Protein AF-D0N0W6-F1 (afdb_monomer_lite)

Sequence (1123 aa):
MAVKLESTQFKIWKEKGKTSDEFFKMLRLDTDQSIDTLKSPGLVSWFSYVKKISENPTEVLYRKLEIRFSDAEILKMFFAGRKDGTLKFSLGPMVRLIKGNWLGQKKTAEDVFTDLSLHKDGINFFENPILVTWFTYVKIMHQEEADNVMSSVMTKYYDDETVKKMVTHSSITGNLKATATQVVSELWLREGMSAHEAFKVLRLSGKGDNALSDPAFGTWVSYFNKLQRKKMNQDEYAIIAELSKHFDNDLNLARALKAAKTKLQSKSWIPRELKKYQDPRAVPAALSSINYPGAEISMDSTASPRQQLDGQSTRLRSPIIRPIHADTCAIELDTKLPRRCNWSIESFREVDIGSLPWLGWLFIYAFVQFYFSISRCLALKALVIMHGSATDYTAFVKISALSLGFFEDFVCTTYFATALWISDTLKQIVVERYGSTSGLRLDIAGKIATFTVSWVLFMAMMAPFVADMMLVVYRDMRFSFRLLASLIKEREYLKAAPISTDEVQTAYVTAGYLFVIASLFAIVRVWAKWADLTLWNPTQIVLNPVNNSTIGKLSKRGAGGVKYDALGRETSTTRYQVVRVAVVITGLVLLPGIAVAVRSACSPLVAYAALNVTLNELLLHMFEPAPMEVKLANLIENLPWVEEFIDKAEEHERFGDDTLFRRTTGFKGELAFNISIDNDNPPNVLIIGVESFRYRDSRYLVGEEDPSNLFKGSNLTITPNFDRWAKRGVALRNIWSSIPTSRSLESVLYAQVPYHSNTETGITGGKRNTKLSGLPQLFSEKGYETYFTTGSTLGFDNWDTFLPSHGFDNVWDADKMKRMAENNFNIRSQDWDNDEHRGFSWGAHDDLSFRLLGDFLLENRAKQVERARQGEPKVPMFVTHYTISSHEPYDSLPKWYEESEKPDFSAMYEGEQHADRIKRYMNARYFTDTELGKFMDRMHNQGFLHDTIVVIFGDHGQAPEVDKFNLHEESATRVPAAIIAEGRLGNAVGLVLNDVAEQYDLLNTLADITGLPKGGFQQNGVGRSLKRKASSKKHVVYSNDPLRKMAIVRGHERLRYDEITDSMMLHDTETDFHMTTDLLPLLKPEERAEWEALREDGRRITAYFKKRWDENCLLAVQCESLS

Structure (mmCIF, N/CA/C/O backbone):
data_AF-D0N0W6-F1
#
_entry.id   AF-D0N0W6-F1
#
loop_
_atom_site.group_PDB
_atom_site.id
_atom_site.type_symbol
_atom_site.label_atom_id
_atom_site.label_alt_id
_atom_site.label_comp_id
_atom_site.label_asym_id
_atom_site.label_entity_id
_atom_site.label_seq_id
_atom_site.pdbx_PDB_ins_code
_atom_site.Cartn_x
_atom_site.Cartn_y
_atom_site.Cartn_z
_atom_site.occupancy
_atom_site.B_iso_or_equiv
_atom_site.auth_seq_id
_atom_site.auth_comp_id
_atom_site.auth_asym_id
_atom_site.auth_atom_id
_atom_site.pdbx_PDB_model_num
ATOM 1 N N . MET A 1 1 ? 18.751 -19.130 -47.143 1.00 64.88 1 MET A N 1
ATOM 2 C CA . MET A 1 1 ? 18.146 -20.413 -47.575 1.00 64.88 1 MET A CA 1
ATOM 3 C C . MET A 1 1 ? 18.269 -21.488 -46.495 1.00 64.88 1 MET A C 1
ATOM 5 O O . MET A 1 1 ? 17.236 -21.847 -45.948 1.00 64.88 1 MET A O 1
ATOM 9 N N . ALA A 1 2 ? 19.485 -21.924 -46.129 1.00 62.31 2 ALA A N 1
ATOM 10 C CA . ALA A 1 2 ? 19.754 -23.019 -45.177 1.00 62.31 2 ALA A CA 1
ATOM 11 C C . ALA A 1 2 ? 18.844 -23.071 -43.928 1.00 62.31 2 ALA A C 1
ATOM 13 O O . ALA A 1 2 ? 18.167 -24.070 -43.732 1.00 62.31 2 ALA A O 1
ATOM 14 N N . VAL A 1 3 ? 18.723 -21.982 -43.157 1.00 70.69 3 VAL A N 1
ATOM 15 C CA . VAL A 1 3 ? 17.897 -21.928 -41.924 1.00 70.69 3 VAL A CA 1
ATOM 16 C C . VAL A 1 3 ? 16.414 -22.287 -42.157 1.00 70.69 3 VAL A C 1
ATOM 18 O O . VAL A 1 3 ? 15.778 -22.896 -41.297 1.00 70.69 3 VAL A O 1
ATOM 21 N N . LYS A 1 4 ? 15.843 -21.969 -43.333 1.00 72.56 4 LYS A N 1
ATOM 22 C CA . LYS A 1 4 ? 14.476 -22.406 -43.678 1.00 72.56 4 LYS A CA 1
ATOM 23 C C . LYS A 1 4 ? 14.422 -23.918 -43.925 1.00 72.56 4 LYS A C 1
ATOM 25 O O . LYS A 1 4 ? 13.494 -24.560 -43.452 1.00 72.56 4 LYS A O 1
ATOM 30 N N . LEU A 1 5 ? 15.417 -24.481 -44.615 1.00 79.44 5 LEU A N 1
ATOM 31 C CA . LEU A 1 5 ? 15.511 -25.925 -44.865 1.00 79.44 5 LEU A CA 1
ATOM 32 C C . LEU A 1 5 ? 15.721 -26.709 -43.561 1.00 79.44 5 LEU A C 1
ATOM 34 O O . LEU A 1 5 ? 15.036 -27.699 -43.344 1.00 79.44 5 LEU A O 1
ATOM 38 N N . GLU A 1 6 ? 16.587 -26.229 -42.666 1.00 81.75 6 GLU A N 1
ATOM 39 C CA . GLU A 1 6 ? 16.819 -26.812 -41.335 1.00 81.75 6 GLU A CA 1
ATOM 40 C C . GLU A 1 6 ? 15.536 -26.815 -40.484 1.00 81.75 6 GLU A C 1
ATOM 42 O O . GLU A 1 6 ? 15.133 -27.856 -39.966 1.00 81.75 6 GLU A O 1
ATOM 47 N N . SER A 1 7 ? 14.820 -25.686 -40.408 1.00 80.00 7 SER A N 1
ATOM 48 C CA . SER A 1 7 ? 13.560 -25.600 -39.651 1.00 80.00 7 SER A CA 1
ATOM 49 C C . SER A 1 7 ? 12.460 -26.515 -40.215 1.00 80.00 7 SER A C 1
ATOM 51 O O . SER A 1 7 ? 11.689 -27.091 -39.439 1.00 80.00 7 SER A O 1
ATOM 53 N N . THR A 1 8 ? 12.411 -26.697 -41.541 1.00 85.06 8 THR A N 1
ATOM 54 C CA . THR A 1 8 ? 11.543 -27.684 -42.210 1.00 85.06 8 THR A CA 1
ATOM 55 C C . THR A 1 8 ? 11.984 -29.118 -41.908 1.00 85.06 8 THR A C 1
ATOM 57 O O . THR A 1 8 ? 11.147 -29.958 -41.583 1.00 85.06 8 THR A O 1
ATOM 60 N N . GLN A 1 9 ? 13.287 -29.405 -41.933 1.00 84.75 9 GLN A N 1
ATOM 61 C CA . GLN A 1 9 ? 13.833 -30.728 -41.632 1.00 84.75 9 GLN A CA 1
ATOM 62 C C . GLN A 1 9 ? 13.541 -31.153 -40.184 1.00 84.75 9 GLN A C 1
ATOM 64 O O . GLN A 1 9 ? 13.149 -32.296 -39.949 1.00 84.75 9 GLN A O 1
ATOM 69 N N . PHE A 1 10 ? 13.644 -30.222 -39.230 1.00 91.56 10 PHE A N 1
ATOM 70 C CA . PHE A 1 10 ? 13.253 -30.436 -37.833 1.00 91.56 10 PHE A CA 1
ATOM 71 C C . PHE A 1 10 ? 11.748 -30.681 -37.676 1.00 91.56 10 PHE A C 1
ATOM 73 O O . PHE A 1 10 ? 11.352 -31.484 -36.835 1.00 91.56 10 PHE A O 1
ATOM 80 N N . LYS A 1 11 ? 10.898 -30.020 -38.479 1.00 85.25 11 LYS A N 1
ATOM 81 C CA . LYS A 1 11 ? 9.451 -30.291 -38.484 1.00 85.25 11 LYS A CA 1
ATOM 82 C C . LYS A 1 11 ? 9.175 -31.731 -38.941 1.00 85.25 11 LYS A C 1
ATOM 84 O O . LYS A 1 11 ? 8.532 -32.469 -38.203 1.00 85.25 11 LYS A O 1
ATOM 89 N N . ILE A 1 12 ? 9.769 -32.155 -40.061 1.00 86.94 12 ILE A N 1
ATOM 90 C CA . ILE A 1 12 ? 9.636 -33.521 -40.603 1.00 86.94 12 ILE A CA 1
ATOM 91 C C . ILE A 1 12 ? 10.140 -34.585 -39.611 1.00 86.94 12 ILE A C 1
ATOM 93 O O . ILE A 1 12 ? 9.552 -35.658 -39.510 1.00 86.94 12 ILE A O 1
ATOM 97 N N . TRP A 1 13 ? 11.225 -34.322 -38.876 1.00 88.69 13 TRP A N 1
ATOM 98 C CA . TRP A 1 13 ? 11.726 -35.259 -37.863 1.00 88.69 13 TRP A CA 1
ATOM 99 C C . TRP A 1 13 ? 10.822 -35.339 -36.625 1.00 88.69 13 TRP A C 1
ATOM 101 O O . TRP A 1 13 ? 10.561 -36.450 -36.166 1.00 88.69 13 TRP A O 1
ATOM 111 N N . LYS A 1 14 ? 10.258 -34.215 -36.155 1.00 87.19 14 LYS A N 1
ATOM 112 C CA . LYS A 1 14 ? 9.255 -34.222 -35.076 1.00 87.19 14 LYS A CA 1
ATOM 113 C C . LYS A 1 14 ? 7.986 -34.977 -35.485 1.00 87.19 14 LYS A C 1
ATOM 115 O O . LYS A 1 14 ? 7.491 -35.791 -34.716 1.00 87.19 14 LYS A O 1
ATOM 120 N N . GLU A 1 15 ? 7.495 -34.755 -36.703 1.00 86.81 15 GLU A N 1
ATOM 121 C CA . GLU A 1 15 ? 6.321 -35.452 -37.261 1.00 86.81 15 GLU A CA 1
ATOM 122 C C . GLU A 1 15 ? 6.550 -36.962 -37.441 1.00 86.81 15 GLU A C 1
ATOM 124 O O . GLU A 1 15 ? 5.596 -37.733 -37.441 1.00 86.81 15 GLU A O 1
ATOM 129 N N . LYS A 1 16 ? 7.812 -37.399 -37.539 1.00 88.12 16 LYS A N 1
ATOM 130 C CA . LYS A 1 16 ? 8.215 -38.815 -37.564 1.00 88.12 16 LYS A CA 1
ATOM 131 C C . LYS A 1 16 ? 8.622 -39.371 -36.191 1.00 88.12 16 LYS A C 1
ATOM 133 O O . LYS A 1 16 ? 9.222 -40.440 -36.141 1.00 88.12 16 LYS A O 1
ATOM 138 N N . GLY A 1 17 ? 8.332 -38.661 -35.096 1.00 87.00 17 GLY A N 1
ATOM 139 C CA . GLY A 1 17 ? 8.597 -39.121 -33.726 1.00 87.00 17 GLY A CA 1
ATOM 140 C C . GLY A 1 17 ? 10.081 -39.267 -33.365 1.00 87.00 17 GLY A C 1
ATOM 141 O O . GLY A 1 17 ? 10.410 -39.993 -32.432 1.00 87.00 17 GLY A O 1
ATOM 142 N N . LYS A 1 18 ? 10.987 -38.616 -34.108 1.00 90.31 18 LYS A N 1
ATOM 143 C CA . LYS A 1 18 ? 12.432 -38.825 -33.969 1.00 90.31 18 LYS A CA 1
ATOM 144 C C . LYS A 1 18 ? 12.978 -38.231 -32.668 1.00 90.31 18 LYS A C 1
ATOM 146 O O . LYS A 1 18 ? 12.796 -37.041 -32.399 1.00 90.31 18 LYS A O 1
ATOM 151 N N . THR A 1 19 ? 13.710 -39.038 -31.911 1.00 90.00 19 THR A N 1
ATOM 152 C CA . THR A 1 19 ? 14.240 -38.686 -30.584 1.00 90.00 19 THR A CA 1
ATOM 153 C C . THR A 1 19 ? 15.435 -37.725 -30.634 1.00 90.00 19 THR A C 1
ATOM 155 O O . THR A 1 19 ? 16.134 -37.599 -31.648 1.00 90.00 19 THR A O 1
ATOM 158 N N . SER A 1 20 ? 15.710 -37.064 -29.506 1.00 88.88 20 SER A N 1
ATOM 159 C CA . SER A 1 20 ? 16.941 -36.293 -29.291 1.00 88.88 20 SER A CA 1
ATOM 160 C C . SER A 1 20 ? 18.201 -37.167 -29.382 1.00 88.88 20 SER A C 1
ATOM 162 O O . SER A 1 20 ? 19.202 -36.723 -29.950 1.00 88.88 20 SER A O 1
ATOM 164 N N . ASP A 1 21 ? 18.146 -38.417 -28.916 1.00 87.00 21 ASP A N 1
ATOM 165 C CA . ASP A 1 21 ? 19.231 -39.407 -28.994 1.00 87.00 21 ASP A CA 1
ATOM 166 C C . ASP A 1 21 ? 19.616 -39.795 -30.423 1.00 87.00 21 ASP A C 1
ATOM 168 O O . ASP A 1 21 ? 20.796 -39.770 -30.780 1.00 87.00 21 ASP A O 1
ATOM 172 N N . GLU A 1 22 ? 18.640 -40.116 -31.274 1.00 86.88 22 GLU A N 1
ATOM 173 C CA . GLU A 1 22 ? 18.917 -40.432 -32.677 1.00 86.88 22 GLU A CA 1
ATOM 174 C C . GLU A 1 22 ? 19.559 -39.253 -33.411 1.00 86.88 22 GLU A C 1
ATOM 176 O O . GLU A 1 22 ? 20.441 -39.455 -34.248 1.00 86.88 22 GLU A O 1
ATOM 181 N N . PHE A 1 23 ? 19.129 -38.021 -33.116 1.00 88.75 23 PHE A N 1
ATOM 182 C CA . PHE A 1 23 ? 19.724 -36.843 -33.742 1.00 88.75 23 PHE A CA 1
ATOM 183 C C . PHE A 1 23 ? 21.133 -36.551 -33.205 1.00 88.75 23 PHE A C 1
ATOM 185 O O . PHE A 1 23 ? 22.001 -36.151 -33.980 1.00 88.75 23 PHE A O 1
ATOM 192 N N . PHE A 1 24 ? 21.402 -36.825 -31.923 1.00 86.94 24 PHE A N 1
ATOM 193 C CA . PHE A 1 24 ? 22.740 -36.711 -31.330 1.00 86.94 24 PHE A CA 1
ATOM 194 C C . PHE A 1 24 ? 23.752 -37.621 -32.049 1.00 86.94 24 PHE A C 1
ATOM 196 O O . PHE A 1 24 ? 24.811 -37.158 -32.479 1.00 86.94 24 PHE A O 1
ATOM 203 N N . LYS A 1 25 ? 23.374 -38.888 -32.280 1.00 86.94 25 LYS A N 1
ATOM 204 C CA . LYS A 1 25 ? 24.180 -39.876 -33.020 1.00 86.94 25 LYS A CA 1
ATOM 205 C C . LYS A 1 25 ? 24.329 -39.528 -34.505 1.00 86.94 25 LYS A C 1
ATOM 207 O O . LYS A 1 25 ? 25.418 -39.638 -35.061 1.00 86.94 25 LYS A O 1
ATOM 212 N N . MET A 1 26 ? 23.268 -39.043 -35.162 1.00 84.94 26 MET A N 1
ATOM 213 C CA . MET A 1 26 ? 23.355 -38.576 -36.559 1.00 84.94 26 MET A CA 1
ATOM 214 C C . MET A 1 26 ? 24.359 -37.432 -36.748 1.00 84.94 26 MET A C 1
ATOM 216 O O . MET A 1 26 ? 25.006 -37.353 -37.791 1.00 84.94 26 MET A O 1
ATOM 220 N N . LEU A 1 27 ? 24.493 -36.559 -35.749 1.00 83.75 27 LEU A N 1
ATOM 221 C CA . LEU A 1 27 ? 25.454 -35.458 -35.736 1.00 83.75 27 LEU A CA 1
ATOM 222 C C . LEU A 1 27 ? 26.861 -35.876 -35.267 1.00 83.75 27 LEU A C 1
ATOM 224 O O . LEU A 1 27 ? 27.746 -35.021 -35.217 1.00 83.75 27 LEU A O 1
ATOM 228 N N . ARG A 1 28 ? 27.073 -37.164 -34.947 1.00 82.06 28 ARG A N 1
ATOM 229 C CA . ARG A 1 28 ? 28.322 -37.734 -34.406 1.00 82.06 28 ARG A CA 1
ATOM 230 C C . ARG A 1 28 ? 28.819 -36.991 -33.161 1.00 82.06 28 ARG A C 1
ATOM 232 O O . ARG A 1 28 ? 29.999 -36.675 -33.043 1.00 82.06 28 ARG A O 1
ATOM 239 N N . LEU A 1 29 ? 27.894 -36.660 -32.259 1.00 79.44 29 LEU A N 1
ATOM 240 C CA . LEU A 1 29 ? 28.179 -35.957 -31.000 1.00 79.44 29 LEU A CA 1
ATOM 241 C C . LEU A 1 29 ? 28.577 -36.912 -29.858 1.00 79.44 29 LEU A C 1
ATOM 243 O O . LEU A 1 29 ? 29.003 -36.465 -28.796 1.00 79.44 29 LEU A O 1
ATOM 247 N N . ASP A 1 30 ? 28.461 -38.219 -30.083 1.00 73.25 30 ASP A N 1
ATOM 248 C CA . ASP A 1 30 ? 28.692 -39.328 -29.152 1.00 73.25 30 ASP A CA 1
ATOM 249 C C . ASP A 1 30 ? 30.166 -39.785 -29.028 1.00 73.25 30 ASP A C 1
ATOM 251 O O . ASP A 1 30 ? 30.446 -40.816 -28.406 1.00 73.25 30 ASP A O 1
ATOM 255 N N . THR A 1 31 ? 31.102 -38.983 -29.550 1.00 66.75 31 THR A N 1
ATOM 256 C CA . THR A 1 31 ? 32.561 -39.203 -29.548 1.00 66.75 31 THR A CA 1
ATOM 257 C C . THR A 1 31 ? 33.159 -39.473 -28.166 1.00 66.75 31 THR A C 1
ATOM 259 O O . THR A 1 31 ? 32.712 -38.931 -27.156 1.00 66.75 31 THR A O 1
ATOM 262 N N . ASP A 1 32 ? 34.230 -40.269 -28.126 1.00 58.34 32 ASP A N 1
ATOM 263 C CA . ASP A 1 32 ? 34.948 -40.596 -26.884 1.00 58.34 32 ASP A CA 1
ATOM 264 C C . ASP A 1 32 ? 35.644 -39.369 -26.270 1.00 58.34 32 ASP A C 1
ATOM 266 O O . ASP A 1 32 ? 35.715 -39.233 -25.050 1.00 58.34 32 ASP A O 1
ATOM 270 N N . GLN A 1 33 ? 36.093 -38.427 -27.110 1.00 61.22 33 GLN A N 1
ATOM 271 C CA . GLN A 1 33 ? 36.567 -37.114 -26.670 1.00 61.22 33 GLN A CA 1
ATOM 272 C C . GLN A 1 33 ? 35.399 -36.120 -26.643 1.00 61.22 33 GLN A C 1
ATOM 274 O O . GLN A 1 33 ? 34.867 -35.704 -27.673 1.00 61.22 33 GLN A O 1
ATOM 279 N N . SER A 1 34 ? 34.993 -35.736 -25.436 1.00 62.31 34 SER A N 1
ATOM 280 C CA . SER A 1 34 ? 33.788 -34.939 -25.172 1.00 62.31 34 SER A CA 1
ATOM 281 C C . SER A 1 34 ? 33.984 -33.428 -25.311 1.00 62.31 34 SER A C 1
ATOM 283 O O . SER A 1 34 ? 33.017 -32.685 -25.489 1.00 62.31 34 SER A O 1
ATOM 285 N N . ILE A 1 35 ? 35.228 -32.940 -25.285 1.00 63.78 35 ILE A N 1
ATOM 286 C CA . ILE A 1 35 ? 35.514 -31.531 -25.585 1.00 63.78 35 ILE A CA 1
ATOM 287 C C . ILE A 1 35 ? 35.206 -31.196 -27.054 1.00 63.78 35 ILE A C 1
ATOM 289 O O . ILE A 1 35 ? 34.818 -30.068 -27.359 1.00 63.78 35 ILE A O 1
ATOM 293 N N . ASP A 1 36 ? 35.289 -32.182 -27.950 1.00 67.25 36 ASP A N 1
ATOM 294 C CA . ASP A 1 36 ? 34.947 -32.022 -29.364 1.00 67.25 36 ASP A CA 1
ATOM 295 C C . ASP A 1 36 ? 33.431 -32.069 -29.593 1.00 67.25 36 ASP A C 1
ATOM 297 O O . ASP A 1 36 ? 32.920 -31.304 -30.413 1.00 67.25 36 ASP A O 1
ATOM 301 N N . THR A 1 37 ? 32.680 -32.823 -28.777 1.00 72.62 37 THR A N 1
ATOM 302 C CA . THR A 1 37 ? 31.214 -32.701 -28.678 1.00 72.62 37 THR A CA 1
ATOM 303 C C . THR A 1 37 ? 30.801 -31.254 -28.394 1.00 72.62 37 THR A C 1
ATOM 305 O O . THR A 1 37 ? 29.927 -30.721 -29.077 1.00 72.62 37 THR A O 1
ATOM 308 N N . LEU A 1 38 ? 31.451 -30.591 -27.425 1.00 73.56 38 LEU A N 1
ATOM 309 C CA . LEU A 1 38 ? 31.155 -29.199 -27.056 1.00 73.56 38 LEU A CA 1
ATOM 310 C C . LEU A 1 38 ? 31.579 -28.172 -28.121 1.00 73.56 38 LEU A C 1
ATOM 312 O O . LEU A 1 38 ? 30.948 -27.120 -28.237 1.00 73.56 38 LEU A O 1
ATOM 316 N N . LYS A 1 39 ? 32.630 -28.467 -28.897 1.00 71.75 39 LYS A N 1
ATOM 317 C CA . LYS A 1 39 ? 33.111 -27.632 -30.015 1.00 71.75 39 LYS A CA 1
ATOM 318 C C . LYS A 1 39 ? 32.329 -27.853 -31.316 1.00 71.75 39 LYS A C 1
ATOM 320 O O . LYS A 1 39 ? 32.376 -26.999 -32.203 1.00 71.75 39 LYS A O 1
ATOM 325 N N . SER A 1 40 ? 31.626 -28.978 -31.455 1.00 76.62 40 SER A N 1
ATOM 326 C CA . SER A 1 40 ? 30.930 -29.344 -32.689 1.00 76.62 40 SER A CA 1
ATOM 327 C C . SER A 1 40 ? 29.825 -28.338 -33.040 1.00 76.62 40 SER A C 1
ATOM 329 O O . SER A 1 40 ? 28.911 -28.115 -32.239 1.00 76.62 40 SER A O 1
ATOM 331 N N . PRO A 1 41 ? 29.812 -27.766 -34.263 1.00 75.88 41 PRO A N 1
ATOM 332 C CA . PRO A 1 41 ? 28.728 -26.883 -34.691 1.00 75.88 41 PRO A CA 1
ATOM 333 C C . PRO A 1 41 ? 27.375 -27.611 -34.751 1.00 75.88 41 PRO A C 1
ATOM 335 O O . PRO A 1 41 ? 26.338 -26.965 -34.600 1.00 75.88 41 PRO A O 1
ATOM 338 N N . GLY A 1 42 ? 27.376 -28.944 -34.895 1.00 81.81 42 GLY A N 1
ATOM 339 C CA . GLY A 1 42 ? 26.166 -29.766 -34.850 1.00 81.81 42 GLY A CA 1
ATOM 340 C C . GLY A 1 42 ? 25.425 -29.674 -33.514 1.00 81.81 42 GLY A C 1
ATOM 341 O O . GLY A 1 42 ? 24.197 -29.737 -33.500 1.00 81.81 42 GLY A O 1
ATOM 342 N N . LEU A 1 43 ? 26.127 -29.428 -32.399 1.00 84.50 43 LEU A N 1
ATOM 343 C CA . LEU A 1 43 ? 25.499 -29.293 -31.082 1.00 84.50 43 LEU A CA 1
ATOM 344 C C . LEU A 1 43 ? 24.516 -28.106 -31.029 1.00 84.50 43 LEU A C 1
ATOM 346 O O . LEU A 1 43 ? 23.505 -28.180 -30.336 1.00 84.50 43 LEU A O 1
ATOM 350 N N . VAL A 1 44 ? 24.735 -27.043 -31.814 1.00 83.12 44 VAL A N 1
ATOM 351 C CA . VAL A 1 44 ? 23.812 -25.892 -31.899 1.00 83.12 44 VAL A CA 1
ATOM 352 C C . VAL A 1 44 ? 22.505 -26.273 -32.609 1.00 83.12 44 VAL A C 1
ATOM 354 O O . VAL A 1 44 ? 21.415 -25.932 -32.135 1.00 83.12 44 VAL A O 1
ATOM 357 N N . SER A 1 45 ? 22.594 -27.032 -33.705 1.00 85.06 45 SER A N 1
ATOM 358 C CA . SER A 1 45 ? 21.428 -27.611 -34.385 1.00 85.06 45 SER A CA 1
ATOM 359 C C . SER A 1 45 ? 20.704 -28.613 -33.479 1.00 85.06 45 SER A C 1
ATOM 361 O O . SER A 1 45 ? 19.477 -28.582 -33.396 1.00 85.06 45 SER A O 1
ATOM 363 N N . TRP A 1 46 ? 21.439 -29.433 -32.718 1.00 89.38 46 TRP A N 1
ATOM 364 C CA . TRP A 1 46 ? 20.868 -30.351 -31.727 1.00 89.38 46 TRP A CA 1
ATOM 365 C C . TRP A 1 46 ? 20.081 -29.616 -30.634 1.00 89.38 46 TRP A C 1
ATOM 367 O O . TRP A 1 46 ? 18.891 -29.878 -30.476 1.00 89.38 46 TRP A O 1
ATOM 377 N N . PHE A 1 47 ? 20.672 -28.615 -29.964 1.00 88.88 47 PHE A N 1
ATOM 378 C CA . PHE A 1 47 ? 19.976 -27.764 -28.980 1.00 88.88 47 PHE A CA 1
ATOM 379 C C . PHE A 1 47 ? 18.689 -27.141 -29.544 1.00 88.88 47 PHE A C 1
ATOM 381 O O . PHE A 1 47 ? 17.709 -26.962 -28.818 1.00 88.88 47 PHE A O 1
ATOM 388 N N . SER A 1 48 ? 18.693 -26.803 -30.834 1.00 86.00 48 SER A N 1
ATOM 389 C CA . SER A 1 48 ? 17.547 -26.217 -31.534 1.00 86.00 48 SER A CA 1
ATOM 390 C C . SER A 1 48 ? 16.455 -27.249 -31.844 1.00 86.00 48 SER A C 1
ATOM 392 O O . SER A 1 48 ? 15.270 -26.917 -31.781 1.00 86.00 48 SER A O 1
ATOM 394 N N . TYR A 1 49 ? 16.826 -28.503 -32.120 1.00 88.00 49 TYR A N 1
ATOM 395 C CA . TYR A 1 49 ? 15.893 -29.617 -32.314 1.00 88.00 49 TYR A CA 1
ATOM 396 C C . TYR A 1 49 ? 15.277 -30.114 -31.001 1.00 88.00 49 TYR A C 1
ATOM 398 O O . TYR A 1 49 ? 14.062 -30.274 -30.928 1.00 88.00 49 TYR A O 1
ATOM 406 N N . VAL A 1 50 ? 16.074 -30.283 -29.942 1.00 88.62 50 VAL A N 1
ATOM 407 C CA . VAL A 1 50 ? 15.585 -30.742 -28.628 1.00 88.62 50 VAL A CA 1
ATOM 408 C C . VAL A 1 50 ? 14.528 -29.774 -28.065 1.00 88.62 50 VAL A C 1
ATOM 410 O O . VAL A 1 50 ? 13.443 -30.193 -27.666 1.00 88.62 50 VAL A O 1
ATOM 413 N N . LYS A 1 51 ? 14.745 -28.457 -28.203 1.00 86.12 51 LYS A N 1
ATOM 414 C CA . LYS A 1 51 ? 13.712 -27.439 -27.916 1.00 86.12 51 LYS A CA 1
ATOM 415 C C . LYS A 1 51 ? 12.468 -27.553 -28.808 1.00 86.12 51 LYS A C 1
ATOM 417 O O . LYS A 1 51 ? 11.368 -27.247 -28.360 1.00 86.12 51 LYS A O 1
ATOM 422 N N . LYS A 1 52 ? 12.612 -27.977 -30.071 1.00 85.06 52 LYS A N 1
ATOM 423 C CA . LYS A 1 52 ? 11.492 -28.169 -31.018 1.00 85.06 52 LYS A CA 1
ATOM 424 C C . LYS A 1 52 ? 10.574 -29.316 -30.579 1.00 85.06 52 LYS A C 1
ATOM 426 O O . LYS A 1 52 ? 9.368 -29.244 -30.823 1.00 85.06 52 LYS A O 1
ATOM 431 N N . ILE A 1 53 ? 11.121 -30.350 -29.933 1.00 88.38 53 ILE A N 1
ATOM 432 C CA . ILE A 1 53 ? 10.375 -31.489 -29.366 1.00 88.38 53 ILE A CA 1
ATOM 433 C C . ILE A 1 53 ? 9.954 -31.283 -27.898 1.00 88.38 53 ILE A C 1
ATOM 435 O O . ILE A 1 53 ? 9.380 -32.190 -27.312 1.00 88.38 53 ILE A O 1
ATOM 439 N N . SER A 1 54 ? 10.129 -30.071 -27.355 1.00 85.31 54 SER A N 1
ATOM 440 C CA . SER A 1 54 ? 9.747 -29.666 -25.988 1.00 85.31 54 SER A CA 1
ATOM 441 C C . SER A 1 54 ? 10.586 -30.269 -24.846 1.00 85.31 54 SER A C 1
ATOM 443 O O . SER A 1 54 ? 10.194 -30.177 -23.687 1.00 85.31 54 SER A O 1
ATOM 445 N N . GLU A 1 55 ? 11.763 -30.820 -25.145 1.00 86.62 55 GLU A N 1
ATOM 446 C CA . GLU A 1 55 ? 12.735 -31.289 -24.148 1.00 86.62 55 GLU A CA 1
ATOM 447 C C . GLU A 1 55 ? 13.690 -30.160 -23.694 1.00 86.62 55 GLU A C 1
ATOM 449 O O . GLU A 1 55 ? 13.945 -29.193 -24.420 1.00 86.62 55 GLU A O 1
ATOM 454 N N . ASN A 1 56 ? 14.283 -30.301 -22.501 1.00 86.38 56 ASN A N 1
ATOM 455 C CA . ASN A 1 56 ? 15.314 -29.394 -21.985 1.00 86.38 56 ASN A CA 1
ATOM 456 C C . ASN A 1 56 ? 16.717 -29.813 -22.484 1.00 86.38 56 ASN A C 1
ATOM 458 O O . ASN A 1 56 ? 17.296 -30.757 -21.944 1.00 86.38 56 ASN A O 1
ATOM 462 N N . PRO A 1 57 ? 17.340 -29.108 -23.452 1.00 88.00 57 PRO A N 1
ATOM 463 C CA . PRO A 1 57 ? 18.621 -29.535 -24.024 1.00 88.00 57 PRO A CA 1
ATOM 464 C C . PRO A 1 57 ? 19.798 -29.454 -23.054 1.00 88.00 57 PRO A C 1
ATOM 466 O O . PRO A 1 57 ? 20.794 -30.139 -23.259 1.00 88.00 57 PRO A O 1
ATOM 469 N N . THR A 1 58 ? 19.709 -28.631 -22.005 1.00 88.00 58 THR A N 1
ATOM 470 C CA . THR A 1 58 ? 20.764 -28.560 -20.983 1.00 88.00 58 THR A CA 1
ATOM 471 C C . THR A 1 58 ? 20.789 -29.848 -20.172 1.00 88.00 58 THR A C 1
ATOM 473 O O . THR A 1 58 ? 21.847 -30.416 -19.939 1.00 88.00 58 THR A O 1
ATOM 476 N N . GLU A 1 59 ? 19.609 -30.320 -19.783 1.00 87.50 59 GLU A N 1
ATOM 477 C CA . GLU A 1 59 ? 19.429 -31.511 -18.963 1.00 87.50 59 GLU A CA 1
ATOM 478 C C . GLU A 1 59 ? 19.644 -32.792 -19.766 1.00 87.50 59 GLU A C 1
ATOM 480 O O . GLU A 1 59 ? 20.357 -33.680 -19.314 1.00 87.50 59 GLU A O 1
ATOM 485 N N . VAL A 1 60 ? 19.134 -32.863 -20.999 1.00 88.25 60 VAL A N 1
ATOM 486 C CA . VAL A 1 60 ? 19.397 -34.000 -21.893 1.00 88.25 60 VAL A CA 1
ATOM 487 C C . VAL A 1 60 ? 20.881 -34.071 -22.291 1.00 88.25 60 VAL A C 1
ATOM 489 O O . VAL A 1 60 ? 21.396 -35.170 -22.483 1.00 88.25 60 VAL A O 1
ATOM 492 N N . LEU A 1 61 ? 21.604 -32.940 -22.368 1.00 87.12 61 LEU A N 1
ATOM 493 C CA . LEU A 1 61 ? 23.066 -32.958 -22.518 1.00 87.12 61 LEU A CA 1
ATOM 494 C C . LEU A 1 61 ? 23.755 -33.418 -21.229 1.00 87.12 61 LEU A C 1
ATOM 496 O O . LEU A 1 61 ? 24.641 -34.265 -21.297 1.00 87.12 61 LEU A O 1
ATOM 500 N N . TYR A 1 62 ? 23.358 -32.888 -20.069 1.00 88.56 62 TYR A N 1
ATOM 501 C CA . TYR A 1 62 ? 23.925 -33.279 -18.776 1.00 88.56 62 TYR A CA 1
ATOM 502 C C . TYR A 1 62 ? 23.797 -34.788 -18.540 1.00 88.56 62 TYR A C 1
ATOM 504 O O . TYR A 1 62 ? 24.811 -35.446 -18.326 1.00 88.56 62 TYR A O 1
ATOM 512 N N . ARG A 1 63 ? 22.601 -35.353 -18.760 1.00 86.81 63 ARG A N 1
ATOM 513 C CA . ARG A 1 63 ? 22.320 -36.798 -18.692 1.00 86.81 63 ARG A CA 1
ATOM 514 C C . ARG A 1 63 ? 23.162 -37.657 -19.644 1.00 86.81 63 ARG A C 1
ATOM 516 O O . ARG A 1 63 ? 23.236 -38.866 -19.468 1.00 86.81 63 ARG A O 1
ATOM 523 N N . LYS A 1 64 ? 23.796 -37.068 -20.667 1.00 84.50 64 LYS A N 1
ATOM 524 C CA . LYS A 1 64 ? 24.740 -37.757 -21.573 1.00 84.50 64 LYS A CA 1
ATOM 525 C C . LYS A 1 64 ? 26.203 -37.565 -21.180 1.00 84.50 64 LYS A C 1
ATOM 527 O O . LYS A 1 64 ? 27.039 -38.374 -21.576 1.00 84.50 64 LYS A O 1
ATOM 532 N N . LEU A 1 65 ? 26.512 -36.518 -20.416 1.00 84.69 65 LEU A N 1
ATOM 533 C CA . LEU A 1 65 ? 27.849 -36.245 -19.897 1.00 84.69 65 LEU A CA 1
ATOM 534 C C . LEU A 1 65 ? 28.093 -36.952 -18.554 1.00 84.69 65 LEU A C 1
ATOM 536 O O . LEU A 1 65 ? 29.155 -37.546 -18.401 1.00 84.69 65 LEU A O 1
ATOM 540 N N . GLU A 1 66 ? 27.118 -36.980 -17.637 1.00 85.88 66 GLU A N 1
ATOM 541 C CA . GLU A 1 66 ? 27.253 -37.612 -16.306 1.00 85.88 66 GLU A CA 1
ATOM 542 C C . GLU A 1 66 ? 27.521 -39.131 -16.374 1.00 85.88 66 GLU A C 1
ATOM 544 O O . GLU A 1 66 ? 28.144 -39.700 -15.486 1.00 85.88 66 GLU A O 1
ATOM 549 N N . ILE A 1 67 ? 27.144 -39.780 -17.484 1.00 84.38 67 ILE A N 1
ATOM 550 C CA . ILE A 1 67 ? 27.453 -41.193 -17.783 1.00 84.38 67 ILE A CA 1
ATOM 551 C C . ILE A 1 67 ? 28.969 -41.440 -17.944 1.00 84.38 67 ILE A C 1
ATOM 553 O O . ILE A 1 67 ? 29.426 -42.575 -17.809 1.00 84.38 67 ILE A O 1
ATOM 557 N N . ARG A 1 68 ? 29.753 -40.406 -18.284 1.00 79.56 68 ARG A N 1
ATOM 558 C CA . ARG A 1 68 ? 31.178 -40.517 -18.651 1.00 79.56 68 ARG A CA 1
ATOM 559 C C . ARG A 1 68 ? 32.115 -39.590 -17.865 1.00 79.56 68 ARG A C 1
ATOM 561 O O . ARG A 1 68 ? 33.315 -39.841 -17.868 1.00 79.56 68 ARG A O 1
ATOM 568 N N . PHE A 1 69 ? 31.602 -38.526 -17.243 1.00 84.44 69 PHE A N 1
ATOM 569 C CA . PHE A 1 69 ? 32.396 -37.447 -16.646 1.00 84.44 69 PHE A CA 1
ATOM 570 C C . PHE A 1 69 ? 31.791 -36.986 -15.319 1.00 84.44 69 PHE A C 1
ATOM 572 O O . PHE A 1 69 ? 30.579 -36.801 -15.216 1.00 84.44 69 PHE A O 1
ATOM 579 N N . SER A 1 70 ? 32.642 -36.728 -14.327 1.00 87.00 70 SER A N 1
ATOM 580 C CA . SER A 1 70 ? 32.238 -36.074 -13.077 1.00 87.00 70 SER A CA 1
ATOM 581 C C . SER A 1 70 ? 31.798 -34.622 -13.311 1.00 87.00 70 SER A C 1
ATOM 583 O O . SER A 1 70 ? 32.249 -33.974 -14.260 1.00 87.00 70 SER A O 1
ATOM 585 N N . ASP A 1 71 ? 30.996 -34.053 -12.401 1.00 89.06 71 ASP A N 1
ATOM 586 C CA . ASP A 1 71 ? 30.641 -32.622 -12.442 1.00 89.06 71 ASP A CA 1
ATOM 587 C C . ASP A 1 71 ? 31.889 -31.723 -12.527 1.00 89.06 71 ASP A C 1
ATOM 589 O O . ASP A 1 71 ? 31.888 -30.707 -13.223 1.00 89.06 71 ASP A O 1
ATOM 593 N N . ALA A 1 72 ? 32.984 -32.124 -11.871 1.00 87.31 72 ALA A N 1
ATOM 594 C CA . ALA A 1 72 ? 34.270 -31.441 -11.932 1.00 87.31 72 ALA A CA 1
ATOM 595 C C . ALA A 1 72 ? 34.827 -31.386 -13.364 1.00 87.31 72 ALA A C 1
ATOM 597 O O . ALA A 1 72 ? 35.243 -30.325 -13.826 1.00 87.31 72 ALA A O 1
ATOM 598 N N . GLU A 1 73 ? 34.829 -32.507 -14.083 1.00 85.75 73 GLU A N 1
ATOM 599 C CA . GLU A 1 73 ? 35.320 -32.601 -15.463 1.00 85.75 73 GLU A CA 1
ATOM 600 C C . GLU A 1 73 ? 34.393 -31.884 -16.446 1.00 85.75 73 GLU A C 1
ATOM 602 O O . GLU A 1 73 ? 34.873 -31.110 -17.278 1.00 85.75 73 GLU A O 1
ATOM 607 N N . ILE A 1 74 ? 33.075 -32.047 -16.285 1.00 86.31 74 ILE A N 1
ATOM 608 C CA . ILE A 1 74 ? 32.048 -31.322 -17.046 1.00 86.31 74 ILE A CA 1
ATOM 609 C C . ILE A 1 74 ? 32.287 -29.811 -16.925 1.00 86.31 74 ILE A C 1
ATOM 611 O O . ILE A 1 74 ? 32.378 -29.104 -17.933 1.00 86.31 74 ILE A O 1
ATOM 615 N N . LEU A 1 75 ? 32.470 -29.306 -15.701 1.00 87.38 75 LEU A N 1
ATOM 616 C CA . LEU A 1 75 ? 32.778 -27.898 -15.463 1.00 87.38 75 LEU A CA 1
ATOM 617 C C . LEU A 1 75 ? 34.149 -27.504 -16.050 1.00 87.38 75 LEU A C 1
ATOM 619 O O . LEU A 1 75 ? 34.226 -26.455 -16.693 1.00 87.38 75 LEU A O 1
ATOM 623 N N . LYS A 1 76 ? 35.206 -28.330 -15.935 1.00 83.81 76 LYS A N 1
ATOM 624 C CA . LYS A 1 76 ? 36.534 -28.049 -16.543 1.00 83.81 76 LYS A CA 1
ATOM 625 C C . LYS A 1 76 ? 36.419 -27.857 -18.055 1.00 83.81 76 LYS A C 1
ATOM 627 O O . LYS A 1 76 ? 36.908 -26.856 -18.581 1.00 83.81 76 LYS A O 1
ATOM 632 N N . MET A 1 77 ? 35.716 -28.757 -18.740 1.00 78.25 77 MET A N 1
ATOM 633 C CA . MET A 1 77 ? 35.457 -28.681 -20.181 1.00 78.25 77 MET A CA 1
ATOM 634 C C . MET A 1 77 ? 34.685 -27.409 -20.564 1.00 78.25 77 MET A C 1
ATOM 636 O O . MET A 1 77 ? 35.048 -26.727 -21.526 1.00 78.25 77 MET A O 1
ATOM 640 N N . PHE A 1 78 ? 33.652 -27.050 -19.796 1.00 79.56 78 PHE A N 1
ATOM 641 C CA . PHE A 1 78 ? 32.840 -25.861 -20.056 1.00 79.56 78 PHE A CA 1
ATOM 642 C C . PHE A 1 78 ? 33.583 -24.539 -19.808 1.00 79.56 78 PHE A C 1
ATOM 644 O O . PHE A 1 78 ? 33.455 -23.605 -20.605 1.00 79.56 78 PHE A O 1
ATOM 651 N N . PHE A 1 79 ? 34.402 -24.442 -18.757 1.00 76.88 79 PHE A N 1
ATOM 652 C CA . PHE A 1 79 ? 35.245 -23.262 -18.536 1.00 76.88 79 PHE A CA 1
ATOM 653 C C . PHE A 1 79 ? 36.370 -23.150 -19.582 1.00 76.88 79 PHE A C 1
ATOM 655 O O . PHE A 1 79 ? 36.643 -22.039 -20.044 1.00 76.88 79 PHE A O 1
ATOM 662 N N . ALA A 1 80 ? 36.959 -24.267 -20.026 1.00 74.81 80 ALA A N 1
ATOM 663 C CA . ALA A 1 80 ? 37.946 -24.281 -21.110 1.00 74.81 80 ALA A CA 1
ATOM 664 C C . ALA A 1 80 ? 37.345 -23.807 -22.447 1.00 74.81 80 ALA A C 1
ATOM 666 O O . ALA A 1 80 ? 37.830 -22.840 -23.033 1.00 74.81 80 ALA A O 1
ATOM 667 N N . GLY A 1 81 ? 36.220 -24.389 -22.884 1.00 70.94 81 GLY A N 1
ATOM 668 C CA . GLY A 1 81 ? 35.550 -23.993 -24.131 1.00 70.94 81 GLY A CA 1
ATOM 669 C C . GLY A 1 81 ? 35.096 -22.524 -24.158 1.00 70.94 81 GLY A C 1
ATOM 670 O O . GLY A 1 81 ? 35.015 -21.913 -25.228 1.00 70.94 81 GLY A O 1
ATOM 671 N N . ARG A 1 82 ? 34.845 -21.923 -22.985 1.00 71.81 82 ARG A N 1
ATOM 672 C CA . ARG A 1 82 ? 34.591 -20.480 -22.844 1.00 71.81 82 ARG A CA 1
ATOM 673 C C . ARG A 1 82 ? 35.865 -19.649 -23.011 1.00 71.81 82 ARG A C 1
ATOM 675 O O . ARG A 1 82 ? 35.804 -18.609 -23.662 1.00 71.81 82 ARG A O 1
ATOM 682 N N . LYS A 1 83 ? 36.988 -20.077 -22.424 1.00 67.62 83 LYS A N 1
ATOM 683 C CA . LYS A 1 83 ? 38.286 -19.382 -22.506 1.00 67.62 83 LYS A CA 1
ATOM 684 C C . LYS A 1 83 ? 38.785 -19.287 -23.951 1.00 67.62 83 LYS A C 1
ATOM 686 O O . LYS A 1 83 ? 39.253 -18.230 -24.358 1.00 67.62 83 LYS A O 1
ATOM 691 N N . ASP A 1 84 ? 38.585 -20.352 -24.723 1.00 65.31 84 ASP A N 1
ATOM 692 C CA . ASP A 1 84 ? 38.989 -20.441 -26.132 1.00 65.31 84 ASP A CA 1
ATOM 693 C C . ASP A 1 84 ? 37.975 -19.788 -27.100 1.00 65.31 84 ASP A C 1
ATOM 695 O O . ASP A 1 84 ? 38.158 -19.828 -28.314 1.00 65.31 84 ASP A O 1
ATOM 699 N N . GLY A 1 85 ? 36.867 -19.228 -26.593 1.00 63.47 85 GLY A N 1
ATOM 700 C CA . GLY A 1 85 ? 35.819 -18.597 -27.407 1.00 63.47 85 GLY A CA 1
ATOM 701 C C . GLY A 1 85 ? 35.029 -19.554 -28.315 1.00 63.47 85 GLY A C 1
ATOM 702 O O . GLY A 1 85 ? 34.325 -19.099 -29.216 1.00 63.47 85 GLY A O 1
ATOM 703 N N . THR A 1 86 ? 35.133 -20.871 -28.105 1.00 62.25 86 THR A N 1
ATOM 704 C CA . THR A 1 86 ? 34.550 -21.890 -29.001 1.00 62.25 86 THR A CA 1
ATOM 705 C C . THR A 1 86 ? 33.086 -22.217 -28.693 1.00 62.25 86 THR A C 1
ATOM 707 O O . THR A 1 86 ? 32.345 -22.614 -29.595 1.00 62.25 86 THR A O 1
ATOM 710 N N . LEU A 1 87 ? 32.632 -22.009 -27.452 1.00 67.38 87 LEU A N 1
ATOM 711 C CA . LEU A 1 87 ? 31.245 -22.263 -27.050 1.00 67.38 87 LEU A CA 1
ATOM 712 C C . LEU A 1 87 ? 30.266 -21.215 -27.598 1.00 67.38 87 LEU A C 1
ATOM 714 O O . LEU A 1 87 ? 30.328 -20.035 -27.258 1.00 67.38 87 LEU A O 1
ATOM 718 N N . LYS A 1 88 ? 29.280 -21.678 -28.374 1.00 64.00 88 LYS A N 1
ATOM 719 C CA . LYS A 1 88 ? 28.204 -20.848 -28.958 1.00 64.00 88 LYS A CA 1
ATOM 720 C C . LYS A 1 88 ? 26.921 -20.793 -28.114 1.00 64.00 88 LYS A C 1
ATOM 722 O O . LYS A 1 88 ? 25.867 -20.414 -28.619 1.00 64.00 88 LYS A O 1
ATOM 727 N N . PHE A 1 89 ? 26.981 -21.196 -26.845 1.00 68.25 89 PHE A N 1
ATOM 728 C CA . PHE A 1 89 ? 25.833 -21.253 -25.935 1.00 68.25 89 PHE A CA 1
ATOM 729 C C . PHE A 1 89 ? 26.235 -20.934 -24.487 1.00 68.25 89 PHE A C 1
ATOM 731 O O . PHE A 1 89 ? 27.405 -21.009 -24.117 1.00 68.25 89 PHE A O 1
ATOM 738 N N . SER A 1 90 ? 25.262 -20.521 -23.669 1.00 65.38 90 SER A N 1
ATOM 739 C CA . SER A 1 90 ? 25.512 -20.047 -22.300 1.00 65.38 90 SER A CA 1
ATOM 740 C C . SER A 1 90 ? 25.795 -21.191 -21.325 1.00 65.38 90 SER A C 1
ATOM 742 O O . SER A 1 90 ? 25.077 -22.189 -21.312 1.00 65.38 90 SER A O 1
ATOM 744 N N . LEU A 1 91 ? 26.783 -20.995 -20.445 1.00 68.50 91 LEU A N 1
ATOM 745 C CA . LEU A 1 91 ? 27.097 -21.910 -19.338 1.00 68.50 91 LEU A CA 1
ATOM 746 C C . LEU A 1 91 ? 26.076 -21.857 -18.190 1.00 68.50 91 LEU A C 1
ATOM 748 O O . LEU A 1 91 ? 25.940 -22.823 -17.444 1.00 68.50 91 LEU A O 1
ATOM 752 N N . GLY A 1 92 ? 25.372 -20.731 -18.028 1.00 78.19 92 GLY A N 1
ATOM 753 C CA . GLY A 1 92 ? 24.517 -20.465 -16.863 1.00 78.19 92 GLY A CA 1
ATOM 754 C C . GLY A 1 92 ? 23.451 -21.536 -16.578 1.00 78.19 92 GLY A C 1
ATOM 755 O O . GLY A 1 92 ? 23.268 -21.889 -15.415 1.00 78.19 92 GLY A O 1
ATOM 756 N N . PRO A 1 93 ? 22.753 -22.093 -17.588 1.00 83.06 93 PRO A N 1
ATOM 757 C CA . PRO A 1 93 ? 21.847 -23.223 -17.394 1.00 83.06 93 PRO A CA 1
ATOM 758 C C . PRO A 1 93 ? 22.535 -24.477 -16.835 1.00 83.06 93 PRO A C 1
ATOM 760 O O . PRO A 1 93 ? 22.017 -25.061 -15.891 1.00 83.06 93 PRO A O 1
ATOM 763 N N . MET A 1 94 ? 23.705 -24.859 -17.360 1.00 85.12 94 MET A N 1
ATOM 764 C CA . MET A 1 94 ? 24.417 -26.074 -16.937 1.00 85.12 94 MET A CA 1
ATOM 765 C C . MET A 1 94 ? 24.939 -25.947 -15.500 1.00 85.12 94 MET A C 1
ATOM 767 O O . MET A 1 94 ? 24.719 -26.824 -14.674 1.00 85.12 94 MET A O 1
ATOM 771 N N . VAL A 1 95 ? 25.548 -24.803 -15.170 1.00 86.94 95 VAL A N 1
ATOM 772 C CA . VAL A 1 95 ? 26.045 -24.512 -13.813 1.00 86.94 95 VAL A CA 1
ATOM 773 C C . VAL A 1 95 ? 24.900 -24.431 -12.790 1.00 86.94 95 VAL A C 1
ATOM 775 O O . VAL A 1 95 ? 25.096 -24.765 -11.623 1.00 86.94 95 VAL A O 1
ATOM 778 N N . ARG A 1 96 ? 23.691 -24.019 -13.201 1.00 87.31 96 ARG A N 1
ATOM 779 C CA . ARG A 1 96 ? 22.499 -24.061 -12.334 1.00 87.31 96 ARG A CA 1
ATOM 780 C C . ARG A 1 96 ? 21.950 -25.474 -12.154 1.00 87.31 96 ARG A C 1
ATOM 782 O O . ARG A 1 96 ? 21.607 -25.811 -11.029 1.00 87.31 96 ARG A O 1
ATOM 789 N N . LEU A 1 97 ? 21.907 -26.289 -13.210 1.00 88.94 97 LEU A N 1
ATOM 790 C CA . LEU A 1 97 ? 21.459 -27.683 -13.127 1.00 88.94 97 LEU A CA 1
ATOM 791 C C . LEU A 1 97 ? 22.342 -28.499 -12.173 1.00 88.94 97 LEU A C 1
ATOM 793 O O . LEU A 1 97 ? 21.825 -29.111 -11.248 1.00 88.94 97 LEU A O 1
ATOM 797 N N . ILE A 1 98 ? 23.666 -28.420 -12.338 1.00 91.06 98 ILE A N 1
ATOM 798 C CA . ILE A 1 98 ? 24.641 -29.113 -11.482 1.00 91.06 98 ILE A CA 1
ATOM 799 C C . ILE A 1 98 ? 24.454 -28.730 -10.003 1.00 91.06 98 ILE A C 1
ATOM 801 O O . ILE A 1 98 ? 24.312 -29.601 -9.148 1.00 91.06 98 ILE A O 1
ATOM 805 N N . LYS A 1 99 ? 24.349 -27.428 -9.690 1.00 92.12 99 LYS A N 1
ATOM 806 C CA . LYS A 1 99 ? 24.077 -26.983 -8.310 1.00 92.12 99 LYS A CA 1
ATOM 807 C C . LYS A 1 99 ? 22.699 -27.417 -7.799 1.00 92.12 99 LYS A C 1
ATOM 809 O O . LYS A 1 99 ? 22.582 -27.742 -6.623 1.00 92.12 99 LYS A O 1
ATOM 814 N N . GLY A 1 100 ? 21.677 -27.449 -8.656 1.00 87.31 100 GLY A N 1
ATOM 815 C CA . GLY A 1 100 ? 20.350 -27.969 -8.314 1.00 87.31 100 GLY A CA 1
ATOM 816 C C . GLY A 1 100 ? 20.384 -29.453 -7.939 1.00 87.31 100 GLY A C 1
ATOM 817 O O . GLY A 1 100 ? 19.775 -29.841 -6.944 1.00 87.31 100 GLY A O 1
ATOM 818 N N . ASN A 1 101 ? 21.166 -30.259 -8.662 1.00 89.81 101 ASN A N 1
ATOM 819 C CA . ASN A 1 101 ? 21.379 -31.671 -8.343 1.00 89.81 101 ASN A CA 1
ATOM 820 C C . ASN A 1 101 ? 22.062 -31.840 -6.977 1.00 89.81 101 ASN A C 1
ATOM 822 O O . ASN A 1 101 ? 21.604 -32.647 -6.174 1.00 89.81 101 ASN A O 1
ATOM 826 N N . TRP A 1 102 ? 23.103 -31.054 -6.675 1.00 94.81 102 TRP A N 1
ATOM 827 C CA . TRP A 1 102 ? 23.775 -31.096 -5.368 1.00 94.81 102 TRP A CA 1
ATOM 828 C C . TRP A 1 102 ? 22.846 -30.704 -4.206 1.00 94.81 102 TRP A C 1
ATOM 830 O O . TRP A 1 102 ? 22.842 -31.392 -3.184 1.00 94.81 102 TRP A O 1
ATOM 840 N N . LEU A 1 103 ? 22.007 -29.670 -4.383 1.00 88.75 103 LEU A N 1
ATOM 841 C CA . LEU A 1 103 ? 20.986 -29.279 -3.398 1.00 88.75 103 LEU A CA 1
ATOM 842 C C . LEU A 1 103 ? 19.941 -30.390 -3.194 1.00 88.75 103 LEU A C 1
ATOM 844 O O . LEU A 1 103 ? 19.635 -30.739 -2.057 1.00 88.75 103 LEU A O 1
ATOM 848 N N . GLY A 1 104 ? 19.432 -30.989 -4.277 1.00 85.19 104 GLY A N 1
ATOM 849 C CA . GLY A 1 104 ? 18.481 -32.107 -4.210 1.00 85.19 104 GLY A CA 1
ATOM 850 C C . GLY A 1 104 ? 19.069 -33.368 -3.564 1.00 85.19 104 GLY A C 1
ATOM 851 O O . GLY A 1 104 ? 18.370 -34.085 -2.853 1.00 85.19 104 GLY A O 1
ATOM 852 N N . GLN A 1 105 ? 20.372 -33.599 -3.744 1.00 89.00 105 GLN A N 1
ATOM 853 C CA . GLN A 1 105 ? 21.152 -34.645 -3.071 1.00 89.00 105 GLN A CA 1
ATOM 854 C C . GLN A 1 105 ? 21.558 -34.272 -1.630 1.00 89.00 105 GLN A C 1
ATOM 856 O O . GLN A 1 105 ? 22.169 -35.091 -0.949 1.00 89.00 105 GLN A O 1
ATOM 861 N N . LYS A 1 106 ? 21.230 -33.058 -1.159 1.00 87.31 106 LYS A N 1
ATOM 862 C CA . LYS A 1 106 ? 21.594 -32.499 0.158 1.00 87.31 106 LYS A CA 1
ATOM 863 C C . LYS A 1 106 ? 23.104 -32.518 0.460 1.00 87.31 106 LYS A C 1
ATOM 865 O O . LYS A 1 106 ? 23.497 -32.639 1.618 1.00 87.31 106 LYS A O 1
ATOM 870 N N . LYS A 1 107 ? 23.954 -32.381 -0.566 1.00 91.38 107 LYS A N 1
ATOM 871 C CA . LYS A 1 107 ? 25.418 -32.366 -0.404 1.00 91.38 107 LYS A CA 1
ATOM 872 C C . LYS A 1 107 ? 25.877 -31.157 0.409 1.00 91.38 107 LYS A C 1
ATOM 874 O O . LYS A 1 107 ? 25.452 -30.030 0.144 1.00 91.38 107 LYS A O 1
ATOM 879 N N . THR A 1 108 ? 26.783 -31.369 1.355 1.00 92.81 108 THR A N 1
ATOM 880 C CA . THR A 1 108 ? 27.373 -30.291 2.156 1.00 92.81 108 THR A CA 1
ATOM 881 C C . THR A 1 108 ? 28.342 -29.437 1.332 1.00 92.81 108 THR A C 1
ATOM 883 O O . THR A 1 108 ? 28.757 -29.791 0.224 1.00 92.81 108 THR A O 1
ATOM 886 N N . ALA A 1 109 ? 28.760 -28.305 1.905 1.00 92.25 109 ALA A N 1
ATOM 887 C CA . ALA A 1 109 ? 29.857 -27.506 1.367 1.00 92.25 109 ALA A CA 1
ATOM 888 C C . ALA A 1 109 ? 31.158 -28.321 1.191 1.00 92.25 109 ALA A C 1
ATOM 890 O O . ALA A 1 109 ? 31.923 -28.047 0.271 1.00 92.25 109 ALA A O 1
ATOM 891 N N . GLU A 1 110 ? 31.402 -29.320 2.041 1.00 93.50 110 GLU A N 1
ATOM 892 C CA . GLU A 1 110 ? 32.611 -30.152 2.048 1.00 93.50 110 GLU A CA 1
ATOM 893 C C . GLU A 1 110 ? 32.556 -31.277 1.007 1.00 93.50 110 GLU A C 1
ATOM 895 O O . GLU A 1 110 ? 33.535 -31.491 0.291 1.00 93.50 110 GLU A O 1
ATOM 900 N N . ASP A 1 111 ? 31.395 -31.916 0.837 1.00 92.38 111 ASP A N 1
ATOM 901 C CA . ASP A 1 111 ? 31.182 -32.930 -0.206 1.00 92.38 111 ASP A CA 1
ATOM 902 C C . ASP A 1 111 ? 31.455 -32.336 -1.591 1.00 92.38 111 ASP A C 1
ATOM 904 O O . ASP A 1 111 ? 32.271 -32.854 -2.351 1.00 92.38 111 ASP A O 1
ATOM 908 N N . VAL A 1 112 ? 30.861 -31.173 -1.889 1.00 93.88 112 VAL A N 1
ATOM 909 C CA . VAL A 1 112 ? 31.058 -30.487 -3.176 1.00 93.88 112 VAL A CA 1
ATOM 910 C C . VAL A 1 112 ? 32.498 -29.972 -3.334 1.00 93.88 112 VAL A C 1
ATOM 912 O O . VAL A 1 112 ? 33.023 -29.951 -4.447 1.00 93.88 112 VAL A O 1
ATOM 915 N N . PHE A 1 113 ? 33.185 -29.600 -2.248 1.00 92.44 113 PHE A N 1
ATOM 916 C CA . PHE A 1 113 ? 34.610 -29.235 -2.292 1.00 92.44 113 PHE A CA 1
ATOM 917 C C . PHE A 1 113 ? 35.502 -30.432 -2.676 1.00 92.44 113 PHE A C 1
ATOM 919 O O . PHE A 1 113 ? 36.469 -30.288 -3.438 1.00 92.44 113 PHE A O 1
ATOM 926 N N . THR A 1 114 ? 35.155 -31.624 -2.182 1.00 91.81 114 THR A N 1
ATOM 927 C CA . THR A 1 114 ? 35.845 -32.885 -2.475 1.00 91.81 114 THR A CA 1
ATOM 928 C C . THR A 1 114 ? 35.507 -33.412 -3.873 1.00 91.81 114 THR A C 1
ATOM 930 O O . THR A 1 114 ? 36.436 -33.736 -4.617 1.00 91.81 114 THR A O 1
ATOM 933 N N . ASP A 1 115 ? 34.236 -33.402 -4.287 1.00 89.06 115 ASP A N 1
ATOM 934 C CA . ASP A 1 115 ? 33.773 -33.797 -5.632 1.00 89.06 115 ASP A CA 1
ATOM 935 C C . ASP A 1 115 ? 34.436 -32.960 -6.733 1.00 89.06 115 ASP A C 1
ATOM 937 O O . ASP A 1 115 ? 34.963 -33.491 -7.713 1.00 89.06 115 ASP A O 1
ATOM 941 N N . LEU A 1 116 ? 34.495 -31.637 -6.545 1.00 90.25 116 LEU A N 1
ATOM 942 C CA . LEU A 1 116 ? 35.180 -30.718 -7.460 1.00 90.25 116 LEU A CA 1
ATOM 943 C C . LEU A 1 116 ? 36.716 -30.862 -7.433 1.00 90.25 116 LEU A C 1
ATOM 945 O O . LEU A 1 116 ? 37.410 -30.234 -8.237 1.00 90.25 116 LEU A O 1
ATOM 949 N N . SER A 1 117 ? 37.249 -31.717 -6.550 1.00 88.88 117 SER A N 1
ATOM 950 C CA . SER A 1 117 ? 38.677 -31.965 -6.310 1.00 88.88 117 SER A CA 1
ATOM 951 C C . SER A 1 117 ? 39.486 -30.717 -5.932 1.00 88.88 117 SER A C 1
ATOM 953 O O . SER A 1 117 ? 40.704 -30.714 -6.100 1.00 88.88 117 SER A O 1
ATOM 955 N N . LEU A 1 118 ? 38.837 -29.681 -5.386 1.00 88.25 118 LEU A N 1
ATOM 956 C CA . LEU A 1 118 ? 39.469 -28.388 -5.087 1.00 88.25 118 LEU A CA 1
ATOM 957 C C . LEU A 1 118 ? 40.629 -28.531 -4.091 1.00 88.25 118 LEU A C 1
ATOM 959 O O . LEU A 1 118 ? 41.688 -27.937 -4.279 1.00 88.25 118 LEU A O 1
ATOM 963 N N . HIS A 1 119 ? 40.489 -29.419 -3.101 1.00 86.88 119 HIS A N 1
ATOM 964 C CA . HIS A 1 119 ? 41.543 -29.782 -2.143 1.00 86.88 119 HIS A CA 1
ATOM 965 C C . HIS A 1 119 ? 42.897 -30.163 -2.787 1.00 86.88 119 HIS A C 1
ATOM 967 O O . HIS A 1 119 ? 43.928 -30.074 -2.126 1.00 86.88 119 HIS A O 1
ATOM 973 N N . LYS A 1 120 ? 42.931 -30.548 -4.074 1.00 85.94 120 LYS A N 1
ATOM 974 C CA . LYS A 1 120 ? 44.159 -30.909 -4.809 1.00 85.94 120 LYS A CA 1
ATOM 975 C C . LYS A 1 120 ? 44.865 -29.722 -5.484 1.00 85.94 120 LYS A C 1
ATOM 977 O O . LYS A 1 120 ? 45.988 -29.894 -5.947 1.00 85.94 120 LYS A O 1
ATOM 982 N N . ASP A 1 121 ? 44.250 -28.539 -5.541 1.00 82.06 121 ASP A N 1
ATOM 983 C CA . ASP A 1 121 ? 44.783 -27.382 -6.286 1.00 82.06 121 ASP A CA 1
ATOM 984 C C . ASP A 1 121 ? 45.995 -26.702 -5.607 1.00 82.06 121 ASP A C 1
ATOM 986 O O . ASP A 1 121 ? 46.728 -25.941 -6.246 1.00 82.06 121 ASP A O 1
ATOM 990 N N . GLY A 1 122 ? 46.229 -26.969 -4.315 1.00 82.12 122 GLY A N 1
ATOM 991 C CA . GLY A 1 122 ? 47.344 -26.406 -3.546 1.00 82.12 122 GLY A CA 1
ATOM 992 C C . GLY A 1 122 ? 47.387 -24.873 -3.597 1.00 82.12 122 GLY A C 1
ATOM 993 O O . GLY A 1 122 ? 46.355 -24.209 -3.545 1.00 82.12 122 GLY A O 1
ATOM 994 N N . ILE A 1 123 ? 48.583 -24.289 -3.743 1.00 76.50 123 ILE A N 1
ATOM 995 C CA . ILE A 1 123 ? 48.752 -22.824 -3.830 1.00 76.50 123 ILE A CA 1
ATOM 996 C C . ILE A 1 123 ? 48.010 -22.171 -5.015 1.00 76.50 123 ILE A C 1
ATOM 998 O O . ILE A 1 123 ? 47.768 -20.966 -4.975 1.00 76.50 123 ILE A O 1
ATOM 1002 N N . ASN A 1 124 ? 47.601 -22.952 -6.023 1.00 77.31 124 ASN A N 1
ATOM 1003 C CA . ASN A 1 124 ? 46.895 -22.476 -7.216 1.00 77.31 124 ASN A CA 1
ATOM 1004 C C . ASN A 1 124 ? 45.361 -22.502 -7.055 1.00 77.31 124 ASN A C 1
ATOM 1006 O O . ASN A 1 124 ? 44.639 -22.253 -8.018 1.00 77.31 124 ASN A O 1
ATOM 1010 N N . PHE A 1 125 ? 44.841 -22.782 -5.854 1.00 82.50 125 PHE A N 1
ATOM 1011 C CA . PHE A 1 125 ? 43.406 -22.827 -5.542 1.00 82.50 125 PHE A CA 1
ATOM 1012 C C . PHE A 1 125 ? 42.616 -21.623 -6.091 1.00 82.50 125 PHE A C 1
ATOM 1014 O O . PHE A 1 125 ? 41.636 -21.796 -6.815 1.00 82.50 125 PHE A O 1
ATOM 1021 N N . PHE A 1 126 ? 43.088 -20.393 -5.848 1.00 76.50 126 PHE A N 1
ATOM 1022 C CA . PHE A 1 126 ? 42.450 -19.168 -6.359 1.00 76.50 126 PHE A CA 1
ATOM 1023 C C . PHE A 1 126 ? 42.662 -18.907 -7.867 1.00 76.50 126 PHE A C 1
ATOM 1025 O O . PHE A 1 126 ? 42.227 -17.869 -8.367 1.00 76.50 126 PHE A O 1
ATOM 1032 N N . GLU A 1 127 ? 43.299 -19.818 -8.606 1.00 75.12 127 GLU A N 1
ATOM 1033 C CA . GLU A 1 127 ? 43.369 -19.800 -10.075 1.00 75.12 127 GLU A CA 1
ATOM 1034 C C . GLU A 1 127 ? 42.360 -20.756 -10.732 1.00 75.12 127 GLU A C 1
ATOM 1036 O O . GLU A 1 127 ? 42.079 -20.621 -11.927 1.00 75.12 127 GLU A O 1
ATOM 1041 N N . ASN A 1 128 ? 41.783 -21.708 -9.984 1.00 81.12 128 ASN A N 1
ATOM 1042 C CA . ASN A 1 128 ? 40.842 -22.676 -10.540 1.00 81.12 128 ASN A CA 1
ATOM 1043 C C . ASN A 1 128 ? 39.527 -21.975 -10.956 1.00 81.12 128 ASN A C 1
ATOM 1045 O O . ASN A 1 128 ? 38.795 -21.471 -10.097 1.00 81.12 128 ASN A O 1
ATOM 1049 N N . PRO A 1 129 ? 39.153 -21.966 -12.254 1.00 76.56 129 PRO A N 1
ATOM 1050 C CA . PRO A 1 129 ? 37.970 -21.245 -12.730 1.00 76.56 129 PRO A CA 1
ATOM 1051 C C . PRO A 1 129 ? 36.649 -21.815 -12.192 1.00 76.56 129 PRO A C 1
ATOM 1053 O O . PRO A 1 129 ? 35.623 -21.140 -12.253 1.00 76.56 129 PRO A O 1
ATOM 1056 N N . ILE A 1 130 ? 36.659 -23.036 -11.651 1.00 85.44 130 ILE A N 1
ATOM 1057 C CA . ILE A 1 130 ? 35.482 -23.710 -11.090 1.00 85.44 130 ILE A CA 1
ATOM 1058 C C . ILE A 1 130 ? 35.181 -23.241 -9.671 1.00 85.44 130 ILE A C 1
ATOM 1060 O O . ILE A 1 130 ? 34.032 -23.344 -9.244 1.00 85.44 130 ILE A O 1
ATOM 1064 N N . LEU A 1 131 ? 36.155 -22.656 -8.967 1.00 84.44 131 LEU A N 1
ATOM 1065 C CA . LEU A 1 131 ? 36.014 -22.218 -7.579 1.00 84.44 131 LEU A CA 1
ATOM 1066 C C . LEU A 1 131 ? 34.806 -21.284 -7.364 1.00 84.44 131 LEU A C 1
ATOM 1068 O O . LEU A 1 131 ? 34.107 -21.385 -6.359 1.00 84.44 131 LEU A O 1
ATOM 1072 N N . VAL A 1 132 ? 34.471 -20.447 -8.354 1.00 82.50 132 VAL A N 1
ATOM 1073 C CA . VAL A 1 132 ? 33.267 -19.592 -8.329 1.00 82.50 132 VAL A CA 1
ATOM 1074 C C . VAL A 1 132 ? 31.950 -20.388 -8.273 1.00 82.50 132 VAL A C 1
ATOM 1076 O O . VAL A 1 132 ? 30.953 -19.916 -7.726 1.00 82.50 132 VAL A O 1
ATOM 1079 N N . THR A 1 133 ? 31.925 -21.613 -8.800 1.00 87.50 133 THR A N 1
ATOM 1080 C CA . THR A 1 133 ? 30.769 -22.520 -8.717 1.00 87.50 133 THR A CA 1
ATOM 1081 C C . THR A 1 133 ? 30.581 -23.011 -7.286 1.00 87.50 133 THR A C 1
ATOM 1083 O O . THR A 1 133 ? 29.461 -22.961 -6.788 1.00 87.50 133 THR A O 1
ATOM 1086 N N . TRP A 1 134 ? 31.667 -23.388 -6.601 1.00 91.06 134 TRP A N 1
ATOM 1087 C CA . TRP A 1 134 ? 31.629 -23.762 -5.184 1.00 91.06 134 TRP A CA 1
ATOM 1088 C C . TRP A 1 134 ? 31.277 -22.573 -4.283 1.00 91.06 134 TRP A C 1
ATOM 1090 O O . TRP A 1 134 ? 30.338 -22.656 -3.497 1.00 91.06 134 TRP A O 1
ATOM 1100 N N . PHE A 1 135 ? 31.926 -21.418 -4.465 1.00 86.75 135 PHE A N 1
ATOM 1101 C CA . PHE A 1 135 ? 31.597 -20.200 -3.714 1.00 86.75 135 PHE A CA 1
ATOM 1102 C C . PHE A 1 135 ? 30.118 -19.801 -3.858 1.00 86.75 135 PHE A C 1
ATOM 1104 O O . PHE A 1 135 ? 29.464 -19.463 -2.874 1.00 86.75 135 PHE A O 1
ATOM 1111 N N . THR A 1 136 ? 29.555 -19.890 -5.069 1.00 86.44 136 THR A N 1
ATOM 1112 C CA . THR A 1 136 ? 28.120 -19.631 -5.298 1.00 86.44 136 THR A CA 1
ATOM 1113 C C . THR A 1 136 ? 27.208 -20.815 -4.959 1.00 86.44 136 THR A C 1
ATOM 1115 O O . THR A 1 136 ? 26.001 -20.698 -5.150 1.00 86.44 136 THR A O 1
ATOM 1118 N N . TYR A 1 137 ? 27.737 -21.955 -4.513 1.00 91.00 137 TYR A N 1
ATOM 1119 C CA . TYR A 1 137 ? 26.964 -23.046 -3.915 1.00 91.00 137 TYR A CA 1
ATOM 1120 C C . TYR A 1 137 ? 26.834 -22.818 -2.405 1.00 91.00 137 TYR A C 1
ATOM 1122 O O . TYR A 1 137 ? 25.723 -22.691 -1.898 1.00 91.00 137 TYR A O 1
ATOM 1130 N N . VAL A 1 138 ? 27.957 -22.609 -1.711 1.00 90.38 138 VAL A N 1
ATOM 1131 C CA . VAL A 1 138 ? 27.971 -22.360 -0.258 1.00 90.38 138 VAL A CA 1
ATOM 1132 C C . VAL A 1 138 ? 27.208 -21.074 0.106 1.00 90.38 138 VAL A C 1
ATOM 1134 O O . VAL A 1 138 ? 26.481 -21.073 1.094 1.00 90.38 138 VAL A O 1
ATOM 1137 N N . LYS A 1 139 ? 27.257 -20.014 -0.723 1.00 84.56 139 LYS A N 1
ATOM 1138 C CA . LYS A 1 139 ? 26.427 -18.801 -0.520 1.00 84.56 139 LYS A CA 1
ATOM 1139 C C . LYS A 1 139 ? 24.921 -19.008 -0.738 1.00 84.56 139 LYS A C 1
ATOM 1141 O O . LYS A 1 139 ? 24.148 -18.241 -0.183 1.00 84.56 139 LYS A O 1
ATOM 1146 N N . ILE A 1 140 ? 24.498 -20.034 -1.486 1.00 84.56 140 ILE A N 1
ATOM 1147 C CA . ILE A 1 140 ? 23.073 -20.410 -1.580 1.00 84.56 140 ILE A CA 1
ATOM 1148 C C . ILE A 1 140 ? 22.640 -21.173 -0.320 1.00 84.56 140 ILE A C 1
ATOM 1150 O O . ILE A 1 140 ? 21.535 -20.962 0.162 1.00 84.56 140 ILE A O 1
ATOM 1154 N N . MET A 1 141 ? 23.509 -22.028 0.231 1.00 81.62 141 MET A N 1
ATOM 1155 C CA . MET A 1 141 ? 23.198 -22.827 1.424 1.00 81.62 141 MET A CA 1
ATOM 1156 C C . MET A 1 141 ? 23.227 -22.036 2.741 1.00 81.62 141 MET A C 1
ATOM 1158 O O . MET A 1 141 ? 22.409 -22.298 3.613 1.00 81.62 141 MET A O 1
ATOM 1162 N N . HIS A 1 142 ? 24.186 -21.118 2.905 1.00 78.56 142 HIS A N 1
ATOM 1163 C CA . HIS A 1 142 ? 24.536 -20.542 4.215 1.00 78.56 142 HIS A CA 1
ATOM 1164 C C . HIS A 1 142 ? 24.475 -19.006 4.279 1.00 78.56 142 HIS A C 1
ATOM 1166 O O . HIS A 1 142 ? 24.873 -18.432 5.286 1.00 78.56 142 HIS A O 1
ATOM 1172 N N . GLN A 1 143 ? 24.012 -18.337 3.215 1.00 79.06 143 GLN A N 1
ATOM 1173 C CA . GLN A 1 143 ? 23.803 -16.882 3.143 1.00 79.06 143 GLN A CA 1
ATOM 1174 C C . GLN A 1 143 ? 24.954 -16.051 3.760 1.00 79.06 143 GLN A C 1
ATOM 1176 O O . GLN A 1 143 ? 26.023 -15.954 3.150 1.00 79.06 143 GLN A O 1
ATOM 1181 N N . GLU A 1 144 ? 24.759 -15.466 4.948 1.00 67.44 144 GLU A N 1
ATOM 1182 C CA . GLU A 1 144 ? 25.755 -14.634 5.640 1.00 67.44 144 GLU A CA 1
ATOM 1183 C C . GLU A 1 144 ? 26.886 -15.445 6.298 1.00 67.44 144 GLU A C 1
ATOM 1185 O O . GLU A 1 144 ? 28.042 -15.021 6.270 1.00 67.44 144 GLU A O 1
ATOM 1190 N N . GLU A 1 145 ? 26.606 -16.651 6.804 1.00 74.31 145 GLU A N 1
ATOM 1191 C CA . GLU A 1 145 ? 27.625 -17.548 7.372 1.00 74.31 145 GLU A CA 1
ATOM 1192 C C . GLU A 1 145 ? 28.537 -18.175 6.307 1.00 74.31 145 GLU A C 1
ATOM 1194 O O . GLU A 1 145 ? 29.559 -18.785 6.627 1.00 74.31 145 GLU A O 1
ATOM 1199 N N . ALA A 1 146 ? 28.195 -18.047 5.024 1.00 81.44 146 ALA A N 1
ATOM 1200 C CA . ALA A 1 146 ? 28.863 -18.762 3.944 1.00 81.44 146 ALA A CA 1
ATOM 1201 C C . ALA A 1 146 ? 30.379 -18.507 3.859 1.00 81.44 146 ALA A C 1
ATOM 1203 O O . ALA A 1 146 ? 31.119 -19.428 3.516 1.00 81.44 146 ALA A O 1
ATOM 1204 N N . ASP A 1 147 ? 30.863 -17.306 4.198 1.00 78.88 147 ASP A N 1
ATOM 1205 C CA . ASP A 1 147 ? 32.307 -17.014 4.214 1.00 78.88 147 ASP A CA 1
ATOM 1206 C C . ASP A 1 147 ? 33.026 -17.748 5.371 1.00 78.88 147 ASP A C 1
ATOM 1208 O O . ASP A 1 147 ? 34.159 -18.210 5.205 1.00 78.88 147 ASP A O 1
ATOM 1212 N N . ASN A 1 148 ? 32.350 -17.941 6.512 1.00 78.38 148 ASN A N 1
ATOM 1213 C CA . ASN A 1 148 ? 32.824 -18.750 7.641 1.00 78.38 148 ASN A CA 1
ATOM 1214 C C . ASN A 1 148 ? 32.802 -20.253 7.301 1.00 78.38 148 ASN A C 1
ATOM 1216 O O . ASN A 1 148 ? 33.774 -20.962 7.559 1.00 78.38 148 ASN A O 1
ATOM 1220 N N . VAL A 1 149 ? 31.747 -20.742 6.639 1.00 83.75 149 VAL A N 1
ATOM 1221 C CA . VAL A 1 149 ? 31.666 -22.142 6.180 1.00 83.75 149 VAL A CA 1
ATOM 1222 C C . VAL A 1 149 ? 32.755 -22.453 5.144 1.00 83.75 149 VAL A C 1
ATOM 1224 O O . VAL A 1 149 ? 33.423 -23.481 5.257 1.00 83.75 149 VAL A O 1
ATOM 1227 N N . MET A 1 150 ? 33.016 -21.550 4.188 1.00 86.38 150 MET A N 1
ATOM 1228 C CA . MET A 1 150 ? 34.144 -21.690 3.252 1.00 86.38 150 MET A CA 1
ATOM 1229 C C . MET A 1 150 ? 35.495 -21.740 3.980 1.00 86.38 150 MET A C 1
ATOM 1231 O O . MET A 1 150 ? 36.312 -22.611 3.685 1.00 86.38 150 MET A O 1
ATOM 1235 N N . SER A 1 151 ? 35.715 -20.830 4.936 1.00 78.94 151 SER A N 1
ATOM 1236 C CA . SER A 1 151 ? 36.913 -20.775 5.788 1.00 78.94 151 SER A CA 1
ATOM 1237 C C . SER A 1 151 ? 37.127 -22.091 6.550 1.00 78.94 151 SER A C 1
ATOM 1239 O O . SER A 1 151 ? 38.212 -22.675 6.500 1.00 78.94 151 SER A O 1
ATOM 1241 N N . SER A 1 152 ? 36.070 -22.610 7.182 1.00 83.94 152 SER A N 1
ATOM 1242 C CA . SER A 1 152 ? 36.064 -23.892 7.892 1.00 83.94 152 SER A CA 1
ATOM 1243 C C . SER A 1 152 ? 36.497 -25.050 6.987 1.00 83.94 152 SER A C 1
ATOM 1245 O O . SER A 1 152 ? 37.498 -25.711 7.281 1.00 83.94 152 SER A O 1
ATOM 1247 N N . VAL A 1 153 ? 35.821 -25.234 5.842 1.00 88.44 153 VAL A N 1
ATOM 1248 C CA . VAL A 1 153 ? 36.131 -26.304 4.876 1.00 88.44 153 VAL A CA 1
ATOM 1249 C C . VAL A 1 153 ? 37.561 -26.182 4.348 1.00 88.44 153 VAL A C 1
ATOM 1251 O O . VAL A 1 153 ? 38.291 -27.168 4.367 1.00 88.44 153 VAL A O 1
ATOM 1254 N N . MET A 1 154 ? 38.011 -24.990 3.939 1.00 83.25 154 MET A N 1
ATOM 1255 C CA . MET A 1 154 ? 39.371 -24.806 3.414 1.00 83.25 154 MET A CA 1
ATOM 1256 C C . MET A 1 154 ? 40.454 -25.248 4.409 1.00 83.25 154 MET A C 1
ATOM 1258 O O . MET A 1 154 ? 41.407 -25.918 4.013 1.00 83.25 154 MET A O 1
ATOM 1262 N N . THR A 1 155 ? 40.296 -24.950 5.701 1.00 80.25 155 THR A N 1
ATOM 1263 C CA . THR A 1 155 ? 41.293 -25.322 6.728 1.00 80.25 155 THR A CA 1
ATOM 1264 C C . THR A 1 155 ? 41.286 -26.790 7.142 1.00 80.25 155 THR A C 1
ATOM 1266 O O . THR A 1 155 ? 42.152 -27.204 7.905 1.00 80.25 155 THR A O 1
ATOM 1269 N N . LYS A 1 156 ? 40.361 -27.605 6.623 1.00 86.00 156 LYS A N 1
ATOM 1270 C CA . LYS A 1 156 ? 40.476 -29.068 6.712 1.00 86.00 156 LYS A CA 1
ATOM 1271 C C . LYS A 1 156 ? 41.470 -29.647 5.699 1.00 86.00 156 LYS A C 1
ATOM 1273 O O . LYS A 1 156 ? 41.945 -30.761 5.896 1.00 86.00 156 LYS A O 1
ATOM 1278 N N . TYR A 1 157 ? 41.772 -28.909 4.627 1.00 86.31 157 TYR A N 1
ATOM 1279 C CA . TYR A 1 157 ? 42.556 -29.398 3.485 1.00 86.31 157 TYR A CA 1
ATOM 1280 C C . TYR A 1 157 ? 43.838 -28.600 3.204 1.00 86.31 157 TYR A C 1
ATOM 1282 O O . TYR A 1 157 ? 44.706 -29.102 2.491 1.00 86.31 157 TYR A O 1
ATOM 1290 N N . TYR A 1 158 ? 43.988 -27.396 3.764 1.00 83.12 158 TYR A N 1
ATOM 1291 C CA . TYR A 1 158 ? 45.192 -26.570 3.632 1.00 83.12 158 TYR A CA 1
ATOM 1292 C C . TYR A 1 158 ? 45.690 -26.084 4.993 1.00 83.12 158 TYR A C 1
ATOM 1294 O O . TYR A 1 158 ? 44.904 -25.599 5.804 1.00 83.12 158 TYR A O 1
ATOM 1302 N N . ASP A 1 159 ? 47.005 -26.153 5.200 1.00 79.38 159 ASP A N 1
ATOM 1303 C CA . ASP A 1 159 ? 47.680 -25.558 6.352 1.00 79.38 159 ASP A CA 1
ATOM 1304 C C . ASP A 1 159 ? 47.812 -24.028 6.229 1.00 79.38 159 ASP A C 1
ATOM 1306 O O . ASP A 1 159 ? 47.844 -23.467 5.127 1.00 79.38 159 ASP A O 1
ATOM 1310 N N . ASP A 1 160 ? 47.950 -23.355 7.371 1.00 66.69 160 ASP A N 1
ATOM 1311 C CA . ASP A 1 160 ? 48.017 -21.895 7.487 1.00 66.69 160 ASP A CA 1
ATOM 1312 C C . ASP A 1 160 ? 49.138 -21.275 6.632 1.00 66.69 160 ASP A C 1
ATOM 1314 O O . ASP A 1 160 ? 48.998 -20.167 6.111 1.00 66.69 160 ASP A O 1
ATOM 1318 N N . GLU A 1 161 ? 50.269 -21.966 6.461 1.00 69.56 161 GLU A N 1
ATOM 1319 C CA . GLU A 1 161 ? 51.387 -21.485 5.646 1.00 69.56 161 GLU A CA 1
ATOM 1320 C C . GLU A 1 161 ? 51.096 -21.606 4.147 1.00 69.56 161 GLU A C 1
ATOM 1322 O O . GLU A 1 161 ? 51.469 -20.725 3.367 1.00 69.56 161 GLU A O 1
ATOM 1327 N N . THR A 1 162 ? 50.405 -22.660 3.723 1.00 75.00 162 THR A N 1
ATOM 1328 C CA . THR A 1 162 ? 49.868 -22.805 2.366 1.00 75.00 162 THR A CA 1
ATOM 1329 C C . THR A 1 162 ? 48.802 -21.743 2.088 1.00 75.00 162 THR A C 1
ATOM 1331 O O . THR A 1 162 ? 48.875 -21.083 1.049 1.00 75.00 162 THR A O 1
ATOM 1334 N N . VAL A 1 163 ? 47.899 -21.464 3.034 1.00 69.62 163 VAL A N 1
ATOM 1335 C CA . VAL A 1 163 ? 46.915 -20.367 2.943 1.00 69.62 163 VAL A CA 1
ATOM 1336 C C . VAL A 1 163 ? 47.609 -19.004 2.790 1.00 69.62 163 VAL A C 1
ATOM 1338 O O . VAL A 1 163 ? 47.314 -18.268 1.846 1.00 69.62 163 VAL A O 1
ATOM 1341 N N . LYS A 1 164 ? 48.603 -18.668 3.626 1.00 67.06 164 LYS A N 1
ATOM 1342 C CA . LYS A 1 164 ? 49.383 -17.412 3.501 1.00 67.06 164 LYS A CA 1
ATOM 1343 C C . LYS A 1 164 ? 50.097 -17.293 2.142 1.00 67.06 164 LYS A C 1
ATOM 1345 O O . LYS A 1 164 ? 50.214 -16.190 1.591 1.00 67.06 164 LYS A O 1
ATOM 1350 N N . LYS A 1 165 ? 50.545 -18.413 1.560 1.00 69.94 165 LYS A N 1
ATOM 1351 C CA . LYS A 1 165 ? 51.153 -18.460 0.214 1.00 69.94 165 LYS A CA 1
ATOM 1352 C C . LYS A 1 165 ? 50.124 -18.253 -0.901 1.00 69.94 165 LYS A C 1
ATOM 1354 O O . LYS A 1 165 ? 50.430 -17.516 -1.834 1.00 69.94 165 LYS A O 1
ATOM 1359 N N . MET A 1 166 ? 48.909 -18.800 -0.785 1.00 73.31 166 MET A N 1
ATOM 1360 C CA . MET A 1 166 ? 47.808 -18.527 -1.726 1.00 73.31 166 MET A CA 1
ATOM 1361 C C . MET A 1 166 ? 47.480 -17.026 -1.790 1.00 73.31 166 MET A C 1
ATOM 1363 O O . MET A 1 166 ? 47.377 -16.457 -2.873 1.00 73.31 166 MET A O 1
ATOM 1367 N N . VAL A 1 167 ? 47.362 -16.360 -0.634 1.00 61.78 167 VAL A N 1
ATOM 1368 C CA . VAL A 1 167 ? 47.009 -14.925 -0.543 1.00 61.78 167 VAL A CA 1
ATOM 1369 C C . VAL A 1 167 ? 48.091 -14.015 -1.125 1.00 61.78 167 VAL A C 1
ATOM 1371 O O . VAL A 1 167 ? 47.791 -12.942 -1.649 1.00 61.78 167 VAL A O 1
ATOM 1374 N N . THR A 1 168 ? 49.355 -14.438 -1.055 1.00 59.69 168 THR A N 1
ATOM 1375 C CA . THR A 1 168 ? 50.492 -13.697 -1.620 1.00 59.69 168 THR A CA 1
ATOM 1376 C C . THR A 1 168 ? 50.834 -14.098 -3.061 1.00 59.69 168 THR A C 1
ATOM 1378 O O . THR A 1 168 ? 51.777 -13.540 -3.631 1.00 59.69 168 THR A O 1
ATOM 1381 N N . HIS A 1 169 ? 50.057 -14.996 -3.684 1.00 64.31 169 HIS A N 1
ATOM 1382 C CA . HIS A 1 169 ? 50.179 -15.343 -5.101 1.00 64.31 169 HIS A CA 1
ATOM 1383 C C . HIS A 1 169 ? 49.573 -14.239 -5.988 1.00 64.31 169 HIS A C 1
ATOM 1385 O O . HIS A 1 169 ? 48.461 -13.760 -5.760 1.00 64.31 169 HIS A O 1
ATOM 1391 N N . SER A 1 170 ? 50.311 -13.787 -7.003 1.00 52.91 170 SER A N 1
ATOM 1392 C CA . SER A 1 170 ? 50.007 -12.540 -7.727 1.00 52.91 170 SER A CA 1
ATOM 1393 C C . SER A 1 170 ? 48.898 -12.645 -8.785 1.00 52.91 170 SER A C 1
ATOM 1395 O O . SER A 1 170 ? 48.477 -11.619 -9.323 1.00 52.91 170 SER A O 1
ATOM 1397 N N . SER A 1 171 ? 48.410 -13.851 -9.073 1.00 54.50 171 SER A N 1
ATOM 1398 C CA . SER A 1 171 ? 47.513 -14.162 -10.197 1.00 54.50 171 SER A CA 1
ATOM 1399 C C . SER A 1 171 ? 46.031 -13.830 -9.976 1.00 54.50 171 SER A C 1
ATOM 1401 O O . SER A 1 171 ? 45.249 -13.838 -10.932 1.00 54.50 171 SER A O 1
ATOM 1403 N N . ILE A 1 172 ? 45.610 -13.561 -8.734 1.00 62.50 172 ILE A N 1
ATOM 1404 C CA . ILE A 1 172 ? 44.184 -13.467 -8.380 1.00 62.50 172 ILE A CA 1
ATOM 1405 C C . ILE A 1 172 ? 43.547 -12.219 -9.018 1.00 62.50 172 ILE A C 1
ATOM 1407 O O . ILE A 1 172 ? 43.839 -11.078 -8.646 1.00 62.50 172 ILE A O 1
ATOM 1411 N N . THR A 1 173 ? 42.646 -12.436 -9.979 1.00 55.22 173 THR A N 1
ATOM 1412 C CA . THR A 1 173 ? 42.058 -11.393 -10.837 1.00 55.22 173 THR A CA 1
ATOM 1413 C C . THR A 1 173 ? 40.525 -11.403 -10.828 1.00 55.22 173 THR A C 1
ATOM 1415 O O . THR A 1 173 ? 39.879 -12.400 -10.510 1.00 55.22 173 THR A O 1
ATOM 1418 N N . GLY A 1 174 ? 39.925 -10.257 -11.176 1.00 62.00 174 GLY A N 1
ATOM 1419 C CA . GLY A 1 174 ? 38.470 -10.095 -11.276 1.00 62.00 174 GLY A CA 1
ATOM 1420 C C . GLY A 1 174 ? 37.717 -10.362 -9.966 1.00 62.00 174 GLY A C 1
ATOM 1421 O O . GLY A 1 174 ? 38.253 -10.179 -8.872 1.00 62.00 174 GLY A O 1
ATOM 1422 N N . ASN A 1 175 ? 36.462 -10.806 -10.085 1.00 54.44 175 ASN A N 1
ATOM 1423 C CA . ASN A 1 175 ? 35.556 -11.034 -8.950 1.00 54.44 175 ASN A CA 1
ATOM 1424 C C . ASN A 1 175 ? 36.111 -12.041 -7.929 1.00 54.44 175 ASN A C 1
ATOM 1426 O O . ASN A 1 175 ? 35.848 -11.909 -6.737 1.00 54.44 175 ASN A O 1
ATOM 1430 N N . LEU A 1 176 ? 36.918 -13.010 -8.379 1.00 62.09 176 LEU A N 1
ATOM 1431 C CA . LEU A 1 176 ? 37.488 -14.048 -7.519 1.00 62.09 176 LEU A CA 1
ATOM 1432 C C . LEU A 1 176 ? 38.421 -13.457 -6.445 1.00 62.09 176 LEU A C 1
ATOM 1434 O O . LEU A 1 176 ? 38.495 -13.986 -5.339 1.00 62.09 176 LEU A O 1
ATOM 1438 N N . LYS A 1 177 ? 39.037 -12.293 -6.713 1.00 66.06 177 LYS A N 1
ATOM 1439 C CA . LYS A 1 177 ? 39.835 -11.541 -5.729 1.00 66.06 177 LYS A CA 1
ATOM 1440 C C . LYS A 1 177 ? 39.005 -10.994 -4.563 1.00 66.06 177 LYS A C 1
ATOM 1442 O O . LYS A 1 177 ? 39.509 -10.937 -3.440 1.00 66.06 177 LYS A O 1
ATOM 1447 N N . ALA A 1 178 ? 37.755 -10.599 -4.813 1.00 63.62 178 ALA A N 1
ATOM 1448 C CA . ALA A 1 178 ? 36.865 -10.102 -3.767 1.00 63.62 178 ALA A CA 1
ATOM 1449 C C . ALA A 1 178 ? 36.456 -11.238 -2.818 1.00 63.62 178 ALA A C 1
ATOM 1451 O O . ALA A 1 178 ? 36.610 -11.100 -1.608 1.00 63.62 178 ALA A O 1
ATOM 1452 N N . THR A 1 179 ? 36.043 -12.390 -3.358 1.00 64.31 179 THR A N 1
ATOM 1453 C CA . THR A 1 179 ? 35.668 -13.552 -2.535 1.00 64.31 179 THR A CA 1
ATOM 1454 C C . THR A 1 179 ? 36.871 -14.162 -1.812 1.00 64.31 179 THR A C 1
ATOM 1456 O O . THR A 1 179 ? 36.764 -14.477 -0.632 1.00 64.31 179 THR A O 1
ATOM 1459 N N . ALA A 1 180 ? 38.049 -14.226 -2.450 1.00 67.25 180 ALA A N 1
ATOM 1460 C CA . ALA A 1 180 ? 39.288 -14.608 -1.767 1.00 67.25 180 ALA A CA 1
ATOM 1461 C C . ALA A 1 180 ? 39.581 -13.684 -0.569 1.00 67.25 180 ALA A C 1
ATOM 1463 O O . ALA A 1 180 ? 39.815 -14.163 0.534 1.00 67.25 180 ALA A O 1
ATOM 1464 N N . THR A 1 181 ? 39.478 -12.360 -0.752 1.00 68.75 181 THR A N 1
ATOM 1465 C CA . THR A 1 181 ? 39.633 -11.372 0.335 1.00 68.75 181 THR A CA 1
ATOM 1466 C C . THR A 1 181 ? 38.620 -11.575 1.470 1.00 68.75 181 THR A C 1
ATOM 1468 O O . THR A 1 181 ? 38.980 -11.414 2.636 1.00 68.75 181 THR A O 1
ATOM 1471 N N . GLN A 1 182 ? 37.373 -11.946 1.158 1.00 70.31 182 GLN A N 1
ATOM 1472 C CA . GLN A 1 182 ? 36.332 -12.211 2.159 1.00 70.31 182 GLN A CA 1
ATOM 1473 C C . GLN A 1 182 ? 36.650 -13.446 3.014 1.00 70.31 182 GLN A C 1
ATOM 1475 O O . GLN A 1 182 ? 36.727 -13.324 4.235 1.00 70.31 182 GLN A O 1
ATOM 1480 N N . VAL A 1 183 ? 36.917 -14.599 2.391 1.00 70.31 183 VAL A N 1
ATOM 1481 C CA . VAL A 1 183 ? 37.217 -15.855 3.109 1.00 70.31 183 VAL A CA 1
ATOM 1482 C C . VAL A 1 183 ? 38.505 -15.730 3.934 1.00 70.31 183 VAL A C 1
ATOM 1484 O O . VAL A 1 183 ? 38.549 -16.148 5.088 1.00 70.31 183 VAL A O 1
ATOM 1487 N N . VAL A 1 184 ? 39.531 -15.066 3.393 1.00 72.12 184 VAL A N 1
ATOM 1488 C CA . VAL A 1 184 ? 40.790 -14.764 4.102 1.00 72.12 184 VAL A CA 1
ATOM 1489 C C . VAL A 1 184 ? 40.568 -13.864 5.319 1.00 72.12 184 VAL A C 1
ATOM 1491 O O . VAL A 1 184 ? 41.209 -14.062 6.347 1.00 72.12 184 VAL A O 1
ATOM 1494 N N . SER A 1 185 ? 39.619 -12.926 5.247 1.00 74.25 185 SER A N 1
ATOM 1495 C CA . SER A 1 185 ? 39.258 -12.095 6.401 1.00 74.25 185 SER A CA 1
ATOM 1496 C C . SER A 1 185 ? 38.594 -12.907 7.522 1.00 74.25 185 SER A C 1
ATOM 1498 O O . SER A 1 185 ? 38.794 -12.575 8.686 1.00 74.25 185 SER A O 1
ATOM 1500 N N . GLU A 1 186 ? 37.839 -13.969 7.207 1.00 74.25 186 GLU A N 1
ATOM 1501 C CA . GLU A 1 186 ? 37.281 -14.876 8.229 1.00 74.25 186 GLU A CA 1
ATOM 1502 C C . GLU A 1 186 ? 38.337 -15.802 8.828 1.00 74.25 186 GLU A C 1
ATOM 1504 O O . GLU A 1 186 ? 38.330 -16.026 10.037 1.00 74.25 186 GLU A O 1
ATOM 1509 N N . LEU A 1 187 ? 39.262 -16.311 8.009 1.00 71.69 187 LEU A N 1
ATOM 1510 C CA . LEU A 1 187 ? 40.394 -17.123 8.467 1.00 71.69 187 LEU A CA 1
ATOM 1511 C C . LEU A 1 187 ? 41.204 -16.364 9.528 1.00 71.69 187 LEU A C 1
ATOM 1513 O O . LEU A 1 187 ? 41.306 -16.810 10.671 1.00 71.69 187 LEU A O 1
ATOM 1517 N N . TRP A 1 188 ? 41.629 -15.139 9.209 1.00 77.94 188 TRP A N 1
ATOM 1518 C CA . TRP A 1 188 ? 42.343 -14.271 10.147 1.00 77.94 188 TRP A CA 1
ATOM 1519 C C . TRP A 1 188 ? 41.512 -13.864 11.378 1.00 77.94 188 TRP A C 1
ATOM 1521 O O . TRP A 1 188 ? 42.081 -13.634 12.443 1.00 77.94 188 TRP A O 1
ATOM 1531 N N . LEU A 1 189 ? 40.179 -13.749 11.280 1.00 75.38 189 LEU A N 1
ATOM 1532 C CA . LEU A 1 189 ? 39.324 -13.510 12.456 1.00 75.38 189 LEU A CA 1
ATOM 1533 C C . LEU A 1 189 ? 39.236 -14.738 13.370 1.00 75.38 189 LEU A C 1
ATOM 1535 O O . LEU A 1 189 ? 39.147 -14.580 14.587 1.00 75.38 189 LEU A O 1
ATOM 1539 N N . ARG A 1 190 ? 39.245 -15.947 12.801 1.00 71.69 190 ARG A N 1
ATOM 1540 C CA . ARG A 1 190 ? 39.171 -17.214 13.541 1.00 71.69 190 ARG A CA 1
ATOM 1541 C C . ARG A 1 190 ? 40.505 -17.586 14.191 1.00 71.69 190 ARG A C 1
ATOM 1543 O O . ARG A 1 190 ? 40.511 -18.111 15.297 1.00 71.69 190 ARG A O 1
ATOM 1550 N N . GLU A 1 191 ? 41.615 -17.264 13.532 1.00 69.69 191 GLU A N 1
ATOM 1551 C CA . GLU A 1 191 ? 42.982 -17.355 14.070 1.00 69.69 191 GLU A CA 1
ATOM 1552 C C . GLU A 1 191 ? 43.270 -16.306 15.165 1.00 69.69 191 GLU A C 1
ATOM 1554 O O . GLU A 1 191 ? 44.309 -16.368 15.816 1.00 69.69 191 GLU A O 1
ATOM 1559 N N . GLY A 1 192 ? 42.375 -15.331 15.377 1.00 72.81 192 GLY A N 1
ATOM 1560 C CA . GLY A 1 192 ? 42.571 -14.248 16.347 1.00 72.81 192 GLY A CA 1
ATOM 1561 C C . GLY A 1 192 ? 43.667 -13.249 15.957 1.00 72.81 192 GLY A C 1
ATOM 1562 O O . GLY A 1 192 ? 44.154 -12.516 16.818 1.00 72.81 192 GLY A O 1
ATOM 1563 N N . MET A 1 193 ? 44.055 -13.218 14.678 1.00 81.12 193 MET A N 1
ATOM 1564 C CA . MET A 1 193 ? 45.154 -12.404 14.160 1.00 81.12 193 MET A CA 1
ATOM 1565 C C . MET A 1 193 ? 44.929 -10.913 14.456 1.00 81.12 193 MET A C 1
ATOM 1567 O O . MET A 1 193 ? 43.816 -10.390 14.363 1.00 81.12 193 MET A O 1
ATOM 1571 N N . SER A 1 194 ? 45.989 -10.189 14.813 1.00 83.31 194 SER A N 1
ATOM 1572 C CA . SER A 1 194 ? 45.896 -8.736 14.964 1.00 83.31 194 SER A CA 1
ATOM 1573 C C . SER A 1 194 ? 45.892 -8.032 13.603 1.00 83.31 194 SER A C 1
ATOM 1575 O O . SER A 1 194 ? 46.462 -8.508 12.617 1.00 83.31 194 SER A O 1
ATOM 1577 N N . ALA A 1 195 ? 45.314 -6.829 13.543 1.00 83.88 195 ALA A N 1
ATOM 1578 C CA . ALA A 1 195 ? 45.453 -5.979 12.362 1.00 83.88 195 ALA A CA 1
ATOM 1579 C C . ALA A 1 195 ? 46.937 -5.682 12.059 1.00 83.88 195 ALA A C 1
ATOM 1581 O O . ALA A 1 195 ? 47.341 -5.702 10.894 1.00 83.88 195 ALA A O 1
ATOM 1582 N N . HIS A 1 196 ? 47.761 -5.507 13.095 1.00 82.19 196 HIS A N 1
ATOM 1583 C CA . HIS A 1 196 ? 49.211 -5.373 12.981 1.00 82.19 196 HIS A CA 1
ATOM 1584 C C . HIS A 1 196 ? 49.900 -6.556 12.266 1.00 82.19 196 HIS A C 1
ATOM 1586 O O . HIS A 1 196 ? 50.807 -6.355 11.451 1.00 82.19 196 HIS A O 1
ATOM 1592 N N . GLU A 1 197 ? 49.470 -7.792 12.523 1.00 79.00 197 GLU A N 1
ATOM 1593 C CA . GLU A 1 197 ? 49.983 -8.991 11.846 1.00 79.00 197 GLU A CA 1
ATOM 1594 C C . GLU A 1 197 ? 49.452 -9.113 10.418 1.00 79.00 197 GLU A C 1
ATOM 1596 O O . GLU A 1 197 ? 50.243 -9.350 9.504 1.00 79.00 197 GLU A O 1
ATOM 1601 N N . ALA A 1 198 ? 48.168 -8.835 10.181 1.00 81.44 198 ALA A N 1
ATOM 1602 C CA . ALA A 1 198 ? 47.610 -8.795 8.828 1.00 81.44 198 ALA A CA 1
ATOM 1603 C C . ALA A 1 198 ? 48.350 -7.778 7.928 1.00 81.44 198 ALA A C 1
ATOM 1605 O O . ALA A 1 198 ? 48.609 -8.054 6.756 1.00 81.44 198 ALA A O 1
ATOM 1606 N N . PHE A 1 199 ? 48.778 -6.629 8.473 1.00 83.38 199 PHE A N 1
ATOM 1607 C CA . PHE A 1 199 ? 49.590 -5.632 7.755 1.00 83.38 199 PHE A CA 1
ATOM 1608 C C . PHE A 1 199 ? 50.973 -6.182 7.349 1.00 83.38 199 PHE A C 1
ATOM 1610 O O . PHE A 1 199 ? 51.471 -5.901 6.252 1.00 83.38 199 PHE A O 1
ATOM 1617 N N . LYS A 1 200 ? 51.584 -7.010 8.208 1.00 80.12 200 LYS A N 1
ATOM 1618 C CA . LYS A 1 200 ? 52.851 -7.712 7.935 1.00 80.12 200 LYS A CA 1
ATOM 1619 C C . LYS A 1 200 ? 52.672 -8.829 6.901 1.00 80.12 200 LYS A C 1
ATOM 1621 O O . LYS A 1 200 ? 53.450 -8.888 5.950 1.00 80.12 200 LYS A O 1
ATOM 1626 N N . VAL A 1 201 ? 51.634 -9.663 7.030 1.00 75.50 201 VAL A N 1
ATOM 1627 C CA . VAL A 1 201 ? 51.303 -10.758 6.091 1.00 75.50 201 VAL A CA 1
ATOM 1628 C C . VAL A 1 201 ? 51.048 -10.219 4.679 1.00 75.50 201 VAL A C 1
ATOM 1630 O O . VAL A 1 201 ? 51.586 -10.744 3.704 1.00 75.50 201 VAL A O 1
ATOM 1633 N N . LEU A 1 202 ? 50.330 -9.098 4.566 1.00 74.69 202 LEU A N 1
ATOM 1634 C CA . LEU A 1 202 ? 50.097 -8.369 3.311 1.00 74.69 202 LEU A CA 1
ATOM 1635 C C . LEU A 1 202 ? 51.343 -7.634 2.769 1.00 74.69 202 LEU A C 1
ATOM 1637 O O . LEU A 1 202 ? 51.271 -6.951 1.743 1.00 74.69 202 LEU A O 1
ATOM 1641 N N . ARG A 1 203 ? 52.501 -7.775 3.432 1.00 76.50 203 ARG A N 1
ATOM 1642 C CA . ARG A 1 203 ? 53.784 -7.140 3.088 1.00 76.50 203 ARG A CA 1
ATOM 1643 C C . ARG A 1 203 ? 53.654 -5.621 2.930 1.00 76.50 203 ARG A C 1
ATOM 1645 O O . ARG A 1 203 ? 54.205 -5.050 1.991 1.00 76.50 203 ARG A O 1
ATOM 1652 N N . LEU A 1 204 ? 52.874 -4.969 3.795 1.00 78.56 204 LEU A N 1
ATOM 1653 C CA . LEU A 1 204 ? 52.701 -3.510 3.804 1.00 78.56 204 LEU A CA 1
ATOM 1654 C C . LEU A 1 204 ? 53.783 -2.826 4.655 1.00 78.56 204 LEU A C 1
ATOM 1656 O O . LEU A 1 204 ? 54.266 -1.751 4.295 1.00 78.56 204 LEU A O 1
ATOM 1660 N N . SER A 1 205 ? 54.239 -3.486 5.725 1.00 77.50 205 SER A N 1
ATOM 1661 C CA . SER A 1 205 ? 55.438 -3.098 6.479 1.00 77.50 205 SER A CA 1
ATOM 1662 C C . SER A 1 205 ? 56.662 -2.966 5.563 1.00 77.50 205 SER A C 1
ATOM 1664 O O . SER A 1 205 ? 56.866 -3.776 4.662 1.00 77.50 205 SER A O 1
ATOM 1666 N N . GLY A 1 206 ? 57.485 -1.938 5.789 1.00 70.38 206 GLY A N 1
ATOM 1667 C CA . GLY A 1 206 ? 58.700 -1.679 5.003 1.00 70.38 206 GLY A CA 1
ATOM 1668 C C . GLY A 1 206 ? 58.485 -0.989 3.646 1.00 70.38 206 GLY A C 1
ATOM 1669 O O . GLY A 1 206 ? 59.459 -0.551 3.042 1.00 70.38 206 GLY A O 1
ATOM 1670 N N . LYS A 1 207 ? 57.241 -0.806 3.169 1.00 75.69 207 LYS A N 1
ATOM 1671 C CA . LYS A 1 207 ? 56.958 -0.047 1.926 1.00 75.69 207 LYS A CA 1
ATOM 1672 C C . LYS A 1 207 ? 56.982 1.484 2.102 1.00 75.69 207 LYS A C 1
ATOM 1674 O O . LYS A 1 207 ? 56.871 2.209 1.107 1.00 75.69 207 LYS A O 1
ATOM 1679 N N . GLY A 1 208 ? 57.129 1.975 3.337 1.00 74.75 208 GLY A N 1
ATOM 1680 C CA . GLY A 1 208 ? 57.190 3.403 3.676 1.00 74.75 208 GLY A CA 1
ATOM 1681 C C . GLY A 1 208 ? 56.006 4.189 3.108 1.00 74.75 208 GLY A C 1
ATOM 1682 O O . GLY A 1 208 ? 54.876 3.698 3.102 1.00 74.75 208 GLY A O 1
ATOM 1683 N N . ASP A 1 209 ? 56.280 5.366 2.539 1.00 72.62 209 ASP A N 1
ATOM 1684 C CA . ASP A 1 209 ? 55.298 6.238 1.872 1.00 72.62 209 ASP A CA 1
ATOM 1685 C C . ASP A 1 209 ? 54.390 5.519 0.843 1.00 72.62 209 ASP A C 1
ATOM 1687 O O . ASP A 1 209 ? 53.295 5.993 0.536 1.00 72.62 209 ASP A O 1
ATOM 1691 N N . ASN A 1 210 ? 54.820 4.378 0.288 1.00 73.25 210 ASN A N 1
ATOM 1692 C CA . ASN A 1 210 ? 54.060 3.627 -0.714 1.00 73.25 210 ASN A CA 1
ATOM 1693 C C . ASN A 1 210 ? 53.062 2.619 -0.123 1.00 73.25 210 ASN A C 1
ATOM 1695 O O . ASN A 1 210 ? 52.210 2.146 -0.873 1.00 73.25 210 ASN A O 1
ATOM 1699 N N . ALA A 1 211 ? 53.128 2.294 1.174 1.00 77.56 211 ALA A N 1
ATOM 1700 C CA . ALA A 1 211 ? 52.292 1.255 1.790 1.00 77.56 211 ALA A CA 1
ATOM 1701 C C . ALA A 1 211 ? 50.788 1.512 1.583 1.00 77.56 211 ALA A C 1
ATOM 1703 O O . ALA A 1 211 ? 50.056 0.625 1.153 1.00 77.56 211 ALA A O 1
ATOM 1704 N N . LEU A 1 212 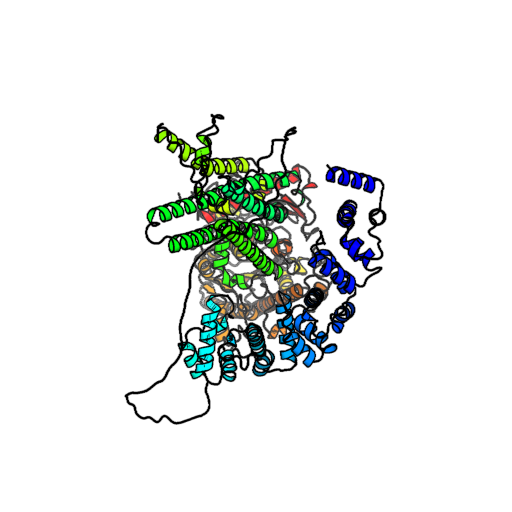? 50.345 2.758 1.781 1.00 79.69 212 LEU A N 1
ATOM 1705 C CA . LEU A 1 212 ? 48.940 3.168 1.627 1.00 79.69 212 LEU A CA 1
ATOM 1706 C C . LEU A 1 212 ? 48.496 3.309 0.154 1.00 79.69 212 LEU A C 1
ATOM 1708 O O . LEU A 1 212 ? 47.330 3.581 -0.120 1.00 79.69 212 LEU A O 1
ATOM 1712 N N . SER A 1 213 ? 49.424 3.150 -0.798 1.00 67.94 213 SER A N 1
ATOM 1713 C CA . SER A 1 213 ? 49.160 3.123 -2.247 1.00 67.94 213 SER A CA 1
ATOM 1714 C C . SER A 1 213 ? 49.135 1.700 -2.823 1.00 67.94 213 SER A C 1
ATOM 1716 O O . SER A 1 213 ? 48.969 1.536 -4.032 1.00 67.94 213 SER A O 1
ATOM 1718 N N . ASP A 1 214 ? 49.372 0.678 -1.999 1.00 72.88 214 ASP A N 1
ATOM 1719 C CA . ASP A 1 214 ? 49.498 -0.707 -2.442 1.00 72.88 214 ASP A CA 1
ATOM 1720 C C . ASP A 1 214 ? 48.119 -1.388 -2.577 1.00 72.88 214 ASP A C 1
ATOM 1722 O O . ASP A 1 214 ? 47.278 -1.234 -1.688 1.00 72.88 214 ASP A O 1
ATOM 1726 N N . PRO A 1 215 ? 47.859 -2.189 -3.630 1.00 68.56 215 PRO A N 1
ATOM 1727 C CA . PRO A 1 215 ? 46.607 -2.935 -3.768 1.00 68.56 215 PRO A CA 1
ATOM 1728 C C . PRO A 1 215 ? 46.268 -3.882 -2.603 1.00 68.56 215 PRO A C 1
ATOM 1730 O O . PRO A 1 215 ? 45.105 -4.253 -2.449 1.00 68.56 215 PRO A O 1
ATOM 1733 N N . ALA A 1 216 ? 47.242 -4.290 -1.788 1.00 71.38 216 ALA A N 1
ATOM 1734 C CA . ALA A 1 216 ? 47.010 -5.073 -0.576 1.00 71.38 216 ALA A CA 1
ATOM 1735 C C . ALA A 1 216 ? 46.413 -4.236 0.580 1.00 71.38 216 ALA A C 1
ATOM 1737 O O . ALA A 1 216 ? 45.753 -4.783 1.462 1.00 71.38 216 ALA A O 1
ATOM 1738 N N . PHE A 1 217 ? 46.562 -2.906 0.564 1.00 77.62 217 PHE A N 1
ATOM 1739 C CA . PHE A 1 217 ? 46.063 -2.030 1.629 1.00 77.62 217 PHE A CA 1
ATOM 1740 C C . PHE A 1 217 ? 44.526 -2.018 1.728 1.00 77.62 217 PHE A C 1
ATOM 1742 O O . PHE A 1 217 ? 43.976 -1.950 2.825 1.00 77.62 217 PHE A O 1
ATOM 1749 N N . GLY A 1 218 ? 43.811 -2.167 0.606 1.00 71.62 218 GLY A N 1
ATOM 1750 C CA . GLY A 1 218 ? 42.346 -2.287 0.622 1.00 71.62 218 GLY A CA 1
ATOM 1751 C C . GLY A 1 218 ? 41.845 -3.539 1.353 1.00 71.62 218 GLY A C 1
ATOM 1752 O O . GLY A 1 218 ? 40.861 -3.459 2.087 1.00 71.62 218 GLY A O 1
ATOM 1753 N N . THR A 1 219 ? 42.553 -4.667 1.214 1.00 72.19 219 THR A N 1
ATOM 1754 C CA . THR A 1 219 ? 42.285 -5.898 1.977 1.00 72.19 219 THR A CA 1
ATOM 1755 C C . THR A 1 219 ? 42.490 -5.660 3.473 1.00 72.19 219 THR A C 1
ATOM 1757 O O . THR A 1 219 ? 41.627 -6.028 4.267 1.00 72.19 219 THR A O 1
ATOM 1760 N N . TRP A 1 220 ? 43.570 -4.968 3.858 1.00 82.19 220 TRP A N 1
ATOM 1761 C CA . TRP A 1 220 ? 43.831 -4.635 5.261 1.00 82.19 220 TRP A CA 1
ATOM 1762 C C . TRP A 1 220 ? 42.729 -3.771 5.889 1.00 82.19 220 TRP A C 1
ATOM 1764 O O . TRP A 1 220 ? 42.224 -4.119 6.951 1.00 82.19 220 TRP A O 1
ATOM 1774 N N . VAL A 1 221 ? 42.299 -2.689 5.226 1.00 78.44 221 VAL A N 1
ATOM 1775 C CA . VAL A 1 221 ? 41.223 -1.819 5.748 1.00 78.44 221 VAL A CA 1
ATOM 1776 C C . VAL A 1 221 ? 39.899 -2.583 5.878 1.00 78.44 221 VAL A C 1
ATOM 1778 O O . VAL A 1 221 ? 39.182 -2.414 6.863 1.00 78.44 221 VAL A O 1
ATOM 1781 N N . SER A 1 222 ? 39.581 -3.460 4.918 1.00 73.25 222 SER A N 1
ATOM 1782 C CA . SER A 1 222 ? 38.384 -4.309 4.988 1.00 73.25 222 SER A CA 1
ATOM 1783 C C . SER A 1 222 ? 38.415 -5.247 6.200 1.00 73.25 222 SER A C 1
ATOM 1785 O O . SER A 1 222 ? 37.402 -5.404 6.883 1.00 73.25 222 SER A O 1
ATOM 1787 N N . TYR A 1 223 ? 39.574 -5.843 6.485 1.00 79.88 223 TYR A N 1
ATOM 1788 C CA . TYR A 1 223 ? 39.776 -6.719 7.635 1.00 79.88 223 TYR A CA 1
ATOM 1789 C C . TYR A 1 223 ? 39.745 -5.952 8.968 1.00 79.88 223 TYR A C 1
ATOM 1791 O O . TYR A 1 223 ? 39.027 -6.350 9.885 1.00 79.88 223 TYR A O 1
ATOM 1799 N N . PHE A 1 224 ? 40.433 -4.807 9.055 1.00 82.69 224 PHE A N 1
ATOM 1800 C CA . PHE A 1 224 ? 40.428 -3.935 10.234 1.00 82.69 224 PHE A CA 1
ATOM 1801 C C . PHE A 1 224 ? 39.003 -3.529 10.638 1.00 82.69 224 PHE A C 1
ATOM 1803 O O . PHE A 1 224 ? 38.617 -3.666 11.799 1.00 82.69 224 PHE A O 1
ATOM 1810 N N . ASN A 1 225 ? 38.181 -3.105 9.674 1.00 75.25 225 ASN A N 1
ATOM 1811 C CA . ASN A 1 225 ? 36.792 -2.729 9.941 1.00 75.25 225 ASN A CA 1
ATOM 1812 C C . ASN A 1 225 ? 35.955 -3.917 10.455 1.00 75.25 225 ASN A C 1
ATOM 1814 O O . ASN A 1 225 ? 35.059 -3.727 11.278 1.00 75.25 225 ASN A O 1
ATOM 1818 N N . LYS A 1 226 ? 36.253 -5.147 10.010 1.00 75.88 226 LYS A N 1
ATOM 1819 C CA . LYS A 1 226 ? 35.581 -6.366 10.485 1.00 75.88 226 LYS A CA 1
ATOM 1820 C C . LYS A 1 226 ? 36.020 -6.747 11.908 1.00 75.88 226 LYS A C 1
ATOM 1822 O O . LYS A 1 226 ? 35.170 -7.113 12.716 1.00 75.88 226 LYS A O 1
ATOM 1827 N N . LEU A 1 227 ? 37.302 -6.561 12.243 1.00 78.62 227 LEU A N 1
ATOM 1828 C CA . LEU A 1 227 ? 37.824 -6.664 13.613 1.00 78.62 227 LEU A CA 1
ATOM 1829 C C . LEU A 1 227 ? 37.139 -5.677 14.574 1.00 78.62 227 LEU A C 1
ATOM 1831 O O . LEU A 1 227 ? 36.760 -6.081 15.671 1.00 78.62 227 LEU A O 1
ATOM 1835 N N . GLN A 1 228 ? 36.954 -4.410 14.181 1.00 75.00 228 GLN A N 1
ATOM 1836 C CA . GLN A 1 228 ? 36.327 -3.406 15.059 1.00 75.00 228 GLN A CA 1
ATOM 1837 C C . GLN A 1 228 ? 34.832 -3.657 15.280 1.00 75.00 228 GLN A C 1
ATOM 1839 O O . GLN A 1 228 ? 34.361 -3.577 16.414 1.00 75.00 228 GLN A O 1
ATOM 1844 N N . ARG A 1 229 ? 34.087 -4.055 14.237 1.00 69.25 229 ARG A N 1
ATOM 1845 C CA . ARG A 1 229 ? 32.668 -4.444 14.373 1.00 69.25 229 ARG A CA 1
ATOM 1846 C C . ARG A 1 229 ? 32.457 -5.530 15.434 1.00 69.25 229 ARG A C 1
ATOM 1848 O O . ARG A 1 229 ? 31.480 -5.473 16.168 1.00 69.25 229 ARG A O 1
ATOM 1855 N N . LYS A 1 230 ? 33.399 -6.472 15.563 1.00 61.94 230 LYS A N 1
ATOM 1856 C CA . LYS A 1 230 ? 33.336 -7.574 16.539 1.00 61.94 230 LYS A CA 1
ATOM 1857 C C . LYS A 1 230 ? 33.734 -7.184 17.976 1.00 61.94 230 LYS A C 1
ATOM 1859 O O . LYS A 1 230 ? 33.724 -8.047 18.846 1.00 61.94 230 LYS A O 1
ATOM 1864 N N . LYS A 1 231 ? 34.096 -5.919 18.234 1.00 59.88 231 LYS A N 1
ATOM 1865 C CA . LYS A 1 231 ? 34.519 -5.403 19.555 1.00 59.88 231 LYS A CA 1
ATOM 1866 C C . LYS A 1 231 ? 33.508 -4.465 20.232 1.00 59.88 231 LYS A C 1
ATOM 1868 O O . LYS A 1 231 ? 33.825 -3.920 21.283 1.00 59.88 231 LYS A O 1
ATOM 1873 N N . MET A 1 232 ? 32.323 -4.268 19.639 1.00 44.50 232 MET A N 1
ATOM 1874 C CA . MET A 1 232 ? 31.227 -3.426 20.163 1.00 44.50 232 MET A CA 1
ATOM 1875 C C . MET A 1 232 ? 31.633 -1.997 20.583 1.00 44.50 232 MET A C 1
ATOM 1877 O O . MET A 1 232 ? 31.001 -1.394 21.442 1.00 44.50 232 MET A O 1
ATOM 1881 N N . ASN A 1 233 ? 32.674 -1.429 19.965 1.00 50.97 233 ASN A N 1
ATOM 1882 C CA . ASN A 1 233 ? 33.114 -0.065 20.251 1.00 50.97 233 ASN A CA 1
ATOM 1883 C C . ASN A 1 233 ? 33.611 0.598 18.958 1.00 50.97 233 ASN A C 1
ATOM 1885 O O . ASN A 1 233 ? 34.683 0.266 18.452 1.00 50.97 233 ASN A O 1
ATOM 1889 N N . GLN A 1 234 ? 32.806 1.495 18.380 1.00 54.09 234 GLN A N 1
ATOM 1890 C CA . GLN A 1 234 ? 33.135 2.195 17.131 1.00 54.09 234 GLN A CA 1
ATOM 1891 C C . GLN A 1 234 ? 33.867 3.514 17.414 1.00 54.09 234 GLN A C 1
ATOM 1893 O O . GLN A 1 234 ? 33.338 4.597 17.177 1.00 54.09 234 GLN A O 1
ATOM 1898 N N . ASP A 1 235 ? 35.106 3.425 17.902 1.00 60.62 235 ASP A N 1
ATOM 1899 C CA . ASP A 1 235 ? 36.016 4.574 17.870 1.00 60.62 235 ASP A CA 1
ATOM 1900 C C . ASP A 1 235 ? 36.412 4.872 16.413 1.00 60.62 235 ASP A C 1
ATOM 1902 O O . ASP A 1 235 ? 37.129 4.099 15.768 1.00 60.62 235 ASP A O 1
ATOM 1906 N N . GLU A 1 236 ? 35.951 6.013 15.891 1.00 52.38 236 GLU A N 1
ATOM 1907 C CA . GLU A 1 236 ? 36.262 6.471 14.535 1.00 52.38 236 GLU A CA 1
ATOM 1908 C C . GLU A 1 236 ? 37.770 6.637 14.273 1.00 52.38 236 GLU A C 1
ATOM 1910 O O . GLU A 1 236 ? 38.208 6.540 13.122 1.00 52.38 236 GLU A O 1
ATOM 1915 N N . TYR A 1 237 ? 38.568 6.890 15.315 1.00 62.25 237 TYR A N 1
ATOM 1916 C CA . TYR A 1 237 ? 40.005 7.148 15.215 1.00 62.25 237 TYR A CA 1
ATOM 1917 C C . TYR A 1 237 ? 40.858 5.881 15.306 1.00 62.25 237 TYR A C 1
ATOM 1919 O O . TYR A 1 237 ? 42.038 5.917 14.935 1.00 62.25 237 TYR A O 1
ATOM 1927 N N . ALA A 1 238 ? 40.273 4.742 15.692 1.00 71.69 238 ALA A N 1
ATOM 1928 C CA . ALA A 1 238 ? 40.985 3.483 15.897 1.00 71.69 238 ALA A CA 1
ATOM 1929 C C . ALA A 1 238 ? 41.813 3.047 14.673 1.00 71.69 238 ALA A C 1
ATOM 1931 O O . ALA A 1 238 ? 42.888 2.469 14.830 1.00 71.69 238 ALA A O 1
ATOM 1932 N N . ILE A 1 239 ? 41.356 3.342 13.447 1.00 77.50 239 ILE A N 1
ATOM 1933 C CA . ILE A 1 239 ? 42.104 3.007 12.223 1.00 77.50 239 ILE A CA 1
ATOM 1934 C C . ILE A 1 239 ? 43.390 3.828 12.070 1.00 77.50 239 ILE A C 1
ATOM 1936 O O . ILE A 1 239 ? 44.386 3.307 11.573 1.00 77.50 239 ILE A O 1
ATOM 1940 N N . ILE A 1 240 ? 43.412 5.084 12.528 1.00 74.38 240 ILE A N 1
ATOM 1941 C CA . ILE A 1 240 ? 44.629 5.908 12.544 1.00 74.38 240 ILE A CA 1
ATOM 1942 C C . ILE A 1 240 ? 45.537 5.505 13.708 1.00 74.38 240 ILE A C 1
ATOM 1944 O O . ILE A 1 240 ? 46.744 5.402 13.505 1.00 74.38 240 ILE A O 1
ATOM 1948 N N . ALA A 1 241 ? 44.969 5.188 14.874 1.00 74.00 241 ALA A N 1
ATOM 1949 C CA . ALA A 1 241 ? 45.722 4.687 16.025 1.00 74.00 241 ALA A CA 1
ATOM 1950 C C . ALA A 1 241 ? 46.367 3.305 15.783 1.00 74.00 241 ALA A C 1
ATOM 1952 O O . ALA A 1 241 ? 47.386 2.987 16.391 1.00 74.00 241 ALA A O 1
ATOM 1953 N N . GLU A 1 242 ? 45.811 2.474 14.894 1.00 81.44 242 GLU A N 1
ATOM 1954 C CA . GLU A 1 242 ? 46.467 1.244 14.428 1.00 81.44 242 GLU A CA 1
ATOM 1955 C C . GLU A 1 242 ? 47.488 1.527 13.314 1.00 81.44 242 GLU A C 1
ATOM 1957 O O . GLU A 1 242 ? 48.571 0.945 13.312 1.00 81.44 242 GLU A O 1
ATOM 1962 N N . LEU A 1 243 ? 47.191 2.452 12.391 1.00 80.56 243 LEU A N 1
ATOM 1963 C CA . LEU A 1 243 ? 48.124 2.835 11.326 1.00 80.56 243 LEU A CA 1
ATOM 1964 C C . LEU A 1 243 ? 49.404 3.489 11.855 1.00 80.56 243 LEU A C 1
ATOM 1966 O O . LEU A 1 243 ? 50.470 3.200 11.317 1.00 80.56 243 LEU A O 1
ATOM 1970 N N . SER A 1 244 ? 49.344 4.332 12.890 1.00 77.56 244 SER A N 1
ATOM 1971 C CA . SER A 1 244 ? 50.539 4.981 13.455 1.00 77.56 244 SER A CA 1
ATOM 1972 C C . SER A 1 244 ? 51.559 3.964 13.980 1.00 77.56 244 SER A C 1
ATOM 1974 O O . SER A 1 244 ? 52.753 4.156 13.786 1.00 77.56 244 SER A O 1
ATOM 1976 N N . LYS A 1 245 ? 51.118 2.799 14.482 1.00 81.75 245 LYS A N 1
ATOM 1977 C CA . LYS A 1 245 ? 51.983 1.668 14.893 1.00 81.75 245 LYS A CA 1
ATOM 1978 C C . LYS A 1 245 ? 52.807 1.052 13.747 1.00 81.75 245 LYS A C 1
ATOM 1980 O O . LYS A 1 245 ? 53.637 0.176 13.992 1.00 81.75 245 LYS A O 1
ATOM 1985 N N . HIS A 1 246 ? 52.559 1.454 12.499 1.00 82.44 246 HIS A N 1
ATOM 1986 C CA . HIS A 1 246 ? 53.250 0.977 11.299 1.00 82.44 246 HIS A CA 1
ATOM 1987 C C . HIS A 1 246 ? 54.177 2.012 10.641 1.00 82.44 246 HIS A C 1
ATOM 1989 O O . HIS A 1 246 ? 54.819 1.679 9.642 1.00 82.44 246 HIS A O 1
ATOM 1995 N N . PHE A 1 247 ? 54.273 3.228 11.185 1.00 79.75 247 PHE A N 1
ATOM 1996 C CA . PHE A 1 247 ? 55.179 4.280 10.717 1.00 79.75 247 PHE A CA 1
ATOM 1997 C C . PHE A 1 247 ? 55.987 4.824 11.897 1.00 79.75 247 PHE A C 1
ATOM 1999 O O . PHE A 1 247 ? 55.465 4.985 12.990 1.00 79.75 247 PHE A O 1
ATOM 2006 N N . ASP A 1 248 ? 57.259 5.155 11.681 1.00 72.38 248 ASP A N 1
ATOM 2007 C CA . ASP A 1 248 ? 58.201 5.490 12.769 1.00 72.38 248 ASP A CA 1
ATOM 2008 C C . ASP A 1 248 ? 57.875 6.813 13.495 1.00 72.38 248 ASP A C 1
ATOM 2010 O O . ASP A 1 248 ? 58.535 7.174 14.467 1.00 72.38 248 ASP A O 1
ATOM 2014 N N . ASN A 1 249 ? 56.916 7.579 12.966 1.00 72.44 249 ASN A N 1
ATOM 2015 C CA . ASN A 1 249 ? 56.330 8.794 13.530 1.00 72.44 249 ASN A CA 1
ATOM 2016 C C . ASN A 1 249 ? 55.144 9.260 12.663 1.00 72.44 249 ASN A C 1
ATOM 2018 O O . ASN A 1 249 ? 55.006 8.884 11.492 1.00 72.44 249 ASN A O 1
ATOM 2022 N N . ASP A 1 250 ? 54.333 10.167 13.204 1.00 68.56 250 ASP A N 1
ATOM 2023 C CA . ASP A 1 250 ? 53.158 10.718 12.517 1.00 68.56 250 ASP A CA 1
ATOM 2024 C C . ASP A 1 250 ? 53.510 11.535 11.268 1.00 68.56 250 ASP A C 1
ATOM 2026 O O . ASP A 1 250 ? 52.709 11.628 10.337 1.00 68.56 250 ASP A O 1
ATOM 2030 N N . LEU A 1 251 ? 54.728 12.084 11.189 1.00 68.75 251 LEU A N 1
ATOM 2031 C CA . LEU A 1 251 ? 55.220 12.769 9.992 1.00 68.75 251 LEU A CA 1
ATOM 2032 C C . LEU A 1 251 ? 55.428 11.781 8.828 1.00 68.75 251 LEU A C 1
ATOM 2034 O O . LEU A 1 251 ? 55.139 12.128 7.681 1.00 68.75 251 LEU A O 1
ATOM 2038 N N . ASN A 1 252 ? 55.869 10.550 9.105 1.00 71.88 252 ASN A N 1
ATOM 2039 C CA . ASN A 1 252 ? 55.968 9.468 8.122 1.00 71.88 252 ASN A CA 1
ATOM 2040 C C . ASN A 1 252 ? 54.570 8.967 7.703 1.00 71.88 252 ASN A C 1
ATOM 2042 O O . ASN A 1 252 ? 54.322 8.830 6.503 1.00 71.88 252 ASN A O 1
ATOM 2046 N N . LEU A 1 253 ? 53.624 8.807 8.639 1.00 78.81 253 LEU A N 1
ATOM 2047 C CA . LEU A 1 253 ? 52.219 8.491 8.319 1.00 78.81 253 LEU A CA 1
ATOM 2048 C C . LEU A 1 253 ? 51.569 9.590 7.455 1.00 78.81 253 LEU A C 1
ATOM 2050 O O . LEU A 1 253 ? 50.970 9.303 6.416 1.00 78.81 253 LEU A O 1
ATOM 2054 N N . ALA A 1 254 ? 51.740 10.863 7.819 1.00 70.44 254 ALA A N 1
ATOM 2055 C CA . ALA A 1 254 ? 51.244 12.003 7.048 1.00 70.44 254 ALA A CA 1
ATOM 2056 C C . ALA A 1 254 ? 51.897 12.098 5.655 1.00 70.44 254 ALA A C 1
ATOM 2058 O O . ALA A 1 254 ? 51.225 12.457 4.680 1.00 70.44 254 ALA A O 1
ATOM 2059 N N . ARG A 1 255 ? 53.183 11.733 5.522 1.00 70.88 255 ARG A N 1
ATOM 2060 C CA . ARG A 1 255 ? 53.865 11.648 4.220 1.00 70.88 255 ARG A CA 1
ATOM 2061 C C . ARG A 1 255 ? 53.291 10.522 3.362 1.00 70.88 255 ARG A C 1
ATOM 2063 O O . ARG A 1 255 ? 52.997 10.774 2.195 1.00 70.88 255 ARG A O 1
ATOM 2070 N N . ALA A 1 256 ? 53.021 9.348 3.934 1.00 73.62 256 ALA A N 1
ATOM 2071 C CA . ALA A 1 256 ? 52.368 8.236 3.242 1.00 73.62 256 ALA A CA 1
ATOM 2072 C C . ALA A 1 256 ? 50.937 8.580 2.785 1.00 73.62 256 ALA A C 1
ATOM 2074 O O . ALA A 1 256 ? 50.577 8.336 1.631 1.00 73.62 256 ALA A O 1
ATOM 2075 N N . LEU A 1 257 ? 50.136 9.228 3.639 1.00 72.88 257 LEU A N 1
ATOM 2076 C CA . LEU A 1 257 ? 48.794 9.719 3.290 1.00 72.88 257 LEU A CA 1
ATOM 2077 C C . LEU A 1 257 ? 48.852 10.742 2.139 1.00 72.88 257 LEU A C 1
ATOM 2079 O O . LEU A 1 257 ? 48.058 10.678 1.196 1.00 72.88 257 LEU A O 1
ATOM 2083 N N . LYS A 1 258 ? 49.836 11.652 2.160 1.00 69.69 258 LYS A N 1
ATOM 2084 C CA . LYS A 1 258 ? 50.080 12.632 1.088 1.00 69.69 258 LYS A CA 1
ATOM 2085 C C . LYS A 1 258 ? 50.583 11.978 -0.208 1.00 69.69 258 LYS A C 1
ATOM 2087 O O . LYS A 1 258 ? 50.158 12.380 -1.293 1.00 69.69 258 LYS A O 1
ATOM 2092 N N . ALA A 1 259 ? 51.447 10.969 -0.121 1.00 67.69 259 ALA A N 1
ATOM 2093 C CA . ALA A 1 259 ? 51.951 10.213 -1.267 1.00 67.69 259 ALA A CA 1
ATOM 2094 C C . ALA A 1 259 ? 50.826 9.425 -1.958 1.00 67.69 259 ALA A C 1
ATOM 2096 O O . ALA A 1 259 ? 50.665 9.530 -3.178 1.00 67.69 259 ALA A O 1
ATOM 2097 N N . ALA A 1 260 ? 49.978 8.745 -1.178 1.00 66.00 260 ALA A N 1
ATOM 2098 C CA . ALA A 1 260 ? 48.762 8.101 -1.666 1.00 66.00 260 ALA A CA 1
ATOM 2099 C C . ALA A 1 260 ? 47.830 9.114 -2.349 1.00 66.00 260 ALA A C 1
ATOM 2101 O O . ALA A 1 260 ? 47.489 8.935 -3.518 1.00 66.00 260 ALA A O 1
ATOM 2102 N N . LYS A 1 261 ? 47.512 10.241 -1.691 1.00 63.12 261 LYS A N 1
ATOM 2103 C CA . LYS A 1 261 ? 46.706 11.338 -2.268 1.00 63.12 261 LYS A CA 1
ATOM 2104 C C . LYS A 1 261 ? 47.255 11.840 -3.614 1.00 63.12 261 LYS A C 1
ATOM 2106 O O . LYS A 1 261 ? 46.473 12.180 -4.497 1.00 63.12 261 LYS A O 1
ATOM 2111 N N . THR A 1 262 ? 48.579 11.849 -3.785 1.00 59.78 262 THR A N 1
ATOM 2112 C CA . THR A 1 262 ? 49.249 12.308 -5.014 1.00 59.78 262 THR A CA 1
ATOM 2113 C C . THR A 1 262 ? 49.199 11.258 -6.133 1.00 59.78 262 THR A C 1
ATOM 2115 O O . THR A 1 262 ? 48.894 11.601 -7.272 1.00 59.78 262 THR A O 1
ATOM 2118 N N . LYS A 1 263 ? 49.421 9.968 -5.836 1.00 55.41 263 LYS A N 1
ATOM 2119 C CA . LYS A 1 263 ? 49.283 8.878 -6.829 1.00 55.41 263 LYS A CA 1
ATOM 2120 C C . LYS A 1 263 ? 47.827 8.638 -7.258 1.00 55.41 263 LYS A C 1
ATOM 2122 O O . LYS A 1 263 ? 47.563 8.310 -8.419 1.00 55.41 263 LYS A O 1
ATOM 2127 N N . LEU A 1 264 ? 46.877 8.806 -6.337 1.00 52.25 264 LEU A N 1
ATOM 2128 C CA . LEU A 1 264 ? 45.477 8.400 -6.510 1.00 52.25 264 LEU A CA 1
ATOM 2129 C C . LEU A 1 264 ? 44.587 9.418 -7.240 1.00 52.25 264 LEU A C 1
ATOM 2131 O O . LEU A 1 264 ? 43.460 9.075 -7.583 1.00 52.25 264 LEU A O 1
ATOM 2135 N N . GLN A 1 265 ? 45.093 10.599 -7.623 1.00 49.59 265 GLN A N 1
ATOM 2136 C CA . GLN A 1 265 ? 44.394 11.462 -8.596 1.00 49.59 265 GLN A CA 1
ATOM 2137 C C . GLN A 1 265 ? 44.209 10.803 -9.983 1.00 49.59 265 GLN A C 1
ATOM 2139 O O . GLN A 1 265 ? 43.507 11.349 -10.829 1.00 49.59 265 GLN A O 1
ATOM 2144 N N . SER A 1 266 ? 44.801 9.624 -10.217 1.00 43.28 266 SER A N 1
ATOM 2145 C CA . SER A 1 266 ? 44.657 8.847 -11.454 1.00 43.28 266 SER A CA 1
ATOM 2146 C C . SER A 1 266 ? 43.644 7.687 -11.401 1.00 43.28 266 SER A C 1
ATOM 2148 O O . SER A 1 266 ? 43.198 7.260 -12.466 1.00 43.28 266 SER A O 1
ATOM 2150 N N . LYS A 1 267 ? 43.272 7.152 -10.219 1.00 42.81 267 LYS A N 1
ATOM 2151 C CA . LYS A 1 267 ? 42.340 6.004 -10.078 1.00 42.81 267 LYS A CA 1
ATOM 2152 C C . LYS A 1 267 ? 41.556 6.013 -8.757 1.00 42.81 267 LYS A C 1
ATOM 2154 O O . LYS A 1 267 ? 42.101 6.265 -7.688 1.00 42.81 267 LYS A O 1
ATOM 2159 N N . SER A 1 268 ? 40.274 5.656 -8.830 1.00 45.78 268 SER A N 1
ATOM 2160 C CA . SER A 1 268 ? 39.292 5.756 -7.741 1.00 45.78 268 SER A CA 1
ATOM 2161 C C . SER A 1 268 ? 39.345 4.602 -6.722 1.00 45.78 268 SER A C 1
ATOM 2163 O O . SER A 1 268 ? 38.438 3.772 -6.673 1.00 45.78 268 SER A O 1
ATOM 2165 N N . TRP A 1 269 ? 40.384 4.559 -5.882 1.00 43.25 269 TRP A N 1
ATOM 2166 C CA . TRP A 1 269 ? 40.500 3.612 -4.759 1.00 43.25 269 TRP A CA 1
ATOM 2167 C C . TRP A 1 269 ? 40.951 4.329 -3.482 1.00 43.25 269 TRP A C 1
ATOM 2169 O O . TRP A 1 269 ? 42.139 4.399 -3.189 1.00 43.25 269 TRP A O 1
ATOM 2179 N N . ILE A 1 270 ? 39.991 4.802 -2.681 1.00 48.69 270 ILE A N 1
ATOM 2180 C CA . ILE A 1 270 ? 40.156 5.049 -1.237 1.00 48.69 270 ILE A CA 1
ATOM 2181 C C . ILE A 1 270 ? 38.815 4.692 -0.559 1.00 48.69 270 ILE A C 1
ATOM 2183 O O . ILE A 1 270 ? 37.785 5.210 -1.007 1.00 48.69 270 ILE A O 1
ATOM 2187 N N . PRO A 1 271 ? 38.784 3.838 0.488 1.00 51.91 271 PRO A N 1
ATOM 2188 C CA . PRO A 1 271 ? 37.595 3.623 1.321 1.00 51.91 271 PRO A CA 1
ATOM 2189 C C . PRO A 1 271 ? 37.047 4.947 1.874 1.00 51.91 271 PRO A C 1
ATOM 2191 O O . PRO A 1 271 ? 37.826 5.858 2.157 1.00 51.91 271 PRO A O 1
ATOM 2194 N N . ARG A 1 272 ? 35.720 5.083 2.021 1.00 52.06 272 ARG A N 1
ATOM 2195 C CA . ARG A 1 272 ? 35.084 6.373 2.369 1.00 52.06 272 ARG A CA 1
ATOM 2196 C C . ARG A 1 272 ? 35.679 6.995 3.644 1.00 52.06 272 ARG A C 1
ATOM 2198 O O . ARG A 1 272 ? 35.969 8.188 3.631 1.00 52.06 272 ARG A O 1
ATOM 2205 N N . GLU A 1 273 ? 35.997 6.182 4.647 1.00 53.38 273 GLU A N 1
ATOM 2206 C CA . GLU A 1 273 ? 36.496 6.637 5.957 1.00 53.38 273 GLU A CA 1
ATOM 2207 C C . GLU A 1 273 ? 37.840 7.373 5.900 1.00 53.38 273 GLU A C 1
ATOM 2209 O O . GLU A 1 273 ? 38.063 8.322 6.644 1.00 53.38 273 GLU A O 1
ATOM 2214 N N . LEU A 1 274 ? 38.723 7.028 4.958 1.00 52.41 274 LEU A N 1
ATOM 2215 C CA . LEU A 1 274 ? 40.001 7.730 4.787 1.00 52.41 274 LEU A CA 1
ATOM 2216 C C . LEU A 1 274 ? 39.858 9.051 4.001 1.00 52.41 274 LEU A C 1
ATOM 2218 O O . LEU A 1 274 ? 40.855 9.724 3.737 1.00 52.41 274 LEU A O 1
ATOM 2222 N N . LYS A 1 275 ? 38.634 9.464 3.631 1.00 56.78 275 LYS A N 1
ATOM 2223 C CA . LYS A 1 275 ? 38.386 10.778 3.015 1.00 56.78 275 LYS A CA 1
ATOM 2224 C C . LYS A 1 275 ? 38.366 11.927 4.024 1.00 56.78 275 LYS A C 1
ATOM 2226 O O . LYS A 1 275 ? 38.826 13.009 3.669 1.00 56.78 275 LYS A O 1
ATOM 2231 N N . LYS A 1 276 ? 37.895 11.718 5.263 1.00 52.00 276 LYS A N 1
ATOM 2232 C CA . LYS A 1 276 ? 37.821 12.800 6.271 1.00 52.00 276 LYS A CA 1
ATOM 2233 C C . LYS A 1 276 ? 39.204 13.285 6.733 1.00 52.00 276 LYS A C 1
ATOM 2235 O O . LYS A 1 276 ? 39.389 14.468 6.990 1.00 52.00 276 LYS A O 1
ATOM 2240 N N . TYR A 1 277 ? 40.214 12.418 6.670 1.00 51.84 277 TYR A N 1
ATOM 2241 C CA . TYR A 1 277 ? 41.609 12.726 7.013 1.00 51.84 277 TYR A CA 1
ATOM 2242 C C . TYR A 1 277 ? 42.457 13.248 5.830 1.00 51.84 277 TYR A C 1
ATOM 2244 O O . TYR A 1 277 ? 43.685 13.180 5.855 1.00 51.84 277 TYR A O 1
ATOM 2252 N N . GLN A 1 278 ? 41.831 13.766 4.763 1.00 52.78 278 GLN A N 1
ATOM 2253 C CA . GLN A 1 278 ? 42.554 14.291 3.592 1.00 52.78 278 GLN A CA 1
ATOM 2254 C C . GLN A 1 278 ? 43.144 15.699 3.780 1.00 52.78 278 GLN A C 1
ATOM 2256 O O . GLN A 1 278 ? 43.914 16.140 2.917 1.00 52.78 278 GLN A O 1
ATOM 2261 N N . ASP A 1 279 ? 42.816 16.403 4.865 1.00 52.34 279 ASP A N 1
ATOM 2262 C CA . ASP A 1 279 ? 43.519 17.617 5.291 1.00 52.34 279 ASP A CA 1
ATOM 2263 C C . ASP A 1 279 ? 44.672 17.237 6.243 1.00 52.34 279 ASP A C 1
ATOM 2265 O O . ASP A 1 279 ? 44.411 16.624 7.280 1.00 52.34 279 ASP A O 1
ATOM 2269 N N . PRO A 1 280 ? 45.936 17.611 5.955 1.00 47.75 280 PRO A N 1
ATOM 2270 C CA . PRO A 1 280 ? 47.064 17.369 6.859 1.00 47.75 280 PRO A CA 1
ATOM 2271 C C . PRO A 1 280 ? 46.887 17.928 8.279 1.00 47.75 280 PRO A C 1
ATOM 2273 O O . PRO A 1 280 ? 47.578 17.480 9.187 1.00 47.75 280 PRO A O 1
ATOM 2276 N N . ARG A 1 281 ? 45.976 18.889 8.488 1.00 50.19 281 ARG A N 1
ATOM 2277 C CA . ARG A 1 281 ? 45.657 19.479 9.800 1.00 50.19 281 ARG A CA 1
ATOM 2278 C C . ARG A 1 281 ? 44.713 18.615 10.645 1.00 50.19 281 ARG A C 1
ATOM 2280 O O . ARG A 1 281 ? 44.664 18.803 11.854 1.00 50.19 281 ARG A O 1
ATOM 2287 N N . ALA A 1 282 ? 44.000 17.661 10.041 1.00 50.84 282 ALA A N 1
ATOM 2288 C CA . ALA A 1 282 ? 43.099 16.759 10.762 1.00 50.84 282 ALA A CA 1
ATOM 2289 C C . ALA A 1 282 ? 43.846 15.631 11.500 1.00 50.84 282 ALA A C 1
ATOM 2291 O O . ALA A 1 282 ? 43.368 15.150 12.524 1.00 50.84 282 ALA A O 1
ATOM 2292 N N . VAL A 1 283 ? 45.021 15.219 11.006 1.00 52.00 283 VAL A N 1
ATOM 2293 C CA . VAL A 1 283 ? 45.794 14.107 11.592 1.00 52.00 283 VAL A CA 1
ATOM 2294 C C . VAL A 1 283 ? 46.366 14.459 12.980 1.00 52.00 283 VAL A C 1
ATOM 2296 O O . VAL A 1 283 ? 46.139 13.676 13.898 1.00 52.00 283 VAL A O 1
ATOM 2299 N N . PRO A 1 284 ? 47.006 15.630 13.211 1.00 47.97 284 PRO A N 1
ATOM 2300 C CA . PRO A 1 284 ? 47.448 16.017 14.554 1.00 47.97 284 PRO A CA 1
ATOM 2301 C C . PRO A 1 284 ? 46.292 16.175 15.549 1.00 47.97 284 PRO A C 1
ATOM 2303 O O . PRO A 1 284 ? 46.427 15.786 16.704 1.00 47.97 284 PRO A O 1
ATOM 2306 N N . ALA A 1 285 ? 45.143 16.696 15.100 1.00 46.59 285 ALA A N 1
ATOM 2307 C CA . ALA A 1 285 ? 43.960 16.850 15.947 1.00 46.59 285 ALA A CA 1
ATOM 2308 C C . ALA A 1 285 ? 43.439 15.486 16.441 1.00 46.59 285 ALA A C 1
ATOM 2310 O O . ALA A 1 285 ? 43.276 15.298 17.644 1.00 46.59 285 ALA A O 1
ATOM 2311 N N . ALA A 1 286 ? 43.282 14.519 15.529 1.00 48.81 286 ALA A N 1
ATOM 2312 C CA . ALA A 1 286 ? 42.857 13.150 15.833 1.00 48.81 286 ALA A CA 1
ATOM 2313 C C . ALA A 1 286 ? 43.790 12.407 16.810 1.00 48.81 286 ALA A C 1
ATOM 2315 O O . ALA A 1 286 ? 43.333 11.588 17.603 1.00 48.81 286 ALA A O 1
ATOM 2316 N N . LEU A 1 287 ? 45.094 12.691 16.757 1.00 47.25 287 LEU A N 1
ATOM 2317 C CA . LEU A 1 287 ? 46.080 12.113 17.672 1.00 47.25 287 LEU A CA 1
ATOM 2318 C C . LEU A 1 287 ? 46.080 12.823 19.035 1.00 47.25 287 LEU A C 1
ATOM 2320 O O . LEU A 1 287 ? 46.227 12.167 20.060 1.00 47.25 287 LEU A O 1
ATOM 2324 N N . SER A 1 288 ? 45.841 14.140 19.069 1.00 49.03 288 SER A N 1
ATOM 2325 C CA . SER A 1 288 ? 45.771 14.919 20.317 1.00 49.03 288 SER A CA 1
ATOM 2326 C C . SER A 1 288 ? 44.572 14.578 21.213 1.00 49.03 288 SER A C 1
ATOM 2328 O O . SER A 1 288 ? 44.617 14.836 22.412 1.00 49.03 288 SER A O 1
ATOM 2330 N N . SER A 1 289 ? 43.518 13.969 20.658 1.00 39.53 289 SER A N 1
ATOM 2331 C CA . SER A 1 289 ? 42.366 13.454 21.413 1.00 39.53 289 SER A CA 1
ATOM 2332 C C . SER A 1 289 ? 42.597 12.086 22.072 1.00 39.53 289 SER A C 1
ATOM 2334 O O . SER A 1 289 ? 41.714 11.601 22.777 1.00 39.53 289 SER A O 1
ATOM 2336 N N . ILE A 1 290 ? 43.756 11.451 21.864 1.00 41.56 290 ILE A N 1
ATOM 2337 C CA . ILE A 1 290 ? 44.088 10.137 22.429 1.00 41.56 290 ILE A CA 1
ATOM 2338 C C . ILE A 1 290 ? 45.073 10.329 23.589 1.00 41.56 290 ILE A C 1
ATOM 2340 O O . ILE A 1 290 ? 46.203 10.769 23.395 1.00 41.56 290 ILE A O 1
ATOM 2344 N N . ASN A 1 291 ? 44.649 9.983 24.807 1.00 32.28 291 ASN A N 1
ATOM 2345 C CA . ASN A 1 291 ? 45.472 10.117 26.013 1.00 32.28 291 ASN A CA 1
ATOM 2346 C C . ASN A 1 291 ? 46.666 9.142 25.994 1.00 32.28 291 ASN A C 1
ATOM 2348 O O . ASN A 1 291 ? 46.516 7.957 26.297 1.00 32.28 291 ASN A O 1
ATOM 2352 N N . TYR A 1 292 ? 47.862 9.653 25.693 1.00 31.55 292 TYR A N 1
ATOM 2353 C CA . TYR A 1 292 ? 49.125 8.926 25.839 1.00 31.55 292 TYR A CA 1
ATOM 2354 C C . TYR A 1 292 ? 49.747 9.173 27.226 1.00 31.55 292 TYR A C 1
ATOM 2356 O O . TYR A 1 292 ? 50.089 10.316 27.543 1.00 31.55 292 TYR A O 1
ATOM 2364 N N . PRO A 1 293 ? 49.953 8.135 28.059 1.00 29.27 293 PRO A N 1
ATOM 2365 C CA . PRO A 1 293 ? 50.608 8.288 29.352 1.00 29.27 293 PRO A CA 1
ATOM 2366 C C . PRO A 1 293 ? 52.138 8.378 29.210 1.00 29.27 293 PRO A C 1
ATOM 2368 O O . PRO A 1 293 ? 52.836 7.371 29.275 1.00 29.27 293 PRO A O 1
ATOM 2371 N N . GLY A 1 294 ? 52.647 9.608 29.089 1.00 29.23 294 GLY A N 1
ATOM 2372 C CA . GLY A 1 294 ? 54.000 9.988 29.517 1.00 29.23 294 GLY A CA 1
ATOM 2373 C C . GLY A 1 294 ? 55.167 9.752 28.546 1.00 29.23 294 GLY A C 1
ATOM 2374 O O . GLY A 1 294 ? 55.683 8.646 28.421 1.00 29.23 294 GLY A O 1
ATOM 2375 N N . ALA A 1 295 ? 55.689 10.851 27.995 1.00 27.19 295 ALA A N 1
ATOM 2376 C CA . ALA A 1 295 ? 57.116 11.058 27.730 1.00 27.19 295 ALA A CA 1
ATOM 2377 C C . ALA A 1 295 ? 57.390 12.574 27.704 1.00 27.19 295 ALA A C 1
ATOM 2379 O O . ALA A 1 295 ? 56.592 13.332 27.155 1.00 27.19 295 ALA A O 1
ATOM 2380 N N . GLU A 1 296 ? 58.490 13.023 28.308 1.00 25.36 296 GLU A N 1
ATOM 2381 C CA . GLU A 1 296 ? 58.797 14.443 28.531 1.00 25.36 296 GLU A CA 1
ATOM 2382 C C . GLU A 1 296 ? 60.219 14.772 28.043 1.00 25.36 296 GLU A C 1
ATOM 2384 O O . GLU A 1 296 ? 61.102 13.929 28.184 1.00 25.36 296 GLU A O 1
ATOM 2389 N N . ILE A 1 297 ? 60.442 16.020 27.589 1.00 27.06 297 ILE A N 1
ATOM 2390 C CA . ILE A 1 297 ? 61.766 16.684 27.464 1.00 27.06 297 ILE A CA 1
ATOM 2391 C C . ILE A 1 297 ? 62.693 16.100 26.348 1.00 27.06 297 ILE A C 1
ATOM 2393 O O . ILE A 1 297 ? 62.661 14.917 26.040 1.00 27.06 297 ILE A O 1
ATOM 2397 N N . SER A 1 298 ? 63.535 16.861 25.631 1.00 24.39 298 SER A N 1
ATOM 2398 C CA . SER A 1 298 ? 63.852 18.302 25.649 1.00 24.39 298 SER A CA 1
ATOM 2399 C C . SER A 1 298 ? 63.741 18.951 24.256 1.00 24.39 298 SER A C 1
ATOM 2401 O O . SER A 1 298 ? 63.779 18.285 23.222 1.00 24.39 298 SER A O 1
ATOM 2403 N N . MET A 1 299 ? 63.700 20.286 24.233 1.00 27.14 299 MET A N 1
ATOM 2404 C CA . MET A 1 299 ? 64.363 21.061 23.180 1.00 27.14 299 MET A CA 1
ATOM 2405 C C . MET A 1 299 ? 65.716 21.540 23.710 1.00 27.14 299 MET A C 1
ATOM 2407 O O . MET A 1 299 ? 65.804 21.929 24.873 1.00 27.14 299 MET A O 1
ATOM 2411 N N . ASP A 1 300 ? 66.723 21.614 22.843 1.00 24.50 300 ASP A N 1
ATOM 2412 C CA . ASP A 1 300 ? 67.805 22.591 22.984 1.00 24.50 300 ASP A CA 1
ATOM 2413 C C . ASP A 1 300 ? 68.173 23.151 21.598 1.00 24.50 300 ASP A C 1
ATOM 2415 O O . ASP A 1 300 ? 67.762 22.626 20.558 1.00 24.50 300 ASP A O 1
ATOM 2419 N N . SER A 1 301 ? 68.886 24.268 21.585 1.00 29.14 301 SER A N 1
ATOM 2420 C CA . SER A 1 301 ? 69.159 25.115 20.428 1.00 29.14 301 SER A CA 1
ATOM 2421 C C . SER A 1 301 ? 70.658 25.217 20.147 1.00 29.14 301 SER A C 1
ATOM 2423 O O . SER A 1 301 ? 71.462 25.025 21.052 1.00 29.14 301 SER A O 1
ATOM 2425 N N . THR A 1 302 ? 71.050 25.590 18.921 1.00 25.09 302 THR A N 1
ATOM 2426 C CA . THR A 1 302 ? 72.039 26.667 18.663 1.00 25.09 302 THR A CA 1
ATOM 2427 C C . THR A 1 302 ? 72.374 26.849 17.171 1.00 25.09 302 THR A C 1
ATOM 2429 O O . THR A 1 302 ? 72.277 25.930 16.368 1.00 25.09 302 THR A O 1
ATOM 2432 N N . ALA A 1 303 ? 72.835 28.067 16.859 1.00 23.97 303 ALA A N 1
ATOM 2433 C CA . ALA A 1 303 ? 73.806 28.440 15.820 1.00 23.97 303 ALA A CA 1
ATOM 2434 C C . ALA A 1 303 ? 73.528 28.237 14.304 1.00 23.97 303 ALA A C 1
ATOM 2436 O O . ALA A 1 303 ? 73.313 27.158 13.766 1.00 23.97 303 ALA A O 1
ATOM 2437 N N . SER A 1 304 ? 73.746 29.346 13.591 1.00 30.66 304 SER A N 1
ATOM 2438 C CA . SER A 1 304 ? 74.330 29.445 12.235 1.00 30.66 304 SER A CA 1
ATOM 2439 C C . SER A 1 304 ? 75.638 30.291 12.381 1.00 30.66 304 SER A C 1
ATOM 2441 O O . SER A 1 304 ? 75.922 30.620 13.539 1.00 30.66 304 SER A O 1
ATOM 2443 N N . PRO A 1 305 ? 76.444 30.706 11.356 1.00 42.34 305 PRO A N 1
ATOM 2444 C CA . PRO A 1 305 ? 76.194 30.736 9.899 1.00 42.34 305 PRO A CA 1
ATOM 2445 C C . PRO A 1 305 ? 77.403 30.486 8.927 1.00 42.34 305 PRO A C 1
ATOM 2447 O O . PRO A 1 305 ? 78.554 30.441 9.328 1.00 42.34 305 PRO A O 1
ATOM 2450 N N . ARG A 1 306 ? 77.097 30.506 7.610 1.00 24.55 306 ARG A N 1
ATOM 2451 C CA . ARG A 1 306 ? 77.870 31.077 6.456 1.00 24.55 306 ARG A CA 1
ATOM 2452 C C . ARG A 1 306 ? 79.258 30.550 5.969 1.00 24.55 306 ARG A C 1
ATOM 2454 O O . ARG A 1 306 ? 80.204 30.409 6.721 1.00 24.55 306 ARG A O 1
ATOM 2461 N N . GLN A 1 307 ? 79.361 30.595 4.621 1.00 26.98 307 GLN A N 1
ATOM 2462 C CA . GLN A 1 307 ? 80.491 31.006 3.735 1.00 26.98 307 GLN A CA 1
ATOM 2463 C C . GLN A 1 307 ? 81.583 30.015 3.231 1.00 26.98 307 GLN A C 1
ATOM 2465 O O . GLN A 1 307 ? 82.395 29.545 4.007 1.00 26.98 307 GLN A O 1
ATOM 2470 N N . GLN A 1 308 ? 81.680 29.940 1.879 1.00 25.66 308 GLN A N 1
ATOM 2471 C CA . GLN A 1 308 ? 82.902 29.971 1.014 1.00 25.66 308 GLN A CA 1
ATOM 2472 C C . GLN A 1 308 ? 83.954 28.829 1.099 1.00 25.66 308 GLN A C 1
ATOM 2474 O O . GLN A 1 308 ? 83.999 28.114 2.085 1.00 25.66 308 GLN A O 1
ATOM 2479 N N . LEU A 1 309 ? 84.885 28.625 0.141 1.00 26.52 309 LEU A N 1
ATOM 2480 C CA . LEU A 1 309 ? 84.931 28.664 -1.353 1.00 26.52 309 LEU A CA 1
ATOM 2481 C C . LEU A 1 309 ? 86.239 27.913 -1.779 1.00 26.52 309 LEU A C 1
ATOM 2483 O O . LEU A 1 309 ? 87.100 27.705 -0.930 1.00 26.52 309 LEU A O 1
ATOM 2487 N N . ASP A 1 310 ? 86.406 27.570 -3.067 1.00 25.73 310 ASP A N 1
ATOM 2488 C CA . ASP A 1 310 ? 87.602 26.966 -3.716 1.00 25.73 310 ASP A CA 1
ATOM 2489 C C . ASP A 1 310 ? 88.024 25.530 -3.287 1.00 25.73 310 ASP A C 1
ATOM 2491 O O . ASP A 1 310 ? 87.730 25.075 -2.190 1.00 25.73 310 ASP A O 1
ATOM 2495 N N . GLY A 1 311 ? 88.694 24.720 -4.130 1.00 25.33 311 GLY A N 1
ATOM 2496 C CA . GLY A 1 311 ? 89.020 24.898 -5.558 1.00 25.33 311 GLY A CA 1
ATOM 2497 C C . GLY A 1 311 ? 89.869 23.753 -6.172 1.00 25.33 311 GLY A C 1
ATOM 2498 O O . GLY A 1 311 ? 90.369 22.898 -5.453 1.00 25.33 311 GLY A O 1
ATOM 2499 N N . GLN A 1 312 ? 90.075 23.805 -7.504 1.00 26.77 312 GLN A N 1
ATOM 2500 C CA . GLN A 1 312 ? 90.922 22.928 -8.368 1.00 26.77 312 GLN A CA 1
ATOM 2501 C C . GLN A 1 312 ? 90.417 21.465 -8.579 1.00 26.77 312 GLN A C 1
ATOM 2503 O O . GLN A 1 312 ? 89.989 20.821 -7.636 1.00 26.77 312 GLN A O 1
ATOM 2508 N N . SER A 1 313 ? 90.253 20.885 -9.791 1.00 25.12 313 SER A N 1
ATOM 2509 C CA . SER A 1 313 ? 91.046 20.770 -11.053 1.00 25.12 313 SER A CA 1
ATOM 2510 C C . SER A 1 313 ? 91.924 19.494 -11.058 1.00 25.12 313 SER A C 1
ATOM 2512 O O . SER A 1 313 ? 92.717 19.306 -10.149 1.00 25.12 313 SER A O 1
ATOM 2514 N N . THR A 1 314 ? 91.825 18.547 -12.010 1.00 26.06 314 THR A N 1
ATOM 2515 C CA . THR A 1 314 ? 91.971 18.704 -13.478 1.00 26.06 314 THR A CA 1
ATOM 2516 C C . THR A 1 314 ? 91.302 17.581 -14.324 1.00 26.06 314 THR A C 1
ATOM 2518 O O . THR A 1 314 ? 91.232 16.447 -13.882 1.00 26.06 314 THR A O 1
ATOM 2521 N N . ARG A 1 315 ? 90.864 17.934 -15.560 1.00 27.55 315 ARG A N 1
ATOM 2522 C CA . ARG A 1 315 ? 91.032 17.277 -16.908 1.00 27.55 315 ARG A CA 1
ATOM 2523 C C . ARG A 1 315 ? 91.055 15.729 -17.040 1.00 27.55 315 ARG A C 1
ATOM 2525 O O . ARG A 1 315 ? 91.662 15.055 -16.232 1.00 27.55 315 ARG A O 1
ATOM 2532 N N . LEU A 1 316 ? 90.585 15.065 -18.112 1.00 26.19 316 LEU A N 1
ATOM 2533 C CA . LEU A 1 316 ? 90.071 15.356 -19.487 1.00 26.19 316 LEU A CA 1
ATOM 2534 C C . LEU A 1 316 ? 89.182 14.122 -19.900 1.00 26.19 316 LEU A C 1
ATOM 2536 O O . LEU A 1 316 ? 88.943 13.280 -19.045 1.00 26.19 316 LEU A O 1
ATOM 2540 N N . ARG A 1 317 ? 88.628 13.860 -21.104 1.00 24.69 317 ARG A N 1
ATOM 2541 C CA . ARG A 1 317 ? 88.723 14.360 -22.502 1.00 24.69 317 ARG A CA 1
ATOM 2542 C C . ARG A 1 317 ? 87.318 14.511 -23.142 1.00 24.69 317 ARG A C 1
ATOM 2544 O O . ARG A 1 317 ? 86.341 13.945 -22.669 1.00 24.69 317 ARG A O 1
ATOM 2551 N N . SER A 1 318 ? 87.265 15.193 -24.287 1.00 27.12 318 SER A N 1
ATOM 2552 C CA . SER A 1 318 ? 86.214 15.176 -25.334 1.00 27.12 318 SER A CA 1
ATOM 2553 C C . SER A 1 318 ? 86.937 15.347 -26.712 1.00 27.12 318 SER A C 1
ATOM 2555 O O . SER A 1 318 ? 88.176 15.354 -26.668 1.00 27.12 318 SER A O 1
ATOM 2557 N N . PRO A 1 319 ? 86.310 15.472 -27.918 1.00 39.69 319 PRO A N 1
ATOM 2558 C CA . PRO A 1 319 ? 84.879 15.605 -28.244 1.00 39.69 319 PRO A CA 1
ATOM 2559 C C . PRO A 1 319 ? 84.341 14.841 -29.498 1.00 39.69 319 PRO A C 1
ATOM 2561 O O . PRO A 1 319 ? 85.075 14.262 -30.287 1.00 39.69 319 PRO A O 1
ATOM 2564 N N . ILE A 1 320 ? 83.008 14.902 -29.646 1.00 28.52 320 ILE A N 1
ATOM 2565 C CA . ILE A 1 320 ? 82.160 15.117 -30.852 1.00 28.52 320 ILE A CA 1
ATOM 2566 C C . ILE A 1 320 ? 82.816 15.050 -32.257 1.00 28.52 320 ILE A C 1
ATOM 2568 O O . ILE A 1 320 ? 83.739 15.813 -32.517 1.00 28.52 320 ILE A O 1
ATOM 2572 N N . ILE A 1 321 ? 82.172 14.332 -33.206 1.00 27.16 321 ILE A N 1
ATOM 2573 C CA . ILE A 1 321 ? 81.901 14.783 -34.603 1.00 27.16 321 ILE A CA 1
ATOM 2574 C C . ILE A 1 321 ? 80.802 13.933 -35.308 1.00 27.16 321 ILE A C 1
ATOM 2576 O O . ILE A 1 321 ? 80.716 12.720 -35.142 1.00 27.16 321 ILE A O 1
ATOM 2580 N N . ARG A 1 322 ? 79.961 14.611 -36.104 1.00 31.38 322 ARG A N 1
ATOM 2581 C CA . ARG A 1 322 ? 79.165 14.173 -37.290 1.00 31.38 322 ARG A CA 1
ATOM 2582 C C . ARG A 1 322 ? 79.653 15.085 -38.456 1.00 31.38 322 ARG A C 1
ATOM 2584 O O . ARG A 1 322 ? 80.142 16.156 -38.076 1.00 31.38 322 ARG A O 1
ATOM 2591 N N . PRO A 1 323 ? 79.497 14.831 -39.792 1.00 36.44 323 PRO A N 1
ATOM 2592 C CA . PRO A 1 323 ? 78.233 14.416 -40.457 1.00 36.44 323 PRO A CA 1
ATOM 2593 C C . PRO A 1 323 ? 78.342 13.736 -41.880 1.00 36.44 323 PRO A C 1
ATOM 2595 O O . PRO A 1 323 ? 79.418 13.325 -42.292 1.00 36.44 323 PRO A O 1
ATOM 2598 N N . ILE A 1 324 ? 77.220 13.730 -42.638 1.00 25.28 324 ILE A N 1
ATOM 2599 C CA . ILE A 1 324 ? 77.049 13.663 -44.129 1.00 25.28 324 ILE A CA 1
ATOM 2600 C C . ILE A 1 324 ? 76.811 12.287 -44.830 1.00 25.28 324 ILE A C 1
ATOM 2602 O O . ILE A 1 324 ? 77.121 11.224 -44.311 1.00 25.28 324 ILE A O 1
ATOM 2606 N N . HIS A 1 325 ? 76.095 12.396 -45.965 1.00 24.95 325 HIS A N 1
ATOM 2607 C CA . HIS A 1 325 ? 75.370 11.457 -46.847 1.00 24.95 325 HIS A CA 1
ATOM 2608 C C . HIS A 1 325 ? 76.188 10.513 -47.767 1.00 24.95 325 HIS A C 1
ATOM 2610 O O . HIS A 1 325 ? 77.385 10.707 -47.950 1.00 24.95 325 HIS A O 1
ATOM 2616 N N . ALA A 1 326 ? 75.419 9.663 -48.485 1.00 24.70 326 ALA A N 1
ATOM 2617 C CA . ALA A 1 326 ? 75.650 9.121 -49.843 1.00 24.70 326 ALA A CA 1
ATOM 2618 C C . ALA A 1 326 ? 76.509 7.830 -49.943 1.00 24.70 326 ALA A C 1
ATOM 2620 O O . ALA A 1 326 ? 77.429 7.642 -49.157 1.00 24.70 326 ALA A O 1
ATOM 2621 N N . ASP A 1 327 ? 76.254 6.883 -50.862 1.00 25.11 327 ASP A N 1
ATOM 2622 C CA . ASP A 1 327 ? 75.097 6.723 -51.771 1.00 25.11 327 ASP A CA 1
ATOM 2623 C C . ASP A 1 327 ? 74.837 5.246 -52.170 1.00 25.11 327 ASP A C 1
ATOM 2625 O O . ASP A 1 327 ? 75.497 4.332 -51.679 1.00 25.11 327 ASP A O 1
ATOM 2629 N N . THR A 1 328 ? 73.848 5.034 -53.048 1.00 26.66 328 THR A N 1
ATOM 2630 C CA . THR A 1 328 ? 73.448 3.787 -53.746 1.00 26.66 328 THR A CA 1
ATOM 2631 C C . THR A 1 328 ? 74.458 2.634 -53.873 1.00 26.66 328 THR A C 1
ATOM 2633 O O . THR A 1 328 ? 75.590 2.820 -54.313 1.00 26.66 328 THR A O 1
ATOM 2636 N N . CYS A 1 329 ? 73.938 1.404 -53.771 1.00 25.14 329 CYS A N 1
ATOM 2637 C CA . CYS A 1 329 ? 74.391 0.282 -54.600 1.00 25.14 329 CYS A CA 1
ATOM 2638 C C . CYS A 1 329 ? 73.174 -0.355 -55.293 1.00 25.14 329 CYS A C 1
ATOM 2640 O O . CYS A 1 329 ? 72.144 -0.570 -54.653 1.00 25.14 329 CYS A O 1
ATOM 2642 N N . ALA A 1 330 ? 73.283 -0.626 -56.593 1.00 24.06 330 ALA A N 1
ATOM 2643 C CA . ALA A 1 330 ? 72.238 -1.232 -57.414 1.00 24.06 330 ALA A CA 1
ATOM 2644 C C . ALA A 1 330 ? 72.820 -2.401 -58.218 1.00 24.06 330 ALA A C 1
ATOM 2646 O O . ALA A 1 330 ? 73.975 -2.350 -58.635 1.00 24.06 330 ALA A O 1
ATOM 2647 N N . ILE A 1 331 ? 72.007 -3.431 -58.456 1.00 27.20 331 ILE A N 1
ATOM 2648 C CA . ILE A 1 331 ? 72.292 -4.500 -59.419 1.00 27.20 331 ILE A CA 1
ATOM 2649 C C . ILE A 1 331 ? 71.030 -4.688 -60.260 1.00 27.20 331 ILE A C 1
ATOM 2651 O O . ILE A 1 331 ? 69.941 -4.888 -59.722 1.00 27.20 331 ILE A O 1
ATOM 2655 N N . GLU A 1 332 ? 71.180 -4.580 -61.576 1.00 23.94 332 GLU A N 1
ATOM 2656 C CA . GLU A 1 332 ? 70.105 -4.773 -62.548 1.00 23.94 332 GLU A CA 1
ATOM 2657 C C . GLU A 1 332 ? 69.861 -6.259 -62.839 1.00 23.94 332 GLU A C 1
ATOM 2659 O O . GLU A 1 332 ? 70.783 -7.074 -62.791 1.00 23.94 332 GLU A O 1
ATOM 2664 N N . LEU A 1 333 ? 68.641 -6.586 -63.273 1.00 25.89 333 LEU A N 1
ATOM 2665 C CA . LEU A 1 333 ? 68.426 -7.674 -64.227 1.00 25.89 333 LEU A CA 1
ATOM 2666 C C . LEU A 1 333 ? 67.192 -7.361 -65.098 1.00 25.89 333 LEU A C 1
ATOM 2668 O O . LEU A 1 333 ? 66.056 -7.521 -64.655 1.00 25.89 333 LEU A O 1
ATOM 2672 N N . ASP A 1 334 ? 67.406 -6.889 -66.329 1.00 25.58 334 ASP A N 1
ATOM 2673 C CA . ASP A 1 334 ? 66.341 -6.657 -67.322 1.00 25.58 334 ASP A CA 1
ATOM 2674 C C . ASP A 1 334 ? 66.128 -7.892 -68.211 1.00 25.58 334 ASP A C 1
ATOM 2676 O O . ASP A 1 334 ? 67.080 -8.423 -68.781 1.00 25.58 334 ASP A O 1
ATOM 2680 N N . THR A 1 335 ? 64.868 -8.302 -68.396 1.00 27.31 335 THR A N 1
ATOM 2681 C CA . THR A 1 335 ? 64.427 -9.061 -69.583 1.00 27.31 335 THR A CA 1
ATOM 2682 C C . THR A 1 335 ? 62.964 -8.771 -69.977 1.00 27.31 335 THR A C 1
ATOM 2684 O O . THR A 1 335 ? 62.048 -9.528 -69.675 1.00 27.31 335 THR A O 1
ATOM 2687 N N . LYS A 1 336 ? 62.767 -7.701 -70.756 1.00 28.17 336 LYS A N 1
ATOM 2688 C CA . LYS A 1 336 ? 61.940 -7.648 -71.996 1.00 28.17 336 LYS A CA 1
ATOM 2689 C C . LYS A 1 336 ? 60.499 -8.232 -72.010 1.00 28.17 336 LYS A C 1
ATOM 2691 O O . LYS A 1 336 ? 60.266 -9.432 -72.102 1.00 28.17 336 LYS A O 1
ATOM 2696 N N . LEU A 1 337 ? 59.535 -7.319 -72.176 1.00 29.05 337 LEU A N 1
ATOM 2697 C CA . LEU A 1 337 ? 58.160 -7.507 -72.707 1.00 29.05 337 LEU A CA 1
ATOM 2698 C C . LEU A 1 337 ? 58.157 -7.881 -74.223 1.00 29.05 337 LEU A C 1
ATOM 2700 O O . LEU A 1 337 ? 59.154 -7.550 -74.872 1.00 29.05 337 LEU A O 1
ATOM 2704 N N . PRO A 1 338 ? 57.084 -8.471 -74.847 1.00 35.22 338 PRO A N 1
ATOM 2705 C CA . PRO A 1 338 ? 55.775 -7.787 -75.000 1.00 35.22 338 PRO A CA 1
ATOM 2706 C C . PRO A 1 338 ? 54.443 -8.579 -75.252 1.00 35.22 338 PRO A C 1
ATOM 2708 O O . PRO A 1 338 ? 54.391 -9.555 -75.990 1.00 35.22 338 PRO A O 1
ATOM 2711 N N . ARG A 1 339 ? 53.326 -7.922 -74.861 1.00 24.61 339 ARG A N 1
ATOM 2712 C CA . ARG A 1 339 ? 51.961 -7.879 -75.485 1.00 24.61 339 ARG A CA 1
ATOM 2713 C C . ARG A 1 339 ? 50.944 -9.052 -75.376 1.00 24.61 339 ARG A C 1
ATOM 2715 O O . ARG A 1 339 ? 51.213 -10.180 -75.754 1.00 24.61 339 ARG A O 1
ATOM 2722 N N . ARG A 1 340 ? 49.681 -8.621 -75.136 1.00 21.92 340 ARG A N 1
ATOM 2723 C CA . ARG A 1 340 ? 48.358 -9.307 -75.229 1.00 21.92 340 ARG A CA 1
ATOM 2724 C C . ARG A 1 340 ? 48.072 -10.394 -74.163 1.00 21.92 340 ARG A C 1
ATOM 2726 O O . ARG A 1 340 ? 48.981 -11.089 -73.750 1.00 21.92 340 ARG A O 1
ATOM 2733 N N . CYS A 1 341 ? 46.834 -10.576 -73.675 1.00 22.83 341 CYS A N 1
ATOM 2734 C CA . CYS A 1 341 ? 45.558 -9.893 -73.979 1.00 22.83 341 CYS A CA 1
ATOM 2735 C C . CYS A 1 341 ? 44.658 -9.737 -72.728 1.00 22.83 341 CYS A C 1
ATOM 2737 O O . CYS A 1 341 ? 44.811 -10.479 -71.764 1.00 22.83 341 CYS A O 1
ATOM 2739 N N . ASN A 1 342 ? 43.711 -8.790 -72.756 1.00 24.14 342 ASN A N 1
ATOM 2740 C CA . ASN A 1 342 ? 42.783 -8.521 -71.647 1.00 24.14 342 ASN A CA 1
ATOM 2741 C C . ASN A 1 342 ? 41.756 -9.646 -71.432 1.00 24.14 342 ASN A C 1
ATOM 2743 O O . ASN A 1 342 ? 41.176 -10.123 -72.403 1.00 24.14 342 ASN A O 1
ATOM 2747 N N . TRP A 1 343 ? 41.391 -9.875 -70.166 1.00 24.14 343 TRP A N 1
ATOM 2748 C CA . TRP A 1 343 ? 39.988 -9.983 -69.740 1.00 24.14 343 TRP A CA 1
ATOM 2749 C C . TRP A 1 343 ? 39.813 -9.222 -68.422 1.00 24.14 343 TRP A C 1
ATOM 2751 O O . TRP A 1 343 ? 40.322 -9.627 -67.382 1.00 24.14 343 TRP A O 1
ATOM 2761 N N . SER A 1 344 ? 39.138 -8.075 -68.483 1.00 23.95 344 SER A N 1
ATOM 2762 C CA . SER A 1 344 ? 38.935 -7.163 -67.355 1.00 23.95 344 SER A CA 1
ATOM 2763 C C . SER A 1 344 ? 37.531 -7.317 -66.775 1.00 23.95 344 SER A C 1
ATOM 2765 O O . SER A 1 344 ? 36.555 -7.010 -67.457 1.00 23.95 344 SER A O 1
ATOM 2767 N N . ILE A 1 345 ? 37.428 -7.712 -65.504 1.00 29.41 345 ILE A N 1
ATOM 2768 C CA . ILE A 1 345 ? 36.200 -7.541 -64.717 1.00 29.41 345 ILE A CA 1
ATOM 2769 C C . ILE A 1 345 ? 36.346 -6.249 -63.908 1.00 29.41 345 ILE A C 1
ATOM 2771 O O . ILE A 1 345 ? 36.769 -6.250 -62.754 1.00 29.41 345 ILE A O 1
ATOM 2775 N N . GLU A 1 346 ? 36.013 -5.122 -64.538 1.00 33.38 346 GLU A N 1
ATOM 2776 C CA . GLU A 1 346 ? 35.746 -3.881 -63.810 1.00 33.38 346 GLU A CA 1
ATOM 2777 C C . GLU A 1 346 ? 34.323 -3.924 -63.241 1.00 33.38 346 GLU A C 1
ATOM 2779 O O . GLU A 1 346 ? 33.353 -3.733 -63.969 1.00 33.38 346 GLU A O 1
ATOM 2784 N N . SER A 1 347 ? 34.186 -4.153 -61.934 1.00 33.78 347 SER A N 1
ATOM 2785 C CA . SER A 1 347 ? 33.286 -3.371 -61.062 1.00 33.78 347 SER A CA 1
ATOM 2786 C C . SER A 1 347 ? 33.236 -3.944 -59.646 1.00 33.78 347 SER A C 1
ATOM 2788 O O . SER A 1 347 ? 32.475 -4.852 -59.360 1.00 33.78 347 SER A O 1
ATOM 2790 N N . PHE A 1 348 ? 34.007 -3.346 -58.738 1.00 30.36 348 PHE A N 1
ATOM 2791 C CA . PHE A 1 348 ? 33.554 -2.986 -57.389 1.00 30.36 348 PHE A CA 1
ATOM 2792 C C . PHE A 1 348 ? 34.567 -1.989 -56.819 1.00 30.36 348 PHE A C 1
ATOM 2794 O O . PHE A 1 348 ? 35.675 -2.356 -56.441 1.00 30.36 348 PHE A O 1
ATOM 2801 N N . ARG A 1 349 ? 34.203 -0.701 -56.786 1.00 36.25 349 ARG A N 1
ATOM 2802 C CA . ARG A 1 349 ? 34.918 0.261 -55.939 1.00 36.25 349 ARG A CA 1
ATOM 2803 C C . ARG A 1 349 ? 34.557 -0.047 -54.495 1.00 36.25 349 ARG A C 1
ATOM 2805 O O . ARG A 1 349 ? 33.371 -0.088 -54.172 1.00 36.25 349 ARG A O 1
ATOM 2812 N N . GLU A 1 350 ? 35.559 -0.175 -53.636 1.00 39.12 350 GLU A N 1
ATOM 2813 C CA . GLU A 1 350 ? 35.347 -0.053 -52.198 1.00 39.12 350 GLU A CA 1
ATOM 2814 C C . GLU A 1 350 ? 34.760 1.337 -51.923 1.00 39.12 350 GLU A C 1
ATOM 2816 O O . GLU A 1 350 ? 35.378 2.366 -52.204 1.00 39.12 350 GLU A O 1
ATOM 2821 N N . VAL A 1 351 ? 33.524 1.369 -51.428 1.00 47.16 351 VAL A N 1
ATOM 2822 C CA . VAL A 1 351 ? 32.942 2.587 -50.867 1.00 47.16 351 VAL A CA 1
ATOM 2823 C C . VAL A 1 351 ? 33.550 2.739 -49.483 1.00 47.16 351 VAL A C 1
ATOM 2825 O O . VAL A 1 351 ? 33.304 1.901 -48.618 1.00 47.16 351 VAL A O 1
ATOM 2828 N N . ASP A 1 352 ? 34.333 3.795 -49.262 1.00 57.16 352 ASP A N 1
ATOM 2829 C CA . ASP A 1 352 ? 34.782 4.155 -47.917 1.00 57.16 352 ASP A CA 1
ATOM 2830 C C . ASP A 1 352 ? 33.561 4.584 -47.093 1.00 57.16 352 ASP A C 1
ATOM 2832 O O . ASP A 1 352 ? 33.122 5.736 -47.137 1.00 57.16 352 ASP A O 1
ATOM 2836 N N . ILE A 1 353 ? 32.983 3.626 -46.365 1.00 57.62 353 ILE A N 1
ATOM 2837 C CA . ILE A 1 353 ? 31.782 3.816 -45.544 1.00 57.62 353 ILE A CA 1
ATOM 2838 C C . ILE A 1 353 ? 32.007 4.948 -44.529 1.00 57.62 353 ILE A C 1
ATOM 2840 O O . ILE A 1 353 ? 31.090 5.726 -44.276 1.00 57.62 353 ILE A O 1
ATOM 2844 N N . GLY A 1 354 ? 33.236 5.113 -44.020 1.00 57.25 354 GLY A N 1
ATOM 2845 C CA . GLY A 1 354 ? 33.608 6.171 -43.077 1.00 57.25 354 GLY A CA 1
ATOM 2846 C C . GLY A 1 354 ? 33.592 7.588 -43.663 1.00 57.25 354 GLY A C 1
ATOM 2847 O O . GLY A 1 354 ? 33.711 8.547 -42.901 1.00 57.25 354 GLY A O 1
ATOM 2848 N N . SER A 1 355 ? 33.421 7.734 -44.982 1.00 63.69 355 SER A N 1
ATOM 2849 C CA . SER A 1 355 ? 33.278 9.021 -45.680 1.00 63.69 355 SER A CA 1
ATOM 2850 C C . SER A 1 355 ? 31.820 9.457 -45.909 1.00 63.69 355 SER A C 1
ATOM 2852 O O . SER A 1 355 ? 31.581 10.565 -46.395 1.00 63.69 355 SER A O 1
ATOM 2854 N N . LEU A 1 356 ? 30.834 8.617 -45.565 1.00 74.44 356 LEU A N 1
ATOM 2855 C CA . LEU A 1 356 ? 29.412 8.909 -45.773 1.00 74.44 356 LEU A CA 1
ATOM 2856 C C . LEU A 1 356 ? 28.925 9.972 -44.767 1.00 74.44 356 LEU A C 1
ATOM 2858 O O . LEU A 1 356 ? 28.943 9.719 -43.562 1.00 74.44 356 LEU A O 1
ATOM 2862 N N . PRO A 1 357 ? 28.446 11.150 -45.216 1.00 72.00 357 PRO A N 1
ATOM 2863 C CA . PRO A 1 357 ? 28.213 12.288 -44.322 1.00 72.00 357 PRO A CA 1
ATOM 2864 C C . PRO A 1 357 ? 27.063 12.048 -43.326 1.00 72.00 357 PRO A C 1
ATOM 2866 O O . PRO A 1 357 ? 27.108 12.524 -42.196 1.00 72.00 357 PRO A O 1
ATOM 2869 N N . TRP A 1 358 ? 26.056 11.255 -43.703 1.00 80.19 358 TRP A N 1
ATOM 2870 C CA . TRP A 1 358 ? 24.923 10.896 -42.842 1.00 80.19 358 TRP A CA 1
ATOM 2871 C C . TRP A 1 358 ? 25.230 9.786 -41.816 1.00 80.19 358 TRP A C 1
ATOM 2873 O O . TRP A 1 358 ? 24.360 9.449 -41.011 1.00 80.19 358 TRP A O 1
ATOM 2883 N N . LEU A 1 359 ? 26.438 9.202 -41.811 1.00 82.94 359 LEU A N 1
ATOM 2884 C CA . LEU A 1 359 ? 26.748 8.021 -40.992 1.00 82.94 359 LEU A CA 1
ATOM 2885 C C . LEU A 1 359 ? 26.609 8.282 -39.482 1.00 82.94 359 LEU A C 1
ATOM 2887 O O . LEU A 1 359 ? 26.089 7.426 -38.769 1.00 82.94 359 LEU A O 1
ATOM 2891 N N . GLY A 1 360 ? 27.001 9.467 -39.001 1.00 86.00 360 GLY A N 1
ATOM 2892 C CA . GLY A 1 360 ? 26.835 9.854 -37.595 1.00 86.00 360 GLY A CA 1
ATOM 2893 C C . GLY A 1 360 ? 25.375 9.889 -37.140 1.00 86.00 360 GLY A C 1
ATOM 2894 O O . GLY A 1 360 ? 25.059 9.420 -36.048 1.00 86.00 360 GLY A O 1
ATOM 2895 N N . TRP A 1 361 ? 24.470 10.350 -38.007 1.00 88.88 361 TRP A N 1
ATOM 2896 C CA . TRP A 1 361 ? 23.031 10.327 -37.743 1.00 88.88 361 TRP A CA 1
ATOM 2897 C C . TRP A 1 361 ? 22.484 8.893 -37.746 1.00 88.88 361 TRP A C 1
ATOM 2899 O O . TRP A 1 361 ? 21.761 8.526 -36.818 1.00 88.88 361 TRP A O 1
ATOM 2909 N N . LEU A 1 362 ? 22.869 8.052 -38.720 1.00 90.19 362 LEU A N 1
ATOM 2910 C CA . LEU A 1 362 ? 22.458 6.640 -38.734 1.00 90.19 362 LEU A CA 1
ATOM 2911 C C . LEU A 1 362 ? 22.936 5.897 -37.479 1.00 90.19 362 LEU A C 1
ATOM 2913 O O . LEU A 1 362 ? 22.169 5.124 -36.914 1.00 90.19 362 LEU A O 1
ATOM 2917 N N . PHE A 1 363 ? 24.170 6.136 -37.026 1.00 93.50 363 PHE A N 1
ATOM 2918 C CA . PHE A 1 363 ? 24.700 5.531 -35.803 1.00 93.50 363 PHE A CA 1
ATOM 2919 C C . PHE A 1 363 ? 23.848 5.865 -34.577 1.00 93.50 363 PHE A C 1
ATOM 2921 O O . PHE A 1 363 ? 23.522 4.954 -33.820 1.00 93.50 363 PHE A O 1
ATOM 2928 N N . ILE A 1 364 ? 23.449 7.130 -34.397 1.00 94.44 364 ILE A N 1
ATOM 2929 C CA . ILE A 1 364 ? 22.607 7.530 -33.260 1.00 94.44 364 ILE A CA 1
ATOM 2930 C C . ILE A 1 364 ? 21.269 6.797 -33.304 1.00 94.44 364 ILE A C 1
ATOM 2932 O O . ILE A 1 364 ? 20.918 6.142 -32.325 1.00 94.44 364 ILE A O 1
ATOM 2936 N N . TYR A 1 365 ? 20.560 6.837 -34.437 1.00 95.25 365 TYR A N 1
ATOM 2937 C CA . TYR A 1 365 ? 19.285 6.130 -34.557 1.00 95.25 365 TYR A CA 1
ATOM 2938 C C . TYR A 1 365 ? 19.452 4.620 -34.355 1.00 95.25 365 TYR A C 1
ATOM 2940 O O . TYR A 1 365 ? 18.758 4.048 -33.523 1.00 95.25 365 TYR A O 1
ATOM 2948 N N . ALA A 1 366 ? 20.401 3.968 -35.029 1.00 94.88 366 ALA A N 1
ATOM 2949 C CA . ALA A 1 366 ? 20.600 2.524 -34.913 1.00 94.88 366 ALA A CA 1
ATOM 2950 C C . ALA A 1 366 ? 20.978 2.082 -33.486 1.00 94.88 366 ALA A C 1
ATOM 2952 O O . ALA A 1 366 ? 20.449 1.085 -32.999 1.00 94.88 366 ALA A O 1
ATOM 2953 N N . PHE A 1 367 ? 21.860 2.818 -32.802 1.00 95.44 367 PHE A N 1
ATOM 2954 C CA . PHE A 1 367 ? 22.312 2.490 -31.447 1.00 95.44 367 PHE A CA 1
ATOM 2955 C C . PHE A 1 367 ? 21.204 2.700 -30.406 1.00 95.44 367 PHE A C 1
ATOM 2957 O O . PHE A 1 367 ? 20.961 1.826 -29.573 1.00 95.44 367 PHE A O 1
ATOM 2964 N N . VAL A 1 368 ? 20.509 3.839 -30.469 1.00 95.81 368 VAL A N 1
ATOM 2965 C CA . VAL A 1 368 ? 19.451 4.196 -29.512 1.00 95.81 368 VAL A CA 1
ATOM 2966 C C . VAL A 1 368 ? 18.207 3.327 -29.721 1.00 95.81 368 VAL A C 1
ATOM 2968 O O . VAL A 1 368 ? 17.708 2.748 -28.758 1.00 95.81 368 VAL A O 1
ATOM 2971 N N . GLN A 1 369 ? 17.760 3.134 -30.969 1.00 95.25 369 GLN A N 1
ATOM 2972 C CA . GLN A 1 369 ? 16.612 2.271 -31.277 1.00 95.25 369 GLN A CA 1
ATOM 2973 C C . GLN A 1 369 ? 16.840 0.818 -30.867 1.00 95.25 369 GLN A C 1
ATOM 2975 O O . GLN A 1 369 ? 15.928 0.183 -30.344 1.00 95.25 369 GLN A O 1
ATOM 2980 N N . PHE A 1 370 ? 18.051 0.288 -31.056 1.00 94.19 370 PHE A N 1
ATOM 2981 C CA . PHE A 1 370 ? 18.405 -1.059 -30.607 1.00 94.19 370 PHE A CA 1
ATOM 2982 C C . PHE A 1 370 ? 18.295 -1.203 -29.080 1.00 94.19 370 PHE A C 1
ATOM 2984 O O . PHE A 1 370 ? 17.785 -2.214 -28.592 1.00 94.19 370 PHE A O 1
ATOM 2991 N N . TYR A 1 371 ? 18.716 -0.184 -28.323 1.00 93.25 371 TYR A N 1
ATOM 2992 C CA . TYR A 1 371 ? 18.677 -0.208 -26.861 1.00 93.25 371 TYR A CA 1
ATOM 2993 C C . TYR A 1 371 ? 17.260 -0.026 -26.287 1.00 93.25 371 TYR A C 1
ATOM 2995 O O . TYR A 1 371 ? 16.879 -0.785 -25.388 1.00 93.25 371 TYR A O 1
ATOM 3003 N N . PHE A 1 372 ? 16.448 0.882 -26.850 1.00 95.31 372 PHE A N 1
ATOM 3004 C CA . PHE A 1 372 ? 15.009 0.963 -26.553 1.00 95.31 372 PHE A CA 1
ATOM 3005 C C . PHE A 1 372 ? 14.307 -0.365 -26.880 1.00 95.31 372 PHE A C 1
ATOM 3007 O O . PHE A 1 372 ? 13.679 -0.958 -26.004 1.00 95.31 372 PHE A O 1
ATOM 3014 N N . SER A 1 373 ? 14.492 -0.890 -28.099 1.00 93.12 373 SER A N 1
ATOM 3015 C CA . SER A 1 373 ? 13.827 -2.115 -28.574 1.00 93.12 373 SER A CA 1
ATOM 3016 C C . SER A 1 373 ? 14.110 -3.328 -27.687 1.00 93.12 373 SER A C 1
ATOM 3018 O O . SER A 1 373 ? 13.183 -4.066 -27.357 1.00 93.12 373 SER A O 1
ATOM 3020 N N . ILE A 1 374 ? 15.367 -3.547 -27.276 1.00 91.38 374 ILE A N 1
ATOM 3021 C CA . ILE A 1 374 ? 15.721 -4.662 -26.381 1.00 91.38 374 ILE A CA 1
ATOM 3022 C C . ILE A 1 374 ? 15.061 -4.487 -25.014 1.00 91.38 374 ILE A C 1
ATOM 3024 O O . ILE A 1 374 ? 14.430 -5.422 -24.524 1.00 91.38 374 ILE A O 1
ATOM 3028 N N . SER A 1 375 ? 15.175 -3.299 -24.420 1.00 91.25 375 SER A N 1
ATOM 3029 C CA . SER A 1 375 ? 14.628 -3.011 -23.090 1.00 91.25 375 SER A CA 1
ATOM 3030 C C . SER A 1 375 ? 13.102 -3.180 -23.069 1.00 91.25 375 SER A C 1
ATOM 3032 O O . SER A 1 375 ? 12.568 -3.893 -22.219 1.00 91.25 375 SER A O 1
ATOM 3034 N N . ARG A 1 376 ? 12.412 -2.646 -24.086 1.00 93.06 376 ARG A N 1
ATOM 3035 C CA . ARG A 1 376 ? 10.967 -2.805 -24.293 1.00 93.06 376 ARG A CA 1
ATOM 3036 C C . ARG A 1 376 ? 10.573 -4.270 -24.505 1.00 93.06 376 ARG A C 1
ATOM 3038 O O . ARG A 1 376 ? 9.621 -4.731 -23.886 1.00 93.06 376 ARG A O 1
ATOM 3045 N N . CYS A 1 377 ? 11.321 -5.038 -25.305 1.00 92.31 377 CYS A N 1
ATOM 3046 C CA . CYS A 1 377 ? 11.056 -6.471 -25.515 1.00 92.31 377 CYS A CA 1
ATOM 3047 C C . CYS A 1 377 ? 11.195 -7.320 -24.240 1.00 92.31 377 CYS A C 1
ATOM 3049 O O . CYS A 1 377 ? 10.530 -8.351 -24.135 1.00 92.31 377 CYS A O 1
ATOM 3051 N N . LEU A 1 378 ? 12.043 -6.917 -23.287 1.00 91.06 378 LEU A N 1
ATOM 3052 C CA . LEU A 1 378 ? 12.188 -7.601 -21.997 1.00 91.06 378 LEU A CA 1
ATOM 3053 C C . LEU A 1 378 ? 11.004 -7.304 -21.060 1.00 91.06 378 LEU A C 1
ATOM 3055 O O . LEU A 1 378 ? 10.493 -8.225 -20.425 1.00 91.06 378 LEU A O 1
ATOM 3059 N N . ALA A 1 379 ? 10.534 -6.054 -21.015 1.00 93.00 379 ALA A N 1
ATOM 3060 C CA . ALA A 1 379 ? 9.427 -5.632 -20.151 1.00 93.00 379 ALA A CA 1
ATOM 3061 C C . ALA A 1 379 ? 8.021 -5.899 -20.730 1.00 93.00 379 ALA A C 1
ATOM 3063 O O . ALA A 1 379 ? 7.051 -5.908 -19.975 1.00 93.00 379 ALA A O 1
ATOM 3064 N N . LEU A 1 380 ? 7.882 -6.145 -22.041 1.00 94.56 380 LEU A N 1
ATOM 3065 C CA . LEU A 1 380 ? 6.593 -6.168 -22.757 1.00 94.56 380 LEU A CA 1
ATOM 3066 C C . LEU A 1 380 ? 5.509 -7.057 -22.123 1.00 94.56 380 LEU A C 1
ATOM 3068 O O . LEU A 1 380 ? 4.336 -6.695 -22.154 1.00 94.56 380 LEU A O 1
ATOM 3072 N N . LYS A 1 381 ? 5.870 -8.214 -21.544 1.00 93.62 381 LYS A N 1
ATOM 3073 C CA . LYS A 1 381 ? 4.889 -9.075 -20.858 1.00 93.62 381 LYS A CA 1
ATOM 3074 C C . LYS A 1 381 ? 4.330 -8.400 -19.600 1.00 93.62 381 LYS A C 1
ATOM 3076 O O . LYS A 1 381 ? 3.131 -8.488 -19.368 1.00 93.62 381 LYS A O 1
ATOM 3081 N N . ALA A 1 382 ? 5.183 -7.752 -18.808 1.00 91.06 382 ALA A N 1
ATOM 3082 C CA . ALA A 1 382 ? 4.760 -7.040 -17.607 1.00 91.06 382 ALA A CA 1
ATOM 3083 C C . ALA A 1 382 ? 3.932 -5.801 -17.982 1.00 91.06 382 ALA A C 1
ATOM 3085 O O . ALA A 1 382 ? 2.823 -5.663 -17.491 1.00 91.06 382 ALA A O 1
ATOM 3086 N N . LEU A 1 383 ? 4.378 -5.006 -18.966 1.00 92.50 383 LEU A N 1
ATOM 3087 C CA . LEU A 1 383 ? 3.628 -3.854 -19.498 1.00 92.50 383 LEU A CA 1
ATOM 3088 C C . LEU A 1 383 ? 2.197 -4.200 -19.956 1.00 92.50 383 LEU A C 1
ATOM 3090 O O . LEU A 1 383 ? 1.279 -3.417 -19.733 1.00 92.50 383 LEU A O 1
ATOM 3094 N N . VAL A 1 384 ? 1.995 -5.356 -20.600 1.00 93.06 384 VAL A N 1
ATOM 3095 C CA . VAL A 1 384 ? 0.659 -5.797 -21.050 1.00 93.06 384 VAL A CA 1
ATOM 3096 C C . VAL A 1 384 ? -0.196 -6.338 -19.898 1.00 93.06 384 VAL A C 1
ATOM 3098 O O . VAL A 1 384 ? -1.407 -6.160 -19.923 1.00 93.06 384 VAL A O 1
ATOM 3101 N N . ILE A 1 385 ? 0.404 -6.965 -18.881 1.00 89.25 385 ILE A N 1
ATOM 3102 C CA . ILE A 1 385 ? -0.335 -7.454 -17.705 1.00 89.25 385 ILE A CA 1
ATOM 3103 C C . ILE A 1 385 ? -0.714 -6.293 -16.773 1.00 89.25 385 ILE A C 1
ATOM 3105 O O . ILE A 1 385 ? -1.852 -6.240 -16.323 1.00 89.25 385 ILE A O 1
ATOM 3109 N N . MET A 1 386 ? 0.184 -5.326 -16.557 1.00 87.25 386 MET A N 1
ATOM 3110 C CA . MET A 1 386 ? -0.041 -4.145 -15.712 1.00 87.25 386 MET A CA 1
ATOM 3111 C C . MET A 1 386 ? -1.320 -3.386 -16.096 1.00 87.25 386 MET A C 1
ATOM 3113 O O . MET A 1 386 ? -2.079 -2.969 -15.228 1.00 87.25 386 MET A O 1
ATOM 3117 N N . HIS A 1 387 ? -1.593 -3.254 -17.398 1.00 87.62 387 HIS A N 1
ATOM 3118 C CA . HIS A 1 387 ? -2.757 -2.541 -17.942 1.00 87.62 387 HIS A CA 1
ATOM 3119 C C . HIS A 1 387 ? -3.834 -3.478 -18.523 1.00 87.62 387 HIS A C 1
ATOM 3121 O O . HIS A 1 387 ? -4.735 -3.034 -19.231 1.00 87.62 387 HIS A O 1
ATOM 3127 N N . GLY A 1 388 ? -3.737 -4.785 -18.279 1.00 87.50 388 GLY A N 1
ATOM 3128 C CA . GLY A 1 388 ? -4.545 -5.798 -18.957 1.00 87.50 388 GLY A CA 1
ATOM 3129 C C . GLY A 1 388 ? -4.633 -7.091 -18.157 1.00 87.50 388 GLY A C 1
ATOM 3130 O O . GLY A 1 388 ? -4.706 -7.074 -16.930 1.00 87.50 388 GLY A O 1
ATOM 3131 N N . SER A 1 389 ? -4.604 -8.220 -18.860 1.00 83.88 389 SER A N 1
ATOM 3132 C CA . SER A 1 389 ? -4.570 -9.560 -18.277 1.00 83.88 389 SER A CA 1
ATOM 3133 C C . SER A 1 389 ? -3.484 -10.438 -18.921 1.00 83.88 389 SER A C 1
ATOM 3135 O O . SER A 1 389 ? -2.789 -10.056 -19.868 1.00 83.88 389 SER A O 1
ATOM 3137 N N . ALA A 1 390 ? -3.334 -11.671 -18.430 1.00 83.75 390 ALA A N 1
ATOM 3138 C CA . ALA A 1 390 ? -2.417 -12.643 -19.024 1.00 83.75 390 ALA A CA 1
ATOM 3139 C C . ALA A 1 390 ? -2.856 -13.139 -20.421 1.00 83.75 390 ALA A C 1
ATOM 3141 O O . ALA A 1 390 ? -2.001 -13.583 -21.196 1.00 83.75 390 ALA A O 1
ATOM 3142 N N . THR A 1 391 ? -4.152 -13.072 -20.757 1.00 85.31 391 THR A N 1
ATOM 3143 C CA . THR A 1 391 ? -4.693 -13.543 -22.048 1.00 85.31 391 THR A CA 1
ATOM 3144 C C . THR A 1 391 ? -4.503 -12.505 -23.159 1.00 85.31 391 THR A C 1
ATOM 3146 O O . THR A 1 391 ? -4.230 -12.878 -24.303 1.00 85.31 391 THR A O 1
ATOM 3149 N N . ASP A 1 392 ? -4.498 -11.213 -22.812 1.00 89.06 392 ASP A N 1
ATOM 3150 C CA . ASP A 1 392 ? -4.263 -10.089 -23.732 1.00 89.06 392 ASP A CA 1
ATOM 3151 C C . ASP A 1 392 ? -2.864 -10.081 -24.362 1.00 89.06 392 ASP A C 1
ATOM 3153 O O . ASP A 1 392 ? -2.626 -9.406 -25.370 1.00 89.06 392 ASP A O 1
ATOM 3157 N N . TYR A 1 393 ? -1.928 -10.879 -23.832 1.00 92.44 393 TYR A N 1
ATOM 3158 C CA . TYR A 1 393 ? -0.586 -11.078 -24.384 1.00 92.44 393 TYR A CA 1
ATOM 3159 C C . TYR A 1 393 ? -0.610 -11.935 -25.671 1.00 92.44 393 TYR A C 1
ATOM 3161 O O . TYR A 1 393 ? 0.106 -12.933 -25.821 1.00 92.44 393 TYR A O 1
ATOM 3169 N N . THR A 1 394 ? -1.418 -11.507 -26.639 1.00 94.06 394 THR A N 1
ATOM 3170 C CA . THR A 1 394 ? -1.633 -12.077 -27.974 1.00 94.06 394 THR A CA 1
ATOM 3171 C C . THR A 1 394 ? -0.517 -11.695 -28.954 1.00 94.06 394 THR A C 1
ATOM 3173 O O . THR A 1 394 ? 0.327 -10.839 -28.681 1.00 94.06 394 THR A O 1
ATOM 3176 N N . ALA A 1 395 ? -0.486 -12.321 -30.136 1.00 93.88 395 ALA A N 1
ATOM 3177 C CA . ALA A 1 395 ? 0.449 -11.927 -31.195 1.00 93.88 395 ALA A CA 1
ATOM 3178 C C . ALA A 1 395 ? 0.167 -10.510 -31.738 1.00 93.88 395 ALA A C 1
ATOM 3180 O O . ALA A 1 395 ? 1.108 -9.775 -32.030 1.00 93.88 395 ALA A O 1
ATOM 3181 N N . PHE A 1 396 ? -1.109 -10.116 -31.827 1.00 93.94 396 PHE A N 1
ATOM 3182 C CA . PHE A 1 396 ? -1.519 -8.801 -32.327 1.00 93.94 396 PHE A CA 1
ATOM 3183 C C . PHE A 1 396 ? -1.086 -7.668 -31.390 1.00 93.94 396 PHE A C 1
ATOM 3185 O O . PHE A 1 396 ? -0.428 -6.729 -31.841 1.00 93.94 396 PHE A O 1
ATOM 3192 N N . VAL A 1 397 ? -1.374 -7.783 -30.086 1.00 94.06 397 VAL A N 1
ATOM 3193 C CA . VAL A 1 397 ? -0.993 -6.769 -29.085 1.00 94.06 397 VAL A CA 1
ATOM 3194 C C . VAL A 1 397 ? 0.527 -6.594 -29.040 1.00 94.06 397 VAL A C 1
ATOM 3196 O O . VAL A 1 397 ? 1.002 -5.464 -29.046 1.00 94.06 397 VAL A O 1
ATOM 3199 N N . LYS A 1 398 ? 1.309 -7.684 -29.114 1.00 95.50 398 LYS A N 1
ATOM 3200 C CA . LYS A 1 398 ? 2.785 -7.610 -29.164 1.00 95.50 398 LYS A CA 1
ATOM 3201 C C . LYS A 1 398 ? 3.299 -6.852 -30.382 1.00 95.50 398 LYS A C 1
ATOM 3203 O O . LYS A 1 398 ? 4.160 -5.993 -30.236 1.00 95.50 398 LYS A O 1
ATOM 3208 N N . ILE A 1 399 ? 2.797 -7.175 -31.576 1.00 96.06 399 ILE A N 1
ATOM 3209 C CA . ILE A 1 399 ? 3.231 -6.516 -32.816 1.00 96.06 399 ILE A CA 1
ATOM 3210 C C . ILE A 1 399 ? 2.842 -5.034 -32.786 1.00 96.06 399 ILE A C 1
ATOM 3212 O O . ILE A 1 399 ? 3.675 -4.189 -33.108 1.00 96.06 399 ILE A O 1
ATOM 3216 N N . SER A 1 400 ? 1.623 -4.716 -32.349 1.00 95.81 400 SER A N 1
ATOM 3217 C CA . SER A 1 400 ? 1.118 -3.341 -32.287 1.00 95.81 400 SER A CA 1
ATOM 3218 C C . SER A 1 400 ? 1.879 -2.500 -31.258 1.00 95.81 400 SER A C 1
ATOM 3220 O O . SER A 1 400 ? 2.388 -1.438 -31.606 1.00 95.81 400 SER A O 1
ATOM 3222 N N . ALA A 1 401 ? 2.059 -3.000 -30.030 1.00 95.94 401 ALA A N 1
ATOM 3223 C CA . ALA A 1 401 ? 2.776 -2.291 -28.968 1.00 95.94 401 ALA A CA 1
ATOM 3224 C C . ALA A 1 401 ? 4.275 -2.118 -29.269 1.00 95.94 401 ALA A C 1
ATOM 3226 O O . ALA A 1 401 ? 4.838 -1.067 -28.974 1.00 95.94 401 ALA A O 1
ATOM 3227 N N . LEU A 1 402 ? 4.929 -3.099 -29.906 1.00 96.19 402 LEU A N 1
ATOM 3228 C CA . LEU A 1 402 ? 6.320 -2.942 -30.351 1.00 96.19 402 LEU A CA 1
ATOM 3229 C C . LEU A 1 402 ? 6.454 -1.993 -31.552 1.00 96.19 402 LEU A C 1
ATOM 3231 O O . LEU A 1 402 ? 7.446 -1.274 -31.628 1.00 96.19 402 LEU A O 1
ATOM 3235 N N . SER A 1 403 ? 5.480 -1.958 -32.468 1.00 95.62 403 SER A N 1
ATOM 3236 C CA . SER A 1 403 ? 5.518 -1.064 -33.640 1.00 95.62 403 SER A CA 1
ATOM 3237 C C . SER A 1 403 ? 5.231 0.391 -33.268 1.00 95.62 403 SER A C 1
ATOM 3239 O O . SER A 1 403 ? 5.957 1.281 -33.706 1.00 95.62 403 SER A O 1
ATOM 3241 N N . LEU A 1 404 ? 4.215 0.636 -32.430 1.00 96.31 404 LEU A N 1
ATOM 3242 C CA . LEU A 1 404 ? 3.939 1.965 -31.880 1.00 96.31 404 LEU A CA 1
ATOM 3243 C C . LEU A 1 404 ? 5.069 2.404 -30.940 1.00 96.31 404 LEU A C 1
ATOM 3245 O O . LEU A 1 404 ? 5.548 3.527 -31.058 1.00 96.31 404 LEU A O 1
ATOM 3249 N N . GLY A 1 405 ? 5.567 1.498 -30.091 1.00 96.06 405 GLY A N 1
ATOM 3250 C CA . GLY A 1 405 ? 6.693 1.770 -29.201 1.00 96.06 405 GLY A CA 1
ATOM 3251 C C . GLY A 1 405 ? 7.942 2.192 -29.967 1.00 96.06 405 GLY A C 1
ATOM 3252 O O . GLY A 1 405 ? 8.490 3.244 -29.674 1.00 96.06 405 GLY A O 1
ATOM 3253 N N . PHE A 1 406 ? 8.321 1.468 -31.026 1.00 96.38 406 PHE A N 1
ATOM 3254 C CA . PHE A 1 406 ? 9.422 1.860 -31.916 1.00 96.38 406 PHE A CA 1
ATOM 3255 C C . PHE A 1 406 ? 9.212 3.248 -32.554 1.00 96.38 406 PHE A C 1
ATOM 3257 O O . PHE A 1 406 ? 10.177 3.975 -32.781 1.00 96.38 406 PHE A O 1
ATOM 3264 N N . PHE A 1 407 ? 7.968 3.654 -32.831 1.00 96.00 407 PHE A N 1
ATOM 3265 C CA . PHE A 1 407 ? 7.679 4.981 -33.382 1.00 96.00 407 PHE A CA 1
ATOM 3266 C C . PHE A 1 407 ? 7.795 6.099 -32.328 1.00 96.00 407 PHE A C 1
ATOM 3268 O O . PHE A 1 407 ? 8.408 7.130 -32.609 1.00 96.00 407 PHE A O 1
ATOM 3275 N N . GLU A 1 408 ? 7.312 5.886 -31.101 1.00 95.75 408 GLU A N 1
ATOM 3276 C CA . GLU A 1 408 ? 7.549 6.808 -29.976 1.00 95.75 408 GLU A CA 1
ATOM 3277 C C . GLU A 1 408 ? 9.044 6.884 -29.614 1.00 95.75 408 GLU A C 1
ATOM 3279 O O . GLU A 1 408 ? 9.609 7.969 -29.467 1.00 95.75 408 GLU A O 1
ATOM 3284 N N . ASP A 1 409 ? 9.723 5.736 -29.568 1.00 96.31 409 ASP A N 1
ATOM 3285 C CA . ASP A 1 409 ? 11.166 5.620 -29.354 1.00 96.31 409 ASP A CA 1
ATOM 3286 C C . ASP A 1 409 ? 11.936 6.390 -30.446 1.00 96.31 409 ASP A C 1
ATOM 3288 O O . ASP A 1 409 ? 12.947 7.044 -30.158 1.00 96.31 409 ASP A O 1
ATOM 3292 N N . PHE A 1 410 ? 11.475 6.350 -31.704 1.00 95.75 410 PHE A N 1
ATOM 3293 C CA . PHE A 1 410 ? 12.048 7.117 -32.816 1.00 95.75 410 PHE A CA 1
ATOM 3294 C C . PHE A 1 410 ? 11.890 8.628 -32.606 1.00 95.75 410 PHE A C 1
ATOM 3296 O O . PHE A 1 410 ? 12.881 9.348 -32.733 1.00 95.75 410 PHE A O 1
ATOM 3303 N N . VAL A 1 411 ? 10.702 9.106 -32.215 1.00 95.50 411 VAL A N 1
ATOM 3304 C CA . VAL A 1 411 ? 10.461 10.529 -31.896 1.00 95.50 411 VAL A CA 1
ATOM 3305 C C . VAL A 1 411 ? 11.340 10.992 -30.726 1.00 95.50 411 VAL A C 1
ATOM 3307 O O . VAL A 1 411 ? 11.994 12.034 -30.824 1.00 95.50 411 VAL A O 1
ATOM 3310 N N . CYS A 1 412 ? 11.454 10.192 -29.661 1.00 95.75 412 CYS A N 1
ATOM 3311 C CA . CYS A 1 412 ? 12.378 10.444 -28.548 1.00 95.75 412 CYS A CA 1
ATOM 3312 C C . CYS A 1 412 ? 13.833 10.586 -29.046 1.00 95.75 412 CYS A C 1
ATOM 3314 O O . CYS A 1 412 ? 14.544 11.541 -28.711 1.00 95.75 412 CYS A O 1
ATOM 3316 N N . THR A 1 413 ? 14.247 9.693 -29.950 1.00 96.06 413 THR A N 1
ATOM 3317 C CA . THR A 1 413 ? 15.575 9.729 -30.583 1.00 96.06 413 THR A CA 1
ATOM 3318 C C . THR A 1 413 ? 15.771 10.959 -31.479 1.00 96.06 413 THR A C 1
ATOM 3320 O O . THR A 1 413 ? 16.884 11.481 -31.549 1.00 96.06 413 THR A O 1
ATOM 3323 N N . THR A 1 414 ? 14.721 11.475 -32.129 1.00 93.50 414 THR A N 1
ATOM 3324 C CA . THR A 1 414 ? 14.782 12.714 -32.925 1.00 93.50 414 THR A CA 1
ATOM 3325 C C . THR A 1 414 ? 15.101 13.934 -32.060 1.00 93.50 414 THR A C 1
ATOM 3327 O O . THR A 1 414 ? 15.983 14.719 -32.431 1.00 93.50 414 THR A O 1
ATOM 3330 N N . TYR A 1 415 ? 14.467 14.079 -30.891 1.00 94.12 415 TYR A N 1
ATOM 3331 C CA . TYR A 1 415 ? 14.803 15.146 -29.938 1.00 94.12 415 TYR A CA 1
ATOM 3332 C C . TYR A 1 415 ? 16.255 15.027 -29.447 1.00 94.12 415 TYR A C 1
ATOM 3334 O O . TYR A 1 415 ? 17.006 16.004 -29.495 1.00 94.12 415 TYR A O 1
ATOM 3342 N N . PHE A 1 416 ? 16.687 13.822 -29.063 1.00 95.38 416 PHE A N 1
ATOM 3343 C CA . PHE A 1 416 ? 18.057 13.549 -28.614 1.00 95.38 416 PHE A CA 1
ATOM 3344 C C . PHE A 1 416 ? 19.118 13.858 -29.686 1.00 95.38 416 PHE A C 1
ATOM 3346 O O . PHE A 1 416 ? 20.086 14.575 -29.419 1.00 95.38 416 PHE A O 1
ATOM 3353 N N . ALA A 1 417 ? 18.920 13.383 -30.920 1.00 93.25 417 ALA A N 1
ATOM 3354 C CA . ALA A 1 417 ? 19.819 13.659 -32.041 1.00 93.25 417 ALA A CA 1
ATOM 3355 C C . ALA A 1 417 ? 19.880 15.162 -32.371 1.00 93.25 417 ALA A C 1
ATOM 3357 O O . ALA A 1 417 ? 20.955 15.692 -32.653 1.00 93.25 417 ALA A O 1
ATOM 3358 N N . THR A 1 418 ? 18.751 15.870 -32.267 1.00 90.31 418 THR A N 1
ATOM 3359 C CA . THR A 1 418 ? 18.690 17.327 -32.465 1.00 90.31 418 THR A CA 1
ATOM 3360 C C . THR A 1 418 ? 19.455 18.086 -31.379 1.00 90.31 418 THR A C 1
ATOM 3362 O O . THR A 1 418 ? 20.219 18.997 -31.699 1.00 90.31 418 THR A O 1
ATOM 3365 N N . ALA A 1 419 ? 19.328 17.690 -30.109 1.00 91.81 419 ALA A N 1
ATOM 3366 C CA . ALA A 1 419 ? 20.077 18.291 -29.003 1.00 91.81 419 ALA A CA 1
ATOM 3367 C C . ALA A 1 419 ? 21.600 18.094 -29.156 1.00 91.81 419 ALA A C 1
ATOM 3369 O O . ALA A 1 419 ? 22.374 19.039 -28.973 1.00 91.81 419 ALA A O 1
ATOM 3370 N N . LEU A 1 420 ? 22.036 16.900 -29.576 1.00 93.12 420 LEU A N 1
ATOM 3371 C CA . LEU A 1 420 ? 23.438 16.630 -29.919 1.00 93.12 420 LEU A CA 1
ATOM 3372 C C . LEU A 1 420 ? 23.920 17.482 -31.102 1.00 93.12 420 LEU A C 1
ATOM 3374 O O . LEU A 1 420 ? 25.023 18.024 -31.052 1.00 93.12 420 LEU A O 1
ATOM 3378 N N . TRP A 1 421 ? 23.096 17.641 -32.140 1.00 90.88 421 TRP A N 1
ATOM 3379 C CA . TRP A 1 421 ? 23.436 18.431 -33.326 1.00 90.88 421 TRP A CA 1
ATOM 3380 C C . TRP A 1 421 ? 23.569 19.928 -33.019 1.00 90.88 421 TRP A C 1
ATOM 3382 O O . TRP A 1 421 ? 24.504 20.577 -33.498 1.00 90.88 421 TRP A O 1
ATOM 3392 N N . ILE A 1 422 ? 22.697 20.470 -32.163 1.00 87.25 422 ILE A N 1
ATOM 3393 C CA . ILE A 1 422 ? 22.814 21.841 -31.644 1.00 87.25 422 ILE A CA 1
ATOM 3394 C C . ILE A 1 422 ? 24.124 21.996 -30.858 1.00 87.25 422 ILE A C 1
ATOM 3396 O O . ILE A 1 422 ? 24.849 22.970 -31.070 1.00 87.25 422 ILE A O 1
ATOM 3400 N N . SER A 1 423 ? 24.478 21.025 -30.010 1.00 87.25 423 SER A N 1
ATOM 3401 C CA . SER A 1 423 ? 25.738 21.050 -29.257 1.00 87.25 423 SER A CA 1
ATOM 3402 C C . SER A 1 423 ? 26.975 20.998 -30.164 1.00 87.25 423 SER A C 1
ATOM 3404 O O . SER A 1 423 ? 27.873 21.827 -30.002 1.00 87.25 423 SER A O 1
ATOM 3406 N N . ASP A 1 424 ? 27.012 20.105 -31.160 1.00 88.31 424 ASP A N 1
ATOM 3407 C CA . ASP A 1 424 ? 28.109 20.041 -32.138 1.00 88.31 424 ASP A CA 1
ATOM 3408 C C . ASP A 1 424 ? 28.228 21.341 -32.951 1.00 88.31 424 ASP A C 1
ATOM 3410 O O . ASP A 1 424 ? 29.337 21.823 -33.187 1.00 88.31 424 ASP A O 1
ATOM 3414 N N . THR A 1 425 ? 27.098 21.951 -33.318 1.00 84.94 425 THR A N 1
ATOM 3415 C CA . THR A 1 425 ? 27.063 23.231 -34.043 1.00 84.94 425 THR A CA 1
ATOM 3416 C C . THR A 1 425 ? 27.606 24.378 -33.182 1.00 84.94 425 THR A C 1
ATOM 3418 O O . THR A 1 425 ? 28.448 25.152 -33.641 1.00 84.94 425 THR A O 1
ATOM 3421 N N . LEU A 1 426 ? 27.199 24.477 -31.910 1.00 82.69 426 LEU A N 1
ATOM 3422 C CA . LEU A 1 426 ? 27.726 25.478 -30.971 1.00 82.69 426 LEU A CA 1
ATOM 3423 C C . LEU A 1 426 ? 29.225 25.271 -30.701 1.00 82.69 426 LEU A C 1
ATOM 3425 O O . LEU A 1 426 ? 29.994 26.234 -30.707 1.00 82.69 426 LEU A O 1
ATOM 3429 N N . LYS A 1 427 ? 29.658 24.015 -30.543 1.00 86.25 427 LYS A N 1
ATOM 3430 C CA . LYS A 1 427 ? 31.070 23.613 -30.448 1.00 86.25 427 LYS A CA 1
ATOM 3431 C C . LYS A 1 427 ? 31.864 24.091 -31.668 1.00 86.25 427 LYS A C 1
ATOM 3433 O O . LYS A 1 427 ? 32.915 24.703 -31.486 1.00 86.25 427 LYS A O 1
ATOM 3438 N N . GLN A 1 428 ? 31.361 23.881 -32.889 1.00 82.00 428 GLN A N 1
ATOM 3439 C CA . GLN A 1 428 ? 32.014 24.372 -34.108 1.00 82.00 428 GLN A CA 1
ATOM 3440 C C . GLN A 1 428 ? 32.120 25.905 -34.115 1.00 82.00 428 GLN A C 1
ATOM 3442 O O . GLN A 1 428 ? 33.203 26.423 -34.371 1.00 82.00 428 GLN A O 1
ATOM 3447 N N . ILE A 1 429 ? 31.049 26.631 -33.776 1.00 80.38 429 ILE A N 1
ATOM 3448 C CA . ILE A 1 429 ? 31.047 28.107 -33.736 1.00 80.38 429 ILE A CA 1
ATOM 3449 C C . ILE A 1 429 ? 32.088 28.644 -32.738 1.00 80.38 429 ILE A C 1
ATOM 3451 O O . ILE A 1 429 ? 32.786 29.615 -33.034 1.00 80.38 429 ILE A O 1
ATOM 3455 N N . VAL A 1 430 ? 32.240 28.010 -31.570 1.00 80.50 430 VAL A N 1
ATOM 3456 C CA . VAL A 1 430 ? 33.275 28.371 -30.584 1.00 80.50 430 VAL A CA 1
ATOM 3457 C C . VAL A 1 430 ? 34.682 28.069 -31.118 1.00 80.50 430 VAL A C 1
ATOM 3459 O O . VAL A 1 430 ? 35.575 28.907 -30.983 1.00 80.50 430 VAL A O 1
ATOM 3462 N N . VAL A 1 431 ? 34.889 26.922 -31.771 1.00 78.69 431 VAL A N 1
ATOM 3463 C CA . VAL A 1 431 ? 36.184 26.567 -32.380 1.00 78.69 431 VAL A CA 1
ATOM 3464 C C . VAL A 1 431 ? 36.560 27.526 -33.516 1.00 78.69 431 VAL A C 1
ATOM 3466 O O . VAL A 1 431 ? 37.696 27.994 -33.559 1.00 78.69 431 VAL A O 1
ATOM 3469 N N . GLU A 1 432 ? 35.618 27.886 -34.392 1.00 77.00 432 GLU A N 1
ATOM 3470 C CA . GLU A 1 432 ? 35.846 28.842 -35.484 1.00 77.00 432 GLU A CA 1
ATOM 3471 C C . GLU A 1 432 ? 36.061 30.282 -34.961 1.00 77.00 432 GLU A C 1
ATOM 3473 O O . GLU A 1 432 ? 36.850 31.023 -35.544 1.00 77.00 432 GLU A O 1
ATOM 3478 N N . ARG A 1 433 ? 35.458 30.673 -33.823 1.00 76.50 433 ARG A N 1
ATOM 3479 C CA . ARG A 1 433 ? 35.642 32.006 -33.205 1.00 76.50 433 ARG A CA 1
ATOM 3480 C C . ARG A 1 433 ? 36.950 32.171 -32.413 1.00 76.50 433 ARG A C 1
ATOM 3482 O O . ARG A 1 433 ? 37.475 33.281 -32.374 1.00 76.50 433 ARG A O 1
ATOM 3489 N N . TYR A 1 434 ? 37.472 31.116 -31.779 1.00 70.69 434 TYR A N 1
ATOM 3490 C CA . TYR A 1 434 ? 38.633 31.200 -30.866 1.00 70.69 434 TYR A CA 1
ATOM 3491 C C . TYR A 1 434 ? 39.864 30.376 -31.303 1.00 70.69 434 TYR A C 1
ATOM 3493 O O . TYR A 1 434 ? 40.876 30.342 -30.599 1.00 70.69 434 TYR A O 1
ATOM 3501 N N . GLY A 1 435 ? 39.817 29.715 -32.465 1.00 61.38 435 GLY A N 1
ATOM 3502 C CA . GLY A 1 435 ? 40.855 28.778 -32.916 1.00 61.38 435 GLY A CA 1
ATOM 3503 C C . GLY A 1 435 ? 42.241 29.374 -33.198 1.00 61.38 435 GLY A C 1
ATOM 3504 O O . GLY A 1 435 ? 43.229 28.641 -33.152 1.00 61.38 435 GLY A O 1
ATOM 3505 N N . SER A 1 436 ? 42.349 30.682 -33.453 1.00 56.16 436 SER A N 1
ATOM 3506 C CA . SER A 1 436 ? 43.588 31.329 -33.921 1.00 56.16 436 SER A CA 1
ATOM 3507 C C . SER A 1 436 ? 44.706 31.448 -32.875 1.00 56.16 436 SER A C 1
ATOM 3509 O O . SER A 1 436 ? 45.860 31.627 -33.257 1.00 56.16 436 SER A O 1
ATOM 3511 N N . THR A 1 437 ? 44.404 31.337 -31.576 1.00 54.44 437 THR A N 1
ATOM 3512 C CA . THR A 1 437 ? 45.363 31.633 -30.487 1.00 54.44 437 THR A CA 1
ATOM 3513 C C . THR A 1 437 ? 45.679 30.474 -29.538 1.00 54.44 437 THR A C 1
ATOM 3515 O O . THR A 1 437 ? 46.590 30.612 -28.725 1.00 54.44 437 THR A O 1
ATOM 3518 N N . SER A 1 438 ? 44.976 29.331 -29.587 1.00 54.78 438 SER A N 1
ATOM 3519 C CA . SER A 1 438 ? 45.180 28.262 -28.579 1.00 54.78 438 SER A CA 1
ATOM 3520 C C . SER A 1 438 ? 44.843 26.820 -29.008 1.00 54.78 438 SER A C 1
ATOM 3522 O O . SER A 1 438 ? 44.554 25.974 -28.159 1.00 54.78 438 SER A O 1
ATOM 3524 N N . GLY A 1 439 ? 44.923 26.508 -30.309 1.00 61.41 439 GLY A N 1
ATOM 3525 C CA . GLY A 1 439 ? 44.381 25.287 -30.939 1.00 61.41 439 GLY A CA 1
ATOM 3526 C C . GLY A 1 439 ? 44.479 23.959 -30.162 1.00 61.41 439 GLY A C 1
ATOM 3527 O O . GLY A 1 439 ? 43.475 23.260 -30.053 1.00 61.41 439 GLY A O 1
ATOM 3528 N N . LEU A 1 440 ? 45.630 23.614 -29.563 1.00 62.56 440 LEU A N 1
ATOM 3529 C CA . LEU A 1 440 ? 45.784 22.350 -28.815 1.00 62.56 440 LEU A CA 1
ATOM 3530 C C . LEU A 1 440 ? 44.897 22.271 -27.557 1.00 62.56 440 LEU A C 1
ATOM 3532 O O . LEU A 1 440 ? 44.360 21.210 -27.247 1.00 62.56 440 LEU A O 1
ATOM 3536 N N . ARG A 1 441 ? 44.711 23.385 -26.833 1.00 66.94 441 ARG A N 1
ATOM 3537 C CA . ARG A 1 441 ? 43.800 23.426 -25.673 1.00 66.94 441 ARG A CA 1
ATOM 3538 C C . ARG A 1 441 ? 42.339 23.356 -26.120 1.00 66.94 441 ARG A C 1
ATOM 3540 O O . ARG A 1 441 ? 41.525 22.748 -25.430 1.00 66.94 441 ARG A O 1
ATOM 3547 N N . LEU A 1 442 ? 42.028 23.941 -27.277 1.00 73.38 442 LEU A N 1
ATOM 3548 C CA . LEU A 1 442 ? 40.673 24.018 -27.821 1.00 73.38 442 LEU A CA 1
ATOM 3549 C C . LEU A 1 442 ? 40.177 22.662 -28.362 1.00 73.38 442 LEU A C 1
ATOM 3551 O O . LEU A 1 442 ? 39.029 22.305 -28.120 1.00 73.38 442 LEU A O 1
ATOM 3555 N N . ASP A 1 443 ? 41.041 21.868 -29.005 1.00 75.06 443 ASP A N 1
ATOM 3556 C CA . ASP A 1 443 ? 40.733 20.488 -29.431 1.00 75.06 443 ASP A CA 1
ATOM 3557 C C . ASP A 1 443 ? 40.462 19.554 -28.235 1.00 75.06 443 ASP A C 1
ATOM 3559 O O . ASP A 1 443 ? 39.467 18.825 -28.223 1.00 75.06 443 ASP A O 1
ATOM 3563 N N . ILE A 1 444 ? 41.293 19.623 -27.188 1.00 81.00 444 ILE A N 1
ATOM 3564 C CA . ILE A 1 444 ? 41.098 18.838 -25.958 1.00 81.00 444 ILE A CA 1
ATOM 3565 C C . ILE A 1 444 ? 39.787 19.244 -25.265 1.00 81.00 444 ILE A C 1
ATOM 3567 O O . ILE A 1 444 ? 38.988 18.376 -24.909 1.00 81.00 444 ILE A O 1
ATOM 3571 N N . ALA A 1 445 ? 39.519 20.548 -25.133 1.00 81.81 445 ALA A N 1
ATOM 3572 C CA . ALA A 1 445 ? 38.262 21.050 -24.577 1.00 81.81 445 ALA A CA 1
ATOM 3573 C C . ALA A 1 445 ? 37.041 20.621 -25.414 1.00 81.81 445 ALA A C 1
ATOM 3575 O O . ALA A 1 445 ? 36.041 20.183 -24.850 1.00 81.81 445 ALA A O 1
ATOM 3576 N N . GLY A 1 446 ? 37.133 20.667 -26.747 1.00 83.12 446 GLY A N 1
ATOM 3577 C CA . GLY A 1 446 ? 36.075 20.224 -27.659 1.00 83.12 446 GLY A CA 1
ATOM 3578 C C . GLY A 1 446 ? 35.764 18.728 -27.546 1.00 83.12 446 GLY A C 1
ATOM 3579 O O . GLY A 1 446 ? 34.595 18.340 -27.591 1.00 83.12 446 GLY A O 1
ATOM 3580 N N . LYS A 1 447 ? 36.780 17.883 -27.328 1.00 87.06 447 LYS A N 1
ATOM 3581 C CA . LYS A 1 447 ? 36.607 16.440 -27.078 1.00 87.06 447 LYS A CA 1
ATOM 3582 C C . LYS A 1 447 ? 35.981 16.159 -25.715 1.00 87.06 447 LYS A C 1
ATOM 3584 O O . LYS A 1 447 ? 35.067 15.343 -25.641 1.00 87.06 447 LYS A O 1
ATOM 3589 N N . ILE A 1 448 ? 36.402 16.871 -24.667 1.00 88.62 448 ILE A N 1
ATOM 3590 C CA . ILE A 1 448 ? 35.783 16.784 -23.334 1.00 88.62 448 ILE A CA 1
ATOM 3591 C C . ILE A 1 448 ? 34.315 17.231 -23.395 1.00 88.62 448 ILE A C 1
ATOM 3593 O O . ILE A 1 448 ? 33.449 16.523 -22.895 1.00 88.62 448 ILE A O 1
ATOM 3597 N N . ALA A 1 449 ? 34.007 18.343 -24.069 1.00 88.25 449 ALA A N 1
ATOM 3598 C CA . ALA A 1 449 ? 32.632 18.803 -24.264 1.00 88.25 449 ALA A CA 1
ATOM 3599 C C . ALA A 1 449 ? 31.789 17.785 -25.056 1.00 88.25 449 ALA A C 1
ATOM 3601 O O . ALA A 1 449 ? 30.681 17.455 -24.640 1.00 88.25 449 ALA A O 1
ATOM 3602 N N . THR A 1 450 ? 32.335 17.231 -26.147 1.00 91.25 450 THR A N 1
ATOM 3603 C CA . THR A 1 450 ? 31.659 16.199 -26.955 1.00 91.25 450 THR A CA 1
ATOM 3604 C C . THR A 1 450 ? 31.374 14.942 -26.127 1.00 91.25 450 THR A C 1
ATOM 3606 O O . THR A 1 450 ? 30.268 14.409 -26.221 1.00 91.25 450 THR A O 1
ATOM 3609 N N . PHE A 1 451 ? 32.316 14.497 -25.281 1.00 95.75 451 PHE A N 1
ATOM 3610 C CA . PHE A 1 451 ? 32.099 13.391 -24.342 1.00 95.75 451 PHE A CA 1
ATOM 3611 C C . PHE A 1 451 ? 30.986 13.723 -23.345 1.00 95.75 451 PHE A C 1
ATOM 3613 O O . PHE A 1 451 ? 29.974 13.029 -23.303 1.00 95.75 451 PHE A O 1
ATOM 3620 N N . THR A 1 452 ? 31.156 14.799 -22.571 1.00 94.38 452 THR A N 1
ATOM 3621 C CA . THR A 1 452 ? 30.272 15.144 -21.454 1.00 94.38 452 THR A CA 1
ATOM 3622 C C . THR A 1 452 ? 28.846 15.401 -21.921 1.00 94.38 452 THR A C 1
ATOM 3624 O O . THR A 1 452 ? 27.922 14.867 -21.318 1.00 94.38 452 THR A O 1
ATOM 3627 N N . VAL A 1 453 ? 28.635 16.144 -23.014 1.00 95.38 453 VAL A N 1
ATOM 3628 C CA . VAL A 1 453 ? 27.276 16.390 -23.525 1.00 95.38 453 VAL A CA 1
ATOM 3629 C C . VAL A 1 453 ? 26.663 15.115 -24.111 1.00 95.38 453 VAL A C 1
ATOM 3631 O O . VAL A 1 453 ? 25.501 14.831 -23.827 1.00 95.38 453 VAL A O 1
ATOM 3634 N N . SER A 1 454 ? 27.430 14.301 -24.852 1.00 96.31 454 SER A N 1
ATOM 3635 C CA . SER A 1 454 ? 26.913 13.022 -25.372 1.00 96.31 454 SER A CA 1
ATOM 3636 C C . SER A 1 454 ? 26.539 12.054 -24.247 1.00 96.31 454 SER A C 1
ATOM 3638 O O . SER A 1 454 ? 25.528 11.367 -24.352 1.00 96.31 454 SER A O 1
ATOM 3640 N N . TRP A 1 455 ? 27.319 12.024 -23.164 1.00 97.50 455 TRP A N 1
ATOM 3641 C CA . TRP A 1 455 ? 27.061 11.192 -21.990 1.00 97.50 455 TRP A CA 1
ATOM 3642 C C . TRP A 1 455 ? 25.862 11.701 -21.176 1.00 97.50 455 TRP A C 1
ATOM 3644 O O . TRP A 1 455 ? 24.940 10.932 -20.917 1.00 97.50 455 TRP A O 1
ATOM 3654 N N . VAL A 1 456 ? 25.823 12.996 -20.830 1.00 97.44 456 VAL A N 1
ATOM 3655 C CA . VAL A 1 456 ? 24.733 13.594 -20.034 1.00 97.44 456 VAL A CA 1
ATOM 3656 C C . VAL A 1 456 ? 23.393 13.486 -20.758 1.00 97.44 456 VAL A C 1
ATOM 3658 O O . VAL A 1 456 ? 22.420 13.064 -20.141 1.00 97.44 456 VAL A O 1
ATOM 3661 N N . LEU A 1 457 ? 23.326 13.805 -22.056 1.00 96.62 457 LEU A N 1
ATOM 3662 C CA . LEU A 1 457 ? 22.071 13.697 -22.809 1.00 96.62 457 LEU A CA 1
ATOM 3663 C C . LEU A 1 457 ? 21.621 12.237 -22.975 1.00 96.62 457 LEU A C 1
ATOM 3665 O O . LEU A 1 457 ? 20.424 11.970 -22.913 1.00 96.62 457 LEU A O 1
ATOM 3669 N N . PHE A 1 458 ? 22.548 11.284 -23.143 1.00 97.38 458 PHE A N 1
ATOM 3670 C CA . PHE A 1 458 ? 22.191 9.863 -23.227 1.00 97.38 458 PHE A CA 1
ATOM 3671 C C . PHE A 1 458 ? 21.654 9.352 -21.884 1.00 97.38 458 PHE A C 1
ATOM 3673 O O . PHE A 1 458 ? 20.649 8.646 -21.857 1.00 97.38 458 PHE A O 1
ATOM 3680 N N . MET A 1 459 ? 22.276 9.745 -20.767 1.00 96.44 459 MET A N 1
ATOM 3681 C CA . MET A 1 459 ? 21.782 9.431 -19.423 1.00 96.44 459 MET A CA 1
ATOM 3682 C C . MET A 1 459 ? 20.416 10.076 -19.154 1.00 96.44 459 MET A C 1
ATOM 3684 O O . MET A 1 459 ? 19.526 9.392 -18.663 1.00 96.44 459 MET A O 1
ATOM 3688 N N . ALA A 1 460 ? 20.218 11.347 -19.515 1.00 94.69 460 ALA A N 1
ATOM 3689 C CA . ALA A 1 460 ? 18.939 12.042 -19.345 1.00 94.69 460 ALA A CA 1
ATOM 3690 C C . ALA A 1 460 ? 17.806 11.406 -20.169 1.00 94.69 460 ALA A C 1
ATOM 3692 O O . ALA A 1 460 ? 16.681 11.316 -19.688 1.00 94.69 460 ALA A O 1
ATOM 3693 N N . MET A 1 461 ? 18.104 10.920 -21.380 1.00 95.44 461 MET A N 1
ATOM 3694 C CA . MET A 1 461 ? 17.136 10.203 -22.213 1.00 95.44 461 MET A CA 1
ATOM 3695 C C . MET A 1 461 ? 16.848 8.788 -21.689 1.00 95.44 461 MET A C 1
ATOM 3697 O O . MET A 1 461 ? 15.692 8.380 -21.604 1.00 95.44 461 MET A O 1
ATOM 3701 N N . MET A 1 462 ? 17.884 8.009 -21.366 1.00 95.31 462 MET A N 1
ATOM 3702 C CA . MET A 1 462 ? 17.711 6.580 -21.093 1.00 95.31 462 MET A CA 1
ATOM 3703 C C . MET A 1 462 ? 17.446 6.240 -19.626 1.00 95.31 462 MET A C 1
ATOM 3705 O O . MET A 1 462 ? 16.841 5.204 -19.377 1.00 95.31 462 MET A O 1
ATOM 3709 N N . ALA A 1 463 ? 17.871 7.051 -18.653 1.00 94.62 463 ALA A N 1
ATOM 3710 C CA . ALA A 1 463 ? 17.668 6.720 -17.240 1.00 94.62 463 ALA A CA 1
ATOM 3711 C C . ALA A 1 463 ? 16.182 6.662 -16.826 1.00 94.62 463 ALA A C 1
ATOM 3713 O O . ALA A 1 463 ? 15.832 5.676 -16.178 1.00 94.62 463 ALA A O 1
ATOM 3714 N N . PRO A 1 464 ? 15.294 7.602 -17.226 1.00 95.06 464 PRO A N 1
ATOM 3715 C CA . PRO A 1 464 ? 13.862 7.499 -16.925 1.00 95.06 464 PRO A CA 1
ATOM 3716 C C . PRO A 1 464 ? 13.231 6.257 -17.566 1.00 95.06 464 PRO A C 1
ATOM 3718 O O . PRO A 1 464 ? 12.570 5.480 -16.887 1.00 95.06 464 PRO A O 1
ATOM 3721 N N . PHE A 1 465 ? 13.515 6.000 -18.849 1.00 95.31 465 PHE A N 1
ATOM 3722 C CA . PHE A 1 465 ? 13.019 4.817 -19.561 1.00 95.31 465 PHE A CA 1
ATOM 3723 C C . PHE A 1 465 ? 13.501 3.494 -18.945 1.00 95.31 465 PHE A C 1
ATOM 3725 O O . PHE A 1 465 ? 12.729 2.555 -18.786 1.00 95.31 465 PHE A O 1
ATOM 3732 N N . VAL A 1 466 ? 14.784 3.388 -18.591 1.00 93.94 466 VAL A N 1
ATOM 3733 C CA . VAL A 1 466 ? 15.334 2.167 -17.980 1.00 93.94 466 VAL A CA 1
ATOM 3734 C C . VAL A 1 466 ? 14.793 1.975 -16.558 1.00 93.94 466 VAL A C 1
ATOM 3736 O O . VAL A 1 466 ? 14.525 0.838 -16.171 1.00 93.94 466 VAL A O 1
ATOM 3739 N N . ALA A 1 467 ? 14.562 3.060 -15.811 1.00 93.00 467 ALA A N 1
ATOM 3740 C CA . ALA A 1 467 ? 13.865 3.010 -14.529 1.00 93.00 467 ALA A CA 1
ATOM 3741 C C . ALA A 1 467 ? 12.399 2.565 -14.688 1.00 93.00 467 ALA A C 1
ATOM 3743 O O . ALA A 1 467 ? 11.961 1.718 -13.920 1.00 93.00 467 ALA A O 1
ATOM 3744 N N . ASP A 1 468 ? 11.675 3.042 -15.707 1.00 94.06 468 ASP A N 1
ATOM 3745 C CA . ASP A 1 468 ? 10.309 2.600 -16.035 1.00 94.06 468 ASP A CA 1
ATOM 3746 C C . ASP A 1 468 ? 10.252 1.088 -16.295 1.00 94.06 468 ASP A C 1
ATOM 3748 O O . ASP A 1 468 ? 9.500 0.368 -15.642 1.00 94.06 468 ASP A O 1
ATOM 3752 N N . MET A 1 469 ? 11.119 0.567 -17.172 1.00 93.31 469 MET A N 1
ATOM 3753 C CA . MET A 1 469 ? 11.173 -0.875 -17.458 1.00 93.31 469 MET A CA 1
ATOM 3754 C C . MET A 1 469 ? 11.510 -1.711 -16.210 1.00 93.31 469 MET A C 1
ATOM 3756 O O . MET A 1 469 ? 11.045 -2.845 -16.090 1.00 93.31 469 MET A O 1
ATOM 3760 N N . MET A 1 470 ? 12.303 -1.172 -15.276 1.00 89.44 470 MET A N 1
ATOM 3761 C CA . MET A 1 470 ? 12.575 -1.824 -13.992 1.00 89.44 470 MET A CA 1
ATOM 3762 C C . MET A 1 470 ? 11.379 -1.770 -13.038 1.00 89.44 470 MET A C 1
ATOM 3764 O O . MET A 1 470 ? 11.019 -2.802 -12.474 1.00 89.44 470 MET A O 1
ATOM 3768 N N . LEU A 1 471 ? 10.752 -0.606 -12.869 1.00 88.25 471 LEU A N 1
ATOM 3769 C CA . LEU A 1 471 ? 9.604 -0.412 -11.982 1.00 88.25 471 LEU A CA 1
ATOM 3770 C C . LEU A 1 471 ? 8.398 -1.241 -12.435 1.00 88.25 471 LEU A C 1
ATOM 3772 O O . LEU A 1 471 ? 7.752 -1.861 -11.596 1.00 88.25 471 LEU A O 1
ATOM 3776 N N . VAL A 1 472 ? 8.155 -1.380 -13.739 1.00 89.25 472 VAL A N 1
ATOM 3777 C CA . VAL A 1 472 ? 7.084 -2.249 -14.249 1.00 89.25 472 VAL A CA 1
ATOM 3778 C C . VAL A 1 472 ? 7.362 -3.719 -13.911 1.00 89.25 472 VAL A C 1
ATOM 3780 O O . VAL A 1 472 ? 6.484 -4.428 -13.431 1.00 89.25 472 VAL A O 1
ATOM 3783 N N . VAL A 1 473 ? 8.598 -4.201 -14.086 1.00 87.44 473 VAL A N 1
ATOM 3784 C CA . VAL A 1 473 ? 8.941 -5.607 -13.796 1.00 87.44 473 VAL A CA 1
ATOM 3785 C C . VAL A 1 473 ? 8.940 -5.904 -12.287 1.00 87.44 473 VAL A C 1
ATOM 3787 O O . VAL A 1 473 ? 8.359 -6.904 -11.850 1.00 87.44 473 VAL A O 1
ATOM 3790 N N . TYR A 1 474 ? 9.559 -5.048 -11.470 1.00 82.12 474 TYR A N 1
ATOM 3791 C CA . TYR A 1 474 ? 9.770 -5.305 -10.039 1.00 82.12 474 TYR A CA 1
ATOM 3792 C C . TYR A 1 474 ? 8.662 -4.756 -9.135 1.00 82.12 474 TYR A C 1
ATOM 3794 O O . TYR A 1 474 ? 8.315 -5.415 -8.159 1.00 82.12 474 TYR A O 1
ATOM 3802 N N . ARG A 1 475 ? 8.014 -3.642 -9.488 1.00 79.06 475 ARG A N 1
ATOM 3803 C CA . ARG A 1 475 ? 7.006 -2.963 -8.650 1.00 79.06 475 ARG A CA 1
ATOM 3804 C C . ARG A 1 475 ? 5.601 -2.881 -9.251 1.00 79.06 475 ARG A C 1
ATOM 3806 O O . ARG A 1 475 ? 4.688 -2.573 -8.505 1.00 79.06 475 ARG A O 1
ATOM 3813 N N . ASP A 1 476 ? 5.421 -3.223 -10.530 1.00 80.19 476 ASP A N 1
ATOM 3814 C CA . ASP A 1 476 ? 4.154 -3.031 -11.269 1.00 80.19 476 ASP A CA 1
ATOM 3815 C C . ASP A 1 476 ? 3.740 -1.540 -11.338 1.00 80.19 476 ASP A C 1
ATOM 3817 O O . ASP A 1 476 ? 2.571 -1.177 -11.291 1.00 80.19 476 ASP A O 1
ATOM 3821 N N . MET A 1 477 ? 4.739 -0.649 -11.422 1.00 84.69 477 MET A N 1
ATOM 3822 C CA . MET A 1 477 ? 4.579 0.812 -11.444 1.00 84.69 477 MET A CA 1
ATOM 3823 C C . MET A 1 477 ? 5.254 1.421 -12.677 1.00 84.69 477 MET A C 1
ATOM 3825 O O . MET A 1 477 ? 6.294 0.931 -13.116 1.00 84.69 477 MET A O 1
ATOM 3829 N N . ARG A 1 478 ? 4.728 2.539 -13.193 1.00 88.50 478 ARG A N 1
ATOM 3830 C CA . ARG A 1 478 ? 5.442 3.368 -14.181 1.00 88.50 478 ARG A CA 1
ATOM 3831 C C . ARG A 1 478 ? 6.416 4.324 -13.490 1.00 88.50 478 ARG A C 1
ATOM 3833 O O . ARG A 1 478 ? 6.182 4.737 -12.354 1.00 88.50 478 ARG A O 1
ATOM 3840 N N . PHE A 1 479 ? 7.490 4.709 -14.176 1.00 91.75 479 PHE A N 1
ATOM 3841 C CA . PHE A 1 479 ? 8.294 5.859 -13.748 1.00 91.75 479 PHE A CA 1
ATOM 3842 C C . PHE A 1 479 ? 7.523 7.166 -13.983 1.00 91.75 479 PHE A C 1
ATOM 3844 O O . PHE A 1 479 ? 6.850 7.313 -14.998 1.00 91.75 479 PHE A O 1
ATOM 3851 N N . SER A 1 480 ? 7.705 8.140 -13.092 1.00 90.31 480 SER A N 1
ATOM 3852 C CA . SER A 1 480 ? 7.429 9.556 -13.358 1.00 90.31 480 SER A CA 1
ATOM 3853 C C . SER A 1 480 ? 8.361 10.439 -12.527 1.00 90.31 480 SER A C 1
ATOM 3855 O O . SER A 1 480 ? 8.912 9.997 -11.508 1.00 90.31 480 SER A O 1
ATOM 3857 N N . PHE A 1 481 ? 8.531 11.709 -12.897 1.00 88.50 481 PHE A N 1
ATOM 3858 C CA . PHE A 1 481 ? 9.253 12.661 -12.051 1.00 88.50 481 PHE A CA 1
ATOM 3859 C C . PHE A 1 481 ? 8.510 12.943 -10.735 1.00 88.50 481 PHE A C 1
ATOM 3861 O O . PHE A 1 481 ? 9.167 13.264 -9.744 1.00 88.50 481 PHE A O 1
ATOM 3868 N N . ARG A 1 482 ? 7.183 12.732 -10.672 1.00 83.12 482 ARG A N 1
ATOM 3869 C CA . ARG A 1 482 ? 6.420 12.749 -9.407 1.00 83.12 482 ARG A CA 1
ATOM 3870 C C . ARG A 1 482 ? 6.806 11.590 -8.492 1.00 83.12 482 ARG A C 1
ATOM 3872 O O . ARG A 1 482 ? 7.081 11.825 -7.319 1.00 83.12 482 ARG A O 1
ATOM 3879 N N . LEU A 1 483 ? 6.916 10.367 -9.026 1.00 85.94 483 LEU A N 1
ATOM 3880 C CA . LEU A 1 483 ? 7.418 9.217 -8.267 1.00 85.94 483 LEU A CA 1
ATOM 3881 C C . LEU A 1 483 ? 8.829 9.502 -7.747 1.00 85.94 483 LEU A C 1
ATOM 3883 O O . LEU A 1 483 ? 9.083 9.335 -6.560 1.00 85.94 483 LEU A O 1
ATOM 3887 N N . LEU A 1 484 ? 9.732 10.000 -8.598 1.00 86.50 484 LEU A N 1
ATOM 3888 C CA . LEU A 1 484 ? 11.091 10.342 -8.173 1.00 86.50 484 LEU A CA 1
ATOM 3889 C C . LEU A 1 484 ? 11.111 11.426 -7.078 1.00 86.50 484 LEU A C 1
ATOM 3891 O O . LEU A 1 484 ? 11.892 11.315 -6.135 1.00 86.50 484 LEU A O 1
ATOM 3895 N N . ALA A 1 485 ? 10.249 12.443 -7.163 1.00 84.69 485 ALA A N 1
ATOM 3896 C CA . ALA A 1 485 ? 10.116 13.466 -6.127 1.00 84.69 485 ALA A CA 1
ATOM 3897 C C . ALA A 1 485 ? 9.569 12.891 -4.806 1.00 84.69 485 ALA A C 1
ATOM 3899 O O . ALA A 1 485 ? 10.117 13.194 -3.746 1.00 84.69 485 ALA A O 1
ATOM 3900 N N . SER A 1 486 ? 8.557 12.020 -4.866 1.00 80.44 486 SER A N 1
ATOM 3901 C CA . SER A 1 486 ? 7.991 11.319 -3.704 1.00 80.44 486 SER A CA 1
ATOM 3902 C C . SER A 1 486 ? 9.035 10.416 -3.028 1.00 80.44 486 SER A C 1
ATOM 3904 O O . SER A 1 486 ? 9.290 10.557 -1.833 1.00 80.44 486 SER A O 1
ATOM 3906 N N . LEU A 1 487 ? 9.778 9.613 -3.803 1.00 80.81 487 LEU A N 1
ATOM 3907 C CA . LEU A 1 487 ? 10.897 8.792 -3.312 1.00 80.81 487 LEU A CA 1
ATOM 3908 C C . LEU A 1 487 ? 12.023 9.620 -2.658 1.00 80.81 487 LEU A C 1
ATOM 3910 O O . LEU A 1 487 ? 12.724 9.115 -1.782 1.00 80.81 487 LEU A O 1
ATOM 3914 N N . ILE A 1 488 ? 12.224 10.877 -3.074 1.00 81.69 488 ILE A N 1
ATOM 3915 C CA . ILE A 1 488 ? 13.200 11.802 -2.472 1.00 81.69 488 ILE A CA 1
ATOM 3916 C C . ILE A 1 488 ? 12.647 12.459 -1.196 1.00 81.69 488 ILE A C 1
ATOM 3918 O O . ILE A 1 488 ? 13.416 12.668 -0.253 1.00 81.69 488 ILE A O 1
ATOM 3922 N N . LYS A 1 489 ? 11.343 12.769 -1.156 1.00 79.19 489 LYS A N 1
ATOM 3923 C CA . LYS A 1 489 ? 10.632 13.352 -0.005 1.00 79.19 489 LYS A CA 1
ATOM 3924 C C . LYS A 1 489 ? 10.521 12.344 1.141 1.00 79.19 489 LYS A C 1
ATOM 3926 O O . LYS A 1 489 ? 11.053 12.592 2.218 1.00 79.19 489 LYS A O 1
ATOM 3931 N N . GLU A 1 490 ? 9.934 11.178 0.879 1.00 77.94 490 GLU A N 1
ATOM 3932 C CA . GLU A 1 490 ? 9.678 10.119 1.871 1.00 77.94 490 GLU A CA 1
ATOM 3933 C C . GLU A 1 490 ? 10.893 9.214 2.131 1.00 77.94 490 GLU A C 1
ATOM 3935 O O . GLU A 1 490 ? 10.781 8.165 2.765 1.00 77.94 490 GLU A O 1
ATOM 3940 N N . ARG A 1 491 ? 12.084 9.600 1.653 1.00 79.94 491 ARG A N 1
ATOM 3941 C CA . ARG A 1 491 ? 13.305 8.774 1.665 1.00 79.94 491 ARG A CA 1
ATOM 3942 C C . ARG A 1 491 ? 13.725 8.249 3.043 1.00 79.94 491 ARG A C 1
ATOM 3944 O O . ARG A 1 491 ? 14.577 7.373 3.111 1.00 79.94 491 ARG A O 1
ATOM 3951 N N . GLU A 1 492 ? 13.259 8.864 4.128 1.00 72.06 492 GLU A N 1
ATOM 3952 C CA . GLU A 1 492 ? 13.594 8.459 5.496 1.00 72.06 492 GLU A CA 1
ATOM 3953 C C . GLU A 1 492 ? 12.714 7.275 5.928 1.00 72.06 492 GLU A C 1
ATOM 3955 O O . GLU A 1 492 ? 13.251 6.273 6.392 1.00 72.06 492 GLU A O 1
ATOM 3960 N N . TYR A 1 493 ? 11.411 7.325 5.632 1.00 70.81 493 TYR A N 1
ATOM 3961 C CA . TYR A 1 493 ? 10.459 6.219 5.800 1.00 70.81 493 TYR A CA 1
ATOM 3962 C C . TYR A 1 493 ? 10.763 5.053 4.849 1.00 70.81 493 TYR A C 1
ATOM 3964 O O . TYR A 1 493 ? 10.872 3.896 5.253 1.00 70.81 493 TYR A O 1
ATOM 3972 N N . LEU A 1 494 ? 11.016 5.365 3.576 1.00 67.75 494 LEU A N 1
ATOM 3973 C CA . LEU A 1 494 ? 11.262 4.370 2.529 1.00 67.75 494 LEU A CA 1
ATOM 3974 C C . LEU A 1 494 ? 12.602 3.619 2.663 1.00 67.75 494 LEU A C 1
ATOM 3976 O O . LEU A 1 494 ? 12.832 2.669 1.918 1.00 67.75 494 LEU A O 1
ATOM 3980 N N . LYS A 1 495 ? 13.474 3.973 3.621 1.00 62.97 495 LYS A N 1
ATOM 3981 C CA . LYS A 1 495 ? 14.648 3.149 3.985 1.00 62.97 495 LYS A CA 1
ATOM 3982 C C . LYS A 1 495 ? 14.261 1.797 4.577 1.00 62.97 495 LYS A C 1
ATOM 3984 O O . LYS A 1 495 ? 15.025 0.852 4.419 1.00 62.97 495 LYS A O 1
ATOM 3989 N N . ALA A 1 496 ? 13.119 1.728 5.261 1.00 53.84 496 ALA A N 1
ATOM 3990 C CA . ALA A 1 496 ? 12.593 0.508 5.868 1.00 53.84 496 ALA A CA 1
ATOM 3991 C C . ALA A 1 496 ? 11.636 -0.260 4.936 1.00 53.84 496 ALA A C 1
ATOM 3993 O O . ALA A 1 496 ? 11.108 -1.298 5.324 1.00 53.84 496 ALA A O 1
ATOM 3994 N N . ALA A 1 497 ? 11.398 0.231 3.713 1.00 62.53 497 ALA A N 1
ATOM 3995 C CA . ALA A 1 497 ? 10.543 -0.458 2.756 1.00 62.53 497 ALA A CA 1
ATOM 3996 C C . ALA A 1 497 ? 11.159 -1.813 2.347 1.00 62.53 497 ALA A C 1
ATOM 3998 O O . ALA A 1 497 ? 12.373 -1.890 2.132 1.00 62.53 497 ALA A O 1
ATOM 3999 N N . PRO A 1 498 ? 10.353 -2.875 2.163 1.00 58.16 498 PRO A N 1
ATOM 4000 C CA . PRO A 1 498 ? 10.850 -4.157 1.680 1.00 58.16 498 PRO A CA 1
ATOM 4001 C C . PRO A 1 498 ? 11.340 -4.012 0.232 1.00 58.16 498 PRO A C 1
ATOM 4003 O O . PRO A 1 498 ? 10.547 -3.888 -0.706 1.00 58.16 498 PRO A O 1
ATOM 4006 N N . ILE A 1 499 ? 12.662 -4.016 0.043 1.00 66.12 499 ILE A N 1
ATOM 4007 C CA . ILE A 1 499 ? 13.337 -4.081 -1.261 1.00 66.12 499 ILE A CA 1
ATOM 4008 C C . ILE A 1 499 ? 14.230 -5.318 -1.251 1.00 66.12 499 ILE A C 1
ATOM 4010 O O . ILE A 1 499 ? 15.128 -5.432 -0.416 1.00 66.12 499 ILE A O 1
ATOM 4014 N N . SER A 1 500 ? 13.980 -6.265 -2.158 1.00 65.44 500 SER A N 1
ATOM 4015 C CA . SER A 1 500 ? 14.731 -7.522 -2.157 1.00 65.44 500 SER A CA 1
ATOM 4016 C C . SER A 1 500 ? 16.186 -7.294 -2.570 1.00 65.44 500 SER A C 1
ATOM 4018 O O . SER A 1 500 ? 16.507 -6.410 -3.370 1.00 65.44 500 SER A O 1
ATOM 4020 N N . THR A 1 501 ? 17.096 -8.119 -2.051 1.00 69.94 501 THR A N 1
ATOM 4021 C CA . THR A 1 501 ? 18.520 -8.055 -2.412 1.00 69.94 501 THR A CA 1
ATOM 4022 C C . THR A 1 501 ? 18.739 -8.260 -3.914 1.00 69.94 501 THR A C 1
ATOM 4024 O O . THR A 1 501 ? 19.614 -7.613 -4.489 1.00 69.94 501 THR A O 1
ATOM 4027 N N . ASP A 1 502 ? 17.904 -9.071 -4.571 1.00 69.56 502 ASP A N 1
ATOM 4028 C CA . ASP A 1 502 ? 17.899 -9.253 -6.026 1.00 69.56 502 ASP A CA 1
ATOM 4029 C C . ASP A 1 502 ? 17.388 -8.022 -6.796 1.00 69.56 502 ASP A C 1
ATOM 4031 O O . ASP A 1 502 ? 17.937 -7.703 -7.853 1.00 69.56 502 ASP A O 1
ATOM 4035 N N . GLU A 1 503 ? 16.393 -7.289 -6.288 1.00 77.19 503 GLU A N 1
ATOM 4036 C CA . GLU A 1 503 ? 15.941 -6.019 -6.877 1.00 77.19 503 GLU A CA 1
ATOM 4037 C C . GLU A 1 503 ? 17.030 -4.943 -6.748 1.00 77.19 503 GLU A C 1
ATOM 4039 O O . GLU A 1 503 ? 17.417 -4.337 -7.750 1.00 77.19 503 GLU A O 1
ATOM 4044 N N . VAL A 1 504 ? 17.614 -4.781 -5.553 1.00 78.62 504 VAL A N 1
ATOM 4045 C CA . VAL A 1 504 ? 18.745 -3.868 -5.300 1.00 78.62 504 VAL A CA 1
ATOM 4046 C C . VAL A 1 504 ? 19.947 -4.220 -6.185 1.00 78.62 504 VAL A C 1
ATOM 4048 O O . VAL A 1 504 ? 20.537 -3.344 -6.825 1.00 78.62 504 VAL A O 1
ATOM 4051 N N . GLN A 1 505 ? 20.307 -5.504 -6.273 1.00 81.12 505 GLN A N 1
ATOM 4052 C CA . GLN A 1 505 ? 21.394 -5.973 -7.132 1.00 81.12 505 GLN A CA 1
ATOM 4053 C C . GLN A 1 505 ? 21.084 -5.720 -8.610 1.00 81.12 505 GLN A C 1
ATOM 4055 O O . GLN A 1 505 ? 21.956 -5.244 -9.340 1.00 81.12 505 GLN A O 1
ATOM 4060 N N . THR A 1 506 ? 19.855 -5.984 -9.060 1.00 83.94 506 THR A N 1
ATOM 4061 C CA . THR A 1 506 ? 19.446 -5.734 -10.450 1.00 83.94 506 THR A CA 1
ATOM 4062 C C . THR A 1 506 ? 19.452 -4.242 -10.771 1.00 83.94 506 THR A C 1
ATOM 4064 O O . THR A 1 506 ? 19.882 -3.872 -11.864 1.00 83.94 506 THR A O 1
ATOM 4067 N N . ALA A 1 507 ? 19.084 -3.373 -9.826 1.00 84.38 507 ALA A N 1
ATOM 4068 C CA . ALA A 1 507 ? 19.149 -1.924 -9.990 1.00 84.38 507 ALA A CA 1
ATOM 4069 C C . ALA A 1 507 ? 20.599 -1.443 -10.151 1.00 84.38 507 ALA A C 1
ATOM 4071 O O . ALA A 1 507 ? 20.913 -0.753 -11.123 1.00 84.38 507 ALA A O 1
ATOM 4072 N N . TYR A 1 508 ? 21.517 -1.877 -9.278 1.00 86.62 508 TYR A N 1
ATOM 4073 C CA . TYR A 1 508 ? 22.942 -1.546 -9.408 1.00 86.62 508 TYR A CA 1
ATOM 4074 C C . TYR A 1 508 ? 23.574 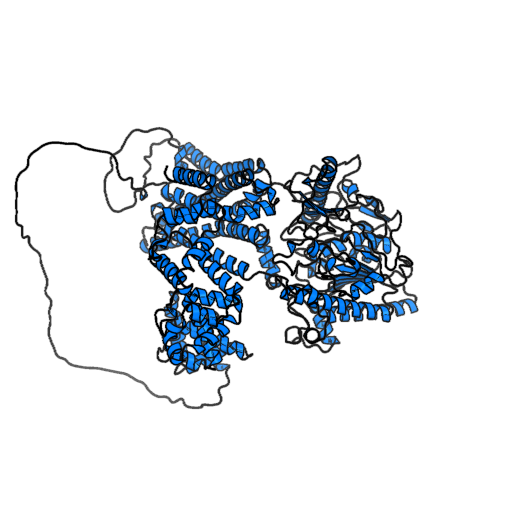-2.105 -10.690 1.00 86.62 508 TYR A C 1
ATOM 4076 O O . TYR A 1 508 ? 24.351 -1.408 -11.346 1.00 86.62 508 TYR A O 1
ATOM 4084 N N . VAL A 1 509 ? 23.239 -3.338 -11.082 1.00 88.69 509 VAL A N 1
ATOM 4085 C CA . VAL A 1 509 ? 23.737 -3.964 -12.317 1.00 88.69 509 VAL A CA 1
ATOM 4086 C C . VAL A 1 509 ? 23.205 -3.237 -13.556 1.00 88.69 509 VAL A C 1
ATOM 4088 O O . VAL A 1 509 ? 23.976 -2.947 -14.470 1.00 88.69 509 VAL A O 1
ATOM 4091 N N . THR A 1 510 ? 21.921 -2.881 -13.577 1.00 89.25 510 THR A N 1
ATOM 4092 C CA . THR A 1 510 ? 21.280 -2.178 -14.699 1.00 89.25 510 THR A CA 1
ATOM 4093 C C . THR A 1 510 ? 21.790 -0.743 -14.828 1.00 89.25 510 THR A C 1
ATOM 4095 O O . THR A 1 510 ? 22.168 -0.331 -15.925 1.00 89.25 510 THR A O 1
ATOM 4098 N N . ALA A 1 511 ? 21.917 -0.010 -13.718 1.00 89.50 511 ALA A N 1
ATOM 4099 C CA . ALA A 1 511 ? 22.548 1.310 -13.692 1.00 89.50 511 ALA A CA 1
ATOM 4100 C C . ALA A 1 511 ? 24.027 1.251 -14.124 1.00 89.50 511 ALA A C 1
ATOM 4102 O O . ALA A 1 511 ? 24.495 2.120 -14.861 1.00 89.50 511 ALA A O 1
ATOM 4103 N N . GLY A 1 512 ? 24.755 0.198 -13.731 1.00 91.88 512 GLY A N 1
ATOM 4104 C CA . GLY A 1 512 ? 26.123 -0.067 -14.178 1.00 91.88 512 GLY A CA 1
ATOM 4105 C C . GLY A 1 512 ? 26.222 -0.316 -15.686 1.00 91.88 512 GLY A C 1
ATOM 4106 O O . GLY A 1 512 ? 27.074 0.278 -16.350 1.00 91.88 512 GLY A O 1
ATOM 4107 N N . TYR A 1 513 ? 25.329 -1.132 -16.256 1.00 92.62 513 TYR A N 1
ATOM 4108 C CA . TYR A 1 513 ? 25.254 -1.327 -17.707 1.00 92.62 513 TYR A CA 1
ATOM 4109 C C . TYR A 1 513 ? 24.897 -0.033 -18.440 1.00 92.62 513 TYR A C 1
ATOM 4111 O O . TYR A 1 513 ? 25.563 0.295 -19.420 1.00 92.62 513 TYR A O 1
ATOM 4119 N N . LEU A 1 514 ? 23.916 0.733 -17.953 1.00 94.56 514 LEU A N 1
ATOM 4120 C CA . LEU A 1 514 ? 23.540 2.024 -18.531 1.00 94.56 514 LEU A CA 1
ATOM 4121 C C . LEU A 1 514 ? 24.727 3.005 -18.533 1.00 94.56 514 LEU A C 1
ATOM 4123 O O . LEU A 1 514 ? 25.032 3.591 -19.572 1.00 94.56 514 LEU A O 1
ATOM 4127 N N . PHE A 1 515 ? 25.462 3.112 -17.421 1.00 95.56 515 PHE A N 1
ATOM 4128 C CA . PHE A 1 515 ? 26.675 3.932 -17.322 1.00 95.56 515 PHE A CA 1
ATOM 4129 C C . PHE A 1 515 ? 27.743 3.516 -18.348 1.00 95.56 515 PHE A C 1
ATOM 4131 O O . PHE A 1 515 ? 28.352 4.371 -19.000 1.00 95.56 515 PHE A O 1
ATOM 4138 N N . VAL A 1 516 ? 27.975 2.208 -18.516 1.00 96.00 516 VAL A N 1
ATOM 4139 C CA . VAL A 1 516 ? 28.935 1.667 -19.495 1.00 96.00 516 VAL A CA 1
ATOM 4140 C C . VAL A 1 516 ? 28.473 1.930 -20.931 1.00 96.00 516 VAL A C 1
ATOM 4142 O O . VAL A 1 516 ? 29.281 2.363 -21.749 1.00 96.00 516 VAL A O 1
ATOM 4145 N N . ILE A 1 517 ? 27.190 1.738 -21.243 1.00 94.88 517 ILE A N 1
ATOM 4146 C CA . ILE A 1 517 ? 26.612 1.970 -22.576 1.00 94.88 517 ILE A CA 1
ATOM 4147 C C . ILE A 1 517 ? 26.679 3.459 -22.947 1.00 94.88 517 ILE A C 1
ATOM 4149 O O . ILE A 1 517 ? 27.162 3.790 -24.031 1.00 94.88 517 ILE A O 1
ATOM 4153 N N . ALA A 1 518 ? 26.307 4.359 -22.030 1.00 96.38 518 ALA A N 1
ATOM 4154 C CA . ALA A 1 518 ? 26.448 5.806 -22.203 1.00 96.38 518 ALA A CA 1
ATOM 4155 C C . ALA A 1 518 ? 27.917 6.219 -22.412 1.00 96.38 518 ALA A C 1
ATOM 4157 O O . ALA A 1 518 ? 28.227 7.048 -23.271 1.00 96.38 518 ALA A O 1
ATOM 4158 N N . SER A 1 519 ? 28.844 5.604 -21.667 1.00 96.31 519 SER A N 1
ATOM 4159 C CA . SER A 1 519 ? 30.287 5.834 -21.818 1.00 96.31 519 SER A CA 1
ATOM 4160 C C . SER A 1 519 ? 30.804 5.363 -23.179 1.00 96.31 519 SER A C 1
ATOM 4162 O O . SER A 1 519 ? 31.558 6.088 -23.822 1.00 96.31 519 SER A O 1
ATOM 4164 N N . LEU A 1 520 ? 30.381 4.188 -23.654 1.00 95.50 520 LEU A N 1
ATOM 4165 C CA . LEU A 1 520 ? 30.750 3.661 -24.972 1.00 95.50 520 LEU A CA 1
ATOM 4166 C C . LEU A 1 520 ? 30.203 4.538 -26.106 1.00 95.50 520 LEU A C 1
ATOM 4168 O O . LEU A 1 520 ? 30.953 4.874 -27.022 1.00 95.50 520 LEU A O 1
ATOM 4172 N N . PHE A 1 521 ? 28.942 4.971 -26.020 1.00 96.44 521 PHE A N 1
ATOM 4173 C CA . PHE A 1 521 ? 28.338 5.911 -26.969 1.00 96.44 521 PHE A CA 1
ATOM 4174 C C . PHE A 1 521 ? 29.132 7.226 -27.048 1.00 96.44 521 PHE A C 1
ATOM 4176 O O . PHE A 1 521 ? 29.514 7.666 -28.136 1.00 96.44 521 PHE A O 1
ATOM 4183 N N . ALA A 1 522 ? 29.458 7.817 -25.894 1.00 95.81 522 ALA A N 1
ATOM 4184 C CA . ALA A 1 522 ? 30.243 9.045 -25.808 1.00 95.81 522 ALA A CA 1
ATOM 4185 C C . ALA A 1 522 ? 31.704 8.866 -26.279 1.00 95.81 522 ALA A C 1
ATOM 4187 O O . ALA A 1 522 ? 32.258 9.770 -26.905 1.00 95.81 522 ALA A O 1
ATOM 4188 N N . ILE A 1 523 ? 32.325 7.701 -26.053 1.00 94.75 523 ILE A N 1
ATOM 4189 C CA . ILE A 1 523 ? 33.656 7.363 -26.591 1.00 94.75 523 ILE A CA 1
ATOM 4190 C C . ILE A 1 523 ? 33.616 7.280 -28.121 1.00 94.75 523 ILE A C 1
ATOM 4192 O O . ILE A 1 523 ? 34.441 7.919 -28.774 1.00 94.75 523 ILE A O 1
ATOM 4196 N N . VAL A 1 524 ? 32.648 6.563 -28.707 1.00 93.94 524 VAL A N 1
ATOM 4197 C CA . VAL A 1 524 ? 32.498 6.479 -30.173 1.00 93.94 524 VAL A CA 1
ATOM 4198 C C . VAL A 1 524 ? 32.316 7.876 -30.769 1.00 93.94 524 VAL A C 1
ATOM 4200 O O . VAL A 1 524 ? 33.049 8.235 -31.687 1.00 93.94 524 VAL A O 1
ATOM 4203 N N . ARG A 1 525 ? 31.442 8.704 -30.182 1.00 93.38 525 ARG A N 1
ATOM 4204 C CA . ARG A 1 525 ? 31.219 10.113 -30.563 1.00 93.38 525 ARG A CA 1
ATOM 4205 C C . ARG A 1 525 ? 32.473 11.001 -30.522 1.00 93.38 525 ARG A C 1
ATOM 4207 O O . ARG A 1 525 ? 32.528 11.983 -31.253 1.00 93.38 525 ARG A O 1
ATOM 4214 N N . VAL A 1 526 ? 33.469 10.679 -29.695 1.00 92.56 526 VAL A N 1
ATOM 4215 C CA . VAL A 1 526 ? 34.739 11.430 -29.589 1.00 92.56 526 VAL A CA 1
ATOM 4216 C C . VAL A 1 526 ? 35.829 10.894 -30.522 1.00 92.56 526 VAL A C 1
ATOM 4218 O O . VAL A 1 526 ? 36.658 11.666 -31.006 1.00 92.56 526 VAL A O 1
ATOM 4221 N N . TRP A 1 527 ? 35.863 9.582 -30.759 1.00 87.31 527 TRP A N 1
ATOM 4222 C CA . TRP A 1 527 ? 36.924 8.925 -31.533 1.00 87.31 527 TRP A CA 1
ATOM 4223 C C . TRP A 1 527 ? 36.596 8.850 -33.030 1.00 87.31 527 TRP A C 1
ATOM 4225 O O . TRP A 1 527 ? 37.484 9.005 -33.873 1.00 87.31 527 TRP A O 1
ATOM 4235 N N . ALA A 1 528 ? 35.328 8.634 -33.380 1.00 86.62 528 ALA A N 1
ATOM 4236 C CA . ALA A 1 528 ? 34.873 8.541 -34.757 1.00 86.62 528 ALA A CA 1
ATOM 4237 C C . ALA A 1 528 ? 34.556 9.930 -35.325 1.00 86.62 528 ALA A C 1
ATOM 4239 O O . ALA A 1 528 ? 33.515 10.509 -35.035 1.00 86.62 528 ALA A O 1
ATOM 4240 N N . LYS A 1 529 ? 35.420 10.447 -36.208 1.00 80.88 529 LYS A N 1
ATOM 4241 C CA . LYS A 1 529 ? 35.186 11.741 -36.880 1.00 80.88 529 LYS A CA 1
ATOM 4242 C C . LYS A 1 529 ? 33.854 11.787 -37.637 1.00 80.88 529 LYS A C 1
ATOM 4244 O O . LYS A 1 529 ? 33.204 12.820 -37.624 1.00 80.88 529 LYS A O 1
ATOM 4249 N N . TRP A 1 530 ? 33.435 10.670 -38.241 1.00 83.00 530 TRP A N 1
ATOM 4250 C CA . TRP A 1 530 ? 32.153 10.546 -38.947 1.00 83.00 530 TRP A CA 1
ATOM 4251 C C . TRP A 1 530 ? 30.922 10.673 -38.034 1.00 83.00 530 TRP A C 1
ATOM 4253 O O . TRP A 1 530 ? 29.813 10.833 -38.539 1.00 83.00 530 TRP A O 1
ATOM 4263 N N . ALA A 1 531 ? 31.091 10.589 -36.708 1.00 85.62 531 ALA A N 1
ATOM 4264 C CA . ALA A 1 531 ? 30.001 10.683 -35.742 1.00 85.62 531 ALA A CA 1
ATOM 4265 C C . ALA A 1 531 ? 29.625 12.131 -35.377 1.00 85.62 531 ALA A C 1
ATOM 4267 O O . ALA A 1 531 ? 28.628 12.322 -34.679 1.00 85.62 531 ALA A O 1
ATOM 4268 N N . ASP A 1 532 ? 30.395 13.136 -35.815 1.00 83.69 532 ASP A N 1
ATOM 4269 C CA . ASP A 1 532 ? 30.073 14.554 -35.621 1.00 83.69 532 ASP A CA 1
ATOM 4270 C C . ASP A 1 532 ? 28.904 14.971 -36.527 1.00 83.69 532 ASP A C 1
ATOM 4272 O O . ASP A 1 532 ? 28.946 14.797 -37.748 1.00 83.69 532 ASP A O 1
ATOM 4276 N N . LEU A 1 533 ? 27.843 15.523 -35.936 1.00 85.94 533 LEU A N 1
ATOM 4277 C CA . LEU A 1 533 ? 26.598 15.793 -36.654 1.00 85.94 533 LEU A CA 1
ATOM 4278 C C . LEU A 1 533 ? 26.659 17.066 -37.508 1.00 85.94 533 LEU A C 1
ATOM 4280 O O . LEU A 1 533 ? 25.757 17.296 -38.311 1.00 85.94 533 LEU A O 1
ATOM 4284 N N . THR A 1 534 ? 27.720 17.874 -37.401 1.00 81.56 534 THR A N 1
ATOM 4285 C CA . THR A 1 534 ? 27.950 19.008 -38.320 1.00 81.56 534 THR A CA 1
ATOM 4286 C C . THR A 1 534 ? 28.302 18.561 -39.741 1.00 81.56 534 THR A C 1
ATOM 4288 O O . THR A 1 534 ? 28.090 19.327 -40.681 1.00 81.56 534 THR A O 1
ATOM 4291 N N . LEU A 1 535 ? 28.767 17.317 -39.928 1.00 79.50 535 LEU A N 1
ATOM 4292 C CA . LEU A 1 535 ? 29.128 16.763 -41.240 1.00 79.50 535 LEU A CA 1
ATOM 4293 C C . LEU A 1 535 ? 27.939 16.615 -42.201 1.00 79.50 535 LEU A C 1
ATOM 4295 O O . LEU A 1 535 ? 28.140 16.550 -43.415 1.00 79.50 535 LEU A O 1
ATOM 4299 N N . TRP A 1 536 ? 26.709 16.570 -41.683 1.00 73.19 536 TRP A N 1
ATOM 4300 C CA . TRP A 1 536 ? 25.501 16.488 -42.496 1.00 73.19 536 TRP A CA 1
ATOM 4301 C C . TRP A 1 536 ? 24.329 17.196 -41.834 1.00 73.19 536 TRP A C 1
ATOM 4303 O O . TRP A 1 536 ? 23.931 16.876 -40.716 1.00 73.19 536 TRP A O 1
ATOM 4313 N N . ASN A 1 537 ? 23.746 18.146 -42.561 1.00 70.44 537 ASN A N 1
ATOM 4314 C CA . ASN A 1 537 ? 22.600 18.908 -42.101 1.00 70.44 537 ASN A CA 1
ATOM 4315 C C . ASN A 1 537 ? 21.315 18.356 -42.754 1.00 70.44 537 ASN A C 1
ATOM 4317 O O . ASN A 1 537 ? 21.120 18.577 -43.954 1.00 70.44 537 ASN A O 1
ATOM 4321 N N . PRO A 1 538 ? 20.410 17.695 -42.004 1.00 64.06 538 PRO A N 1
ATOM 4322 C CA . PRO A 1 538 ? 19.215 17.067 -42.577 1.00 64.06 538 PRO A CA 1
ATOM 4323 C C . PRO A 1 538 ? 18.261 18.069 -43.251 1.00 64.06 538 PRO A C 1
ATOM 4325 O O . PRO A 1 538 ? 17.501 17.691 -44.141 1.00 64.06 538 PRO A O 1
ATOM 4328 N N . THR A 1 539 ? 18.348 19.367 -42.930 1.00 63.88 539 THR A N 1
ATOM 4329 C CA . THR A 1 539 ? 17.560 20.412 -43.613 1.00 63.88 539 THR A CA 1
ATOM 4330 C C . THR A 1 539 ? 17.905 20.590 -45.098 1.00 63.88 539 THR A C 1
ATOM 4332 O O . THR A 1 539 ? 17.161 21.254 -45.816 1.00 63.88 539 THR A O 1
ATOM 4335 N N . GLN A 1 540 ? 19.000 19.994 -45.589 1.00 61.09 540 GLN A N 1
ATOM 4336 C CA . GLN A 1 540 ? 19.392 20.058 -47.002 1.00 61.09 540 GLN A CA 1
ATOM 4337 C C . GLN A 1 540 ? 18.708 19.011 -47.898 1.00 61.09 540 GLN A C 1
ATOM 4339 O O . GLN A 1 540 ? 18.711 19.184 -49.115 1.00 61.09 540 GLN A O 1
ATOM 4344 N N . ILE A 1 541 ? 18.077 17.968 -47.338 1.00 54.66 541 ILE A N 1
ATOM 4345 C CA . ILE A 1 541 ? 17.449 16.877 -48.116 1.00 54.66 541 ILE A CA 1
ATOM 4346 C C . ILE A 1 541 ? 16.351 17.407 -49.052 1.00 54.66 541 ILE A C 1
ATOM 4348 O O . ILE A 1 541 ? 16.283 17.036 -50.221 1.00 54.66 541 ILE A O 1
ATOM 4352 N N . VAL A 1 542 ? 15.512 18.318 -48.553 1.00 49.53 542 VAL A N 1
ATOM 4353 C CA . VAL A 1 542 ? 14.326 18.838 -49.262 1.00 49.53 542 VAL A CA 1
ATOM 4354 C C . VAL A 1 542 ? 14.694 19.786 -50.421 1.00 49.53 542 VAL A C 1
ATOM 4356 O O . VAL A 1 542 ? 13.840 20.158 -51.222 1.00 49.53 542 VAL A O 1
ATOM 4359 N N . LEU A 1 543 ? 15.969 20.172 -50.551 1.00 45.72 543 LEU A N 1
ATOM 4360 C CA . LEU A 1 543 ? 16.415 21.224 -51.471 1.00 45.72 543 LEU A CA 1
ATOM 4361 C C . LEU A 1 543 ? 16.969 20.729 -52.817 1.00 45.72 543 LEU A C 1
ATOM 4363 O O . LEU A 1 543 ? 17.214 21.564 -53.682 1.00 45.72 543 LEU A O 1
ATOM 4367 N N . ASN A 1 544 ? 17.146 19.418 -53.032 1.00 48.62 544 ASN A N 1
ATOM 4368 C CA . ASN A 1 544 ? 17.586 18.876 -54.330 1.00 48.62 544 ASN A CA 1
ATOM 4369 C C . ASN A 1 544 ? 16.981 17.493 -54.668 1.00 48.62 544 ASN A C 1
ATOM 4371 O O . ASN A 1 544 ? 17.657 16.473 -54.530 1.00 48.62 544 ASN A O 1
ATOM 4375 N N . PRO A 1 545 ? 15.741 17.431 -55.194 1.00 39.41 545 PRO A N 1
ATOM 4376 C CA . PRO A 1 545 ? 15.190 16.198 -55.764 1.00 39.41 545 PRO A CA 1
ATOM 4377 C C . PRO A 1 545 ? 15.714 15.872 -57.178 1.00 39.41 545 PRO A C 1
ATOM 4379 O O . PRO A 1 545 ? 15.561 14.742 -57.633 1.00 39.41 545 PRO A O 1
ATOM 4382 N N . VAL A 1 546 ? 16.296 16.844 -57.904 1.00 37.75 546 VAL A N 1
ATOM 4383 C CA . VAL A 1 546 ? 16.659 16.695 -59.330 1.00 37.75 546 VAL A CA 1
ATOM 4384 C C . VAL A 1 546 ? 17.986 17.383 -59.681 1.00 37.75 546 VAL A C 1
ATOM 4386 O O . VAL A 1 546 ? 18.014 18.581 -59.945 1.00 37.75 546 VAL A O 1
ATOM 4389 N N . ASN A 1 547 ? 19.070 16.604 -59.784 1.00 29.55 547 ASN A N 1
ATOM 4390 C CA . ASN A 1 547 ? 19.847 16.511 -61.034 1.00 29.55 547 ASN A CA 1
ATOM 4391 C C . ASN A 1 547 ? 20.921 15.416 -60.948 1.00 29.55 547 ASN A C 1
ATOM 4393 O O . ASN A 1 547 ? 21.991 15.609 -60.374 1.00 29.55 547 ASN A O 1
ATOM 4397 N N . ASN A 1 548 ? 20.659 14.262 -61.562 1.00 36.59 548 ASN A N 1
ATOM 4398 C CA . ASN A 1 548 ? 21.556 13.106 -61.508 1.00 36.59 548 ASN A CA 1
ATOM 4399 C C . ASN A 1 548 ? 22.600 13.130 -62.649 1.00 36.59 548 ASN A C 1
ATOM 4401 O O . ASN A 1 548 ? 22.737 12.172 -63.407 1.00 36.59 548 ASN A O 1
ATOM 4405 N N . SER A 1 549 ? 23.298 14.262 -62.821 1.00 32.28 549 SER A N 1
ATOM 4406 C CA . SER A 1 549 ? 24.274 14.451 -63.908 1.00 32.28 549 SER A CA 1
ATOM 4407 C C . SER A 1 549 ? 25.313 15.554 -63.636 1.00 32.28 549 SER A C 1
ATOM 4409 O O . SER A 1 549 ? 25.081 16.719 -63.954 1.00 32.28 549 SER A O 1
ATOM 4411 N N . THR A 1 550 ? 26.477 15.176 -63.092 1.00 28.38 550 THR A N 1
ATOM 4412 C CA . THR A 1 550 ? 27.846 15.598 -63.503 1.00 28.38 550 THR A CA 1
ATOM 4413 C C . THR A 1 550 ? 28.852 15.107 -62.455 1.00 28.38 550 THR A C 1
ATOM 4415 O O . THR A 1 550 ? 28.918 15.642 -61.351 1.00 28.38 550 THR A O 1
ATOM 4418 N N . ILE A 1 551 ? 29.679 14.111 -62.791 1.00 39.34 551 ILE A N 1
ATOM 4419 C CA . ILE A 1 551 ? 30.757 13.643 -61.903 1.00 39.34 551 ILE A CA 1
ATOM 4420 C C . ILE A 1 551 ? 31.967 14.582 -62.050 1.00 39.34 551 ILE A C 1
ATOM 4422 O O . ILE A 1 551 ? 32.795 14.430 -62.948 1.00 39.34 551 ILE A O 1
ATOM 4426 N N . GLY A 1 552 ? 32.047 15.583 -61.169 1.00 27.84 552 GLY A N 1
ATOM 4427 C CA . GLY A 1 552 ? 33.146 16.551 -61.102 1.00 27.84 552 GLY A CA 1
ATOM 4428 C C . GLY A 1 552 ? 34.395 15.986 -60.414 1.00 27.84 552 GLY A C 1
ATOM 4429 O O . GLY A 1 552 ? 34.333 15.533 -59.277 1.00 27.84 552 GLY A O 1
ATOM 4430 N N . LYS A 1 553 ? 35.533 16.018 -61.119 1.00 27.77 553 LYS A N 1
ATOM 4431 C CA . LYS A 1 553 ? 36.857 15.495 -60.717 1.00 27.77 553 LYS A CA 1
ATOM 4432 C C . LYS A 1 553 ? 37.234 15.721 -59.238 1.00 27.77 553 LYS A C 1
ATOM 4434 O O . LYS A 1 553 ? 37.317 16.861 -58.789 1.00 27.77 553 LYS A O 1
ATOM 4439 N N . LEU A 1 554 ? 37.639 14.648 -58.547 1.00 30.30 554 LEU A N 1
ATOM 4440 C CA . LEU A 1 554 ? 38.446 14.748 -57.323 1.00 30.30 554 LEU A CA 1
ATOM 4441 C C . LEU A 1 554 ? 39.784 15.451 -57.611 1.00 30.30 554 LEU A C 1
ATOM 4443 O O . LEU A 1 554 ? 40.447 15.148 -58.604 1.00 30.30 554 LEU A O 1
ATOM 4447 N N . SER A 1 555 ? 40.232 16.288 -56.675 1.00 25.64 555 SER A N 1
ATOM 4448 C CA . SER A 1 555 ? 41.613 16.776 -56.589 1.00 25.64 555 SER A CA 1
ATOM 4449 C C . SER A 1 555 ? 42.193 16.412 -55.220 1.00 25.64 555 SER A C 1
ATOM 4451 O O . SER A 1 555 ? 41.553 16.643 -54.196 1.00 25.64 555 SER A O 1
ATOM 4453 N N . LYS A 1 556 ? 43.389 15.811 -55.183 1.00 35.84 556 LYS A N 1
ATOM 4454 C CA . LYS A 1 556 ? 44.061 15.418 -53.932 1.00 35.84 556 LYS A CA 1
ATOM 4455 C C . LYS A 1 556 ? 44.910 16.566 -53.382 1.00 35.84 556 LYS A C 1
ATOM 4457 O O . LYS A 1 556 ? 45.846 17.000 -54.051 1.00 35.84 556 LYS A O 1
ATOM 4462 N N . ARG A 1 557 ? 44.702 16.943 -52.116 1.00 26.77 557 ARG A N 1
ATOM 4463 C CA . ARG A 1 557 ? 45.712 17.639 -51.298 1.00 26.77 557 ARG A CA 1
ATOM 4464 C C . ARG A 1 557 ? 45.486 17.409 -49.802 1.00 26.77 557 ARG A C 1
ATOM 4466 O O . ARG A 1 557 ? 44.392 17.668 -49.332 1.00 26.77 557 ARG A O 1
ATOM 4473 N N . GLY A 1 558 ? 46.558 17.038 -49.092 1.00 30.42 558 GLY A N 1
ATOM 4474 C CA . GLY A 1 558 ? 46.745 17.237 -47.645 1.00 30.42 558 GLY A CA 1
ATOM 4475 C C . GLY A 1 558 ? 45.848 16.441 -46.685 1.00 30.42 558 GLY A C 1
ATOM 4476 O O . GLY A 1 558 ? 44.653 16.286 -46.893 1.00 30.42 558 GLY A O 1
ATOM 4477 N N . ALA A 1 559 ? 46.420 15.969 -45.575 1.00 35.03 559 ALA A N 1
ATOM 4478 C CA . ALA A 1 559 ? 45.654 15.344 -44.498 1.00 35.03 559 ALA A CA 1
ATOM 4479 C C . ALA A 1 559 ? 44.808 16.390 -43.740 1.00 35.03 559 ALA A C 1
ATOM 4481 O O . ALA A 1 559 ? 45.290 17.055 -42.826 1.00 35.03 559 ALA A O 1
ATOM 4482 N N . GLY A 1 560 ? 43.537 16.513 -44.120 1.00 32.97 560 GLY A N 1
ATOM 4483 C CA . GLY A 1 560 ? 42.520 17.355 -43.489 1.00 32.97 560 GLY A CA 1
ATOM 4484 C C . GLY A 1 560 ? 41.125 16.814 -43.813 1.00 32.97 560 GLY A C 1
ATOM 4485 O O . GLY A 1 560 ? 40.956 16.097 -44.797 1.00 32.97 560 GLY A O 1
ATOM 4486 N N . GLY A 1 561 ? 40.131 17.092 -42.965 1.00 32.94 561 GLY A N 1
ATOM 4487 C CA . GLY A 1 561 ? 38.756 16.642 -43.211 1.00 32.94 561 GLY A CA 1
ATOM 4488 C C . GLY A 1 561 ? 38.139 17.360 -44.413 1.00 32.94 561 GLY A C 1
ATOM 4489 O O . GLY A 1 561 ? 38.299 18.572 -44.548 1.00 32.94 561 GLY A O 1
ATOM 4490 N N . VAL A 1 562 ? 37.429 16.628 -45.275 1.00 31.48 562 VAL A N 1
ATOM 4491 C CA . VAL A 1 562 ? 36.727 17.215 -46.426 1.00 31.48 562 VAL A CA 1
ATOM 4492 C C . VAL A 1 562 ? 35.522 18.015 -45.924 1.00 31.48 562 VAL A C 1
ATOM 4494 O O . VAL A 1 562 ? 34.529 17.432 -45.492 1.00 31.48 562 VAL A O 1
ATOM 4497 N N . LYS A 1 563 ? 35.597 19.349 -45.990 1.00 33.34 563 LYS A N 1
ATOM 4498 C CA . LYS A 1 563 ? 34.421 20.223 -45.857 1.00 33.34 563 LYS A CA 1
ATOM 4499 C C . LYS A 1 563 ? 33.644 20.156 -47.178 1.00 33.34 563 LYS A C 1
ATOM 4501 O O . LYS A 1 563 ? 34.229 20.353 -48.242 1.00 33.34 563 LYS A O 1
ATOM 4506 N N . TYR A 1 564 ? 32.344 19.873 -47.122 1.00 35.78 564 TYR A N 1
ATOM 4507 C CA . TYR A 1 564 ? 31.457 20.046 -48.275 1.00 35.78 564 TYR A CA 1
ATOM 4508 C C . TYR A 1 564 ? 31.142 21.538 -48.432 1.00 35.78 564 TYR A C 1
ATOM 4510 O O . TYR A 1 564 ? 30.152 22.031 -47.891 1.00 35.78 564 TYR A O 1
ATOM 4518 N N . ASP A 1 565 ? 31.996 22.264 -49.155 1.00 34.38 565 ASP A N 1
ATOM 4519 C CA . ASP A 1 565 ? 31.692 23.642 -49.538 1.00 34.38 565 ASP A CA 1
ATOM 4520 C C . ASP A 1 565 ? 30.493 23.656 -50.494 1.00 34.38 565 ASP A C 1
ATOM 4522 O O . ASP A 1 565 ? 30.484 23.010 -51.546 1.00 34.38 565 ASP A O 1
ATOM 4526 N N . ALA A 1 566 ? 29.449 24.388 -50.105 1.00 34.78 566 ALA A N 1
ATOM 4527 C CA . ALA A 1 566 ? 28.247 24.520 -50.909 1.00 34.78 566 ALA A CA 1
ATOM 4528 C C . ALA A 1 566 ? 28.553 25.332 -52.174 1.00 34.78 566 ALA A C 1
ATOM 4530 O O . ALA A 1 566 ? 28.998 26.478 -52.098 1.00 34.78 566 ALA A O 1
ATOM 4531 N N . LEU A 1 567 ? 28.259 24.752 -53.340 1.00 31.89 567 LEU A N 1
ATOM 4532 C CA . LEU A 1 567 ? 28.350 25.425 -54.636 1.00 31.89 567 LEU A CA 1
ATOM 4533 C C . LEU A 1 567 ? 27.257 26.503 -54.728 1.00 31.89 567 LEU A C 1
ATOM 4535 O O . LEU A 1 567 ? 26.147 26.265 -55.206 1.00 31.89 567 LEU A O 1
ATOM 4539 N N . GLY A 1 568 ? 27.567 27.684 -54.195 1.00 32.97 568 GLY A N 1
ATOM 4540 C CA . GLY A 1 568 ? 26.659 28.819 -54.139 1.00 32.97 568 GLY A CA 1
ATOM 4541 C C . GLY A 1 568 ? 26.275 29.298 -55.535 1.00 32.97 568 GLY A C 1
ATOM 4542 O O . GLY A 1 568 ? 27.114 29.791 -56.285 1.00 32.97 568 GLY A O 1
ATOM 4543 N N . ARG A 1 569 ? 24.986 29.195 -55.861 1.00 31.89 569 ARG A N 1
ATOM 4544 C CA . ARG A 1 569 ? 24.364 29.904 -56.981 1.00 31.89 569 ARG A CA 1
ATOM 4545 C C . ARG A 1 569 ? 23.169 30.674 -56.432 1.00 31.89 569 ARG A C 1
ATOM 4547 O O . ARG A 1 569 ? 22.356 30.113 -55.703 1.00 31.89 569 ARG A O 1
ATOM 4554 N N . GLU A 1 570 ? 23.116 31.969 -56.710 1.00 40.12 570 GLU A N 1
ATOM 4555 C CA . GLU A 1 570 ? 22.229 32.901 -56.010 1.00 40.12 570 GLU A CA 1
ATOM 4556 C C . GLU A 1 570 ? 20.749 32.669 -56.347 1.00 40.12 570 GLU A C 1
ATOM 4558 O O . GLU A 1 570 ? 20.268 33.056 -57.410 1.00 40.12 570 GLU A O 1
ATOM 4563 N N . THR A 1 571 ? 19.998 32.070 -55.418 1.00 37.25 571 THR A N 1
ATOM 4564 C CA . THR A 1 571 ? 18.531 31.983 -55.489 1.00 37.25 571 THR A CA 1
ATOM 4565 C C . THR A 1 571 ? 17.902 32.125 -54.102 1.00 37.25 571 THR A C 1
ATOM 4567 O O . THR A 1 571 ? 18.057 31.237 -53.270 1.00 37.25 571 THR A O 1
ATOM 4570 N N . SER A 1 572 ? 17.164 33.223 -53.881 1.00 43.84 572 SER A N 1
ATOM 4571 C CA . SER A 1 572 ? 16.270 33.506 -52.737 1.00 43.84 572 SER A CA 1
ATOM 4572 C C . SER A 1 572 ? 16.684 32.925 -51.369 1.00 43.84 572 SER A C 1
ATOM 4574 O O . SER A 1 572 ? 16.258 31.839 -50.964 1.00 43.84 572 SER A O 1
ATOM 4576 N N . THR A 1 573 ? 17.419 33.726 -50.593 1.00 55.12 573 THR A N 1
ATOM 4577 C CA . THR A 1 573 ? 17.721 33.470 -49.171 1.00 55.12 573 THR A CA 1
ATOM 4578 C C . THR A 1 573 ? 16.469 33.154 -48.344 1.00 55.12 573 THR A C 1
ATOM 4580 O O . THR A 1 573 ? 16.507 32.260 -47.499 1.00 55.12 573 THR A O 1
ATOM 4583 N N . THR A 1 574 ? 15.341 33.815 -48.621 1.00 54.66 574 THR A N 1
ATOM 4584 C CA . THR A 1 574 ? 14.056 33.587 -47.940 1.00 54.66 574 THR A CA 1
ATOM 4585 C C . THR A 1 574 ? 13.543 32.159 -48.129 1.00 54.66 574 THR A C 1
ATOM 4587 O O . THR A 1 574 ? 13.207 31.494 -47.150 1.00 54.66 574 THR A O 1
ATOM 4590 N N . ARG A 1 575 ? 13.521 31.644 -49.369 1.00 54.62 575 ARG A N 1
ATOM 4591 C CA . ARG A 1 575 ? 12.982 30.303 -49.669 1.00 54.62 575 ARG A CA 1
ATOM 4592 C C . ARG A 1 575 ? 13.798 29.196 -48.995 1.00 54.62 575 ARG A C 1
ATOM 4594 O O . ARG A 1 575 ? 13.227 28.223 -48.512 1.00 54.62 575 ARG A O 1
ATOM 4601 N N . TYR A 1 576 ? 15.116 29.376 -48.908 1.00 61.16 576 TYR A N 1
ATOM 4602 C CA . TYR A 1 576 ? 16.022 28.458 -48.215 1.00 61.16 576 TYR A CA 1
ATOM 4603 C C . TYR A 1 576 ? 15.753 28.409 -46.699 1.00 61.16 576 TYR A C 1
ATOM 4605 O O . TYR A 1 576 ? 15.677 27.322 -46.128 1.00 61.16 576 TYR A O 1
ATOM 4613 N N . GLN A 1 577 ? 15.533 29.560 -46.049 1.00 59.50 577 GLN A N 1
ATOM 4614 C CA . GLN A 1 577 ? 15.184 29.597 -44.620 1.00 59.50 577 GLN A CA 1
ATOM 4615 C C . GLN A 1 577 ? 13.808 28.976 -44.341 1.00 59.50 577 GLN A C 1
ATOM 4617 O O . GLN A 1 577 ? 13.678 28.206 -43.393 1.00 59.50 577 GLN A O 1
ATOM 4622 N N . VAL A 1 578 ? 12.805 29.227 -45.193 1.00 62.34 578 VAL A N 1
ATOM 4623 C CA . VAL A 1 578 ? 11.470 28.608 -45.068 1.00 62.34 578 VAL A CA 1
ATOM 4624 C C . VAL A 1 578 ? 11.554 27.078 -45.115 1.00 62.34 578 VAL A C 1
ATOM 4626 O O . VAL A 1 578 ? 10.955 26.415 -44.274 1.00 62.34 578 VAL A O 1
ATOM 4629 N N . VAL A 1 579 ? 12.344 26.500 -46.030 1.00 63.59 579 VAL A N 1
ATOM 4630 C CA . VAL A 1 579 ? 12.523 25.036 -46.100 1.00 63.59 579 VAL A CA 1
ATOM 4631 C C . VAL A 1 579 ? 13.262 24.487 -44.873 1.00 63.59 579 VAL A C 1
ATOM 4633 O O . VAL A 1 579 ? 12.885 23.434 -44.360 1.00 63.59 579 VAL A O 1
ATOM 4636 N N . ARG A 1 580 ? 14.259 25.207 -44.337 1.00 67.06 580 ARG A N 1
ATOM 4637 C CA . ARG A 1 580 ? 14.928 24.816 -43.081 1.00 67.06 580 ARG A CA 1
ATOM 4638 C C . ARG A 1 580 ? 13.964 24.778 -41.900 1.00 67.06 580 ARG A C 1
ATOM 4640 O O . ARG A 1 580 ? 13.936 23.786 -41.175 1.00 67.06 580 ARG A O 1
ATOM 4647 N N . VAL A 1 581 ? 13.164 25.831 -41.736 1.00 70.44 581 VAL A N 1
ATOM 4648 C CA . VAL A 1 581 ? 12.133 25.924 -40.693 1.00 70.44 581 VAL A CA 1
ATOM 4649 C C . VAL A 1 581 ? 11.097 24.809 -40.861 1.00 70.44 581 VAL A C 1
ATOM 4651 O O . VAL A 1 581 ? 10.782 24.133 -39.887 1.00 70.44 581 VAL A O 1
ATOM 4654 N N . ALA A 1 582 ? 10.648 24.530 -42.089 1.00 70.25 582 ALA A N 1
ATOM 4655 C CA . ALA A 1 582 ? 9.706 23.446 -42.370 1.00 70.25 582 ALA A CA 1
ATOM 4656 C C . ALA A 1 582 ? 10.244 22.055 -41.980 1.00 70.25 582 ALA A C 1
ATOM 4658 O O . ALA A 1 582 ? 9.502 21.267 -41.395 1.00 70.25 582 ALA A O 1
ATOM 4659 N N . VAL A 1 583 ? 11.524 21.748 -42.236 1.00 72.44 583 VAL A N 1
ATOM 4660 C CA . VAL A 1 583 ? 12.128 20.465 -41.816 1.00 72.44 583 VAL A CA 1
ATOM 4661 C C . VAL A 1 583 ? 12.197 20.348 -40.289 1.00 72.44 583 VAL A C 1
ATOM 4663 O O . VAL A 1 583 ? 11.873 19.292 -39.750 1.00 72.44 583 VAL A O 1
ATOM 4666 N N . VAL A 1 584 ? 12.555 21.426 -39.582 1.00 77.12 584 VAL A N 1
ATOM 4667 C CA . VAL A 1 584 ? 12.605 21.432 -38.107 1.00 77.12 584 VAL A CA 1
ATOM 4668 C C . VAL A 1 584 ? 11.204 21.292 -37.498 1.00 77.12 584 VAL A C 1
ATOM 4670 O O . VAL A 1 584 ? 11.020 20.475 -36.601 1.00 77.12 584 VAL A O 1
ATOM 4673 N N . ILE A 1 585 ? 10.199 22.002 -38.024 1.00 77.69 585 ILE A N 1
ATOM 4674 C CA . ILE A 1 585 ? 8.791 21.854 -37.607 1.00 77.69 585 ILE A CA 1
ATOM 4675 C C . ILE A 1 585 ? 8.281 20.435 -37.895 1.00 77.69 585 ILE A C 1
ATOM 4677 O O . ILE A 1 585 ? 7.610 19.836 -37.058 1.00 77.69 585 ILE A O 1
ATOM 4681 N N . THR A 1 586 ? 8.638 19.853 -39.043 1.00 79.62 586 THR A N 1
ATOM 4682 C CA . THR A 1 586 ? 8.247 18.473 -39.370 1.00 79.62 586 THR A CA 1
ATOM 4683 C C . THR A 1 586 ? 8.838 17.478 -38.369 1.00 79.62 586 THR A C 1
ATOM 4685 O O . THR A 1 586 ? 8.120 16.612 -37.875 1.00 79.62 586 THR A O 1
ATOM 4688 N N . GLY A 1 587 ? 10.121 17.627 -38.023 1.00 80.50 587 GLY A N 1
ATOM 4689 C CA . GLY A 1 587 ? 10.810 16.736 -37.087 1.00 80.50 587 GLY A CA 1
ATOM 4690 C C . GLY A 1 587 ? 10.382 16.882 -35.623 1.00 80.50 587 GLY A C 1
ATOM 4691 O O . GLY A 1 587 ? 10.280 15.876 -34.930 1.00 80.50 587 GLY A O 1
ATOM 4692 N N . LEU A 1 588 ? 10.139 18.110 -35.151 1.00 86.31 588 LEU A N 1
ATOM 4693 C CA . LEU A 1 588 ? 9.944 18.419 -33.723 1.00 86.31 588 LEU A CA 1
ATOM 4694 C C . LEU A 1 588 ? 8.501 18.773 -33.329 1.00 86.31 588 LEU A C 1
ATOM 4696 O O . LEU A 1 588 ? 8.249 19.003 -32.148 1.00 86.31 588 LEU A O 1
ATOM 4700 N N . VAL A 1 589 ? 7.575 18.848 -34.292 1.00 86.38 589 VAL A N 1
ATOM 4701 C CA . VAL A 1 589 ? 6.150 19.147 -34.050 1.00 86.38 589 VAL A CA 1
ATOM 4702 C C . VAL A 1 589 ? 5.244 18.167 -34.799 1.00 86.38 589 VAL A C 1
ATOM 4704 O O . VAL A 1 589 ? 4.417 17.512 -34.171 1.00 86.38 589 VAL A O 1
ATOM 4707 N N . LEU A 1 590 ? 5.413 18.003 -36.120 1.00 88.75 590 LEU A N 1
ATOM 4708 C CA . LEU A 1 590 ? 4.516 17.134 -36.898 1.00 88.75 590 LEU A CA 1
ATOM 4709 C C . LEU A 1 590 ? 4.728 15.644 -36.602 1.00 88.75 590 LEU A C 1
ATOM 4711 O O . LEU A 1 590 ? 3.743 14.940 -36.421 1.00 88.75 590 LEU A O 1
ATOM 4715 N N . LEU A 1 591 ? 5.969 15.150 -36.514 1.00 89.19 591 LEU A N 1
ATOM 4716 C CA . LEU A 1 591 ? 6.223 13.749 -36.142 1.00 89.19 591 LEU A CA 1
ATOM 4717 C C . LEU A 1 591 ? 5.696 13.391 -34.735 1.00 89.19 591 LEU A C 1
ATOM 4719 O O . LEU A 1 591 ? 4.981 12.395 -34.641 1.00 89.19 591 LEU A O 1
ATOM 4723 N N . PRO A 1 592 ? 5.945 14.186 -33.672 1.00 90.94 592 PRO A N 1
ATOM 4724 C CA . PRO A 1 592 ? 5.276 14.009 -32.381 1.00 90.94 592 PRO A CA 1
ATOM 4725 C C . PRO A 1 592 ? 3.746 14.028 -32.483 1.00 90.94 592 PRO A C 1
ATOM 4727 O O . PRO A 1 592 ? 3.099 13.129 -31.959 1.00 90.94 592 PRO A O 1
ATOM 4730 N N . GLY A 1 593 ? 3.160 14.991 -33.205 1.00 89.38 593 GLY A N 1
ATOM 4731 C CA . GLY A 1 593 ? 1.706 15.074 -33.388 1.00 89.38 593 GLY A CA 1
ATOM 4732 C C . GLY A 1 593 ? 1.113 13.869 -34.129 1.00 89.38 593 GLY A C 1
ATOM 4733 O O . GLY A 1 593 ? 0.034 13.401 -33.778 1.00 89.38 593 GLY A O 1
ATOM 4734 N N . ILE A 1 594 ? 1.834 13.313 -35.108 1.00 92.19 594 ILE A N 1
ATOM 4735 C CA . ILE A 1 594 ? 1.462 12.064 -35.788 1.00 92.19 594 ILE A CA 1
ATOM 4736 C C . ILE A 1 594 ? 1.596 10.872 -34.832 1.00 92.19 594 ILE A C 1
ATOM 4738 O O . ILE A 1 594 ? 0.739 9.995 -34.856 1.00 92.19 594 ILE A O 1
ATOM 4742 N N . ALA A 1 595 ? 2.619 10.831 -33.974 1.00 91.38 595 ALA A N 1
ATOM 4743 C CA . ALA A 1 595 ? 2.759 9.778 -32.970 1.00 91.38 595 ALA A CA 1
ATOM 4744 C C . ALA A 1 595 ? 1.606 9.805 -31.952 1.00 91.38 595 ALA A C 1
ATOM 4746 O O . ALA A 1 595 ? 0.995 8.762 -31.736 1.00 91.38 595 ALA A O 1
ATOM 4747 N N . VAL A 1 596 ? 1.221 10.983 -31.441 1.00 89.88 596 VAL A N 1
ATOM 4748 C CA . VAL A 1 596 ? 0.014 11.154 -30.607 1.00 89.88 596 VAL A CA 1
ATOM 4749 C C . VAL A 1 596 ? -1.250 10.737 -31.371 1.00 89.88 596 VAL A C 1
ATOM 4751 O O . VAL A 1 596 ? -2.040 9.958 -30.854 1.00 89.88 596 VAL A O 1
ATOM 4754 N N . ALA A 1 597 ? -1.434 11.155 -32.627 1.00 90.06 597 ALA A N 1
ATOM 4755 C CA . ALA A 1 597 ? -2.627 10.795 -33.403 1.00 90.06 597 ALA A CA 1
ATOM 4756 C C . ALA A 1 597 ? -2.736 9.283 -33.702 1.00 90.06 597 ALA A C 1
ATOM 4758 O O . ALA A 1 597 ? -3.820 8.709 -33.603 1.00 90.06 597 ALA A O 1
ATOM 4759 N N . VAL A 1 598 ? -1.625 8.616 -34.042 1.00 91.31 598 VAL A N 1
ATOM 4760 C CA . VAL A 1 598 ? -1.581 7.156 -34.261 1.00 91.31 598 VAL A CA 1
ATOM 4761 C C . VAL A 1 598 ? -1.792 6.406 -32.944 1.00 91.31 598 VAL A C 1
ATOM 4763 O O . VAL A 1 598 ? -2.500 5.400 -32.921 1.00 91.31 598 VAL A O 1
ATOM 4766 N N . ARG A 1 599 ? -1.234 6.918 -31.842 1.00 90.69 599 ARG A N 1
ATOM 4767 C CA . ARG A 1 599 ? -1.451 6.424 -30.479 1.00 90.69 599 ARG A CA 1
ATOM 4768 C C . ARG A 1 599 ? -2.925 6.499 -30.074 1.00 90.69 599 ARG A C 1
ATOM 4770 O O . ARG A 1 599 ? -3.462 5.491 -29.631 1.00 90.69 599 ARG A O 1
ATOM 4777 N N . SER A 1 600 ? -3.589 7.639 -30.271 1.00 86.81 600 SER A N 1
ATOM 4778 C CA . SER A 1 600 ? -5.020 7.823 -29.970 1.00 86.81 600 SER A CA 1
ATOM 4779 C C . SER A 1 600 ? -5.950 6.988 -30.859 1.00 86.81 600 SER A C 1
ATOM 4781 O O . SER A 1 600 ? -7.109 6.794 -30.508 1.00 86.81 600 SER A O 1
ATOM 4783 N N . ALA A 1 601 ? -5.459 6.473 -31.992 1.00 89.50 601 ALA A N 1
ATOM 4784 C CA . ALA A 1 601 ? -6.165 5.505 -32.833 1.00 89.50 601 ALA A CA 1
ATOM 4785 C C . ALA A 1 601 ? -5.890 4.031 -32.448 1.00 89.50 601 ALA A C 1
ATOM 4787 O O . ALA A 1 601 ? -6.468 3.122 -33.046 1.00 89.50 601 ALA A O 1
ATOM 4788 N N . CYS A 1 602 ? -5.007 3.775 -31.477 1.00 91.06 602 CYS A N 1
ATOM 4789 C CA . CYS A 1 602 ? -4.739 2.445 -30.929 1.00 91.06 602 CYS A CA 1
ATOM 4790 C C . CYS A 1 602 ? -5.568 2.195 -29.660 1.00 91.06 602 CYS A C 1
ATOM 4792 O O . CYS A 1 602 ? -5.949 3.127 -28.957 1.00 91.06 602 CYS A O 1
ATOM 4794 N N . SER A 1 603 ? -5.809 0.924 -29.322 1.00 91.25 603 SER A N 1
ATOM 4795 C CA . SER A 1 603 ? -6.445 0.578 -28.046 1.00 91.25 603 SER A CA 1
ATOM 4796 C C . SER A 1 603 ? -5.586 1.041 -26.853 1.00 91.25 603 SER A C 1
ATOM 4798 O O . SER A 1 603 ? -4.355 0.930 -26.928 1.00 91.25 603 SER A O 1
ATOM 4800 N N . PRO A 1 604 ? -6.181 1.496 -25.729 1.00 90.94 604 PRO A N 1
ATOM 4801 C CA . PRO A 1 604 ? -5.414 2.032 -24.600 1.00 90.94 604 PRO A CA 1
ATOM 4802 C C . PRO A 1 604 ? -4.347 1.075 -24.047 1.00 90.94 604 PRO A C 1
ATOM 4804 O O . PRO A 1 604 ? -3.244 1.509 -23.728 1.00 90.94 604 PRO A O 1
ATOM 4807 N N . LEU A 1 605 ? -4.609 -0.238 -24.044 1.00 91.94 605 LEU A N 1
ATOM 4808 C CA . LEU A 1 605 ? -3.624 -1.268 -23.685 1.00 91.94 605 LEU A CA 1
ATOM 4809 C C . LEU A 1 605 ? -2.366 -1.231 -24.577 1.00 91.94 605 LEU A C 1
ATOM 4811 O O . LEU A 1 605 ? -1.240 -1.303 -24.083 1.00 91.94 605 LEU A O 1
ATOM 4815 N N . VAL A 1 606 ? -2.545 -1.110 -25.897 1.00 94.25 606 VAL A N 1
ATOM 4816 C CA . VAL A 1 606 ? -1.430 -0.989 -26.850 1.00 94.25 606 VAL A CA 1
ATOM 4817 C C . VAL A 1 606 ? -0.700 0.335 -26.641 1.00 94.25 606 VAL A C 1
ATOM 4819 O 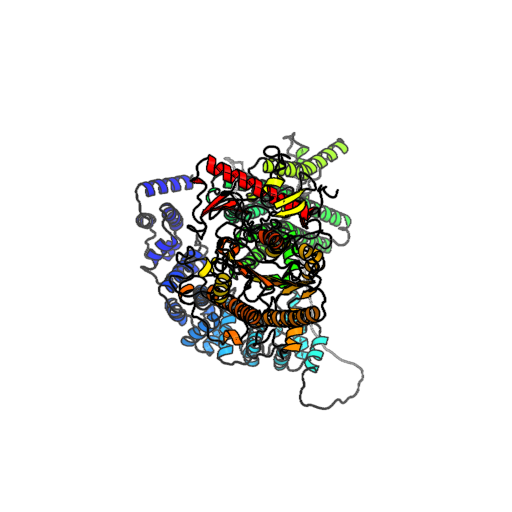O . VAL A 1 606 ? 0.529 0.344 -26.652 1.00 94.25 606 VAL A O 1
ATOM 4822 N N . ALA A 1 607 ? -1.427 1.426 -26.393 1.00 93.06 607 ALA A N 1
ATOM 4823 C CA . ALA A 1 607 ? -0.851 2.739 -26.125 1.00 93.06 607 ALA A CA 1
ATOM 4824 C C . ALA A 1 607 ? -0.020 2.764 -24.820 1.00 93.06 607 ALA A C 1
ATOM 4826 O O . ALA A 1 607 ? 1.090 3.299 -24.806 1.00 93.06 607 ALA A O 1
ATOM 4827 N N . TYR A 1 608 ? -0.477 2.131 -23.735 1.00 91.69 608 TYR A N 1
ATOM 4828 C CA . TYR A 1 608 ? 0.299 2.009 -22.494 1.00 91.69 608 TYR A CA 1
ATOM 4829 C C . TYR A 1 608 ? 1.531 1.105 -22.630 1.00 91.69 608 TYR A C 1
ATOM 4831 O O . TYR A 1 608 ? 2.603 1.455 -22.128 1.00 91.69 608 TYR A O 1
ATOM 4839 N N . ALA A 1 609 ? 1.420 -0.029 -23.330 1.00 93.44 609 ALA A N 1
ATOM 4840 C CA . ALA A 1 609 ? 2.552 -0.934 -23.554 1.00 93.44 609 ALA A CA 1
ATOM 4841 C C . ALA A 1 609 ? 3.585 -0.376 -24.560 1.00 93.44 609 ALA A C 1
ATOM 4843 O O . ALA A 1 609 ? 4.773 -0.710 -24.497 1.00 93.44 609 ALA A O 1
ATOM 4844 N N . ALA A 1 610 ? 3.150 0.501 -25.468 1.00 95.06 610 ALA A N 1
ATOM 4845 C CA . ALA A 1 610 ? 4.009 1.255 -26.377 1.00 95.06 610 ALA A CA 1
ATOM 4846 C C . ALA A 1 610 ? 4.670 2.486 -25.736 1.00 95.06 610 ALA A C 1
ATOM 4848 O O . ALA A 1 610 ? 5.685 2.946 -26.251 1.00 95.06 610 ALA A O 1
ATOM 4849 N N . LEU A 1 611 ? 4.140 2.991 -24.618 1.00 94.38 611 LEU A N 1
ATOM 4850 C CA . LEU A 1 611 ? 4.547 4.266 -24.026 1.00 94.38 611 LEU A CA 1
ATOM 4851 C C . LEU A 1 611 ? 6.069 4.377 -23.831 1.00 94.38 611 LEU A C 1
ATOM 4853 O O . LEU A 1 611 ? 6.682 3.520 -23.185 1.00 94.38 611 LEU A O 1
ATOM 4857 N N . ASN A 1 612 ? 6.682 5.422 -24.390 1.00 95.19 612 ASN A N 1
ATOM 4858 C CA . ASN A 1 612 ? 8.020 5.893 -24.023 1.00 95.19 612 ASN A CA 1
ATOM 4859 C C . ASN A 1 612 ? 7.919 6.966 -22.922 1.00 95.19 612 ASN A C 1
ATOM 4861 O O . ASN A 1 612 ? 7.634 8.131 -23.198 1.00 95.19 612 ASN A O 1
ATOM 4865 N N . VAL A 1 613 ? 8.180 6.587 -21.667 1.00 93.06 613 VAL A N 1
ATOM 4866 C CA . VAL A 1 613 ? 8.018 7.499 -20.518 1.00 93.06 613 VAL A CA 1
ATOM 4867 C C . VAL A 1 613 ? 8.954 8.714 -20.567 1.00 93.06 613 VAL A C 1
ATOM 4869 O O . VAL A 1 613 ? 8.533 9.809 -20.208 1.00 93.06 613 VAL A O 1
ATOM 4872 N N . THR A 1 614 ? 10.181 8.590 -21.085 1.00 94.38 614 THR A N 1
ATOM 4873 C CA . THR A 1 614 ? 11.070 9.756 -21.266 1.00 94.38 614 THR A CA 1
ATOM 4874 C C . THR A 1 614 ? 10.444 10.804 -22.190 1.00 94.38 614 THR A C 1
ATOM 4876 O O . THR A 1 614 ? 10.508 11.997 -21.899 1.00 94.38 614 THR A O 1
ATOM 4879 N N . LEU A 1 615 ? 9.845 10.375 -23.306 1.00 93.00 615 LEU A N 1
ATOM 4880 C CA . LEU A 1 615 ? 9.151 11.268 -24.236 1.00 93.00 615 LEU A CA 1
ATOM 4881 C C . LEU A 1 615 ? 7.890 11.872 -23.602 1.00 93.00 615 LEU A C 1
ATOM 4883 O O . LEU A 1 615 ? 7.616 13.051 -23.800 1.00 93.00 615 LEU A O 1
ATOM 4887 N N . ASN A 1 616 ? 7.161 11.073 -22.826 1.00 93.06 616 ASN A N 1
ATOM 4888 C CA . ASN A 1 616 ? 5.936 11.468 -22.143 1.00 93.06 616 ASN A CA 1
ATOM 4889 C C . ASN A 1 616 ? 6.157 12.573 -21.100 1.00 93.06 616 ASN A C 1
ATOM 4891 O O . ASN A 1 616 ? 5.508 13.614 -21.158 1.00 93.06 616 ASN A O 1
ATOM 4895 N N . GLU A 1 617 ? 7.124 12.385 -20.198 1.00 92.12 617 GLU A N 1
ATOM 4896 C CA . GLU A 1 617 ? 7.490 13.373 -19.174 1.00 92.12 617 GLU A CA 1
ATOM 4897 C C . GLU A 1 617 ? 8.052 14.660 -19.815 1.00 92.12 617 GLU A C 1
ATOM 4899 O O . GLU A 1 617 ? 7.747 15.768 -19.376 1.00 92.12 617 GLU A O 1
ATOM 4904 N N . LEU A 1 618 ? 8.832 14.532 -20.900 1.00 89.94 618 LEU A N 1
ATOM 4905 C CA . LEU A 1 618 ? 9.344 15.670 -21.679 1.00 89.94 618 LEU A CA 1
ATOM 4906 C C . LEU A 1 618 ? 8.225 16.475 -22.365 1.00 89.94 618 LEU A C 1
ATOM 4908 O O . LEU A 1 618 ? 8.389 17.671 -22.608 1.00 89.94 618 LEU A O 1
ATOM 4912 N N . LEU A 1 619 ? 7.109 15.822 -22.694 1.00 89.06 619 LEU A N 1
ATOM 4913 C CA . LEU A 1 619 ? 5.970 16.388 -23.415 1.00 89.06 619 LEU A CA 1
ATOM 4914 C C . LEU A 1 619 ? 4.698 16.438 -22.552 1.00 89.06 619 LEU A C 1
ATOM 4916 O O . LEU A 1 619 ? 3.594 16.322 -23.078 1.00 89.06 619 LEU A O 1
ATOM 4920 N N . LEU A 1 620 ? 4.860 16.657 -21.241 1.00 85.81 620 LEU A N 1
ATOM 4921 C CA . LEU A 1 620 ? 3.784 16.969 -20.288 1.00 85.81 620 LEU A CA 1
ATOM 4922 C C . LEU A 1 620 ? 2.590 16.000 -20.362 1.00 85.81 620 LEU A C 1
ATOM 4924 O O . LEU A 1 620 ? 1.439 16.424 -20.420 1.00 85.81 620 LEU A O 1
ATOM 4928 N N . HIS A 1 621 ? 2.876 14.699 -20.371 1.00 86.06 621 HIS A N 1
ATOM 4929 C CA . HIS A 1 621 ? 1.881 13.621 -20.373 1.00 86.06 621 HIS A CA 1
ATOM 4930 C C . HIS A 1 621 ? 0.992 13.546 -21.639 1.00 86.06 621 HIS A C 1
ATOM 4932 O O . HIS A 1 621 ? 0.044 12.766 -21.688 1.00 86.06 621 HIS A O 1
ATOM 4938 N N . MET A 1 622 ? 1.331 14.256 -22.731 1.00 84.25 622 MET A N 1
ATOM 4939 C CA . MET A 1 622 ? 0.642 14.124 -24.037 1.00 84.25 622 MET A CA 1
ATOM 4940 C C . MET A 1 622 ? 0.759 12.723 -24.673 1.00 84.25 622 MET A C 1
ATOM 4942 O O . MET A 1 622 ? 0.117 12.451 -25.689 1.00 84.25 622 MET A O 1
ATOM 4946 N N . PHE A 1 623 ? 1.593 11.846 -24.110 1.00 85.06 623 PHE A N 1
ATOM 4947 C CA . PHE A 1 623 ? 1.732 10.444 -24.493 1.00 85.06 623 PHE A CA 1
ATOM 4948 C C . PHE A 1 623 ? 1.160 9.499 -23.422 1.00 85.06 623 PHE A C 1
ATOM 4950 O O . PHE A 1 623 ? 1.461 8.314 -23.431 1.00 85.06 623 PHE A O 1
ATOM 4957 N N . GLU A 1 624 ? 0.269 9.939 -22.539 1.00 82.94 624 GLU A N 1
ATOM 4958 C CA . GLU A 1 624 ? -0.665 9.023 -21.876 1.00 82.94 624 GLU A CA 1
ATOM 4959 C C . GLU A 1 624 ? -1.898 8.815 -22.773 1.00 82.94 624 GLU A C 1
ATOM 4961 O O . GLU A 1 624 ? -2.165 9.622 -23.669 1.00 82.94 624 GLU A O 1
ATOM 4966 N N . PRO A 1 625 ? -2.614 7.680 -22.686 1.00 78.75 625 PRO A N 1
ATOM 4967 C CA . PRO A 1 625 ? -3.967 7.633 -23.221 1.00 78.75 625 PRO A CA 1
ATOM 4968 C C . PRO A 1 625 ? -4.796 8.597 -22.374 1.00 78.75 625 PRO A C 1
ATOM 4970 O O . PRO A 1 625 ? -4.678 8.582 -21.149 1.00 78.75 625 PRO A O 1
ATOM 4973 N N . ALA A 1 626 ? -5.627 9.427 -23.001 1.00 64.69 626 ALA A N 1
ATOM 4974 C CA . ALA A 1 626 ? -6.604 10.180 -22.229 1.00 64.69 626 ALA A CA 1
ATOM 4975 C C . ALA A 1 626 ? -7.452 9.185 -21.412 1.00 64.69 626 ALA A C 1
ATOM 4977 O O . ALA A 1 626 ? -7.814 8.131 -21.957 1.00 64.69 626 ALA A O 1
ATOM 4978 N N . PRO A 1 627 ? -7.805 9.504 -20.152 1.00 59.56 627 PRO A N 1
ATOM 4979 C CA . PRO A 1 627 ? -8.924 8.846 -19.502 1.00 59.56 627 PRO A CA 1
ATOM 4980 C C . PRO A 1 627 ? -10.115 8.850 -20.455 1.00 59.56 627 PRO A C 1
ATOM 4982 O O . PRO A 1 627 ? -10.290 9.808 -21.218 1.00 59.56 627 PRO A O 1
ATOM 4985 N N . MET A 1 628 ? -10.930 7.793 -20.436 1.00 50.78 628 MET A N 1
ATOM 4986 C CA . MET A 1 628 ? -12.202 7.855 -21.147 1.00 50.78 628 MET A CA 1
ATOM 4987 C C . MET A 1 628 ? -12.921 9.128 -20.702 1.00 50.78 628 MET A C 1
ATOM 4989 O O . MET A 1 628 ? -13.100 9.344 -19.503 1.00 50.78 628 MET A O 1
ATOM 4993 N N . GLU A 1 629 ? -13.334 9.967 -21.659 1.00 44.69 629 GLU A N 1
ATOM 4994 C CA . GLU A 1 629 ? -14.351 10.975 -21.388 1.00 44.69 629 GLU A CA 1
ATOM 4995 C C . GLU A 1 629 ? -15.614 10.211 -20.993 1.00 44.69 629 GLU A C 1
ATOM 4997 O O . GLU A 1 629 ? -16.445 9.859 -21.837 1.00 44.69 629 GLU A O 1
ATOM 5002 N N . VAL A 1 630 ? -15.742 9.930 -19.694 1.00 45.50 630 VAL A N 1
ATOM 5003 C CA . VAL A 1 630 ? -17.003 9.558 -19.077 1.00 45.50 630 VAL A CA 1
ATOM 5004 C C . VAL A 1 630 ? -17.889 10.764 -19.309 1.00 45.50 630 VAL A C 1
ATOM 5006 O O . VAL A 1 630 ? -17.830 11.758 -18.586 1.00 45.50 630 VAL A O 1
ATOM 5009 N N . LYS A 1 631 ? -18.662 10.710 -20.394 1.00 40.38 631 LYS A N 1
ATOM 5010 C CA . LYS A 1 631 ? -19.696 11.691 -20.671 1.00 40.38 631 LYS A CA 1
ATOM 5011 C C . LYS A 1 631 ? -20.636 11.630 -19.486 1.00 40.38 631 LYS A C 1
ATOM 5013 O O . LYS A 1 631 ? -21.418 10.687 -19.380 1.00 40.38 631 LYS A O 1
ATOM 5018 N N . LEU A 1 632 ? -20.537 12.622 -18.603 1.00 46.66 632 LEU A N 1
ATOM 5019 C CA . LEU A 1 632 ? -21.543 12.873 -17.588 1.00 46.66 632 LEU A CA 1
ATOM 5020 C C . LEU A 1 632 ? -22.844 13.146 -18.342 1.00 46.66 632 LEU A C 1
ATOM 5022 O O . LEU A 1 632 ? -23.130 14.263 -18.758 1.00 46.66 632 LEU A O 1
ATOM 5026 N N . ALA A 1 633 ? -23.623 12.090 -18.553 1.00 43.03 633 ALA A N 1
ATOM 5027 C CA . ALA A 1 633 ? -25.047 12.231 -18.710 1.00 43.03 633 ALA A CA 1
ATOM 5028 C C . ALA A 1 633 ? -25.532 12.782 -17.368 1.00 43.03 633 ALA A C 1
ATOM 5030 O O . ALA A 1 633 ? -25.537 12.061 -16.370 1.00 43.03 633 ALA A O 1
ATOM 5031 N N . ASN A 1 634 ? -25.904 14.065 -17.336 1.00 48.97 634 ASN A N 1
ATOM 5032 C CA . ASN A 1 634 ? -26.388 14.740 -16.125 1.00 48.97 634 ASN A CA 1
ATOM 5033 C C . ASN A 1 634 ? -27.640 14.062 -15.525 1.00 48.97 634 ASN A C 1
ATOM 5035 O O . ASN A 1 634 ? -28.081 14.450 -14.451 1.00 48.97 634 ASN A O 1
ATOM 5039 N N . LEU A 1 635 ? -28.222 13.070 -16.214 1.00 47.28 635 LEU A N 1
ATOM 5040 C CA . LEU A 1 635 ? -29.363 12.267 -15.789 1.00 47.28 635 LEU A CA 1
ATOM 5041 C C . LEU A 1 635 ? -29.137 10.777 -16.110 1.00 47.28 635 LEU A C 1
ATOM 5043 O O . LEU A 1 635 ? -28.856 10.425 -17.258 1.00 47.28 635 LEU A O 1
ATOM 5047 N N . ILE A 1 636 ? -29.367 9.912 -15.122 1.00 54.12 636 ILE A N 1
ATOM 5048 C CA . ILE A 1 636 ? -29.647 8.475 -15.262 1.00 54.12 636 ILE A CA 1
ATOM 5049 C C . ILE A 1 636 ? -31.106 8.279 -14.830 1.00 54.12 636 ILE A C 1
ATOM 5051 O O . ILE A 1 636 ? -31.501 8.739 -13.766 1.00 54.12 636 ILE A O 1
ATOM 5055 N N . GLU A 1 637 ? -31.945 7.674 -15.675 1.00 51.59 637 GLU A N 1
ATOM 5056 C CA . GLU A 1 637 ? -33.383 7.444 -15.398 1.00 51.59 637 GLU A CA 1
ATOM 5057 C C . GLU A 1 637 ? -34.191 8.684 -14.921 1.00 51.59 637 GLU A C 1
ATOM 5059 O O . GLU A 1 637 ? -35.251 8.559 -14.308 1.00 51.59 637 GLU A O 1
ATOM 5064 N N . ASN A 1 638 ? -33.750 9.894 -15.296 1.00 55.28 638 ASN A N 1
ATOM 5065 C CA . ASN A 1 638 ? -34.262 11.214 -14.869 1.00 55.28 638 ASN A CA 1
ATOM 5066 C C . ASN A 1 638 ? -33.880 11.666 -13.441 1.00 55.28 638 ASN A C 1
ATOM 5068 O O . ASN A 1 638 ? -34.397 12.681 -12.973 1.00 55.28 638 ASN A O 1
ATOM 5072 N N . LEU A 1 639 ? -32.944 10.985 -12.776 1.00 59.75 639 LEU A N 1
ATOM 5073 C CA . LEU A 1 639 ? -32.262 11.465 -11.570 1.00 59.75 639 LEU A CA 1
ATOM 5074 C C . LEU A 1 639 ? -30.802 11.831 -11.893 1.00 59.75 639 LEU A C 1
ATOM 5076 O O . LEU A 1 639 ? -30.186 11.181 -12.737 1.00 59.75 639 LEU A O 1
ATOM 5080 N N . PRO A 1 640 ? -30.207 12.847 -11.246 1.00 75.12 640 PRO A N 1
ATOM 5081 C CA . PRO A 1 640 ? -28.785 13.128 -11.422 1.00 75.12 640 PRO A CA 1
ATOM 5082 C C . PRO A 1 640 ? -27.907 11.994 -10.901 1.00 75.12 640 PRO A C 1
ATOM 5084 O O . PRO A 1 640 ? -28.154 11.462 -9.822 1.00 75.12 640 PRO A O 1
ATOM 5087 N N . TRP A 1 641 ? -26.881 11.638 -11.676 1.00 82.25 641 TRP A N 1
ATOM 5088 C CA . TRP A 1 641 ? -26.090 10.411 -11.507 1.00 82.25 641 TRP A CA 1
ATOM 5089 C C . TRP A 1 641 ? -25.431 10.257 -10.124 1.00 82.25 641 TRP A C 1
ATOM 5091 O O . TRP A 1 641 ? -25.177 9.140 -9.689 1.00 82.25 641 TRP A O 1
ATOM 5101 N N . VAL A 1 642 ? -25.174 11.359 -9.410 1.00 85.94 642 VAL A N 1
ATOM 5102 C CA . VAL A 1 642 ? -24.615 11.335 -8.046 1.00 85.94 642 VAL A CA 1
ATOM 5103 C C . VAL A 1 642 ? -25.538 10.648 -7.032 1.00 85.94 642 VAL A C 1
ATOM 5105 O O . VAL A 1 642 ? -25.051 10.123 -6.036 1.00 85.94 642 VAL A O 1
ATOM 5108 N N . GLU A 1 643 ? -26.849 10.601 -7.293 1.00 88.31 643 GLU A N 1
ATOM 5109 C CA . GLU A 1 643 ? -27.847 9.961 -6.421 1.00 88.31 643 GLU A CA 1
ATOM 5110 C C . GLU A 1 643 ? -27.612 8.450 -6.267 1.00 88.31 643 GLU A C 1
ATOM 5112 O O . GLU A 1 643 ? -27.956 7.862 -5.247 1.00 88.31 643 GLU A O 1
ATOM 5117 N N . GLU A 1 644 ? -26.987 7.815 -7.261 1.00 87.94 644 GLU A N 1
ATOM 5118 C CA . GLU A 1 644 ? -26.654 6.386 -7.244 1.00 87.94 644 GLU A CA 1
ATOM 5119 C C . GLU A 1 644 ? -25.596 6.028 -6.184 1.00 87.94 644 GLU A C 1
ATOM 5121 O O . GLU A 1 644 ? -25.524 4.886 -5.730 1.00 87.94 644 GLU A O 1
ATOM 5126 N N . PHE A 1 645 ? -24.830 7.023 -5.727 1.00 91.69 645 PHE A N 1
ATOM 5127 C CA . PHE A 1 645 ? -23.774 6.894 -4.721 1.00 91.69 645 PHE A CA 1
ATOM 5128 C C . PHE A 1 645 ? -24.203 7.435 -3.342 1.00 91.69 645 PHE A C 1
ATOM 5130 O O . PHE A 1 645 ? -23.356 7.670 -2.480 1.00 91.69 645 PHE A O 1
ATOM 5137 N N . ILE A 1 646 ? -25.508 7.641 -3.124 1.00 93.44 646 ILE A N 1
ATOM 5138 C CA . ILE A 1 646 ? -26.102 8.011 -1.833 1.00 93.44 646 ILE A CA 1
ATOM 5139 C C . ILE A 1 646 ? -27.106 6.913 -1.452 1.00 93.44 646 ILE A C 1
ATOM 5141 O O . ILE A 1 646 ? -28.057 6.647 -2.187 1.00 93.44 646 ILE A O 1
ATOM 5145 N N . ASP A 1 647 ? -26.912 6.234 -0.315 1.00 92.56 647 ASP A N 1
ATOM 5146 C CA . ASP A 1 647 ? -27.826 5.145 0.058 1.00 92.56 647 ASP A CA 1
ATOM 5147 C C . ASP A 1 647 ? -29.229 5.662 0.414 1.00 92.56 647 ASP A C 1
ATOM 5149 O O . ASP A 1 647 ? -29.409 6.679 1.082 1.00 92.56 647 ASP A O 1
ATOM 5153 N N . LYS A 1 648 ? -30.246 4.898 0.006 1.00 91.88 648 LYS A N 1
ATOM 5154 C CA . LYS A 1 648 ? -31.673 5.255 0.093 1.00 91.88 648 LYS A CA 1
ATOM 5155 C C . LYS A 1 648 ? -32.210 5.329 1.532 1.00 91.88 648 LYS A C 1
ATOM 5157 O O . LYS A 1 648 ? -33.337 5.792 1.740 1.00 91.88 648 LYS A O 1
ATOM 5162 N N . ALA A 1 649 ? -31.437 4.879 2.522 1.00 93.56 649 ALA A N 1
ATOM 5163 C CA . ALA A 1 649 ? -31.704 5.115 3.935 1.00 93.56 649 ALA A CA 1
ATOM 5164 C C . ALA A 1 649 ? -31.291 6.521 4.410 1.00 93.56 649 ALA A C 1
ATOM 5166 O O . ALA A 1 649 ? -31.816 6.964 5.432 1.00 93.56 649 ALA A O 1
ATOM 5167 N N . GLU A 1 650 ? -30.395 7.224 3.708 1.00 96.06 650 GLU A N 1
ATOM 5168 C CA . GLU A 1 650 ? -29.973 8.587 4.050 1.00 96.06 650 GLU A CA 1
ATOM 5169 C C . GLU A 1 650 ? -31.041 9.612 3.635 1.00 96.06 650 GLU A C 1
ATOM 5171 O O . GLU A 1 650 ? -31.405 9.746 2.464 1.00 96.06 650 GLU A O 1
ATOM 5176 N N . GLU A 1 651 ? -31.544 10.374 4.603 1.00 96.88 651 GLU A N 1
ATOM 5177 C CA . GLU A 1 651 ? -32.418 11.518 4.348 1.00 96.88 651 GLU A CA 1
ATOM 5178 C C . GLU A 1 651 ? -31.545 12.763 4.244 1.00 96.88 651 GLU A C 1
ATOM 5180 O O . GLU A 1 651 ? -30.745 13.024 5.144 1.00 96.88 651 GLU A O 1
ATOM 5185 N N . HIS A 1 652 ? -31.639 13.494 3.133 1.00 96.50 652 HIS A N 1
ATOM 5186 C CA . HIS A 1 652 ? -30.665 14.529 2.808 1.00 96.50 652 HIS A CA 1
ATOM 5187 C C . HIS A 1 652 ? -31.225 15.625 1.883 1.00 96.50 652 HIS A C 1
ATOM 5189 O O . HIS A 1 652 ? -32.226 15.440 1.193 1.00 96.50 652 HIS A O 1
ATOM 5195 N N . GLU A 1 653 ? -30.541 16.767 1.856 1.00 96.00 653 GLU A N 1
ATOM 5196 C CA . GLU A 1 653 ? -30.783 17.918 0.982 1.00 96.00 653 GLU A CA 1
ATOM 5197 C C . GLU A 1 653 ? -29.509 18.181 0.160 1.00 96.00 653 GLU A C 1
ATOM 5199 O O . GLU A 1 653 ? -28.461 18.509 0.722 1.00 96.00 653 GLU A O 1
ATOM 5204 N N . ARG A 1 654 ? -29.549 18.013 -1.167 1.00 91.12 654 ARG A N 1
ATOM 5205 C CA . ARG A 1 654 ? -28.375 18.244 -2.036 1.00 91.12 654 ARG A CA 1
ATOM 5206 C C . ARG A 1 654 ? -28.191 19.727 -2.347 1.00 91.12 654 ARG A C 1
ATOM 5208 O O . ARG A 1 654 ? -29.171 20.447 -2.524 1.00 91.12 654 ARG A O 1
ATOM 5215 N N . PHE A 1 655 ? -26.943 20.170 -2.502 1.00 93.56 655 PHE A N 1
ATOM 5216 C CA . PHE A 1 655 ? -26.641 21.556 -2.889 1.00 93.56 655 PHE A CA 1
ATOM 5217 C C . PHE A 1 655 ? -26.548 21.777 -4.412 1.00 93.56 655 PHE A C 1
ATOM 5219 O O . PHE A 1 655 ? -26.408 22.914 -4.859 1.00 93.56 655 PHE A O 1
ATOM 5226 N N . GLY A 1 656 ? -26.648 20.714 -5.213 1.00 88.94 656 GLY A N 1
ATOM 5227 C CA . GLY A 1 656 ? -26.759 20.752 -6.672 1.00 88.94 656 GLY A CA 1
ATOM 5228 C C . GLY A 1 656 ? -26.830 19.343 -7.264 1.00 88.94 656 GLY A C 1
ATOM 5229 O O . GLY A 1 656 ? -26.784 18.362 -6.526 1.00 88.94 656 GLY A O 1
ATOM 5230 N N . ASP A 1 657 ? -26.939 19.250 -8.588 1.00 83.25 657 ASP A N 1
ATOM 5231 C CA . ASP A 1 657 ? -27.202 17.978 -9.278 1.00 83.25 657 ASP A CA 1
ATOM 5232 C C . ASP A 1 657 ? -25.930 17.204 -9.674 1.00 83.25 657 ASP A C 1
ATOM 5234 O O . ASP A 1 657 ? -25.918 15.980 -9.612 1.00 83.25 657 ASP A O 1
ATOM 5238 N N . ASP A 1 658 ? -24.829 17.893 -9.993 1.00 83.00 658 ASP A N 1
ATOM 5239 C CA . ASP A 1 658 ? -23.521 17.288 -10.320 1.00 83.00 658 ASP A CA 1
ATOM 5240 C C . ASP A 1 658 ? -22.545 17.304 -9.112 1.00 83.00 658 ASP A C 1
ATOM 5242 O O . ASP A 1 658 ? -21.330 17.519 -9.234 1.00 83.00 658 ASP A O 1
ATOM 5246 N N . THR A 1 659 ? -23.075 17.119 -7.896 1.00 90.44 659 THR A N 1
ATOM 5247 C CA . THR A 1 659 ? -22.277 17.062 -6.661 1.00 90.44 659 THR A CA 1
ATOM 5248 C C . THR A 1 659 ? -22.859 16.111 -5.615 1.00 90.44 659 THR A C 1
ATOM 5250 O O . THR A 1 659 ? -24.054 16.119 -5.343 1.00 90.44 659 THR A O 1
ATOM 5253 N N . LEU A 1 660 ? -21.986 15.340 -4.961 1.00 94.69 660 LEU A N 1
ATOM 5254 C CA . LEU A 1 660 ? -22.313 14.605 -3.733 1.00 94.69 660 LEU A CA 1
ATOM 5255 C C . LEU A 1 660 ? -22.390 15.514 -2.501 1.00 94.69 660 LEU A C 1
ATOM 5257 O O . LEU A 1 660 ? -22.812 15.050 -1.439 1.00 94.69 660 LEU A O 1
ATOM 5261 N N . PHE A 1 661 ? -21.968 16.782 -2.619 1.00 96.06 661 PHE A N 1
ATOM 5262 C CA . PHE A 1 661 ? -22.006 17.744 -1.524 1.00 96.06 661 PHE A CA 1
ATOM 5263 C C . PHE A 1 661 ? -23.458 18.070 -1.139 1.00 96.06 661 PHE A C 1
ATOM 5265 O O . PHE A 1 661 ? -24.224 18.658 -1.911 1.00 96.06 661 PHE A O 1
ATOM 5272 N N . ARG A 1 662 ? -23.827 17.667 0.077 1.00 96.81 662 ARG A N 1
ATOM 5273 C CA . ARG A 1 662 ? -25.199 17.654 0.592 1.00 96.81 662 ARG A CA 1
ATOM 5274 C C . ARG A 1 662 ? -25.238 17.885 2.101 1.00 96.81 662 ARG A C 1
ATOM 5276 O O . ARG A 1 662 ? -24.216 17.824 2.787 1.00 96.81 662 ARG A O 1
ATOM 5283 N N . ARG A 1 663 ? -26.442 18.107 2.618 1.00 98.00 663 ARG A N 1
ATOM 5284 C CA . ARG A 1 663 ? -26.784 18.129 4.041 1.00 98.00 663 ARG A CA 1
ATOM 5285 C C . ARG A 1 663 ? -27.589 16.880 4.383 1.00 98.00 663 ARG A C 1
ATOM 5287 O O . ARG A 1 663 ? -28.751 16.783 4.009 1.00 98.00 663 ARG A O 1
ATOM 5294 N N . THR A 1 664 ? -27.001 15.947 5.115 1.00 98.25 664 THR A N 1
ATOM 5295 C CA . THR A 1 664 ? -27.703 14.806 5.711 1.00 98.25 664 THR A CA 1
ATOM 5296 C C . THR A 1 664 ? -28.580 15.301 6.862 1.00 98.25 664 THR A C 1
ATOM 5298 O O . THR A 1 664 ? -28.085 15.934 7.797 1.00 98.25 664 THR A O 1
ATOM 5301 N N . THR A 1 665 ? -29.881 15.029 6.806 1.00 98.12 665 THR A N 1
ATOM 5302 C CA . THR A 1 665 ? -30.898 15.471 7.775 1.00 98.12 665 THR A CA 1
ATOM 5303 C C . THR A 1 665 ? -31.463 14.331 8.626 1.00 98.12 665 THR A C 1
ATOM 5305 O O . THR A 1 665 ? -31.975 14.600 9.714 1.00 98.12 665 THR A O 1
ATOM 5308 N N . GLY A 1 666 ? -31.322 13.068 8.205 1.00 97.31 666 GLY A N 1
ATOM 5309 C CA . GLY A 1 666 ? -31.788 11.905 8.967 1.00 97.31 666 GLY A CA 1
ATOM 5310 C C . GLY A 1 666 ? -31.370 10.555 8.377 1.00 97.31 666 GLY A C 1
ATOM 5311 O O . GLY A 1 666 ? -30.705 10.487 7.346 1.00 97.31 666 GLY A O 1
ATOM 5312 N N . PHE A 1 667 ? -31.790 9.469 9.034 1.00 97.00 667 PHE A N 1
ATOM 5313 C CA . PHE A 1 667 ? -31.633 8.096 8.541 1.00 97.00 667 PHE A CA 1
ATOM 5314 C C . PHE A 1 667 ? -32.899 7.271 8.818 1.00 97.00 667 PHE A C 1
ATOM 5316 O O . PHE A 1 667 ? -33.371 7.193 9.960 1.00 97.00 667 PHE A O 1
ATOM 5323 N N . LYS A 1 668 ? -33.412 6.597 7.787 1.00 95.50 668 LYS A N 1
ATOM 5324 C CA . LYS A 1 668 ? -34.645 5.787 7.800 1.00 95.50 668 LYS A CA 1
ATOM 5325 C C . LYS A 1 668 ? -34.376 4.317 7.445 1.00 95.50 668 LYS A C 1
ATOM 5327 O O . LYS A 1 668 ? -33.235 3.882 7.365 1.00 95.50 668 LYS A O 1
ATOM 5332 N N . GLY A 1 669 ? -35.437 3.529 7.266 1.00 93.50 669 GLY A N 1
ATOM 5333 C CA . GLY A 1 669 ? -35.340 2.112 6.895 1.00 93.50 669 GLY A CA 1
ATOM 5334 C C . GLY A 1 669 ? -35.092 1.162 8.073 1.00 93.50 669 GLY A C 1
ATOM 5335 O O . GLY A 1 669 ? -34.891 1.590 9.214 1.00 93.50 669 GLY A O 1
ATOM 5336 N N . GLU A 1 670 ? -35.162 -0.140 7.784 1.00 94.69 670 GLU A N 1
ATOM 5337 C CA . GLU A 1 670 ? -35.080 -1.213 8.780 1.00 94.69 670 GLU A CA 1
ATOM 5338 C C . GLU A 1 670 ? -33.677 -1.314 9.402 1.00 94.69 670 GLU A C 1
ATOM 5340 O O . GLU A 1 670 ? -32.659 -1.209 8.715 1.00 94.69 670 GLU A O 1
ATOM 5345 N N . LEU A 1 671 ? -33.627 -1.542 10.714 1.00 95.81 671 LEU A N 1
ATOM 5346 C CA . LEU A 1 671 ? -32.386 -1.696 11.467 1.00 95.81 671 LEU A CA 1
ATOM 5347 C C . LEU A 1 671 ? -31.768 -3.084 11.229 1.00 95.81 671 LEU A C 1
ATOM 5349 O O . LEU A 1 671 ? -32.457 -4.102 11.323 1.00 95.81 671 LEU A O 1
ATOM 5353 N N . ALA A 1 672 ? -30.463 -3.125 10.960 1.00 95.50 672 ALA A N 1
ATOM 5354 C CA . ALA A 1 672 ? -29.657 -4.347 11.012 1.00 95.50 672 ALA A CA 1
ATOM 5355 C C . ALA A 1 672 ? -29.249 -4.662 12.462 1.00 95.50 672 ALA A C 1
ATOM 5357 O O . ALA A 1 672 ? -29.314 -5.807 12.903 1.00 95.50 672 ALA A O 1
ATOM 5358 N N . PHE A 1 673 ? -28.899 -3.619 13.217 1.00 97.19 673 PHE A N 1
ATOM 5359 C CA . PHE A 1 673 ? -28.686 -3.635 14.663 1.00 97.19 673 PHE A CA 1
ATOM 5360 C C . PHE A 1 673 ? -29.066 -2.270 15.256 1.00 97.19 673 PHE A C 1
ATOM 5362 O O . PHE A 1 673 ? -29.455 -1.355 14.532 1.00 97.19 673 PHE A O 1
ATOM 5369 N N . ASN A 1 674 ? -28.961 -2.109 16.576 1.00 96.38 674 ASN A N 1
ATOM 5370 C CA . ASN A 1 674 ? -29.111 -0.806 17.219 1.00 96.38 674 ASN A CA 1
ATOM 5371 C C . ASN A 1 674 ? -28.127 -0.646 18.383 1.00 96.38 674 ASN A C 1
ATOM 5373 O O . ASN A 1 674 ? -27.698 -1.635 18.973 1.00 96.38 674 ASN A O 1
ATOM 5377 N N . ILE A 1 675 ? -27.812 0.601 18.730 1.00 96.94 675 ILE A N 1
ATOM 5378 C CA . ILE A 1 675 ? -27.050 0.972 19.926 1.00 96.94 675 ILE A CA 1
ATOM 5379 C C . ILE A 1 675 ? -27.884 2.003 20.686 1.00 96.94 675 ILE A C 1
ATOM 5381 O O . ILE A 1 675 ? -28.336 2.983 20.092 1.00 96.94 675 ILE A O 1
ATOM 5385 N N . SER A 1 676 ? -28.116 1.794 21.982 1.00 94.75 676 SER A N 1
ATOM 5386 C CA . SER A 1 676 ? -28.835 2.765 22.809 1.00 94.75 676 SER A CA 1
ATOM 5387 C C . SER A 1 676 ? -27.968 3.989 23.124 1.00 94.75 676 SER A C 1
ATOM 5389 O O . SER A 1 676 ? -26.880 3.899 23.705 1.00 94.75 676 SER A O 1
ATOM 5391 N N . ILE A 1 677 ? -28.484 5.156 22.745 1.00 94.50 677 ILE A N 1
ATOM 5392 C CA . ILE A 1 677 ? -27.912 6.470 23.036 1.00 94.50 677 ILE A CA 1
ATOM 5393 C C . ILE A 1 677 ? -28.797 7.173 24.059 1.00 94.50 677 ILE A C 1
ATOM 5395 O O . ILE A 1 677 ? -30.020 7.045 24.035 1.00 94.50 677 ILE A O 1
ATOM 5399 N N . ASP A 1 678 ? -28.143 7.911 24.943 1.00 90.31 678 ASP A N 1
ATOM 5400 C CA . ASP A 1 678 ? -28.750 8.915 25.802 1.00 90.31 678 ASP A CA 1
ATOM 5401 C C . ASP A 1 678 ? -28.283 10.272 25.251 1.00 90.31 678 ASP A C 1
ATOM 5403 O O . ASP A 1 678 ? -27.098 10.431 24.953 1.00 90.31 678 ASP A O 1
ATOM 5407 N N . ASN A 1 679 ? -29.210 11.205 25.031 1.00 85.12 679 ASN A N 1
ATOM 5408 C CA . ASN A 1 679 ? -28.890 12.519 24.468 1.00 85.12 679 ASN A CA 1
ATOM 5409 C C . ASN A 1 679 ? -28.386 13.499 25.539 1.00 85.12 679 ASN A C 1
ATOM 5411 O O . ASN A 1 679 ? -27.651 14.423 25.200 1.00 85.12 679 ASN A O 1
ATOM 5415 N N . ASP A 1 680 ? -28.749 13.279 26.806 1.00 86.38 680 ASP A N 1
ATOM 5416 C CA . ASP A 1 680 ? -28.286 14.077 27.944 1.00 86.38 680 ASP A CA 1
ATOM 5417 C C . ASP A 1 680 ? -26.950 13.523 28.493 1.00 86.38 680 ASP A C 1
ATOM 5419 O O . ASP A 1 680 ? -26.142 14.268 29.051 1.00 86.38 680 ASP A O 1
ATOM 5423 N N . ASN A 1 681 ? -26.663 12.234 28.251 1.00 89.88 681 ASN A N 1
ATOM 5424 C CA . ASN A 1 681 ? -25.341 11.614 28.422 1.00 89.88 681 ASN A CA 1
ATOM 5425 C C . ASN A 1 681 ? -24.825 10.945 27.118 1.00 89.88 681 ASN A C 1
ATOM 5427 O O . ASN A 1 681 ? -24.808 9.708 27.009 1.00 89.88 681 ASN A O 1
ATOM 5431 N N . PRO A 1 682 ? -24.364 11.733 26.125 1.00 93.81 682 PRO A N 1
ATOM 5432 C CA . PRO A 1 682 ? -23.831 11.201 24.872 1.00 93.81 682 PRO A CA 1
ATOM 5433 C C . PRO A 1 682 ? -22.563 10.362 25.121 1.00 93.81 682 PRO A C 1
ATOM 5435 O O . PRO A 1 682 ? -21.678 10.802 25.862 1.00 93.81 682 PRO A O 1
ATOM 5438 N N . PRO A 1 683 ? -22.419 9.158 24.532 1.00 96.50 683 PRO A N 1
ATOM 5439 C CA . PRO A 1 683 ? -21.236 8.325 24.735 1.00 96.50 683 PRO A CA 1
ATOM 5440 C C . PRO A 1 683 ? -19.997 8.925 24.059 1.00 96.50 683 PRO A C 1
ATOM 5442 O O . PRO A 1 683 ? -20.092 9.636 23.054 1.00 96.50 683 PRO A O 1
ATOM 5445 N N . ASN A 1 684 ? -18.823 8.572 24.584 1.00 98.06 684 ASN A N 1
ATOM 5446 C CA . ASN A 1 684 ? -17.556 8.797 23.888 1.00 98.06 684 ASN A CA 1
ATOM 5447 C C . ASN A 1 684 ? -17.484 7.893 22.645 1.00 98.06 684 ASN A C 1
ATOM 5449 O O . ASN A 1 684 ? -18.134 6.844 22.597 1.00 98.06 684 ASN A O 1
ATOM 5453 N N . VAL A 1 685 ? -16.665 8.259 21.663 1.00 98.75 685 VAL A N 1
ATOM 5454 C CA . VAL A 1 685 ? -16.417 7.435 20.472 1.00 98.75 685 VAL A CA 1
ATOM 5455 C C . VAL A 1 685 ? -14.916 7.230 20.318 1.00 98.75 685 VAL A C 1
ATOM 5457 O O . VAL A 1 685 ? -14.163 8.197 20.225 1.00 98.75 685 VAL A O 1
ATOM 5460 N N . LEU A 1 686 ? -14.489 5.968 20.310 1.00 98.88 686 LEU A N 1
ATOM 5461 C CA . LEU A 1 686 ? -13.099 5.553 20.150 1.00 98.88 686 LEU A CA 1
ATOM 5462 C C . LEU A 1 686 ? -12.967 4.702 18.884 1.00 98.88 686 LEU A C 1
ATOM 5464 O O . LEU A 1 686 ? -13.553 3.629 18.786 1.00 98.88 686 LEU A O 1
ATOM 5468 N N . ILE A 1 687 ? -12.178 5.168 17.927 1.00 98.75 687 ILE A N 1
ATOM 5469 C CA . ILE A 1 687 ? -11.818 4.438 16.712 1.00 98.75 687 ILE A CA 1
ATOM 5470 C C . ILE A 1 687 ? -10.392 3.910 16.882 1.00 98.75 687 ILE A C 1
ATOM 5472 O O . ILE A 1 687 ? -9.495 4.676 17.224 1.00 98.75 687 ILE A O 1
ATOM 5476 N N . ILE A 1 688 ? -10.183 2.616 16.646 1.00 98.81 688 ILE A N 1
ATOM 5477 C CA . ILE A 1 688 ? -8.880 1.944 16.699 1.00 98.81 688 ILE A CA 1
ATOM 5478 C C . ILE A 1 688 ? -8.606 1.331 15.323 1.00 98.81 688 ILE A C 1
ATOM 5480 O O . ILE A 1 688 ? -9.164 0.284 14.987 1.00 98.81 688 ILE A O 1
ATOM 5484 N N . GLY A 1 689 ? -7.755 1.999 14.544 1.00 98.31 689 GLY A N 1
ATOM 5485 C CA . GLY A 1 689 ? -7.151 1.452 13.333 1.00 98.31 689 GLY A CA 1
ATOM 5486 C C . GLY A 1 689 ? -5.987 0.544 13.711 1.00 98.31 689 GLY A C 1
ATOM 5487 O O . GLY A 1 689 ? -5.081 0.951 14.443 1.00 98.31 689 GLY A O 1
ATOM 5488 N N . VAL A 1 690 ? -6.036 -0.702 13.253 1.00 98.25 690 VAL A N 1
ATOM 5489 C CA . VAL A 1 690 ? -5.053 -1.730 13.589 1.00 98.25 690 VAL A CA 1
ATOM 5490 C C . VAL A 1 690 ? -4.193 -2.028 12.366 1.00 98.25 690 VAL A C 1
ATOM 5492 O O . VAL A 1 690 ? -4.606 -2.763 11.472 1.00 98.25 690 VAL A O 1
ATOM 5495 N N . GLU A 1 691 ? -2.988 -1.464 12.389 1.00 96.12 691 GLU A N 1
ATOM 5496 C CA . GLU A 1 691 ? -1.902 -1.621 11.413 1.00 96.12 691 GLU A CA 1
ATOM 5497 C C . GLU A 1 691 ? -1.789 -3.051 10.857 1.00 96.12 691 GLU A C 1
ATOM 5499 O O . GLU A 1 691 ? -1.540 -3.996 11.620 1.00 96.12 691 GLU A O 1
ATOM 5504 N N . SER A 1 692 ? -1.897 -3.211 9.536 1.00 94.25 692 SER A N 1
ATOM 5505 C CA . SER A 1 692 ? -1.647 -4.469 8.814 1.00 94.25 692 SER A CA 1
ATOM 5506 C C . SER A 1 692 ? -2.452 -5.669 9.358 1.00 94.25 692 SER A C 1
ATOM 5508 O O . SER A 1 692 ? -1.926 -6.782 9.497 1.00 94.25 692 SER A O 1
ATOM 5510 N N . PHE A 1 693 ? -3.724 -5.460 9.724 1.00 96.38 693 PHE A N 1
ATOM 5511 C CA . PHE A 1 693 ? -4.637 -6.487 10.251 1.00 96.38 693 PHE A CA 1
ATOM 5512 C C . PHE A 1 693 ? -5.627 -6.976 9.186 1.00 96.38 693 PHE A C 1
ATOM 5514 O O . PHE A 1 693 ? -6.409 -6.210 8.627 1.00 96.38 693 PHE A O 1
ATOM 5521 N N . ARG A 1 694 ? -5.601 -8.282 8.915 1.00 94.75 694 ARG A N 1
ATOM 5522 C CA . ARG A 1 694 ? -6.239 -8.903 7.750 1.00 94.75 694 ARG A CA 1
ATOM 5523 C C . ARG A 1 694 ? -7.464 -9.673 8.186 1.00 94.75 694 ARG A C 1
ATOM 5525 O O . ARG A 1 694 ? -7.464 -10.286 9.253 1.00 94.75 694 ARG A O 1
ATOM 5532 N N . TYR A 1 695 ? -8.480 -9.708 7.330 1.00 94.62 695 TYR A N 1
ATOM 5533 C CA . TYR A 1 695 ? -9.701 -10.467 7.587 1.00 94.62 695 TYR A CA 1
ATOM 5534 C C . TYR A 1 695 ? -9.400 -11.906 8.043 1.00 94.62 695 TYR A C 1
ATOM 5536 O O . TYR A 1 695 ? -9.908 -12.354 9.073 1.00 94.62 695 TYR A O 1
ATOM 5544 N N . ARG A 1 696 ? -8.502 -12.595 7.323 1.00 93.25 696 ARG A N 1
ATOM 5545 C CA . ARG A 1 696 ? -8.192 -14.007 7.573 1.00 93.25 696 ARG A CA 1
ATOM 5546 C C . ARG A 1 696 ? -7.426 -14.315 8.868 1.00 93.25 696 ARG A C 1
ATOM 5548 O O . ARG A 1 696 ? -7.330 -15.480 9.231 1.00 93.25 696 ARG A O 1
ATOM 5555 N N . ASP A 1 697 ? -6.883 -13.316 9.570 1.00 95.38 697 ASP A N 1
ATOM 5556 C CA . ASP A 1 697 ? -6.170 -13.548 10.841 1.00 95.38 697 ASP A CA 1
ATOM 5557 C C . ASP A 1 697 ? -7.133 -13.898 11.995 1.00 95.38 697 ASP A C 1
ATOM 5559 O O . ASP A 1 697 ? -6.746 -14.572 12.954 1.00 95.38 697 ASP A O 1
ATOM 5563 N N . SER A 1 698 ? -8.394 -13.464 11.879 1.00 95.69 698 SER A N 1
ATOM 5564 C CA . SER A 1 698 ? -9.464 -13.707 12.848 1.00 95.69 698 SER A CA 1
ATOM 5565 C C . SER A 1 698 ? -10.160 -15.040 12.567 1.00 95.69 698 SER A C 1
ATOM 5567 O O . SER A 1 698 ? -11.042 -15.131 11.708 1.00 95.69 698 SER A O 1
ATOM 5569 N N . ARG A 1 699 ? -9.831 -16.087 13.341 1.00 94.25 699 ARG A N 1
ATOM 5570 C CA . ARG A 1 699 ? -10.510 -17.398 13.234 1.00 94.25 699 ARG A CA 1
ATOM 5571 C C . ARG A 1 699 ? -12.020 -17.270 13.459 1.00 94.25 699 ARG A C 1
ATOM 5573 O O . ARG A 1 699 ? -12.787 -18.002 12.842 1.00 94.25 699 ARG A O 1
ATOM 5580 N N . TYR A 1 700 ? -12.458 -16.330 14.304 1.00 95.44 700 TYR A N 1
ATOM 5581 C CA . TYR A 1 700 ? -13.884 -16.053 14.509 1.00 95.44 700 TYR A CA 1
ATOM 5582 C C . TYR A 1 700 ? -14.595 -15.541 13.249 1.00 95.44 700 TYR A C 1
ATOM 5584 O O . TYR A 1 700 ? -15.702 -15.996 12.967 1.00 95.44 700 TYR A O 1
ATOM 5592 N N . LEU A 1 701 ? -13.986 -14.613 12.505 1.00 94.81 701 LEU A N 1
ATOM 5593 C CA . LEU A 1 701 ? -14.599 -14.056 11.299 1.00 94.81 701 LEU A CA 1
ATOM 5594 C C . LEU A 1 701 ? -14.496 -14.996 10.096 1.00 94.81 701 LEU A C 1
ATOM 5596 O O . LEU A 1 701 ? -15.448 -15.054 9.320 1.00 94.81 701 LEU A O 1
ATOM 5600 N N . VAL A 1 702 ? -13.407 -15.763 9.974 1.00 92.81 702 VAL A N 1
ATOM 5601 C CA . VAL A 1 702 ? -13.228 -16.786 8.926 1.00 92.81 702 VAL A CA 1
ATOM 5602 C C . VAL A 1 702 ? -14.174 -17.972 9.122 1.00 92.81 702 VAL A C 1
ATOM 5604 O O . VAL A 1 702 ? -14.860 -18.379 8.180 1.00 92.81 702 VAL A O 1
ATOM 5607 N N . GLY A 1 703 ? -14.258 -18.500 10.343 1.00 89.56 703 GLY A N 1
ATOM 5608 C CA . GLY A 1 703 ? -14.956 -19.750 10.637 1.00 89.56 703 GLY A CA 1
ATOM 5609 C C . GLY A 1 703 ? -14.157 -20.994 10.232 1.00 89.56 703 GLY A C 1
ATOM 5610 O O . GLY A 1 703 ? -12.943 -20.946 10.037 1.00 89.56 703 GLY A O 1
ATOM 5611 N N . GLU A 1 704 ? -14.848 -22.130 10.131 1.00 85.56 704 GLU A N 1
ATOM 5612 C CA . GLU A 1 704 ? -14.197 -23.441 10.012 1.00 85.56 704 GLU A CA 1
ATOM 5613 C C . GLU A 1 704 ? -13.767 -23.824 8.588 1.00 85.56 704 GLU A C 1
ATOM 5615 O O . GLU A 1 704 ? -12.852 -24.630 8.440 1.00 85.56 704 GLU A O 1
ATOM 5620 N N . GLU A 1 705 ? -14.388 -23.244 7.556 1.00 84.25 705 GLU A N 1
ATOM 5621 C CA . GLU A 1 705 ? -14.134 -23.592 6.147 1.00 84.25 705 GLU A CA 1
ATOM 5622 C C . GLU A 1 705 ? -12.791 -23.062 5.615 1.00 84.25 705 GLU A C 1
ATOM 5624 O O . GLU A 1 705 ? -12.249 -23.649 4.686 1.00 84.25 705 GLU A O 1
ATOM 5629 N N . ASP A 1 706 ? -12.265 -21.982 6.212 1.00 88.69 706 ASP A N 1
ATOM 5630 C CA . ASP A 1 706 ? -10.977 -21.333 5.905 1.00 88.69 706 ASP A CA 1
ATOM 5631 C C . ASP A 1 706 ? -10.530 -21.400 4.424 1.00 88.69 706 ASP A C 1
ATOM 5633 O O . ASP A 1 706 ? -9.590 -22.129 4.093 1.00 88.69 706 ASP A O 1
ATOM 5637 N N . PRO A 1 707 ? -11.127 -20.582 3.531 1.00 87.25 707 PRO A N 1
ATOM 5638 C CA . PRO A 1 707 ? -10.738 -20.514 2.117 1.00 87.25 707 PRO A CA 1
ATOM 5639 C C . PRO A 1 707 ? -9.265 -20.152 1.874 1.00 87.25 707 PRO A C 1
ATOM 5641 O O . PRO A 1 707 ? -8.743 -20.387 0.786 1.00 87.25 707 PRO A O 1
ATOM 5644 N N . SER A 1 708 ? -8.589 -19.577 2.876 1.00 88.31 708 SER A N 1
ATOM 5645 C CA . SER A 1 708 ? -7.165 -19.236 2.818 1.00 88.31 708 SER A CA 1
ATOM 5646 C C . SER A 1 708 ? -6.242 -20.389 3.234 1.00 88.31 708 SER A C 1
ATOM 5648 O O . SER A 1 708 ? -5.038 -20.326 2.987 1.00 88.31 708 SER A O 1
ATOM 5650 N N . ASN A 1 709 ? -6.796 -21.423 3.881 1.00 90.62 709 ASN A N 1
ATOM 5651 C CA . ASN A 1 709 ? -6.090 -22.523 4.540 1.00 90.62 709 ASN A CA 1
ATOM 5652 C C . ASN A 1 709 ? -4.933 -22.055 5.455 1.00 90.62 709 ASN A C 1
ATOM 5654 O O . ASN A 1 709 ? -3.928 -22.751 5.607 1.00 90.62 709 ASN A O 1
ATOM 5658 N N . LEU A 1 710 ? -5.056 -20.871 6.065 1.00 91.94 710 LEU A N 1
ATOM 5659 C CA . LEU A 1 710 ? -4.056 -20.296 6.969 1.00 91.94 710 LEU A CA 1
ATOM 5660 C C . LEU A 1 710 ? -3.929 -21.115 8.259 1.00 91.94 710 LEU A C 1
ATOM 5662 O O . LEU A 1 710 ? -2.824 -21.320 8.763 1.00 91.94 710 LEU A O 1
ATOM 5666 N N . PHE A 1 711 ? -5.053 -21.599 8.789 1.00 92.31 711 PHE A N 1
ATOM 5667 C CA . PHE A 1 711 ? -5.092 -22.314 10.064 1.00 92.31 711 PHE A CA 1
ATOM 5668 C C . PHE A 1 711 ? -4.719 -23.797 9.928 1.00 92.31 711 PHE A C 1
ATOM 5670 O O . PHE A 1 711 ? -4.440 -24.434 10.946 1.00 92.31 711 PHE A O 1
ATOM 5677 N N . LYS A 1 712 ? -4.717 -24.354 8.705 1.00 89.19 712 LYS A N 1
ATOM 5678 C CA . LYS A 1 712 ? -4.330 -25.744 8.366 1.00 89.19 712 LYS A CA 1
ATOM 5679 C C . LYS A 1 712 ? -4.981 -26.821 9.256 1.00 89.19 712 LYS A C 1
ATOM 5681 O O . LYS A 1 712 ? -4.371 -27.835 9.585 1.00 89.19 712 LYS A O 1
ATOM 5686 N N . GLY A 1 713 ? -6.231 -26.591 9.668 1.00 84.38 713 GLY A N 1
ATOM 5687 C CA . GLY A 1 713 ? -6.988 -27.482 10.560 1.00 84.38 713 GLY A CA 1
ATOM 5688 C C . GLY A 1 713 ? -6.592 -27.423 12.044 1.00 84.38 713 GLY A C 1
ATOM 5689 O O . GLY A 1 713 ? -7.033 -28.268 12.821 1.00 84.38 713 GLY A O 1
ATOM 5690 N N . SER A 1 714 ? -5.769 -26.454 12.458 1.00 86.75 714 SER A N 1
ATOM 5691 C CA . SER A 1 714 ? -5.466 -26.195 13.870 1.00 86.75 714 SER A CA 1
ATOM 5692 C C . SER A 1 714 ? -6.554 -25.350 14.548 1.00 86.75 714 SER A C 1
ATOM 5694 O O . SER A 1 714 ? -7.185 -24.500 13.927 1.00 86.75 714 SER A O 1
ATOM 5696 N N . ASN A 1 715 ? -6.726 -25.542 15.860 1.00 85.81 715 ASN A N 1
ATOM 5697 C CA . ASN A 1 715 ? -7.656 -24.766 16.697 1.00 85.81 715 ASN A CA 1
ATOM 5698 C C . ASN A 1 715 ? -7.041 -23.450 17.229 1.00 85.81 715 ASN A C 1
ATOM 5700 O O . ASN A 1 715 ? -7.515 -22.897 18.222 1.00 85.81 715 ASN A O 1
ATOM 5704 N N . LEU A 1 716 ? -5.941 -22.987 16.632 1.00 88.75 716 LEU A N 1
ATOM 5705 C CA . LEU A 1 716 ? -5.249 -21.762 17.028 1.00 88.75 716 LEU A CA 1
ATOM 5706 C C . LEU A 1 716 ? -5.879 -20.542 16.336 1.00 88.75 716 LEU A C 1
ATOM 5708 O O . LEU A 1 716 ? -6.394 -20.638 15.228 1.00 88.75 716 LEU A O 1
ATOM 5712 N N . THR A 1 717 ? -5.787 -19.376 16.973 1.00 92.00 717 THR A N 1
ATOM 5713 C CA . THR A 1 717 ? -6.106 -18.074 16.366 1.00 92.00 717 THR A CA 1
ATOM 5714 C C . THR A 1 717 ? -4.957 -17.110 16.635 1.00 92.00 717 THR A C 1
ATOM 5716 O O . THR A 1 717 ? -4.335 -17.171 17.699 1.00 92.00 717 THR A O 1
ATOM 5719 N N . ILE A 1 718 ? -4.642 -16.250 15.665 1.00 94.81 718 ILE A N 1
ATOM 5720 C CA . ILE A 1 718 ? -3.553 -15.266 15.776 1.00 94.81 718 ILE A CA 1
ATOM 5721 C C . ILE A 1 718 ? -4.055 -14.014 16.522 1.00 94.81 718 ILE A C 1
ATOM 5723 O O . ILE A 1 718 ? -3.257 -13.273 17.090 1.00 94.81 718 ILE A O 1
ATOM 5727 N N . THR A 1 719 ? -5.378 -13.804 16.581 1.00 97.25 719 THR A N 1
ATOM 5728 C CA . THR A 1 719 ? -6.004 -12.656 17.256 1.00 97.25 719 THR A CA 1
ATOM 5729 C C . THR A 1 719 ? -7.092 -13.068 18.262 1.00 97.25 719 THR A C 1
ATOM 5731 O O . THR A 1 719 ? -8.273 -12.752 18.073 1.00 97.25 719 THR A O 1
ATOM 5734 N N . PRO A 1 720 ? -6.745 -13.809 19.336 1.00 97.31 720 PRO A N 1
ATOM 5735 C CA . PRO A 1 720 ? -7.717 -14.292 20.320 1.00 97.31 720 PRO A CA 1
ATOM 5736 C C . PRO A 1 720 ? -8.450 -13.176 21.073 1.00 97.31 720 PRO A C 1
ATOM 5738 O O . PRO A 1 720 ? -9.576 -13.397 21.528 1.00 97.31 720 PRO A O 1
ATOM 5741 N N . ASN A 1 721 ? -7.855 -11.991 21.234 1.00 98.50 721 ASN A N 1
ATOM 5742 C CA . ASN A 1 721 ? -8.490 -10.892 21.956 1.00 98.50 721 ASN A CA 1
ATOM 5743 C C . ASN A 1 721 ? -9.466 -10.121 21.072 1.00 98.50 721 ASN A C 1
ATOM 5745 O O . ASN A 1 721 ? -10.580 -9.853 21.525 1.00 98.50 721 ASN A O 1
ATOM 5749 N N . PHE A 1 722 ? -9.117 -9.845 19.814 1.00 98.62 722 PHE A N 1
ATOM 5750 C CA . PHE A 1 722 ? -10.079 -9.353 18.832 1.00 98.62 722 PHE A CA 1
ATOM 5751 C C . PHE A 1 722 ? -11.237 -10.344 18.665 1.00 98.62 722 PHE A C 1
ATOM 5753 O O . PHE A 1 722 ? -12.388 -9.945 18.818 1.00 98.62 722 PHE A O 1
ATOM 5760 N N . ASP A 1 723 ? -10.962 -11.642 18.480 1.00 98.25 723 ASP A N 1
ATOM 5761 C CA . ASP A 1 723 ? -11.996 -12.683 18.363 1.00 98.25 723 ASP A CA 1
ATOM 5762 C C . ASP A 1 723 ? -12.934 -12.711 19.585 1.00 98.25 723 ASP A C 1
ATOM 5764 O O . ASP A 1 723 ? -14.133 -12.967 19.455 1.00 98.25 723 ASP A O 1
ATOM 5768 N N . ARG A 1 724 ? -12.403 -12.447 20.786 1.00 98.12 724 ARG A N 1
ATOM 5769 C CA . ARG A 1 724 ? -13.155 -12.374 22.050 1.00 98.12 724 ARG A CA 1
ATOM 5770 C C . ARG A 1 724 ? -13.987 -11.096 22.181 1.00 98.12 724 ARG A C 1
ATOM 5772 O O . ARG A 1 724 ? -15.100 -11.165 22.702 1.00 98.12 724 ARG A O 1
ATOM 5779 N N . TRP A 1 725 ? -13.483 -9.954 21.721 1.00 98.38 725 TRP A N 1
ATOM 5780 C CA . TRP A 1 725 ? -14.189 -8.669 21.779 1.00 98.38 725 TRP A CA 1
ATOM 5781 C C . TRP A 1 725 ? -15.209 -8.496 20.647 1.00 98.38 725 TRP A C 1
ATOM 5783 O O . TRP A 1 725 ? -16.308 -8.003 20.894 1.00 98.38 725 TRP A O 1
ATOM 5793 N N . ALA A 1 726 ? -14.927 -9.009 19.449 1.00 98.25 726 ALA A N 1
ATOM 5794 C CA . ALA A 1 726 ? -15.864 -9.066 18.330 1.00 98.25 726 ALA A CA 1
ATOM 5795 C C . ALA A 1 726 ? -17.126 -9.881 18.677 1.00 98.25 726 ALA A C 1
ATOM 5797 O O . ALA A 1 726 ? -18.235 -9.449 18.375 1.00 98.25 726 ALA A O 1
ATOM 5798 N N . LYS A 1 727 ? -16.985 -10.994 19.418 1.00 97.75 727 LYS A N 1
ATOM 5799 C CA . LYS A 1 727 ? -18.110 -11.785 19.970 1.00 97.75 727 LYS A CA 1
ATOM 5800 C C . LYS A 1 727 ? -18.985 -11.029 20.984 1.00 97.75 727 LYS A C 1
ATOM 5802 O O . LYS A 1 727 ? -20.084 -11.487 21.280 1.00 97.75 727 LYS A O 1
ATOM 5807 N N . ARG A 1 728 ? -18.516 -9.897 21.525 1.00 97.50 728 ARG A N 1
ATOM 5808 C CA . ARG A 1 728 ? -19.277 -9.011 22.432 1.00 97.50 728 ARG A CA 1
ATOM 5809 C C . ARG A 1 728 ? -19.881 -7.795 21.716 1.00 97.50 728 ARG A C 1
ATOM 5811 O O . ARG A 1 728 ? -20.750 -7.126 22.272 1.00 97.50 728 ARG A O 1
ATOM 5818 N N . GLY A 1 729 ? -19.417 -7.506 20.502 1.00 97.94 729 GLY A N 1
ATOM 5819 C CA . GLY A 1 729 ? -19.884 -6.413 19.657 1.00 97.94 729 GLY A CA 1
ATOM 5820 C C . GLY A 1 729 ? -20.820 -6.873 18.538 1.00 97.94 729 GLY A C 1
ATOM 5821 O O . GLY A 1 729 ? -21.418 -7.947 18.603 1.00 97.94 729 GLY A O 1
ATOM 5822 N N . VAL A 1 730 ? -20.895 -6.047 17.495 1.00 98.50 730 VAL A N 1
ATOM 5823 C CA . VAL A 1 730 ? -21.321 -6.427 16.141 1.00 98.50 730 VAL A CA 1
ATOM 5824 C C . VAL A 1 730 ? -20.061 -6.523 15.288 1.00 98.50 730 VAL A C 1
ATOM 5826 O O . VAL A 1 730 ? -19.332 -5.539 15.173 1.00 98.50 730 VAL A O 1
ATOM 5829 N N . ALA A 1 731 ? -19.781 -7.690 14.718 1.00 98.38 731 ALA A N 1
ATOM 5830 C CA . ALA A 1 731 ? -18.585 -7.952 13.922 1.00 98.38 731 ALA A CA 1
ATOM 5831 C C . ALA A 1 731 ? -18.885 -7.891 12.413 1.00 98.38 731 ALA A C 1
ATOM 5833 O O . ALA A 1 731 ? -20.017 -8.123 11.994 1.00 98.38 731 ALA A O 1
ATOM 5834 N N . LEU A 1 732 ? -17.884 -7.574 11.591 1.00 96.75 732 LEU A N 1
ATOM 5835 C CA . LEU A 1 732 ? -18.016 -7.396 10.144 1.00 96.75 732 LEU A CA 1
ATOM 5836 C C . LEU A 1 732 ? -17.101 -8.402 9.421 1.00 96.75 732 LEU A C 1
ATOM 5838 O O . LEU A 1 732 ? -15.879 -8.312 9.537 1.00 96.75 732 LEU A O 1
ATOM 5842 N N . ARG A 1 733 ? -17.684 -9.352 8.670 1.00 93.19 733 ARG A N 1
ATOM 5843 C CA . ARG A 1 733 ? -16.957 -10.377 7.880 1.00 93.19 733 ARG A CA 1
ATOM 5844 C C . ARG A 1 733 ? -16.489 -9.850 6.515 1.00 93.19 733 ARG A C 1
ATOM 5846 O O . ARG A 1 733 ? -15.590 -10.414 5.899 1.00 93.19 733 ARG A O 1
ATOM 5853 N N . ASN A 1 734 ? -17.140 -8.814 5.996 1.00 94.69 734 ASN A N 1
ATOM 5854 C CA . ASN A 1 734 ? -17.035 -8.418 4.590 1.00 94.69 734 ASN A CA 1
ATOM 5855 C C . ASN A 1 734 ? -16.799 -6.909 4.425 1.00 94.69 734 ASN A C 1
ATOM 5857 O O . ASN A 1 734 ? -17.480 -6.245 3.647 1.00 94.69 734 ASN A O 1
ATOM 5861 N N . ILE A 1 735 ? -15.863 -6.369 5.211 1.00 96.88 735 ILE A N 1
ATOM 5862 C CA . ILE A 1 735 ? -15.417 -4.979 5.112 1.00 96.88 735 ILE A CA 1
ATOM 5863 C C . ILE A 1 735 ? -14.073 -4.894 4.379 1.00 96.88 735 ILE A C 1
ATOM 5865 O O . ILE A 1 735 ? -13.165 -5.700 4.597 1.00 96.88 735 ILE A O 1
ATOM 5869 N N . TRP A 1 736 ? -13.977 -3.910 3.492 1.00 96.94 736 TRP A N 1
ATOM 5870 C CA . TRP A 1 736 ? -12.826 -3.676 2.630 1.00 96.94 736 TRP A CA 1
ATOM 5871 C C . TRP A 1 736 ? -12.185 -2.309 2.891 1.00 96.94 736 TRP A C 1
ATOM 5873 O O . TRP A 1 736 ? -12.803 -1.430 3.498 1.00 96.94 736 TRP A O 1
ATOM 5883 N N . SER A 1 737 ? -10.939 -2.160 2.445 1.00 95.44 737 SER A N 1
ATOM 5884 C CA . SER A 1 737 ? -10.136 -0.944 2.563 1.00 95.44 737 SER A CA 1
ATOM 5885 C C . SER A 1 737 ? -9.262 -0.682 1.329 1.00 95.44 737 SER A C 1
ATOM 5887 O O . SER A 1 737 ? -9.353 -1.379 0.310 1.00 95.44 737 SER A O 1
ATOM 5889 N N . SER A 1 738 ? -8.384 0.321 1.440 1.00 91.69 738 SER A N 1
ATOM 5890 C CA . SER A 1 738 ? -7.367 0.688 0.454 1.00 91.69 738 SER A CA 1
ATOM 5891 C C . SER A 1 738 ? -6.025 0.998 1.128 1.00 91.69 738 SER A C 1
ATOM 5893 O O . SER A 1 738 ? -5.975 1.470 2.264 1.00 91.69 738 SER A O 1
ATOM 5895 N N . ILE A 1 739 ? -4.929 0.761 0.406 1.00 87.12 739 ILE A N 1
ATOM 5896 C CA . ILE A 1 739 ? -3.544 0.863 0.888 1.00 87.12 739 ILE A CA 1
ATOM 5897 C C . ILE A 1 739 ? -2.818 2.071 0.256 1.00 87.12 739 ILE A C 1
ATOM 5899 O O . ILE A 1 739 ? -3.056 2.356 -0.924 1.00 87.12 739 ILE A O 1
ATOM 5903 N N . PRO A 1 740 ? -1.912 2.801 0.951 1.00 88.56 740 PRO A N 1
ATOM 5904 C CA . PRO A 1 740 ? -1.462 2.668 2.350 1.00 88.56 740 PRO A CA 1
ATOM 5905 C C . PRO A 1 740 ? -2.469 3.218 3.365 1.00 88.56 740 PRO A C 1
ATOM 5907 O O . PRO A 1 740 ? -3.486 3.788 2.977 1.00 88.56 740 PRO A O 1
ATOM 5910 N N . THR A 1 741 ? -2.144 3.128 4.659 1.00 93.06 741 THR A N 1
ATOM 5911 C CA . THR A 1 741 ? -2.923 3.641 5.803 1.00 93.06 741 THR A CA 1
ATOM 5912 C C . THR A 1 741 ? -3.535 5.029 5.584 1.00 93.06 741 THR A C 1
ATOM 5914 O O . THR A 1 741 ? -4.661 5.270 6.006 1.00 93.06 741 THR A O 1
ATOM 5917 N N . SER A 1 742 ? -2.853 5.943 4.879 1.00 93.88 742 SER A N 1
ATOM 5918 C CA . SER A 1 742 ? -3.401 7.257 4.498 1.00 93.88 742 SER A CA 1
ATOM 5919 C C . SER A 1 742 ? -4.731 7.180 3.734 1.00 93.88 742 SER A C 1
ATOM 5921 O O . SER A 1 742 ? -5.589 8.033 3.936 1.00 93.88 742 SER A O 1
ATOM 5923 N N . ARG A 1 743 ? -4.927 6.172 2.871 1.00 94.56 743 ARG A N 1
ATOM 5924 C CA . ARG A 1 743 ? -6.177 5.948 2.120 1.00 94.56 743 ARG A CA 1
ATOM 5925 C C . ARG A 1 743 ? -7.266 5.327 2.984 1.00 94.56 743 ARG A C 1
ATOM 5927 O O . ARG A 1 743 ? -8.424 5.706 2.845 1.00 94.56 743 ARG A O 1
ATOM 5934 N N . SER A 1 744 ? -6.891 4.463 3.925 1.00 95.00 744 SER A N 1
ATOM 5935 C CA . SER A 1 744 ? -7.788 4.041 5.004 1.00 95.00 744 SER A CA 1
ATOM 5936 C C . SER A 1 744 ? -8.259 5.245 5.824 1.00 95.00 744 SER A C 1
ATOM 5938 O O . SER A 1 744 ? -9.453 5.467 5.991 1.00 95.00 744 SER A O 1
ATOM 5940 N N . LEU A 1 745 ? -7.337 6.104 6.259 1.00 95.50 745 LEU A N 1
ATOM 5941 C CA . LEU A 1 745 ? -7.648 7.295 7.048 1.00 95.50 745 LEU A CA 1
ATOM 5942 C C . LEU A 1 745 ? -8.496 8.319 6.267 1.00 95.50 745 LEU A C 1
ATOM 5944 O O . LEU A 1 745 ? -9.399 8.918 6.844 1.00 95.50 745 LEU A O 1
ATOM 5948 N N . GLU A 1 746 ? -8.265 8.476 4.960 1.00 95.06 746 GLU A N 1
ATOM 5949 C CA . GLU A 1 746 ? -9.122 9.242 4.041 1.00 95.06 746 GLU A CA 1
ATOM 5950 C C . GLU A 1 746 ? -10.555 8.674 3.989 1.00 95.06 746 GLU A C 1
ATOM 5952 O O . GLU A 1 746 ? -11.524 9.416 4.182 1.00 95.06 746 GLU A O 1
ATOM 5957 N N . SER A 1 747 ? -10.684 7.357 3.804 1.00 96.38 747 SER A N 1
ATOM 5958 C CA . SER A 1 747 ? -11.968 6.657 3.658 1.00 96.38 747 SER A CA 1
ATOM 5959 C C . SER A 1 747 ? -12.764 6.664 4.969 1.00 96.38 747 SER A C 1
ATOM 5961 O O . SER A 1 747 ? -13.885 7.170 4.997 1.00 96.38 747 SER A O 1
ATOM 5963 N N . VAL A 1 748 ? -12.167 6.219 6.083 1.00 97.25 748 VAL A N 1
ATOM 5964 C CA . VAL A 1 748 ? -12.791 6.190 7.423 1.00 97.25 748 VAL A CA 1
ATOM 5965 C C . VAL A 1 748 ? -13.260 7.575 7.870 1.00 97.25 748 VAL A C 1
ATOM 5967 O O . VAL A 1 748 ? -14.365 7.708 8.398 1.00 97.25 748 VAL A O 1
ATOM 5970 N N . LEU A 1 749 ? -12.422 8.609 7.714 1.00 96.88 749 LEU A N 1
ATOM 5971 C CA . LEU A 1 749 ? -12.730 9.923 8.280 1.00 96.88 749 LEU A CA 1
ATOM 5972 C C . LEU A 1 749 ? -13.688 10.746 7.422 1.00 96.88 749 LEU A C 1
ATOM 5974 O O . LEU A 1 749 ? -14.461 11.496 8.008 1.00 96.88 749 LEU A O 1
ATOM 5978 N N . TYR A 1 750 ? -13.660 10.639 6.090 1.00 97.00 750 TYR A N 1
ATOM 5979 C CA . TYR A 1 750 ? -14.423 11.531 5.196 1.00 97.00 750 TYR A CA 1
ATOM 5980 C C . TYR A 1 750 ? -15.437 10.809 4.297 1.00 97.00 750 TYR A C 1
ATOM 5982 O O . TYR A 1 750 ? -16.150 11.459 3.534 1.00 97.00 750 TYR A O 1
ATOM 5990 N N . ALA A 1 751 ? -15.522 9.481 4.399 1.00 97.00 751 ALA A N 1
ATOM 5991 C CA . ALA A 1 751 ? -16.386 8.610 3.606 1.00 97.00 751 ALA A CA 1
ATOM 5992 C C . ALA A 1 751 ? -16.194 8.703 2.080 1.00 97.00 751 ALA A C 1
ATOM 5994 O O . ALA A 1 751 ? -17.156 8.596 1.316 1.00 97.00 751 ALA A O 1
ATOM 5995 N N . GLN A 1 752 ? -14.962 8.923 1.624 1.00 95.19 752 GLN A N 1
ATOM 5996 C CA . GLN A 1 752 ? -14.636 9.127 0.208 1.00 95.19 752 GLN A CA 1
ATOM 5997 C C . GLN A 1 752 ? -14.063 7.850 -0.415 1.00 95.19 752 GLN A C 1
ATOM 5999 O O . GLN A 1 752 ? -13.396 7.078 0.268 1.00 95.19 752 GLN A O 1
ATOM 6004 N N . VAL A 1 753 ? -14.278 7.648 -1.721 1.00 94.69 753 VAL A N 1
ATOM 6005 C CA . VAL A 1 753 ? -13.473 6.677 -2.482 1.00 94.69 753 VAL A CA 1
ATOM 6006 C C . VAL A 1 753 ? -12.057 7.259 -2.573 1.00 94.69 753 VAL A C 1
ATOM 6008 O O . VAL A 1 753 ? -11.922 8.403 -3.018 1.00 94.69 753 VAL A O 1
ATOM 6011 N N . PRO A 1 754 ? -11.012 6.531 -2.146 1.00 92.25 754 PRO A N 1
ATOM 6012 C CA . PRO A 1 754 ? -9.713 7.131 -1.871 1.00 92.25 754 PRO A CA 1
ATOM 6013 C C . PRO A 1 754 ? -9.008 7.640 -3.131 1.00 92.25 754 PRO A C 1
ATOM 6015 O O . PRO A 1 754 ? -9.079 7.028 -4.202 1.00 92.25 754 PRO A O 1
ATOM 6018 N N . TYR A 1 755 ? -8.284 8.752 -2.986 1.00 92.81 755 TYR A N 1
ATOM 6019 C CA . TYR A 1 755 ? -7.619 9.454 -4.080 1.00 92.81 755 TYR A CA 1
ATOM 6020 C C . TYR A 1 755 ? -6.728 8.538 -4.939 1.00 92.81 755 TYR A C 1
ATOM 6022 O O . TYR A 1 755 ? -5.758 7.929 -4.466 1.00 92.81 755 TYR A O 1
ATOM 6030 N N . HIS A 1 756 ? -7.053 8.486 -6.234 1.00 90.62 756 HIS A N 1
ATOM 6031 C CA . HIS A 1 756 ? -6.401 7.621 -7.210 1.00 90.62 756 HIS A CA 1
ATOM 6032 C C . HIS A 1 756 ? -5.086 8.231 -7.719 1.00 90.62 756 HIS A C 1
ATOM 6034 O O . HIS A 1 756 ? -5.073 9.212 -8.464 1.00 90.62 756 HIS A O 1
ATOM 6040 N N . SER A 1 757 ? -3.964 7.656 -7.288 1.00 86.94 757 SER A N 1
ATOM 6041 C CA . SER A 1 757 ? -2.619 7.970 -7.777 1.00 86.94 757 SER A CA 1
ATOM 6042 C C . SER A 1 757 ? -1.629 6.891 -7.332 1.00 86.94 757 SER A C 1
ATOM 6044 O O . SER A 1 757 ? -1.735 6.346 -6.235 1.00 86.94 757 SER A O 1
ATOM 6046 N N . ASN A 1 758 ? -0.605 6.617 -8.133 1.00 80.81 758 ASN A N 1
ATOM 6047 C CA . ASN A 1 758 ? 0.442 5.657 -7.772 1.00 80.81 758 ASN A CA 1
ATOM 6048 C C . ASN A 1 758 ? 1.471 6.248 -6.783 1.00 80.81 758 ASN A C 1
ATOM 6050 O O . ASN A 1 758 ? 2.358 5.526 -6.331 1.00 80.81 758 ASN A O 1
ATOM 6054 N N . THR A 1 759 ? 1.408 7.555 -6.484 1.00 78.81 759 THR A N 1
ATOM 6055 C CA . THR A 1 759 ? 2.469 8.292 -5.759 1.00 78.81 759 THR A CA 1
ATOM 6056 C C . THR A 1 759 ? 1.974 9.253 -4.676 1.00 78.81 759 THR A C 1
ATOM 6058 O O . THR A 1 759 ? 2.801 9.828 -3.968 1.00 78.81 759 THR A O 1
ATOM 6061 N N . GLU A 1 760 ? 0.661 9.479 -4.596 1.00 87.81 760 GLU A N 1
ATOM 6062 C CA . GLU A 1 760 ? -0.002 10.511 -3.785 1.00 87.81 760 GLU A CA 1
ATOM 6063 C C . GLU A 1 760 ? -1.354 9.982 -3.244 1.00 87.81 760 GLU A C 1
ATOM 6065 O O . GLU A 1 760 ? -1.946 9.053 -3.799 1.00 87.81 760 GLU A O 1
ATOM 6070 N N . THR A 1 761 ? -1.869 10.587 -2.178 1.00 91.56 761 THR A N 1
ATOM 6071 C CA . THR A 1 761 ? -3.136 10.270 -1.493 1.00 91.56 761 THR A CA 1
ATOM 6072 C C . THR A 1 761 ? -3.991 11.539 -1.336 1.00 91.56 761 THR A C 1
ATOM 6074 O O . THR A 1 761 ? -3.576 12.642 -1.725 1.00 91.56 761 THR A O 1
ATOM 6077 N N . GLY A 1 762 ? -5.185 11.443 -0.738 1.00 90.69 762 GLY A N 1
ATOM 6078 C CA . GLY A 1 762 ? -5.953 12.620 -0.326 1.00 90.69 762 GLY A CA 1
ATOM 6079 C C . GLY A 1 762 ? -5.160 13.510 0.636 1.00 90.69 762 GLY A C 1
ATOM 6080 O O . GLY A 1 762 ? -5.285 14.731 0.605 1.00 90.69 762 GLY A O 1
ATOM 6081 N N . ILE A 1 763 ? -4.249 12.912 1.403 1.00 92.19 763 ILE A N 1
ATOM 6082 C CA . ILE A 1 763 ? -3.491 13.545 2.483 1.00 92.19 763 ILE A CA 1
ATOM 6083 C C . ILE A 1 763 ? -2.185 14.186 1.993 1.00 92.19 763 ILE A C 1
ATOM 6085 O O . ILE A 1 763 ? -1.825 15.256 2.493 1.00 92.19 763 ILE A O 1
ATOM 6089 N N . THR A 1 764 ? -1.498 13.572 1.016 1.00 89.50 764 THR A N 1
ATOM 6090 C CA . THR A 1 764 ? -0.107 13.888 0.631 1.00 89.50 764 THR A CA 1
ATOM 6091 C C . THR A 1 764 ? 0.197 15.379 0.533 1.00 89.50 764 THR A C 1
ATOM 6093 O O . THR A 1 764 ? -0.460 16.137 -0.183 1.00 89.50 764 THR A O 1
ATOM 6096 N N . GLY A 1 765 ? 1.254 15.791 1.236 1.00 83.94 765 GLY A N 1
ATOM 6097 C CA . GLY A 1 765 ? 1.697 17.184 1.307 1.00 83.94 765 GLY A CA 1
ATOM 6098 C C . GLY A 1 765 ? 0.976 17.995 2.385 1.00 83.94 765 GLY A C 1
ATOM 6099 O O . GLY A 1 765 ? 1.387 19.121 2.667 1.00 83.94 765 GLY A O 1
ATOM 6100 N N . GLY A 1 766 ? -0.036 17.415 3.036 1.00 80.38 766 GLY A N 1
ATOM 6101 C CA . GLY A 1 766 ? -0.782 18.023 4.127 1.00 80.38 766 GLY A CA 1
ATOM 6102 C C . GLY A 1 766 ? -1.604 19.193 3.610 1.00 80.38 766 GLY A C 1
ATOM 6103 O O . GLY A 1 766 ? -1.254 20.348 3.847 1.00 80.38 766 GLY A O 1
ATOM 6104 N N . LYS A 1 767 ? -2.665 18.899 2.850 1.00 87.88 767 LYS A N 1
ATOM 6105 C CA . LYS A 1 767 ? -3.424 19.860 2.024 1.00 87.88 767 LYS A CA 1
ATOM 6106 C C . LYS A 1 767 ? -4.234 20.894 2.841 1.00 87.88 767 LYS A C 1
ATOM 6108 O O . LYS A 1 767 ? -5.453 20.927 2.780 1.00 87.88 767 LYS A O 1
ATOM 6113 N N . ARG A 1 768 ? -3.557 21.793 3.575 1.00 89.00 768 ARG A N 1
ATOM 6114 C CA . ARG A 1 768 ? -4.132 22.794 4.516 1.00 89.00 768 ARG A CA 1
ATOM 6115 C C . ARG A 1 768 ? -5.249 23.680 3.948 1.00 89.00 768 ARG A C 1
ATOM 6117 O O . ARG A 1 768 ? -6.007 24.264 4.712 1.00 89.00 768 ARG A O 1
ATOM 6124 N N . ASN A 1 769 ? -5.293 23.844 2.626 1.00 89.88 769 ASN A N 1
ATOM 6125 C CA . ASN A 1 769 ? -6.259 24.698 1.935 1.00 89.88 769 ASN A CA 1
ATOM 6126 C C . ASN A 1 769 ? -7.518 23.932 1.488 1.00 89.88 769 ASN A C 1
ATOM 6128 O O . ASN A 1 769 ? -8.435 24.546 0.935 1.00 89.88 769 ASN A O 1
ATOM 6132 N N . THR A 1 770 ? -7.566 22.612 1.687 1.00 92.69 770 THR A N 1
ATOM 6133 C CA . THR A 1 770 ? -8.728 21.790 1.358 1.00 92.69 770 THR A CA 1
ATOM 6134 C C . THR A 1 770 ? -9.778 21.892 2.450 1.00 92.69 770 THR A C 1
ATOM 6136 O O . THR A 1 770 ? -9.490 21.854 3.641 1.00 92.69 770 THR A O 1
ATOM 6139 N N . LYS A 1 771 ? -11.035 22.046 2.034 1.00 94.12 771 LYS A N 1
ATOM 6140 C CA . LYS A 1 771 ? -12.180 21.982 2.939 1.00 94.12 771 LYS A CA 1
ATOM 6141 C C . LYS A 1 771 ? -12.729 20.567 2.899 1.00 94.12 771 LYS A C 1
ATOM 6143 O O . LYS A 1 771 ? -13.230 20.140 1.861 1.00 94.12 771 LYS A O 1
ATOM 6148 N N . LEU A 1 772 ? -12.628 19.872 4.024 1.00 95.44 772 LEU A N 1
ATOM 6149 C CA . LEU A 1 772 ? -13.214 18.556 4.250 1.00 95.44 772 LEU A CA 1
ATOM 6150 C C . LEU A 1 772 ? -14.295 18.657 5.324 1.00 95.44 772 LEU A C 1
ATOM 6152 O O . LEU A 1 772 ? -14.265 19.554 6.167 1.00 95.44 772 LEU A O 1
ATOM 6156 N N . SER A 1 773 ? -15.244 17.729 5.283 1.00 96.25 773 SER A N 1
ATOM 6157 C CA . SER A 1 773 ? -16.209 17.523 6.355 1.00 96.25 773 SER A CA 1
ATOM 6158 C C . SER A 1 773 ? -16.393 16.028 6.533 1.00 96.25 773 SER A C 1
ATOM 6160 O O . SER A 1 773 ? -16.760 15.328 5.590 1.00 96.25 773 SER A O 1
ATOM 6162 N N . GLY A 1 774 ? -16.047 15.549 7.719 1.00 97.50 774 GLY A N 1
ATOM 6163 C CA . GLY A 1 774 ? -15.971 14.141 8.064 1.00 97.50 774 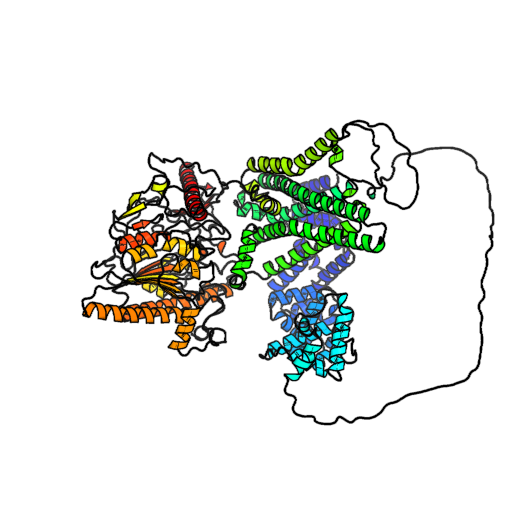GLY A CA 1
ATOM 6164 C C . GLY A 1 774 ? -16.281 13.900 9.536 1.00 97.50 774 GLY A C 1
ATOM 6165 O O . GLY A 1 774 ? -16.843 14.760 10.213 1.00 97.50 774 GLY A O 1
ATOM 6166 N N . LEU A 1 775 ? -15.862 12.748 10.054 1.00 98.56 775 LEU A N 1
ATOM 6167 C CA . LEU A 1 775 ? -15.976 12.387 11.466 1.00 98.56 775 LEU A CA 1
ATOM 6168 C C . LEU A 1 775 ? -15.460 13.468 12.440 1.00 98.56 775 LEU A C 1
ATOM 6170 O O . LEU A 1 775 ? -16.168 13.724 13.414 1.00 98.56 775 LEU A O 1
ATOM 6174 N N . PRO A 1 776 ? -14.316 14.154 12.210 1.00 97.94 776 PRO A N 1
ATOM 6175 C CA . PRO A 1 776 ? -13.880 15.219 13.111 1.00 97.94 776 PRO A CA 1
ATOM 6176 C C . PRO A 1 776 ? -14.899 16.367 13.161 1.00 97.94 776 PRO A C 1
ATOM 6178 O O . PRO A 1 776 ? -15.360 16.728 14.238 1.00 97.94 776 PRO A O 1
ATOM 6181 N N . GLN A 1 777 ? -15.353 16.862 12.002 1.00 97.81 777 GLN A N 1
ATOM 6182 C CA . GLN A 1 777 ? -16.355 17.934 11.911 1.00 97.81 777 GLN A CA 1
ATOM 6183 C C . GLN A 1 777 ? -17.702 17.511 12.512 1.00 97.81 777 GLN A C 1
ATOM 6185 O O . GLN A 1 777 ? -18.283 18.269 13.284 1.00 97.81 777 GLN A O 1
ATOM 6190 N N . LEU A 1 778 ? -18.166 16.290 12.221 1.00 98.25 778 LEU A N 1
ATOM 6191 C CA . LEU A 1 778 ? -19.394 15.711 12.774 1.00 98.25 778 LEU A CA 1
ATOM 6192 C C . LEU A 1 778 ? -19.396 15.745 14.307 1.00 98.25 778 LEU A C 1
ATOM 6194 O O . LEU A 1 778 ? -20.411 16.082 14.915 1.00 98.25 778 LEU A O 1
ATOM 6198 N N . PHE A 1 779 ? -18.273 15.389 14.933 1.00 98.06 779 PHE A N 1
ATOM 6199 C CA . PHE A 1 779 ? -18.157 15.348 16.386 1.00 98.06 779 PHE A CA 1
ATOM 6200 C C . PHE A 1 779 ? -17.883 16.737 16.996 1.00 98.06 779 PHE A C 1
ATOM 6202 O O . PHE A 1 779 ? -18.530 17.081 17.989 1.00 98.06 779 PHE A O 1
ATOM 6209 N N . SER A 1 780 ? -17.060 17.591 16.375 1.00 97.06 780 SER A N 1
ATOM 6210 C CA . SER A 1 780 ? -16.871 18.989 16.806 1.00 97.06 780 SER A CA 1
ATOM 6211 C C . SER A 1 780 ? -18.170 19.808 16.752 1.00 97.06 780 SER A C 1
ATOM 6213 O O . SER A 1 780 ? -18.485 20.508 17.713 1.00 97.06 780 SER A O 1
ATOM 6215 N N . GLU A 1 781 ? -18.982 19.686 15.691 1.00 96.56 781 GLU A N 1
ATOM 6216 C CA . GLU A 1 781 ? -20.301 20.350 15.595 1.00 96.56 781 GLU A CA 1
ATOM 6217 C C . GLU A 1 781 ? -21.301 19.857 16.662 1.00 96.56 781 GLU A C 1
ATOM 6219 O O . GLU A 1 781 ? -22.299 20.526 16.944 1.00 96.56 781 GLU A O 1
ATOM 6224 N N . LYS A 1 782 ? -21.025 18.706 17.287 1.00 95.44 782 LYS A N 1
ATOM 6225 C CA . LYS A 1 782 ? -21.788 18.129 18.404 1.00 95.44 782 LYS A CA 1
ATOM 6226 C C . LYS A 1 782 ? -21.161 18.401 19.779 1.00 95.44 782 LYS A C 1
ATOM 6228 O O . LYS A 1 782 ? -21.659 17.879 20.773 1.00 95.44 782 LYS A O 1
ATOM 6233 N N . GLY A 1 783 ? -20.099 19.207 19.855 1.00 95.25 783 GLY A N 1
ATOM 6234 C CA . GLY A 1 783 ? -19.444 19.584 21.113 1.00 95.25 783 GLY A CA 1
ATOM 6235 C C . GLY A 1 783 ? -18.538 18.510 21.723 1.00 95.25 783 GLY A C 1
ATOM 6236 O O . GLY A 1 783 ? -18.305 18.536 22.930 1.00 95.25 783 GLY A O 1
ATOM 6237 N N . TYR A 1 784 ? -18.045 17.564 20.918 1.00 97.44 784 TYR A N 1
ATOM 6238 C CA . TYR A 1 784 ? -17.032 16.598 21.349 1.00 97.44 784 TYR A CA 1
ATOM 6239 C C . TYR A 1 784 ? -15.630 17.226 21.288 1.00 97.44 784 TYR A C 1
ATOM 6241 O O . TYR A 1 784 ? -15.308 17.928 20.330 1.00 97.44 784 TYR A O 1
ATOM 6249 N N . GLU A 1 785 ? -14.763 16.901 22.249 1.00 97.56 785 GLU A N 1
ATOM 6250 C CA . GLU A 1 785 ? -13.321 17.174 22.133 1.00 97.56 785 GLU A CA 1
ATOM 6251 C C . GLU A 1 785 ? -12.670 16.140 21.204 1.00 97.56 785 GLU A C 1
ATOM 6253 O O . GLU A 1 785 ? -12.888 14.932 21.360 1.00 97.56 785 GLU A O 1
ATOM 6258 N N . THR A 1 786 ? -11.868 16.595 20.237 1.00 98.50 786 THR A N 1
ATOM 6259 C CA . THR A 1 786 ? -11.294 15.722 19.202 1.00 98.50 786 THR A CA 1
ATOM 6260 C C . THR A 1 786 ? -9.825 15.378 19.461 1.00 98.50 786 THR A C 1
ATOM 6262 O O . THR A 1 786 ? -9.001 16.233 19.809 1.00 98.50 786 THR A O 1
ATOM 6265 N N . TYR A 1 787 ? -9.488 14.099 19.273 1.00 98.44 787 TYR A N 1
ATOM 6266 C CA . TYR A 1 787 ? -8.155 13.543 19.505 1.00 98.44 787 TYR A CA 1
ATOM 6267 C C . TYR A 1 787 ? -7.727 12.604 18.374 1.00 98.44 787 TYR A C 1
ATOM 6269 O O . TYR A 1 787 ? -8.439 11.653 18.049 1.00 98.44 787 TYR A O 1
ATOM 6277 N N . PHE A 1 788 ? -6.519 12.805 17.849 1.00 98.44 788 PHE A N 1
ATOM 6278 C CA . PHE A 1 788 ? -5.799 11.799 17.069 1.00 98.44 788 PHE A CA 1
ATOM 6279 C C . PHE A 1 788 ? -4.554 11.342 17.829 1.00 98.44 788 PHE A C 1
ATOM 6281 O O . PHE A 1 788 ? -3.791 12.159 18.348 1.00 98.44 788 PHE A O 1
ATOM 6288 N N . THR A 1 789 ? -4.335 10.034 17.887 1.00 97.75 789 THR A N 1
ATOM 6289 C CA . THR A 1 789 ? -3.219 9.419 18.609 1.00 97.75 789 THR A CA 1
ATOM 6290 C C . THR A 1 789 ? -2.631 8.261 17.806 1.00 97.75 789 THR A C 1
ATOM 6292 O O . THR A 1 789 ? -3.354 7.538 17.127 1.00 97.75 789 THR A O 1
ATOM 6295 N N . THR A 1 790 ? -1.322 8.043 17.879 1.00 96.81 790 THR A N 1
ATOM 6296 C CA . THR A 1 790 ? -0.690 6.856 17.285 1.00 96.81 790 THR A CA 1
ATOM 6297 C C . THR A 1 790 ? 0.630 6.529 17.978 1.00 96.81 790 THR A C 1
ATOM 6299 O O . THR A 1 790 ? 1.236 7.395 18.612 1.00 96.81 790 THR A O 1
ATOM 6302 N N . GLY A 1 791 ? 1.079 5.277 17.861 1.00 93.56 791 GLY A N 1
ATOM 6303 C CA . GLY A 1 791 ? 2.465 4.910 18.160 1.00 93.56 791 GLY A CA 1
ATOM 6304 C C . GLY A 1 791 ? 3.478 5.434 17.129 1.00 93.56 791 GLY A C 1
ATOM 6305 O O . GLY A 1 791 ? 4.663 5.469 17.444 1.00 93.56 791 GLY A O 1
ATOM 6306 N N . SER A 1 792 ? 3.037 5.848 15.932 1.00 93.56 792 SER A N 1
ATOM 6307 C CA . SER A 1 792 ? 3.877 6.208 14.775 1.00 93.56 792 SER A CA 1
ATOM 6308 C C . SER A 1 792 ? 4.253 7.700 14.690 1.00 93.56 792 SER A C 1
ATOM 6310 O O . SER A 1 792 ? 3.637 8.559 15.327 1.00 93.56 792 SER A O 1
ATOM 6312 N N . THR A 1 793 ? 5.281 8.042 13.906 1.00 91.06 793 THR A N 1
ATOM 6313 C CA . THR A 1 793 ? 5.600 9.452 13.587 1.00 91.06 793 THR A CA 1
ATOM 6314 C C . THR A 1 793 ? 4.670 10.000 12.498 1.00 91.06 793 THR A C 1
ATOM 6316 O O . THR A 1 793 ? 4.342 9.304 11.541 1.00 91.06 793 THR A O 1
ATOM 6319 N N . LEU A 1 794 ? 4.280 11.274 12.597 1.00 91.25 794 LEU A N 1
ATOM 6320 C CA . LEU A 1 794 ? 3.283 11.881 11.700 1.00 91.25 794 LEU A CA 1
ATOM 6321 C C . LEU A 1 794 ? 3.869 12.604 10.470 1.00 91.25 794 LEU A C 1
ATOM 6323 O O . LEU A 1 794 ? 3.142 13.281 9.749 1.00 91.25 794 LEU A O 1
ATOM 6327 N N . GLY A 1 795 ? 5.174 12.494 10.213 1.00 85.38 795 GLY A N 1
ATOM 6328 C CA . GLY A 1 795 ? 5.796 13.137 9.046 1.00 85.38 795 GLY A CA 1
ATOM 6329 C C . GLY A 1 795 ? 5.469 12.454 7.711 1.00 85.38 795 GLY A C 1
ATOM 6330 O O . GLY A 1 795 ? 5.520 13.109 6.669 1.00 85.38 795 GLY A O 1
ATOM 6331 N N . PHE A 1 796 ? 5.092 11.170 7.730 1.00 82.62 796 PHE A N 1
ATOM 6332 C CA . PHE A 1 796 ? 4.644 10.450 6.538 1.00 82.62 796 PHE A CA 1
ATOM 6333 C C . PHE A 1 796 ? 3.385 11.112 5.959 1.00 82.62 796 PHE A C 1
ATOM 6335 O O . PHE A 1 796 ? 2.475 11.491 6.697 1.00 82.62 796 PHE A O 1
ATOM 6342 N N . ASP A 1 797 ? 3.365 11.320 4.640 1.00 86.62 797 ASP A N 1
ATOM 6343 C CA . ASP A 1 797 ? 2.318 12.054 3.901 1.00 86.62 797 ASP A CA 1
ATOM 6344 C C . ASP A 1 797 ? 2.032 13.506 4.379 1.00 86.62 797 ASP A C 1
ATOM 6346 O O . ASP A 1 797 ? 1.209 14.200 3.778 1.00 86.62 797 ASP A O 1
ATOM 6350 N N . ASN A 1 798 ? 2.762 14.009 5.384 1.00 91.00 798 ASN A N 1
ATOM 6351 C CA . ASN A 1 798 ? 2.470 15.195 6.203 1.00 91.00 798 ASN A CA 1
ATOM 6352 C C . ASN A 1 798 ? 1.179 15.083 7.057 1.00 91.00 798 ASN A C 1
ATOM 6354 O O . ASN A 1 798 ? 0.379 16.029 7.121 1.00 91.00 798 ASN A O 1
ATOM 6358 N N . TRP A 1 799 ? 0.947 13.946 7.729 1.00 93.94 799 TRP A N 1
ATOM 6359 C CA . TRP A 1 799 ? -0.143 13.810 8.715 1.00 93.94 799 TRP A CA 1
ATOM 6360 C C . TRP A 1 799 ? -0.049 14.854 9.850 1.00 93.94 799 TRP A C 1
ATOM 6362 O O . TRP A 1 799 ? -1.081 15.338 10.318 1.00 93.94 799 TRP A O 1
ATOM 6372 N N . ASP A 1 800 ? 1.172 15.251 10.234 1.00 93.25 800 ASP A N 1
ATOM 6373 C CA . ASP A 1 800 ? 1.513 16.312 11.203 1.00 93.25 800 ASP A CA 1
ATOM 6374 C C . ASP A 1 800 ? 0.773 17.627 10.921 1.00 93.25 800 ASP A C 1
ATOM 6376 O O . ASP A 1 800 ? 0.374 18.363 11.821 1.00 93.25 800 ASP A O 1
ATOM 6380 N N . THR A 1 801 ? 0.593 17.898 9.634 1.00 94.81 801 THR A N 1
ATOM 6381 C CA . THR A 1 801 ? -0.021 19.088 9.080 1.00 94.81 801 THR A CA 1
ATOM 6382 C C . THR A 1 801 ? -1.491 18.836 8.767 1.00 94.81 801 THR A C 1
ATOM 6384 O O . THR A 1 801 ? -2.325 19.716 8.990 1.00 94.81 801 THR A O 1
ATOM 6387 N N . PHE A 1 802 ? -1.819 17.660 8.228 1.00 96.25 802 PHE A N 1
ATOM 6388 C CA . PHE A 1 802 ? -3.171 17.329 7.792 1.00 96.25 802 PHE A CA 1
ATOM 6389 C C . PHE A 1 802 ? -4.146 17.217 8.967 1.00 96.25 802 PHE A C 1
ATOM 6391 O O . PHE A 1 802 ? -5.190 17.864 8.942 1.00 96.25 802 PHE A O 1
ATOM 6398 N N . LEU A 1 803 ? -3.810 16.454 10.009 1.00 96.75 803 LEU A N 1
ATOM 6399 C CA . LEU A 1 803 ? -4.745 16.161 11.099 1.00 96.75 803 LEU A CA 1
ATOM 6400 C C . LEU A 1 803 ? -5.175 17.433 11.865 1.00 96.75 803 LEU A C 1
ATOM 6402 O O . LEU A 1 803 ? -6.384 17.637 12.001 1.00 96.75 803 LEU A O 1
ATOM 6406 N N . PRO A 1 804 ? -4.269 18.359 12.262 1.00 95.56 804 PRO A N 1
ATOM 6407 C CA . PRO A 1 804 ? -4.681 19.607 12.909 1.00 95.56 804 PRO A CA 1
ATOM 6408 C C . PRO A 1 804 ? -5.428 20.578 11.985 1.00 95.56 804 PRO A C 1
ATOM 6410 O O . PRO A 1 804 ? -6.220 21.384 12.463 1.00 95.56 804 PRO A O 1
ATOM 6413 N N . SER A 1 805 ? -5.194 20.534 10.665 1.00 95.19 805 SER A N 1
ATOM 6414 C CA . SER A 1 805 ? -5.905 21.416 9.719 1.00 95.19 805 SER A CA 1
ATOM 6415 C C . SER A 1 805 ? -7.311 20.926 9.357 1.00 95.19 805 SER A C 1
ATOM 6417 O O . SER A 1 805 ? -8.119 21.726 8.891 1.00 95.19 805 SER A O 1
ATOM 6419 N N . HIS A 1 806 ? -7.637 19.660 9.637 1.00 95.88 806 HIS A N 1
ATOM 6420 C CA . HIS A 1 806 ? -8.931 19.048 9.317 1.00 95.88 806 HIS A CA 1
ATOM 6421 C C . HIS A 1 806 ? -9.693 18.561 10.561 1.00 95.88 806 HIS A C 1
ATOM 6423 O O . HIS A 1 806 ? -10.436 17.583 10.501 1.00 95.88 806 HIS A O 1
ATOM 6429 N N . GLY A 1 807 ? -9.576 19.292 11.673 1.00 94.00 807 GLY A N 1
ATOM 6430 C CA . GLY A 1 807 ? -10.498 19.180 12.809 1.00 94.00 807 GLY A CA 1
ATOM 6431 C C . GLY A 1 807 ? -10.082 18.239 13.940 1.00 94.00 807 GLY A C 1
ATOM 6432 O O . GLY A 1 807 ? -10.953 17.840 14.700 1.00 94.00 807 GLY A O 1
ATOM 6433 N N . PHE A 1 808 ? -8.796 17.892 14.074 1.00 97.31 808 PHE A N 1
ATOM 6434 C CA . PHE A 1 808 ? -8.271 17.311 15.316 1.00 97.31 808 PHE A CA 1
ATOM 6435 C C . PHE A 1 808 ? -7.573 18.374 16.174 1.00 97.31 808 PHE A C 1
ATOM 6437 O O . PHE A 1 808 ? -6.436 18.758 15.900 1.00 97.31 808 PHE A O 1
ATOM 6444 N N . ASP A 1 809 ? -8.235 18.801 17.248 1.00 92.56 809 ASP A N 1
ATOM 6445 C CA . ASP A 1 809 ? -7.738 19.786 18.220 1.00 92.56 809 ASP A CA 1
ATOM 6446 C C . ASP A 1 809 ? -6.477 19.290 18.950 1.00 92.56 809 ASP A C 1
ATOM 6448 O O . ASP A 1 809 ? -5.590 20.066 19.310 1.00 92.56 809 ASP A O 1
ATOM 6452 N N . ASN A 1 810 ? -6.390 17.974 19.171 1.00 96.25 810 ASN A N 1
ATOM 6453 C CA . ASN A 1 810 ? -5.324 17.334 19.928 1.00 96.25 810 ASN A CA 1
ATOM 6454 C C . ASN A 1 810 ? -4.680 16.201 19.125 1.00 96.25 810 ASN A C 1
ATOM 6456 O O . ASN A 1 810 ? -5.280 15.146 18.937 1.00 96.25 810 ASN A O 1
ATOM 6460 N N . VAL A 1 811 ? -3.416 16.367 18.739 1.00 97.19 811 VAL A N 1
ATOM 6461 C CA . VAL A 1 811 ? -2.662 15.346 17.995 1.00 97.19 811 VAL A CA 1
ATOM 6462 C C . VAL A 1 811 ? -1.479 14.826 18.827 1.00 97.19 811 VAL A C 1
ATOM 6464 O O . VAL A 1 811 ? -0.819 15.583 19.550 1.00 97.19 811 VAL A O 1
ATOM 6467 N N . TRP A 1 812 ? -1.291 13.502 18.833 1.00 96.69 812 TRP A N 1
ATOM 6468 C CA . TRP A 1 812 ? -0.271 12.787 19.605 1.00 96.69 812 TRP A CA 1
ATOM 6469 C C . TRP A 1 812 ? 0.452 11.776 18.704 1.00 96.69 812 TRP A C 1
ATOM 6471 O O . TRP A 1 812 ? -0.173 10.863 18.166 1.00 96.69 812 TRP A O 1
ATOM 6481 N N . ASP A 1 813 ? 1.765 11.933 18.575 1.00 95.38 813 ASP A N 1
ATOM 6482 C CA . ASP A 1 813 ? 2.662 11.126 17.747 1.00 95.38 813 ASP A CA 1
ATOM 6483 C C . ASP A 1 813 ? 3.629 10.279 18.592 1.00 95.38 813 ASP A C 1
ATOM 6485 O O . ASP A 1 813 ? 3.695 10.430 19.816 1.00 95.38 813 ASP A O 1
ATOM 6489 N N . ALA A 1 814 ? 4.429 9.437 17.928 1.00 94.44 814 ALA A N 1
ATOM 6490 C CA . ALA A 1 814 ? 5.525 8.679 18.535 1.00 94.44 814 ALA A CA 1
ATOM 6491 C C . ALA A 1 814 ? 6.381 9.539 19.473 1.00 94.44 814 ALA A C 1
ATOM 6493 O O . ALA A 1 814 ? 6.638 9.142 20.602 1.00 94.44 814 ALA A O 1
ATOM 6494 N N . ASP A 1 815 ? 6.788 10.731 19.043 1.00 94.31 815 ASP A N 1
ATOM 6495 C CA . ASP A 1 815 ? 7.661 11.620 19.808 1.00 94.31 815 ASP A CA 1
ATOM 6496 C C . ASP A 1 815 ? 7.010 12.113 21.110 1.00 94.31 815 ASP A C 1
ATOM 6498 O O . ASP A 1 815 ? 7.661 12.181 22.159 1.00 94.31 815 ASP A O 1
ATOM 6502 N N . LYS A 1 816 ? 5.714 12.443 21.084 1.00 95.44 816 LYS A N 1
ATOM 6503 C CA . LYS A 1 816 ? 4.947 12.783 22.289 1.00 95.44 816 LYS A CA 1
ATOM 6504 C C . LYS A 1 816 ? 4.731 11.558 23.177 1.00 95.44 816 LYS A C 1
ATOM 6506 O O . LYS A 1 816 ? 4.928 11.674 24.386 1.00 95.44 816 LYS A O 1
ATOM 6511 N N . MET A 1 817 ? 4.396 10.403 22.599 1.00 95.19 817 MET A N 1
ATOM 6512 C CA . MET A 1 817 ? 4.248 9.142 23.335 1.00 95.19 817 MET A CA 1
ATOM 6513 C C . MET A 1 817 ? 5.559 8.752 24.035 1.00 95.19 817 MET A C 1
ATOM 6515 O O . MET A 1 817 ? 5.542 8.472 25.232 1.00 95.19 817 MET A O 1
ATOM 6519 N N . LYS A 1 818 ? 6.703 8.827 23.340 1.00 94.88 818 LYS A N 1
ATOM 6520 C CA . LYS A 1 818 ? 8.041 8.551 23.887 1.00 94.88 818 LYS A CA 1
ATOM 6521 C C . LYS A 1 818 ? 8.339 9.451 25.089 1.00 94.88 818 LYS A C 1
ATOM 6523 O O . LYS A 1 818 ? 8.576 8.938 26.181 1.00 94.88 818 LYS A O 1
ATOM 6528 N N . ARG A 1 819 ? 8.188 10.776 24.949 1.00 95.25 819 ARG A N 1
ATOM 6529 C CA . ARG A 1 819 ?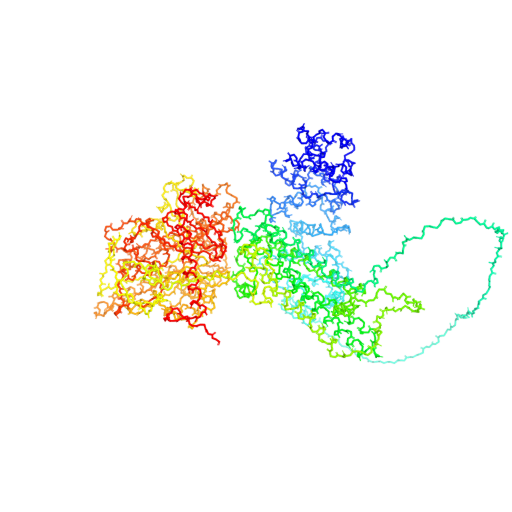 8.366 11.727 26.067 1.00 95.25 819 ARG A CA 1
ATOM 6530 C C . ARG A 1 819 ? 7.424 11.458 27.245 1.00 95.25 819 ARG A C 1
ATOM 6532 O O . ARG A 1 819 ? 7.815 11.640 28.396 1.00 95.25 819 ARG A O 1
ATOM 6539 N N . MET A 1 820 ? 6.179 11.049 27.001 1.00 95.38 820 MET A N 1
ATOM 6540 C CA . MET A 1 820 ? 5.243 10.709 28.080 1.00 95.38 820 MET A CA 1
ATOM 6541 C C . MET A 1 820 ? 5.627 9.397 28.781 1.00 95.38 820 MET A C 1
ATOM 6543 O O . MET A 1 820 ? 5.569 9.324 30.005 1.00 95.38 820 MET A O 1
ATOM 6547 N N . ALA A 1 821 ? 6.080 8.387 28.037 1.00 94.94 821 ALA A N 1
ATOM 6548 C CA . ALA A 1 821 ? 6.539 7.113 28.586 1.00 94.94 821 ALA A CA 1
ATOM 6549 C C . ALA A 1 821 ? 7.842 7.244 29.401 1.00 94.94 821 ALA A C 1
ATOM 6551 O O . ALA A 1 821 ? 7.961 6.624 30.458 1.00 94.94 821 ALA A O 1
ATOM 6552 N N . GLU A 1 822 ? 8.784 8.086 28.966 1.00 95.44 822 GLU A N 1
ATOM 6553 C CA . GLU A 1 822 ? 10.006 8.418 29.718 1.00 95.44 822 GLU A CA 1
ATOM 6554 C C . GLU A 1 822 ? 9.670 9.029 31.086 1.00 95.44 822 GLU A C 1
ATOM 6556 O O . GLU A 1 822 ? 10.116 8.531 32.121 1.00 95.44 822 GLU A O 1
ATOM 6561 N N . ASN A 1 823 ? 8.815 10.060 31.096 1.00 94.31 823 ASN A N 1
ATOM 6562 C CA . ASN A 1 823 ? 8.391 10.745 32.320 1.00 94.31 823 ASN A CA 1
ATOM 6563 C C . ASN A 1 823 ? 7.572 9.847 33.266 1.00 94.31 823 ASN A C 1
ATOM 6565 O O . ASN A 1 823 ? 7.702 9.969 34.483 1.00 94.31 823 ASN A O 1
ATOM 6569 N N . ASN A 1 824 ? 6.730 8.956 32.728 1.00 93.50 824 ASN A N 1
ATOM 6570 C CA . ASN A 1 824 ? 5.745 8.221 33.527 1.00 93.50 824 ASN A CA 1
ATOM 6571 C C . ASN A 1 824 ? 6.189 6.805 33.934 1.00 93.50 824 ASN A C 1
ATOM 6573 O O . ASN A 1 824 ? 5.707 6.295 34.946 1.00 93.50 824 ASN A O 1
ATOM 6577 N N . PHE A 1 825 ? 7.052 6.138 33.156 1.00 91.75 825 PHE A N 1
ATOM 6578 C CA . PHE A 1 825 ? 7.307 4.692 33.286 1.00 91.75 825 PHE A CA 1
ATOM 6579 C C . PHE A 1 825 ? 8.776 4.310 33.530 1.00 91.75 825 PHE A C 1
ATOM 6581 O O . PHE A 1 825 ? 9.101 3.126 33.463 1.00 91.75 825 PHE A O 1
ATOM 6588 N N . ASN A 1 826 ? 9.653 5.270 33.858 1.00 88.44 826 ASN A N 1
ATOM 6589 C CA . ASN A 1 826 ? 11.082 5.030 34.129 1.00 88.44 826 ASN A CA 1
ATOM 6590 C C . ASN A 1 826 ? 11.815 4.365 32.937 1.00 88.44 826 ASN A C 1
ATOM 6592 O O . ASN A 1 826 ? 12.692 3.518 33.108 1.00 88.44 826 ASN A O 1
ATOM 6596 N N . ILE A 1 827 ? 11.438 4.758 31.719 1.00 91.62 827 ILE A N 1
ATOM 6597 C CA . ILE A 1 827 ? 12.116 4.392 30.470 1.00 91.62 827 ILE A CA 1
ATOM 6598 C C . ILE A 1 827 ? 13.163 5.470 30.175 1.00 91.62 827 ILE A C 1
ATOM 6600 O O . ILE A 1 827 ? 12.876 6.660 30.311 1.00 91.62 827 ILE A O 1
ATOM 6604 N N . ARG A 1 828 ? 14.385 5.085 29.793 1.00 92.38 828 ARG A N 1
ATOM 6605 C CA . ARG A 1 828 ? 15.438 6.039 29.402 1.00 92.38 828 ARG A CA 1
ATOM 6606 C C . ARG A 1 828 ? 15.396 6.227 27.889 1.00 92.38 828 ARG A C 1
ATOM 6608 O O . ARG A 1 828 ? 15.128 5.273 27.168 1.00 92.38 828 ARG A O 1
ATOM 6615 N N . SER A 1 829 ? 15.795 7.392 27.384 1.00 91.31 829 SER A N 1
ATOM 6616 C CA . SER A 1 829 ? 15.799 7.664 25.935 1.00 91.31 829 SER A CA 1
ATOM 6617 C C . SER A 1 829 ? 16.703 6.741 25.106 1.00 91.31 829 SER A C 1
ATOM 6619 O O . SER A 1 829 ? 16.533 6.639 23.900 1.00 91.31 829 SER A O 1
ATOM 6621 N N . GLN A 1 830 ? 17.652 6.043 25.736 1.00 90.00 830 GLN A N 1
ATOM 6622 C CA . GLN A 1 830 ? 18.446 4.998 25.081 1.00 90.00 830 GLN A CA 1
ATOM 6623 C C . GLN A 1 830 ? 17.693 3.668 24.902 1.00 90.00 830 GLN A C 1
ATOM 6625 O O . GLN A 1 830 ? 18.107 2.862 24.080 1.00 90.00 830 GLN A O 1
ATOM 6630 N N . ASP A 1 831 ? 16.628 3.414 25.669 1.00 92.06 831 ASP A N 1
ATOM 6631 C CA . ASP A 1 831 ? 15.899 2.136 25.686 1.00 92.06 831 ASP A CA 1
ATOM 6632 C C . ASP A 1 831 ? 14.889 2.015 24.531 1.00 92.06 831 ASP A C 1
ATOM 6634 O O . ASP A 1 831 ? 14.332 0.945 24.299 1.00 92.06 831 ASP A O 1
ATOM 6638 N N . TRP A 1 832 ? 14.687 3.095 23.766 1.00 90.81 832 TRP A N 1
ATOM 6639 C CA . TRP A 1 832 ? 13.976 3.055 22.487 1.00 90.81 832 TRP A CA 1
ATOM 6640 C C . TRP A 1 832 ? 14.736 2.245 21.435 1.00 90.81 832 TRP A C 1
ATOM 6642 O O . TRP A 1 832 ? 14.111 1.441 20.753 1.00 90.81 832 TRP A O 1
ATOM 6652 N N . ASP A 1 833 ? 16.057 2.439 21.348 1.00 85.56 833 ASP A N 1
ATOM 6653 C CA . ASP A 1 833 ? 16.891 2.004 20.216 1.00 85.56 833 ASP A CA 1
ATOM 6654 C C . ASP A 1 833 ? 18.050 1.058 20.626 1.00 85.56 833 ASP A C 1
ATOM 6656 O O . ASP A 1 833 ? 18.933 0.768 19.818 1.00 85.56 833 ASP A O 1
ATOM 6660 N N . ASN A 1 834 ? 18.088 0.607 21.889 1.00 86.88 834 ASN A N 1
ATOM 6661 C CA . ASN A 1 834 ? 19.008 -0.430 22.384 1.00 86.88 834 ASN A CA 1
ATOM 6662 C C . ASN A 1 834 ? 18.310 -1.798 22.495 1.00 86.88 834 ASN A C 1
ATOM 6664 O O . ASN A 1 834 ? 17.134 -1.911 22.163 1.00 86.88 834 ASN A O 1
ATOM 6668 N N . ASP A 1 835 ? 19.022 -2.805 23.016 1.00 86.25 835 ASP A N 1
ATOM 6669 C CA . ASP A 1 835 ? 18.553 -4.174 23.277 1.00 86.25 835 ASP A CA 1
ATOM 6670 C C . ASP A 1 835 ? 17.127 -4.306 23.855 1.00 86.25 835 ASP A C 1
ATOM 6672 O O . ASP A 1 835 ? 16.516 -5.350 23.673 1.00 86.25 835 ASP A O 1
ATOM 6676 N N . GLU A 1 836 ? 16.591 -3.321 24.585 1.00 89.38 836 GLU A N 1
ATOM 6677 C CA . GLU A 1 836 ? 15.215 -3.341 25.109 1.00 89.38 836 GLU A CA 1
ATOM 6678 C C . GLU A 1 836 ? 14.132 -3.239 24.018 1.00 89.38 836 GLU A C 1
ATOM 6680 O O . GLU A 1 836 ? 13.010 -3.710 24.236 1.00 89.38 836 GLU A O 1
ATOM 6685 N N . HIS A 1 837 ? 14.454 -2.609 22.881 1.00 87.94 837 HIS A N 1
ATOM 6686 C CA . HIS A 1 837 ? 13.568 -2.321 21.747 1.00 87.94 837 HIS A CA 1
ATOM 6687 C C . HIS A 1 837 ? 12.195 -1.762 22.171 1.00 87.94 837 HIS A C 1
ATOM 6689 O O . HIS A 1 837 ? 11.143 -2.301 21.832 1.00 87.94 837 HIS A O 1
ATOM 6695 N N . ARG A 1 838 ? 12.164 -0.666 22.949 1.00 90.69 838 ARG A N 1
ATOM 6696 C CA . ARG A 1 838 ? 10.893 -0.003 23.333 1.00 90.69 838 ARG A CA 1
ATOM 6697 C C . ARG A 1 838 ? 10.225 0.737 22.168 1.00 90.69 838 ARG A C 1
ATOM 6699 O O . ARG A 1 838 ? 9.057 1.119 22.258 1.00 90.69 838 ARG A O 1
ATOM 6706 N N . GLY A 1 839 ? 10.944 0.922 21.066 1.00 90.12 839 GLY A N 1
ATOM 6707 C CA . GLY A 1 839 ? 10.407 1.358 19.787 1.00 90.12 839 GLY A CA 1
ATOM 6708 C C . GLY A 1 839 ? 11.234 0.806 18.631 1.00 90.12 839 GLY A C 1
ATOM 6709 O O . GLY A 1 839 ? 12.149 0.010 18.819 1.00 90.12 839 GLY A O 1
ATOM 6710 N N . PHE A 1 840 ? 10.903 1.263 17.430 1.00 89.00 840 PHE A N 1
ATOM 6711 C CA . PHE A 1 840 ? 11.599 0.915 16.196 1.00 89.00 840 PHE A CA 1
ATOM 6712 C C . PHE A 1 840 ? 11.499 2.072 15.190 1.00 89.00 840 PHE A C 1
ATOM 6714 O O . PHE A 1 840 ? 11.023 3.160 15.523 1.00 89.00 840 PHE A O 1
ATOM 6721 N N . SER A 1 841 ? 11.948 1.852 13.952 1.00 83.75 841 SER A N 1
ATOM 6722 C CA . SER A 1 841 ? 12.051 2.878 12.899 1.00 83.75 841 SER A CA 1
ATOM 6723 C C . SER A 1 841 ? 10.761 3.657 12.611 1.00 83.75 841 SER A C 1
ATOM 6725 O O . SER A 1 841 ? 10.843 4.812 12.194 1.00 83.75 841 SER A O 1
ATOM 6727 N N . TRP A 1 842 ? 9.590 3.058 12.844 1.00 86.81 842 TRP A N 1
ATOM 6728 C CA . TRP A 1 842 ? 8.293 3.697 12.612 1.00 86.81 842 TRP A CA 1
ATOM 6729 C C . TRP A 1 842 ? 7.707 4.400 13.845 1.00 86.81 842 TRP A C 1
ATOM 6731 O O . TRP A 1 842 ? 6.949 5.358 13.686 1.00 86.81 842 TRP A O 1
ATOM 6741 N N . GLY A 1 843 ? 8.047 3.981 15.072 1.00 90.81 843 GLY A N 1
ATOM 6742 C CA . GLY A 1 843 ? 7.348 4.479 16.259 1.00 90.81 843 GLY A CA 1
ATOM 6743 C C . GLY A 1 843 ? 7.735 3.868 17.610 1.00 90.81 843 GLY A C 1
ATOM 6744 O O . GLY A 1 843 ? 8.799 3.273 17.780 1.00 90.81 843 GLY A O 1
ATOM 6745 N N . ALA A 1 844 ? 6.856 4.060 18.594 1.00 94.69 844 ALA A N 1
ATOM 6746 C CA . ALA A 1 844 ? 6.856 3.374 19.887 1.00 94.69 844 ALA A CA 1
ATOM 6747 C C . ALA A 1 844 ? 5.846 2.214 19.871 1.00 94.69 844 ALA A C 1
ATOM 6749 O O . ALA A 1 844 ? 4.804 2.316 19.220 1.00 94.69 844 ALA A O 1
ATOM 6750 N N . HIS A 1 845 ? 6.144 1.131 20.590 1.00 96.31 845 HIS A N 1
ATOM 6751 C CA . HIS A 1 845 ? 5.328 -0.085 20.554 1.00 96.31 845 HIS A CA 1
ATOM 6752 C C . HIS A 1 845 ? 3.965 0.039 21.252 1.00 96.31 845 HIS A C 1
ATOM 6754 O O . HIS A 1 845 ? 3.716 0.927 22.076 1.00 96.31 845 HIS A O 1
ATOM 6760 N N . ASP A 1 846 ? 3.058 -0.870 20.883 1.00 97.38 846 ASP A N 1
ATOM 6761 C CA . ASP A 1 846 ? 1.645 -0.794 21.264 1.00 97.38 846 ASP A CA 1
ATOM 6762 C C . ASP A 1 846 ? 1.400 -1.085 22.757 1.00 97.38 846 ASP A C 1
ATOM 6764 O O . ASP A 1 846 ? 0.405 -0.622 23.312 1.00 97.38 846 ASP A O 1
ATOM 6768 N N . ASP A 1 847 ? 2.337 -1.749 23.446 1.00 96.25 847 ASP A N 1
ATOM 6769 C CA . ASP A 1 847 ? 2.322 -1.914 24.910 1.00 96.25 847 ASP A CA 1
ATOM 6770 C C . ASP A 1 847 ? 2.417 -0.564 25.639 1.00 96.25 847 ASP A C 1
ATOM 6772 O O . ASP A 1 847 ? 1.835 -0.378 26.712 1.00 96.25 847 ASP A O 1
ATOM 6776 N N . LEU A 1 848 ? 3.114 0.404 25.040 1.00 96.25 848 LEU A N 1
ATOM 6777 C CA . LEU A 1 848 ? 3.255 1.763 25.552 1.00 96.25 848 LEU A CA 1
ATOM 6778 C C . LEU A 1 848 ? 2.180 2.701 24.990 1.00 96.25 848 LEU A C 1
ATOM 6780 O O . LEU A 1 848 ? 1.622 3.491 25.757 1.00 96.25 848 LEU A O 1
ATOM 6784 N N . SER A 1 849 ? 1.838 2.598 23.700 1.00 96.75 849 SER A N 1
ATOM 6785 C CA . SER A 1 849 ? 0.834 3.473 23.071 1.00 96.75 849 SER A CA 1
ATOM 6786 C C . SER A 1 849 ? -0.570 3.254 23.664 1.00 96.75 849 SER A C 1
ATOM 6788 O O . SER A 1 849 ? -1.204 4.220 24.105 1.00 96.75 849 SER A O 1
ATOM 6790 N N . PHE A 1 850 ? -1.016 1.998 23.814 1.00 98.25 850 PHE A N 1
ATOM 6791 C CA . PHE A 1 850 ? -2.289 1.677 24.464 1.00 98.25 850 PHE A CA 1
ATOM 6792 C C . PHE A 1 850 ? -2.275 1.983 25.963 1.00 98.25 850 PHE A C 1
ATOM 6794 O O . PHE A 1 850 ? -3.304 2.372 26.521 1.00 98.25 850 PHE A O 1
ATOM 6801 N N . ARG A 1 851 ? -1.131 1.833 26.644 1.00 97.44 851 ARG A N 1
ATOM 6802 C CA . ARG A 1 851 ? -1.022 2.157 28.074 1.00 97.44 851 ARG A CA 1
ATOM 6803 C C . ARG A 1 851 ? -1.219 3.651 28.322 1.00 97.44 851 ARG A C 1
ATOM 6805 O O . ARG A 1 851 ? -2.036 3.998 29.174 1.00 97.44 851 ARG A O 1
ATOM 6812 N N . LEU A 1 852 ? -0.545 4.507 27.550 1.00 97.88 852 LEU A N 1
ATOM 6813 C CA . LEU A 1 852 ? -0.694 5.965 27.620 1.00 97.88 852 LEU A CA 1
ATOM 6814 C C . LEU A 1 852 ? -2.106 6.421 27.235 1.00 97.88 852 LEU A C 1
ATOM 6816 O O . LEU A 1 852 ? -2.691 7.245 27.939 1.00 97.88 852 LEU A O 1
ATOM 6820 N N . LEU A 1 853 ? -2.682 5.849 26.170 1.00 98.19 853 LEU A N 1
ATOM 6821 C CA . LEU A 1 853 ? -4.076 6.096 25.795 1.00 98.19 853 LEU A CA 1
ATOM 6822 C C . LEU A 1 853 ? -5.032 5.703 26.933 1.00 98.19 853 LEU A C 1
ATOM 6824 O O . LEU A 1 853 ? -5.920 6.472 27.293 1.00 98.19 853 LEU A O 1
ATOM 6828 N N . GLY A 1 854 ? -4.836 4.530 27.537 1.00 98.19 854 GLY A N 1
ATOM 6829 C CA . GLY A 1 854 ? -5.656 4.040 28.643 1.00 98.19 854 GLY A CA 1
ATOM 6830 C C . GLY A 1 854 ? -5.538 4.885 29.913 1.00 98.19 854 GLY A C 1
ATOM 6831 O O . GLY A 1 854 ? -6.540 5.091 30.592 1.00 98.19 854 GLY A O 1
ATOM 6832 N N . ASP A 1 855 ? -4.350 5.407 30.224 1.00 97.94 855 ASP A N 1
ATOM 6833 C CA . ASP A 1 855 ? -4.154 6.352 31.331 1.00 97.94 855 ASP A CA 1
ATOM 6834 C C . ASP A 1 855 ? -4.946 7.649 31.077 1.00 97.94 855 ASP A C 1
ATOM 6836 O O . ASP A 1 855 ? -5.751 8.059 31.915 1.00 97.94 855 ASP A O 1
ATOM 6840 N N . PHE A 1 856 ? -4.806 8.230 29.881 1.00 97.38 856 PHE A N 1
ATOM 6841 C CA . PHE A 1 856 ? -5.506 9.446 29.452 1.00 97.38 856 PHE A CA 1
ATOM 6842 C C . PHE A 1 856 ? -7.041 9.302 29.442 1.00 97.38 856 PHE A C 1
ATOM 6844 O O . PHE A 1 856 ? -7.754 10.174 29.947 1.00 97.38 856 PHE A O 1
ATOM 6851 N N . LEU A 1 857 ? -7.577 8.204 28.899 1.00 98.00 857 LEU A N 1
ATOM 6852 C CA . LEU A 1 857 ? -9.026 7.976 28.837 1.00 98.00 857 LEU A CA 1
ATOM 6853 C C . LEU A 1 857 ? -9.638 7.820 30.236 1.00 98.00 857 LEU A C 1
ATOM 6855 O O . LEU A 1 857 ? -10.732 8.329 30.492 1.00 98.00 857 LEU A O 1
ATOM 6859 N N . LEU A 1 858 ? -8.928 7.170 31.164 1.00 97.94 858 LEU A N 1
ATOM 6860 C CA . LEU A 1 858 ? -9.381 7.008 32.547 1.00 97.94 858 LEU A CA 1
ATOM 6861 C C . LEU A 1 858 ? -9.258 8.299 33.366 1.00 97.94 858 LEU A C 1
ATOM 6863 O O . LEU A 1 858 ? -10.148 8.584 34.171 1.00 97.94 858 LEU A O 1
ATOM 6867 N N . GLU A 1 859 ? -8.225 9.113 33.133 1.00 96.56 859 GLU A N 1
ATOM 6868 C CA . GLU A 1 859 ? -8.105 10.444 33.739 1.00 96.56 859 GLU A CA 1
ATOM 6869 C C . GLU A 1 859 ? -9.273 11.349 33.310 1.00 96.56 859 GLU A C 1
ATOM 6871 O O . GLU A 1 859 ? -9.932 11.965 34.151 1.00 96.56 859 GLU A O 1
ATOM 6876 N N . ASN A 1 860 ? -9.606 11.380 32.015 1.00 95.00 860 ASN A N 1
ATOM 6877 C CA . ASN A 1 860 ? -10.743 12.166 31.536 1.00 95.00 860 ASN A CA 1
ATOM 6878 C C . ASN A 1 860 ? -12.087 11.589 31.986 1.00 95.00 860 ASN A C 1
ATOM 6880 O O . ASN A 1 860 ? -12.963 12.358 32.374 1.00 95.00 860 ASN A O 1
ATOM 6884 N N . ARG A 1 861 ? -12.243 10.261 32.070 1.00 94.69 861 ARG A N 1
ATOM 6885 C CA . ARG A 1 861 ? -13.418 9.644 32.709 1.00 94.69 861 ARG A CA 1
ATOM 6886 C C . ARG A 1 861 ? -13.592 10.130 34.153 1.00 94.69 861 ARG A C 1
ATOM 6888 O O . ARG A 1 861 ? -14.711 10.444 34.549 1.00 94.69 861 ARG A O 1
ATOM 6895 N N . ALA A 1 862 ? -12.511 10.220 34.931 1.00 95.62 862 ALA A N 1
ATOM 6896 C CA . ALA A 1 862 ? -12.565 10.740 36.298 1.00 95.62 862 ALA A CA 1
ATOM 6897 C C . ALA A 1 862 ? -12.995 12.219 36.339 1.00 95.62 862 ALA A C 1
ATOM 6899 O O . ALA A 1 862 ? -13.840 12.576 37.161 1.00 95.62 862 ALA A O 1
ATOM 6900 N N . LYS A 1 863 ? -12.500 13.054 35.412 1.00 95.12 863 LYS A N 1
ATOM 6901 C CA . LYS A 1 863 ? -12.954 14.450 35.258 1.00 95.12 863 LYS A CA 1
ATOM 6902 C C . LYS A 1 863 ? -14.445 14.528 34.921 1.00 95.12 863 LYS A C 1
ATOM 6904 O O . LYS A 1 863 ? -15.169 15.227 35.618 1.00 95.12 863 LYS A O 1
ATOM 6909 N N . GLN A 1 864 ? -14.928 13.789 33.918 1.00 92.75 864 GLN A N 1
ATOM 6910 C CA . GLN A 1 864 ? -16.345 13.824 33.513 1.00 92.75 864 GLN A CA 1
ATOM 6911 C C . GLN A 1 864 ? -17.288 13.341 34.632 1.00 92.75 864 GLN A C 1
ATOM 6913 O O . GLN A 1 864 ? -18.354 13.922 34.822 1.00 92.75 864 GLN A O 1
ATOM 6918 N N . VAL A 1 865 ? -16.885 12.342 35.431 1.00 92.31 865 VAL A N 1
ATOM 6919 C CA . VAL A 1 865 ? -17.638 11.917 36.631 1.00 92.31 865 VAL A CA 1
ATOM 6920 C C . VAL A 1 865 ? -17.749 13.044 37.664 1.00 92.31 865 VAL A C 1
ATOM 6922 O O . VAL A 1 865 ? -18.789 13.184 38.305 1.00 92.31 865 VAL A O 1
ATOM 6925 N N . GLU A 1 866 ? -16.708 13.861 37.825 1.00 94.56 866 GLU A N 1
ATOM 6926 C CA . GLU A 1 866 ? -16.728 14.999 38.746 1.00 94.56 866 GLU A CA 1
ATOM 6927 C C . GLU A 1 866 ? -17.542 16.185 38.196 1.00 94.56 866 GLU A C 1
ATOM 6929 O O . GLU A 1 866 ? -18.333 16.766 38.936 1.00 94.56 866 GLU A O 1
ATOM 6934 N N . ARG A 1 867 ? -17.480 16.464 36.885 1.00 93.75 867 ARG A N 1
ATOM 6935 C CA . ARG A 1 867 ? -18.374 17.435 36.215 1.00 93.75 867 ARG A CA 1
ATOM 6936 C C . ARG A 1 867 ? -19.851 17.070 36.399 1.00 93.75 867 ARG A C 1
ATOM 6938 O O . ARG A 1 867 ? -20.647 17.906 36.821 1.00 93.75 867 ARG A O 1
ATOM 6945 N N . ALA A 1 868 ? -20.198 15.796 36.198 1.00 91.06 868 ALA A N 1
ATOM 6946 C CA . ALA A 1 868 ? -21.561 15.297 36.382 1.00 91.06 868 ALA A CA 1
ATOM 6947 C C . ALA A 1 868 ? -22.063 15.431 37.837 1.00 91.06 868 ALA A C 1
ATOM 6949 O O . ALA A 1 868 ? -23.227 15.760 38.056 1.00 91.06 868 ALA A O 1
ATOM 6950 N N . ARG A 1 869 ? -21.195 15.244 38.846 1.00 93.88 869 ARG A N 1
ATOM 6951 C CA . ARG A 1 869 ? -21.532 15.503 40.266 1.00 93.88 869 ARG A CA 1
ATOM 6952 C C . ARG A 1 869 ? -21.817 16.975 40.555 1.00 93.88 869 ARG A C 1
ATOM 6954 O O . ARG A 1 869 ? -22.606 17.273 41.447 1.00 93.88 869 ARG A O 1
ATOM 6961 N N . GLN A 1 870 ? -21.171 17.874 39.819 1.00 95.38 870 GLN A N 1
ATOM 6962 C CA . GLN A 1 870 ? -21.337 19.324 39.936 1.00 95.38 870 GLN A CA 1
ATOM 6963 C C . GLN A 1 870 ? -22.539 19.843 39.123 1.00 95.38 870 GLN A C 1
ATOM 6965 O O . GLN A 1 870 ? -22.862 21.026 39.195 1.00 95.38 870 GLN A O 1
ATOM 6970 N N . GLY A 1 871 ? -23.236 18.961 38.395 1.00 92.94 871 GLY A N 1
ATOM 6971 C CA . GLY A 1 871 ? -24.375 19.308 37.543 1.00 92.94 871 GLY A CA 1
ATOM 6972 C C . GLY A 1 871 ? -23.980 19.943 36.208 1.00 92.94 871 GLY A C 1
ATOM 6973 O O . GLY A 1 871 ? -24.842 20.490 35.522 1.00 92.94 871 GLY A O 1
ATOM 6974 N N . GLU A 1 872 ? -22.700 19.889 35.831 1.00 93.44 872 GLU A N 1
ATOM 6975 C CA . GLU A 1 872 ? -22.250 20.352 34.520 1.00 93.44 872 GLU A CA 1
ATOM 6976 C C . GLU A 1 872 ? -22.550 19.309 33.425 1.00 93.44 872 GLU A C 1
ATOM 6978 O O . GLU A 1 872 ? -22.411 18.105 33.672 1.00 93.44 872 GLU A O 1
ATOM 6983 N N . PRO A 1 873 ? -22.901 19.737 32.196 1.00 91.25 873 PRO A N 1
ATOM 6984 C CA . PRO A 1 873 ? -23.002 18.839 31.051 1.00 91.25 873 PRO A CA 1
ATOM 6985 C C . PRO A 1 873 ? -21.687 18.101 30.776 1.00 91.25 873 PRO A C 1
ATOM 6987 O O . PRO A 1 873 ? -20.599 18.678 30.861 1.00 91.25 873 PRO A O 1
ATOM 6990 N N . LYS A 1 874 ? -21.793 16.830 30.381 1.00 92.19 874 LYS A N 1
ATOM 6991 C CA . LYS A 1 874 ? -20.651 16.039 29.914 1.00 92.19 874 LYS A CA 1
ATOM 6992 C C . LYS A 1 874 ? -20.059 16.652 28.644 1.00 92.19 874 LYS A C 1
ATOM 6994 O O . LYS A 1 874 ? -20.791 16.994 27.718 1.00 92.19 874 LYS A O 1
ATOM 6999 N N . VAL A 1 875 ? -18.730 16.678 28.568 1.00 94.25 875 VAL A N 1
ATOM 7000 C CA . VAL A 1 875 ? -17.993 16.898 27.316 1.00 94.25 875 VAL A CA 1
ATOM 7001 C C . VAL A 1 875 ? -17.471 15.537 26.835 1.00 94.25 875 VAL A C 1
ATOM 7003 O O . VAL A 1 875 ? -16.544 14.998 27.444 1.00 94.25 875 VAL A O 1
ATOM 7006 N N . PRO A 1 876 ? -18.097 14.903 25.829 1.00 95.88 876 PRO A N 1
ATOM 7007 C CA . PRO A 1 876 ? -17.652 13.610 25.317 1.00 95.88 876 PRO A CA 1
ATOM 7008 C C . PRO A 1 876 ? -16.392 13.756 24.448 1.00 95.88 876 PRO A C 1
ATOM 7010 O O . PRO A 1 876 ? -16.136 14.808 23.868 1.00 95.88 876 PRO A O 1
ATOM 7013 N N . MET A 1 877 ? -15.613 12.681 24.326 1.00 97.50 877 MET A N 1
ATOM 7014 C CA . MET A 1 877 ? -14.423 12.647 23.465 1.00 97.50 877 MET A CA 1
ATOM 7015 C C . MET A 1 877 ? -14.693 11.873 22.169 1.00 97.50 877 MET A C 1
ATOM 7017 O O . MET A 1 877 ? -15.290 10.790 22.206 1.00 97.50 877 MET A O 1
ATOM 7021 N N . PHE A 1 878 ? -14.203 12.392 21.041 1.00 98.62 878 PHE A N 1
ATOM 7022 C CA . PHE A 1 878 ? -13.988 11.628 19.810 1.00 98.62 878 PHE A CA 1
ATOM 7023 C C . PHE A 1 878 ? -12.489 11.370 19.653 1.00 98.62 878 PHE A C 1
ATOM 7025 O O . PHE A 1 878 ? -11.701 12.301 19.484 1.00 98.62 878 PHE A O 1
ATOM 7032 N N . VAL A 1 879 ? -12.090 10.104 19.736 1.00 98.75 879 VAL A N 1
ATOM 7033 C CA . VAL A 1 879 ? -10.687 9.689 19.756 1.00 98.75 879 VAL A CA 1
ATOM 7034 C C . VAL A 1 879 ? -10.429 8.715 18.620 1.00 98.75 879 VAL A C 1
ATOM 7036 O O . VAL A 1 879 ? -11.104 7.697 18.508 1.00 98.75 879 VAL A O 1
ATOM 7039 N N . THR A 1 880 ? -9.422 8.997 17.803 1.00 98.50 880 THR A N 1
ATOM 7040 C CA . THR A 1 880 ? -8.872 8.050 16.829 1.00 98.50 880 THR A CA 1
ATOM 7041 C C . THR A 1 880 ? -7.487 7.598 17.295 1.00 98.50 880 THR A C 1
ATOM 7043 O O . THR A 1 880 ? -6.657 8.419 17.697 1.00 98.50 880 THR A O 1
ATOM 7046 N N . HIS A 1 881 ? -7.242 6.291 17.264 1.00 98.50 881 HIS A N 1
ATOM 7047 C CA . HIS A 1 881 ? -5.968 5.660 17.583 1.00 98.50 881 HIS A CA 1
ATOM 7048 C C . HIS A 1 881 ? -5.502 4.778 16.424 1.00 98.50 881 HIS A C 1
ATOM 7050 O O . HIS A 1 881 ? -6.307 4.021 15.888 1.00 98.50 881 HIS A O 1
ATOM 7056 N N . TYR A 1 882 ? -4.219 4.845 16.070 1.00 97.81 882 TYR A N 1
ATOM 7057 C CA . TYR A 1 882 ? -3.582 3.909 15.137 1.00 97.81 882 TYR A CA 1
ATOM 7058 C C . TYR A 1 882 ? -2.393 3.203 15.803 1.00 97.81 882 TYR A C 1
ATOM 7060 O O . TYR A 1 882 ? -1.456 3.868 16.265 1.00 97.81 882 TYR A O 1
ATOM 7068 N N . THR A 1 883 ? -2.435 1.867 15.837 1.00 97.44 883 THR A N 1
ATOM 7069 C CA . THR A 1 883 ? -1.323 1.008 16.295 1.00 97.44 883 THR A CA 1
ATOM 7070 C C . THR A 1 883 ? -0.150 1.054 15.310 1.00 97.44 883 THR A C 1
ATOM 7072 O O . THR A 1 883 ? -0.290 1.622 14.230 1.00 97.44 883 THR A O 1
ATOM 7075 N N . ILE A 1 884 ? 0.998 0.449 15.641 1.00 94.75 884 ILE A N 1
ATOM 7076 C CA . ILE A 1 884 ? 2.140 0.406 14.700 1.00 94.75 884 ILE A CA 1
ATOM 7077 C C . ILE A 1 884 ? 3.014 -0.863 14.747 1.00 94.75 884 ILE A C 1
ATOM 7079 O O . ILE A 1 884 ? 3.712 -1.146 13.778 1.00 94.75 884 ILE A O 1
ATOM 7083 N N . SER A 1 885 ? 2.996 -1.676 15.811 1.00 95.25 885 SER A N 1
ATOM 7084 C CA . SER A 1 885 ? 4.004 -2.755 15.985 1.00 95.25 885 SER A CA 1
ATOM 7085 C C . SER A 1 885 ? 3.880 -3.918 15.000 1.00 95.25 885 SER A C 1
ATOM 7087 O O . SER A 1 885 ? 4.789 -4.737 14.901 1.00 95.25 885 SER A O 1
ATOM 7089 N N . SER A 1 886 ? 2.759 -4.005 14.285 1.00 93.69 886 SER A N 1
ATOM 7090 C CA . SER A 1 886 ? 2.497 -5.001 13.248 1.00 93.69 886 SER A CA 1
ATOM 7091 C C . SER A 1 886 ? 2.876 -4.548 11.829 1.00 93.69 886 SER A C 1
ATOM 7093 O O . SER A 1 886 ? 2.545 -5.257 10.883 1.00 93.69 886 SER A O 1
ATOM 7095 N N . HIS A 1 887 ? 3.587 -3.423 11.669 1.00 93.06 887 HIS A N 1
ATOM 7096 C CA . HIS A 1 887 ? 4.138 -2.959 10.387 1.00 93.06 887 HIS A CA 1
ATOM 7097 C C . HIS A 1 887 ? 5.411 -3.748 9.982 1.00 93.06 887 HIS A C 1
ATOM 7099 O O . HIS A 1 887 ? 6.199 -4.185 10.826 1.00 93.06 887 HIS A O 1
ATOM 7105 N N . GLU A 1 888 ? 5.656 -3.918 8.677 1.00 86.31 888 GLU A N 1
ATOM 7106 C CA . GLU A 1 888 ? 6.864 -4.582 8.140 1.00 86.31 888 GLU A CA 1
ATOM 7107 C C . GLU A 1 888 ? 8.142 -3.762 8.473 1.00 86.31 888 GLU A C 1
ATOM 7109 O O . GLU A 1 888 ? 8.065 -2.528 8.431 1.00 86.31 888 GLU A O 1
ATOM 7114 N N . PRO A 1 889 ? 9.322 -4.342 8.819 1.00 85.25 889 PRO A N 1
ATOM 7115 C CA . PRO A 1 889 ? 9.849 -5.720 8.642 1.00 85.25 889 PRO A CA 1
ATOM 7116 C C . PRO A 1 889 ? 9.461 -6.810 9.664 1.00 85.25 889 PRO A C 1
ATOM 7118 O O . PRO A 1 889 ? 9.872 -7.965 9.490 1.00 85.25 889 PRO A O 1
ATOM 7121 N N . TYR A 1 890 ? 8.696 -6.485 10.713 1.00 89.75 890 TYR A N 1
ATOM 7122 C CA . TYR A 1 890 ? 8.340 -7.410 11.810 1.00 89.75 890 TYR A CA 1
ATOM 7123 C C . TYR A 1 890 ? 9.545 -8.004 12.591 1.00 89.75 890 TYR A C 1
ATOM 7125 O O . TYR A 1 890 ? 9.400 -9.021 13.266 1.00 89.75 890 TYR A O 1
ATOM 7133 N N . ASP A 1 891 ? 10.745 -7.425 12.474 1.00 83.69 891 ASP A N 1
ATOM 7134 C CA . ASP A 1 891 ? 11.997 -7.909 13.096 1.00 83.69 891 ASP A CA 1
ATOM 7135 C C . ASP A 1 891 ? 12.393 -7.176 14.387 1.00 83.69 891 ASP A C 1
ATOM 7137 O O . ASP A 1 891 ? 13.380 -7.534 15.021 1.00 83.69 891 ASP A O 1
ATOM 7141 N N . SER A 1 892 ? 11.617 -6.157 14.752 1.00 86.00 892 SER A N 1
ATOM 7142 C CA . SER A 1 892 ? 11.866 -5.250 15.864 1.00 86.00 892 SER A CA 1
ATOM 7143 C C . SER A 1 892 ? 10.638 -5.280 16.773 1.00 86.00 892 SER A C 1
ATOM 7145 O O . SER A 1 892 ? 9.631 -4.633 16.485 1.00 86.00 892 SER A O 1
ATOM 7147 N N . LEU A 1 893 ? 10.693 -6.093 17.828 1.00 92.88 893 LEU A N 1
ATOM 7148 C CA . LEU A 1 893 ? 9.667 -6.192 18.869 1.00 92.88 893 LEU A CA 1
ATOM 7149 C C . LEU A 1 893 ? 10.324 -6.004 20.245 1.00 92.88 893 LEU A C 1
ATOM 7151 O O . LEU A 1 893 ? 11.514 -6.293 20.385 1.00 92.88 893 LEU A O 1
ATOM 7155 N N . PRO A 1 894 ? 9.580 -5.571 21.283 1.00 94.88 894 PRO A N 1
ATOM 7156 C CA . PRO A 1 894 ? 10.155 -5.382 22.609 1.00 94.88 894 PRO A CA 1
ATOM 7157 C C . PRO A 1 894 ? 10.792 -6.665 23.136 1.00 94.88 894 PRO A C 1
ATOM 7159 O O . PRO A 1 894 ? 10.140 -7.709 23.191 1.00 94.88 894 PRO A O 1
ATOM 7162 N N . LYS A 1 895 ? 12.042 -6.590 23.598 1.00 93.50 895 LYS A N 1
ATOM 7163 C CA . LYS A 1 895 ? 12.805 -7.770 24.040 1.00 93.50 895 LYS A CA 1
ATOM 7164 C C . LYS A 1 895 ? 12.107 -8.564 25.144 1.00 93.50 895 LYS A C 1
ATOM 7166 O O . LYS A 1 895 ? 12.122 -9.789 25.120 1.00 93.50 895 LYS A O 1
ATOM 7171 N N . TRP A 1 896 ? 11.418 -7.879 26.061 1.00 93.81 896 TRP A N 1
ATOM 7172 C CA . TRP A 1 896 ? 10.612 -8.531 27.102 1.00 93.81 896 TRP A CA 1
ATOM 7173 C C . TRP A 1 896 ? 9.524 -9.448 26.523 1.00 93.81 896 TRP A C 1
ATOM 7175 O O . TRP A 1 896 ? 9.173 -10.451 27.141 1.00 93.81 896 TRP A O 1
ATOM 7185 N N . TYR A 1 897 ? 8.983 -9.099 25.351 1.00 95.62 897 TYR A N 1
ATOM 7186 C CA . TYR A 1 897 ? 8.030 -9.920 24.621 1.00 95.62 897 TYR A CA 1
ATOM 7187 C C . TYR A 1 897 ? 8.754 -10.983 23.800 1.00 95.62 897 TYR A C 1
ATOM 7189 O O . TYR A 1 897 ? 8.312 -12.124 23.798 1.00 95.62 897 TYR A O 1
ATOM 7197 N N . GLU A 1 898 ? 9.885 -10.689 23.153 1.00 92.38 898 GLU A N 1
ATOM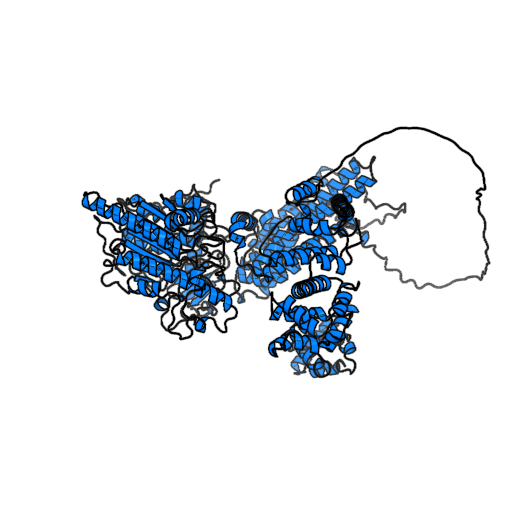 7198 C CA . GLU A 1 898 ? 10.679 -11.712 22.451 1.00 92.38 898 GLU A CA 1
ATOM 7199 C C . GLU A 1 898 ? 11.088 -12.872 23.375 1.00 92.38 898 GLU A C 1
ATOM 7201 O O . GLU A 1 898 ? 10.913 -14.035 23.005 1.00 92.38 898 GLU A O 1
ATOM 7206 N N . GLU A 1 899 ? 11.502 -12.558 24.604 1.00 92.75 899 GLU A N 1
ATOM 7207 C CA . GLU A 1 899 ? 11.871 -13.507 25.663 1.00 92.75 899 GLU A CA 1
ATOM 7208 C C . GLU A 1 899 ? 10.662 -14.204 26.333 1.00 92.75 899 GLU A C 1
ATOM 7210 O O . GLU A 1 899 ? 10.853 -15.174 27.067 1.00 92.75 899 GLU A O 1
ATOM 7215 N N . SER A 1 900 ? 9.417 -13.764 26.091 1.00 93.81 900 SER A N 1
ATOM 7216 C CA . SER A 1 900 ? 8.220 -14.359 26.711 1.00 93.81 900 SER A CA 1
ATOM 7217 C C . SER A 1 900 ? 7.758 -15.658 26.037 1.00 93.81 900 SER A C 1
ATOM 7219 O O . SER A 1 900 ? 7.942 -15.862 24.834 1.00 93.81 900 SER A O 1
ATOM 7221 N N . GLU A 1 901 ? 7.050 -16.514 26.779 1.00 92.12 901 GLU A N 1
ATOM 7222 C CA . GLU A 1 901 ? 6.324 -17.648 26.190 1.00 92.12 901 GLU A CA 1
ATOM 7223 C C . GLU A 1 901 ? 5.199 -17.158 25.256 1.00 92.12 901 GLU A C 1
ATOM 7225 O O . GLU A 1 901 ? 4.563 -16.129 25.508 1.00 92.12 901 GLU A O 1
ATOM 7230 N N . LYS A 1 902 ? 4.980 -17.880 24.151 1.00 89.62 902 LYS A N 1
ATOM 7231 C CA . LYS A 1 902 ? 4.013 -17.572 23.080 1.00 89.62 902 LYS A CA 1
ATOM 7232 C C . LYS A 1 902 ? 3.362 -18.873 22.594 1.00 89.62 902 LYS A C 1
ATOM 7234 O O . LYS A 1 902 ? 3.985 -19.927 22.738 1.00 89.62 902 LYS A O 1
ATOM 7239 N N . PRO A 1 903 ? 2.159 -18.836 21.991 1.00 92.69 903 PRO A N 1
ATOM 7240 C CA . PRO A 1 903 ? 1.629 -19.986 21.265 1.00 92.69 903 PRO A CA 1
ATOM 7241 C C . PRO A 1 903 ? 2.580 -20.396 20.136 1.00 92.69 903 PRO A C 1
ATOM 7243 O O . PRO A 1 903 ? 3.159 -19.538 19.468 1.00 92.69 903 PRO A O 1
ATOM 7246 N N . ASP A 1 904 ? 2.723 -21.699 19.895 1.00 93.00 904 ASP A N 1
ATOM 7247 C CA . ASP A 1 904 ? 3.485 -22.168 18.742 1.00 93.00 904 ASP A CA 1
ATOM 7248 C C . ASP A 1 904 ? 2.619 -22.146 17.476 1.00 93.00 904 ASP A C 1
ATOM 7250 O O . ASP A 1 904 ? 1.714 -22.962 17.302 1.00 93.00 904 ASP A O 1
ATOM 7254 N N . PHE A 1 905 ? 2.915 -21.202 16.583 1.00 95.00 905 PHE A N 1
ATOM 7255 C CA . PHE A 1 905 ? 2.265 -21.073 15.278 1.00 95.00 905 PHE A CA 1
ATOM 7256 C C . PHE A 1 905 ? 2.917 -21.935 14.176 1.00 95.00 905 PHE A C 1
ATOM 7258 O O . PHE A 1 905 ? 2.535 -21.792 13.013 1.00 95.00 905 PHE A O 1
ATOM 7265 N N . SER A 1 906 ? 3.880 -22.816 14.503 1.00 94.19 906 SER A N 1
ATOM 7266 C CA . SER A 1 906 ? 4.580 -23.719 13.560 1.00 94.19 906 SER A CA 1
ATOM 7267 C C . SER A 1 906 ? 3.646 -24.363 12.537 1.00 94.19 906 SER A C 1
ATOM 7269 O O . SER A 1 906 ? 3.872 -24.252 11.333 1.00 94.19 906 SER A O 1
ATOM 7271 N N . ALA A 1 907 ? 2.529 -24.922 13.007 1.00 92.56 907 ALA A N 1
ATOM 7272 C CA . ALA A 1 907 ? 1.509 -25.575 12.191 1.00 92.56 907 ALA A CA 1
ATOM 7273 C C . ALA A 1 907 ? 0.950 -24.710 11.042 1.00 92.56 907 ALA A C 1
ATOM 7275 O O . ALA A 1 907 ? 0.461 -25.270 10.066 1.00 92.56 907 ALA A O 1
ATOM 7276 N N . MET A 1 908 ? 1.024 -23.376 11.132 1.00 92.69 908 MET A N 1
ATOM 7277 C CA . MET A 1 908 ? 0.566 -22.450 10.089 1.00 92.69 908 MET A CA 1
ATOM 7278 C C . MET A 1 908 ? 1.666 -22.105 9.072 1.00 92.69 908 MET A C 1
ATOM 7280 O O . MET A 1 908 ? 1.372 -21.986 7.883 1.00 92.69 908 MET A O 1
ATOM 7284 N N . TYR A 1 909 ? 2.928 -21.956 9.501 1.00 93.62 909 TYR A N 1
ATOM 7285 C CA . TYR A 1 909 ? 4.023 -21.447 8.654 1.00 93.62 909 TYR A CA 1
ATOM 7286 C C . TYR A 1 909 ? 5.067 -22.491 8.224 1.00 93.62 909 TYR A C 1
ATOM 7288 O O . TYR A 1 909 ? 5.853 -22.217 7.315 1.00 93.62 909 TYR A O 1
ATOM 7296 N N . GLU A 1 910 ? 5.113 -23.677 8.832 1.00 92.31 910 GLU A N 1
ATOM 7297 C CA . GLU A 1 910 ? 6.034 -24.729 8.395 1.00 92.31 910 GLU A CA 1
ATOM 7298 C C . GLU A 1 910 ? 5.681 -25.242 6.989 1.00 92.31 910 GLU A C 1
ATOM 7300 O O . GLU A 1 910 ? 4.515 -25.380 6.612 1.00 92.31 910 GLU A O 1
ATOM 7305 N N . GLY A 1 911 ? 6.726 -25.492 6.193 1.00 89.62 911 GLY A N 1
ATOM 7306 C CA . GLY A 1 911 ? 6.623 -25.853 4.777 1.00 89.62 911 GLY A CA 1
ATOM 7307 C C . GLY A 1 911 ? 6.458 -24.673 3.809 1.00 89.62 911 GLY A C 1
ATOM 7308 O O . GLY A 1 911 ? 6.660 -24.865 2.612 1.00 89.62 911 GLY A O 1
ATOM 7309 N N . GLU A 1 912 ? 6.154 -23.464 4.293 1.00 91.31 912 GLU A N 1
ATOM 7310 C CA . GLU A 1 912 ? 5.957 -22.287 3.437 1.00 91.31 912 GLU A CA 1
ATOM 7311 C C . GLU A 1 912 ? 7.266 -21.702 2.891 1.00 91.31 912 GLU A C 1
ATOM 7313 O O . GLU A 1 912 ? 8.280 -21.636 3.589 1.00 91.31 912 GLU A O 1
ATOM 7318 N N . GLN A 1 913 ? 7.223 -21.169 1.662 1.00 89.44 913 GLN A N 1
ATOM 7319 C CA . GLN A 1 913 ? 8.384 -20.549 0.998 1.00 89.44 913 GLN A CA 1
ATOM 7320 C C . GLN A 1 913 ? 9.003 -19.400 1.819 1.00 89.44 913 GLN A C 1
ATOM 7322 O O . GLN A 1 913 ? 10.213 -19.185 1.766 1.00 89.44 913 GLN A O 1
ATOM 7327 N N . HIS A 1 914 ? 8.182 -18.676 2.585 1.00 90.94 914 HIS A N 1
ATOM 7328 C CA . HIS A 1 914 ? 8.586 -17.516 3.386 1.00 90.94 914 HIS A CA 1
ATOM 7329 C C . HIS A 1 914 ? 8.366 -17.731 4.896 1.00 90.94 914 HIS A C 1
ATOM 7331 O O . HIS A 1 914 ? 8.102 -16.768 5.620 1.00 90.94 914 HIS A O 1
ATOM 7337 N N . ALA A 1 915 ? 8.479 -18.980 5.372 1.00 94.12 915 ALA A N 1
ATOM 7338 C CA . ALA A 1 915 ? 8.223 -19.405 6.755 1.00 94.12 915 ALA A CA 1
ATOM 7339 C C . ALA A 1 915 ? 8.707 -18.409 7.833 1.00 94.12 915 ALA A C 1
ATOM 7341 O O . ALA A 1 915 ? 7.915 -18.001 8.679 1.00 94.12 915 ALA A O 1
ATOM 7342 N N . ASP A 1 916 ? 9.957 -17.935 7.772 1.00 92.75 916 ASP A N 1
ATOM 7343 C CA . ASP A 1 916 ? 10.507 -16.997 8.768 1.00 92.75 916 ASP A CA 1
ATOM 7344 C C . ASP A 1 916 ? 9.834 -15.612 8.768 1.00 92.75 916 ASP A C 1
ATOM 7346 O O . ASP A 1 916 ? 9.677 -15.000 9.826 1.00 92.75 916 ASP A O 1
ATOM 7350 N N . ARG A 1 917 ? 9.421 -15.099 7.600 1.00 92.38 917 ARG A N 1
ATOM 7351 C CA . ARG A 1 917 ? 8.704 -13.812 7.478 1.00 92.38 917 ARG A CA 1
ATOM 7352 C C . ARG A 1 917 ? 7.266 -13.952 7.977 1.00 92.38 917 ARG A C 1
ATOM 7354 O O . ARG A 1 917 ? 6.777 -13.063 8.667 1.00 92.38 917 ARG A O 1
ATOM 7361 N N . ILE A 1 918 ? 6.627 -15.089 7.696 1.00 94.12 918 ILE A N 1
ATOM 7362 C CA . ILE A 1 918 ? 5.285 -15.427 8.192 1.00 94.12 918 ILE A CA 1
ATOM 7363 C C . ILE A 1 918 ? 5.308 -15.593 9.722 1.00 94.12 918 ILE A C 1
ATOM 7365 O O . ILE A 1 918 ? 4.476 -15.006 10.408 1.00 94.12 918 ILE A O 1
ATOM 7369 N N . LYS A 1 919 ? 6.305 -16.299 10.271 1.00 94.94 919 LYS A N 1
ATOM 7370 C CA . LYS A 1 919 ? 6.531 -16.454 11.718 1.00 94.94 919 LYS A CA 1
ATOM 7371 C C . LYS A 1 919 ? 6.693 -15.110 12.430 1.00 94.94 919 LYS A C 1
ATOM 7373 O O . LYS A 1 919 ? 6.046 -14.877 13.450 1.00 94.94 919 LYS A O 1
ATOM 7378 N N . ARG A 1 920 ? 7.533 -14.212 11.896 1.00 94.56 920 ARG A N 1
ATOM 7379 C CA . ARG A 1 920 ? 7.708 -12.861 12.456 1.00 94.56 920 ARG A CA 1
ATOM 7380 C C . ARG A 1 920 ? 6.415 -12.043 12.393 1.00 94.56 920 ARG A C 1
ATOM 7382 O O . ARG A 1 920 ? 6.024 -11.472 13.408 1.00 94.56 920 ARG A O 1
ATOM 7389 N N . TYR A 1 921 ? 5.705 -12.073 11.261 1.00 95.25 921 TYR A N 1
ATOM 7390 C CA . TYR A 1 921 ? 4.389 -11.438 11.133 1.00 95.25 921 TYR A CA 1
ATOM 7391 C C . TYR A 1 921 ? 3.390 -11.949 12.184 1.00 95.25 921 TYR A C 1
ATOM 7393 O O . TYR A 1 921 ? 2.760 -11.146 12.866 1.00 95.25 921 TYR A O 1
ATOM 7401 N N . MET A 1 922 ? 3.270 -13.269 12.370 1.00 95.38 922 MET A N 1
ATOM 7402 C CA . MET A 1 922 ? 2.366 -13.867 13.365 1.00 95.38 922 MET A CA 1
ATOM 7403 C C . MET A 1 922 ? 2.720 -13.434 14.793 1.00 95.38 922 MET A C 1
ATOM 7405 O O . MET A 1 922 ? 1.829 -13.050 15.550 1.00 95.38 922 MET A O 1
ATOM 7409 N N . ASN A 1 923 ? 4.011 -13.408 15.142 1.00 95.44 923 ASN A N 1
ATOM 7410 C CA . ASN A 1 923 ? 4.475 -12.925 16.445 1.00 95.44 923 ASN A CA 1
ATOM 7411 C C . ASN A 1 923 ? 4.127 -11.445 16.685 1.00 95.44 923 ASN A C 1
ATOM 7413 O O . ASN A 1 923 ? 3.717 -11.102 17.796 1.00 95.44 923 ASN A O 1
ATOM 7417 N N . ALA A 1 924 ? 4.263 -10.585 15.670 1.00 96.12 924 ALA A N 1
ATOM 7418 C CA . ALA A 1 924 ? 3.924 -9.161 15.746 1.00 96.12 924 ALA A CA 1
ATOM 7419 C C . ALA A 1 924 ? 2.400 -8.918 15.771 1.00 96.12 924 ALA A C 1
ATOM 7421 O O . ALA A 1 924 ? 1.903 -8.112 16.558 1.00 96.12 924 ALA A O 1
ATOM 7422 N N . ARG A 1 925 ? 1.627 -9.669 14.974 1.00 96.94 925 ARG A N 1
ATOM 7423 C CA . ARG A 1 925 ? 0.156 -9.615 14.960 1.00 96.94 925 ARG A CA 1
ATOM 7424 C C . ARG A 1 925 ? -0.434 -10.022 16.313 1.00 96.94 925 ARG A C 1
ATOM 7426 O O . ARG A 1 925 ? -1.318 -9.320 16.810 1.00 96.94 925 ARG A O 1
ATOM 7433 N N . TYR A 1 926 ? 0.085 -11.100 16.910 1.00 97.38 926 TYR A N 1
ATOM 7434 C CA . TYR A 1 926 ? -0.311 -11.593 18.235 1.00 97.38 926 TYR A CA 1
ATOM 7435 C C . TYR A 1 926 ? 0.122 -10.652 19.373 1.00 97.38 926 TYR A C 1
ATOM 7437 O O . TYR A 1 926 ? -0.600 -10.519 20.362 1.00 97.38 926 TYR A O 1
ATOM 7445 N N . PHE A 1 927 ? 1.255 -9.951 19.228 1.00 97.62 927 PHE A N 1
ATOM 7446 C CA . PHE A 1 927 ? 1.679 -8.906 20.167 1.00 97.62 927 PHE A CA 1
ATOM 7447 C C . PHE A 1 927 ? 0.641 -7.781 20.240 1.00 97.62 927 PHE A C 1
ATOM 7449 O O . PHE A 1 927 ? 0.045 -7.557 21.293 1.00 97.62 927 PHE A O 1
ATOM 7456 N N . THR A 1 928 ? 0.346 -7.127 19.113 1.00 97.75 928 THR A N 1
ATOM 7457 C CA . THR A 1 928 ? -0.620 -6.018 19.080 1.00 97.75 928 THR A CA 1
ATOM 7458 C C . THR A 1 928 ? -2.039 -6.470 19.465 1.00 97.75 928 THR A C 1
ATOM 7460 O O . THR A 1 928 ? -2.745 -5.708 20.121 1.00 97.75 928 THR A O 1
ATOM 7463 N N . ASP A 1 929 ? -2.462 -7.706 19.150 1.00 98.56 929 ASP A N 1
ATOM 7464 C CA . ASP A 1 929 ? -3.724 -8.274 19.672 1.00 98.56 929 ASP A CA 1
ATOM 7465 C C . ASP A 1 929 ? -3.704 -8.444 21.203 1.00 98.56 929 ASP A C 1
ATOM 7467 O O . ASP A 1 929 ? -4.683 -8.120 21.876 1.00 98.56 929 ASP A O 1
ATOM 7471 N N . THR A 1 930 ? -2.586 -8.900 21.771 1.00 98.12 930 THR A N 1
ATOM 7472 C CA . THR A 1 930 ? -2.420 -9.059 23.224 1.00 98.12 930 THR A CA 1
ATOM 7473 C C . THR A 1 930 ? -2.485 -7.712 23.947 1.00 98.12 930 THR A C 1
ATOM 7475 O O . THR A 1 930 ? -3.179 -7.596 24.962 1.00 98.12 930 THR A O 1
ATOM 7478 N N . GLU A 1 931 ? -1.830 -6.671 23.424 1.00 98.44 931 GLU A N 1
ATOM 7479 C CA . GLU A 1 931 ? -1.877 -5.325 24.014 1.00 98.44 931 GLU A CA 1
ATOM 7480 C C . GLU A 1 931 ? -3.249 -4.653 23.829 1.00 98.44 931 GLU A C 1
ATOM 7482 O O . GLU A 1 931 ? -3.768 -4.060 24.779 1.00 98.44 931 GLU A O 1
ATOM 7487 N N . LEU A 1 932 ? -3.909 -4.848 22.679 1.00 98.75 932 LEU A N 1
ATOM 7488 C CA . LEU A 1 932 ? -5.310 -4.459 22.464 1.00 98.75 932 LEU A CA 1
ATOM 7489 C C . LEU A 1 932 ? -6.252 -5.161 23.460 1.00 98.75 932 LEU A C 1
ATOM 7491 O O . LEU A 1 932 ? -7.147 -4.530 24.024 1.00 98.75 932 LEU A O 1
ATOM 7495 N N . GLY A 1 933 ? -6.036 -6.453 23.723 1.00 98.62 933 GLY A N 1
ATOM 7496 C CA . GLY A 1 933 ? -6.780 -7.226 24.717 1.00 98.62 933 GLY A CA 1
ATOM 7497 C C . GLY A 1 933 ? -6.636 -6.657 26.125 1.00 98.62 933 GLY A C 1
ATOM 7498 O O . GLY A 1 933 ? -7.641 -6.339 26.764 1.00 98.62 933 GLY A O 1
ATOM 7499 N N . LYS A 1 934 ? -5.391 -6.446 26.573 1.00 98.69 934 LYS A N 1
ATOM 7500 C CA . LYS A 1 934 ? -5.065 -5.803 27.859 1.00 98.69 934 LYS A CA 1
ATOM 7501 C C . LYS A 1 934 ? -5.700 -4.414 27.984 1.00 98.69 934 LYS A C 1
ATOM 7503 O O . LYS A 1 934 ? -6.238 -4.084 29.042 1.00 98.69 934 LYS A O 1
ATOM 7508 N N . PHE A 1 935 ? -5.662 -3.610 26.920 1.00 98.81 935 PHE A N 1
ATOM 7509 C CA . PHE A 1 935 ? -6.291 -2.292 26.867 1.00 98.81 935 PHE A CA 1
ATOM 7510 C C . PHE A 1 935 ? -7.809 -2.378 27.053 1.00 98.81 935 PHE A C 1
ATOM 7512 O O . PHE A 1 935 ? -8.352 -1.754 27.967 1.00 98.81 935 PHE A O 1
ATOM 7519 N N . MET A 1 936 ? -8.489 -3.185 26.236 1.00 98.75 936 MET A N 1
ATOM 7520 C CA . MET A 1 936 ? -9.945 -3.329 26.279 1.00 98.75 936 MET A CA 1
ATOM 7521 C C . MET A 1 936 ? -10.420 -3.916 27.615 1.00 98.75 936 MET A C 1
ATOM 7523 O O . MET A 1 936 ? -11.376 -3.403 28.198 1.00 98.75 936 MET A O 1
ATOM 7527 N N . ASP A 1 937 ? -9.715 -4.906 28.169 1.00 98.75 937 ASP A N 1
ATOM 7528 C CA . ASP A 1 937 ? -10.011 -5.463 29.495 1.00 98.75 937 ASP A CA 1
ATOM 7529 C C . ASP A 1 937 ? -9.828 -4.424 30.607 1.00 98.75 937 ASP A C 1
ATOM 7531 O O . ASP A 1 937 ? -10.673 -4.310 31.500 1.00 98.75 937 ASP A O 1
ATOM 7535 N N . ARG A 1 938 ? -8.770 -3.605 30.544 1.00 98.62 938 ARG A N 1
ATOM 7536 C CA . ARG A 1 938 ? -8.565 -2.493 31.482 1.00 98.62 938 ARG A CA 1
ATOM 7537 C C . ARG A 1 938 ? -9.697 -1.467 31.382 1.00 98.62 938 ARG A C 1
ATOM 7539 O O . ARG A 1 938 ? -10.217 -1.047 32.416 1.00 98.62 938 ARG A O 1
ATOM 7546 N N . MET A 1 939 ? -10.099 -1.081 30.170 1.00 98.56 939 MET A N 1
ATOM 7547 C CA . MET A 1 939 ? -11.197 -0.131 29.948 1.00 98.56 939 MET A CA 1
ATOM 7548 C C . MET A 1 939 ? -12.558 -0.699 30.383 1.00 98.56 939 MET A C 1
ATOM 7550 O O . MET A 1 939 ? -13.409 0.049 30.874 1.00 98.56 939 MET A O 1
ATOM 7554 N N . HIS A 1 940 ? -12.771 -2.011 30.250 1.00 98.00 940 HIS A N 1
ATOM 7555 C CA . HIS A 1 940 ? -13.970 -2.694 30.736 1.00 98.00 940 HIS A CA 1
ATOM 7556 C C . HIS A 1 940 ? -14.024 -2.704 32.266 1.00 98.00 940 HIS A C 1
ATOM 7558 O O . HIS A 1 940 ? -14.977 -2.196 32.853 1.00 98.00 940 HIS A O 1
ATOM 7564 N N . ASN A 1 941 ? -12.963 -3.194 32.914 1.00 97.94 941 ASN A N 1
ATOM 7565 C CA . ASN A 1 941 ? -12.889 -3.356 34.369 1.00 97.94 941 ASN A CA 1
ATOM 7566 C C . ASN A 1 941 ? -12.937 -2.019 35.135 1.00 97.94 941 ASN A C 1
ATOM 7568 O O . ASN A 1 941 ? -13.346 -1.987 36.291 1.00 97.94 941 ASN A O 1
ATOM 7572 N N . GLN A 1 942 ? -12.549 -0.912 34.494 1.00 97.19 942 GLN A N 1
ATOM 7573 C CA . GLN A 1 942 ? -12.662 0.451 35.034 1.00 97.19 942 GLN A CA 1
ATOM 7574 C C . GLN A 1 942 ? -13.973 1.163 34.630 1.00 97.19 942 GLN A C 1
ATOM 7576 O O . GLN A 1 942 ? -14.168 2.344 34.924 1.00 97.19 942 GLN A O 1
ATOM 7581 N N . GLY A 1 943 ? -14.887 0.467 33.945 1.00 94.69 943 GLY A N 1
ATOM 7582 C CA . GLY A 1 943 ? -16.205 0.979 33.572 1.00 94.69 943 GLY A CA 1
ATOM 7583 C C . GLY A 1 943 ? -16.175 2.138 32.571 1.00 94.69 943 GLY A C 1
ATOM 7584 O O . GLY A 1 943 ? -17.028 3.025 32.655 1.00 94.69 943 GLY A O 1
ATOM 7585 N N . PHE A 1 944 ? -15.193 2.178 31.663 1.00 96.69 944 PHE A N 1
ATOM 7586 C CA . PHE A 1 944 ? -15.124 3.146 30.556 1.00 96.69 944 PHE A CA 1
ATOM 7587 C C . PHE A 1 944 ? -15.939 2.683 29.334 1.00 96.69 944 PHE A C 1
ATOM 7589 O O . PHE A 1 944 ? -16.622 3.493 28.707 1.00 96.69 944 PHE A O 1
ATOM 7596 N N . LEU A 1 945 ? -15.942 1.376 29.031 1.00 97.12 945 LEU A N 1
ATOM 7597 C CA . LEU A 1 945 ? -16.638 0.836 27.850 1.00 97.12 945 LEU A CA 1
ATOM 7598 C C . LEU A 1 945 ? -18.175 0.927 27.912 1.00 97.12 945 LEU A C 1
ATOM 7600 O O . LEU A 1 945 ? -18.815 0.948 26.869 1.00 97.12 945 LEU A O 1
ATOM 7604 N N . HIS A 1 946 ? -18.784 1.032 29.098 1.00 93.69 946 HIS A N 1
ATOM 7605 C CA . HIS A 1 946 ? -20.239 1.240 29.224 1.00 93.69 946 HIS A CA 1
ATOM 7606 C C . HIS A 1 946 ? -20.704 2.608 28.687 1.00 93.69 946 HIS A C 1
ATOM 7608 O O . HIS A 1 946 ? -21.870 2.806 28.339 1.00 93.69 946 HIS A O 1
ATOM 7614 N N . ASP A 1 947 ? -19.782 3.566 28.615 1.00 94.19 947 ASP A N 1
ATOM 7615 C CA . ASP A 1 947 ? -20.034 4.956 28.236 1.00 94.19 947 ASP A CA 1
ATOM 7616 C C . ASP A 1 947 ? -19.283 5.354 26.950 1.00 94.19 947 ASP A C 1
ATOM 7618 O O . ASP A 1 947 ? -19.058 6.534 26.671 1.00 94.19 947 ASP A O 1
ATOM 7622 N N . THR A 1 948 ? -18.878 4.349 26.167 1.00 97.94 948 THR A N 1
ATOM 7623 C CA . THR A 1 948 ? -18.056 4.505 24.963 1.00 97.94 948 THR A CA 1
ATOM 7624 C C . THR A 1 948 ? -18.503 3.531 23.877 1.00 97.94 948 THR A C 1
ATOM 7626 O O . THR A 1 948 ? -18.735 2.355 24.146 1.00 97.94 948 THR A O 1
ATOM 7629 N N . ILE A 1 949 ? -18.587 4.009 22.637 1.00 98.75 949 ILE A N 1
ATOM 7630 C CA . ILE A 1 949 ? -18.659 3.163 21.442 1.00 98.75 949 ILE A CA 1
ATOM 7631 C C . ILE A 1 949 ? -17.228 2.992 20.936 1.00 98.75 949 ILE A C 1
ATOM 7633 O O . ILE A 1 949 ? -16.566 3.987 20.638 1.00 98.75 949 ILE A O 1
ATOM 7637 N N . VAL A 1 950 ? -16.751 1.752 20.845 1.00 98.88 950 VAL A N 1
ATOM 7638 C CA . VAL A 1 950 ? -15.439 1.428 20.274 1.00 98.88 950 VAL A CA 1
ATOM 7639 C C . VAL A 1 950 ? -15.630 0.795 18.901 1.00 98.88 950 VAL A C 1
ATOM 7641 O O . VAL A 1 950 ? -16.350 -0.193 18.776 1.00 98.88 950 VAL A O 1
ATOM 7644 N N . VAL A 1 951 ? -14.969 1.334 17.881 1.00 98.88 951 VAL A N 1
ATOM 7645 C CA . VAL A 1 951 ? -14.844 0.710 16.558 1.00 98.88 951 VAL A CA 1
ATOM 7646 C C . VAL A 1 951 ? -13.407 0.226 16.413 1.00 98.88 951 VAL A C 1
ATOM 7648 O O . VAL A 1 951 ? -12.484 1.031 16.485 1.00 98.88 951 VAL A O 1
ATOM 7651 N N . ILE A 1 952 ? -13.215 -1.075 16.223 1.00 98.81 952 ILE A N 1
ATOM 7652 C CA . ILE A 1 952 ? -11.909 -1.686 15.948 1.00 98.81 952 ILE A CA 1
ATOM 7653 C C . ILE A 1 952 ? -11.942 -2.190 14.511 1.00 98.81 952 ILE A C 1
ATOM 7655 O O . ILE A 1 952 ? -12.889 -2.884 14.146 1.00 98.81 952 ILE A O 1
ATOM 7659 N N . PHE A 1 953 ? -10.936 -1.863 13.707 1.00 98.44 953 PHE A N 1
ATOM 7660 C CA . PHE A 1 953 ? -10.851 -2.293 12.312 1.00 98.44 953 PHE A CA 1
ATOM 7661 C C . PHE A 1 953 ? -9.388 -2.410 11.864 1.00 98.44 953 PHE A C 1
ATOM 7663 O O . PHE A 1 953 ? -8.529 -1.703 12.389 1.00 98.44 953 PHE A O 1
ATOM 7670 N N . GLY A 1 954 ? -9.092 -3.291 10.907 1.00 98.00 954 GLY A N 1
ATOM 7671 C CA . GLY A 1 954 ? -7.810 -3.254 10.197 1.00 98.00 954 GLY A CA 1
ATOM 7672 C C . GLY A 1 954 ? -7.760 -2.071 9.230 1.00 98.00 954 GLY A C 1
ATOM 7673 O O . GLY A 1 954 ? -8.746 -1.811 8.539 1.00 98.00 954 GLY A O 1
ATOM 7674 N N . ASP A 1 955 ? -6.644 -1.346 9.180 1.00 95.81 955 ASP A N 1
ATOM 7675 C CA . ASP A 1 955 ? -6.472 -0.219 8.252 1.00 95.81 955 ASP A CA 1
ATOM 7676 C C . ASP A 1 955 ? -6.244 -0.725 6.816 1.00 95.81 955 ASP A C 1
ATOM 7678 O O . ASP A 1 955 ? -6.962 -0.370 5.881 1.00 95.81 955 ASP A O 1
ATOM 7682 N N . HIS A 1 956 ? -5.315 -1.656 6.658 1.00 95.00 956 HIS A N 1
ATOM 7683 C CA . HIS A 1 956 ? -5.148 -2.520 5.503 1.00 95.00 956 HIS A CA 1
ATOM 7684 C C . HIS A 1 956 ? -4.545 -3.848 5.962 1.00 95.00 956 HIS A C 1
ATOM 7686 O O . HIS A 1 956 ? -4.325 -4.087 7.150 1.00 95.00 956 HIS A O 1
ATOM 7692 N N . GLY A 1 957 ? -4.293 -4.739 5.012 1.00 92.88 957 GLY A N 1
ATOM 7693 C CA . GLY A 1 957 ? -3.652 -6.018 5.265 1.00 92.88 957 GLY A CA 1
ATOM 7694 C C . GLY A 1 957 ? -2.207 -6.098 4.764 1.00 92.88 957 GLY A C 1
ATOM 7695 O O . GLY A 1 957 ? -1.637 -5.114 4.295 1.00 92.88 957 GLY A O 1
ATOM 7696 N N . GLN A 1 958 ? -1.625 -7.296 4.853 1.00 90.50 958 GLN A N 1
ATOM 7697 C CA . GLN A 1 958 ? -0.270 -7.636 4.411 1.00 90.50 958 GLN A CA 1
ATOM 7698 C C . GLN A 1 958 ? -0.161 -9.097 3.945 1.00 90.50 958 GLN A C 1
ATOM 7700 O O . GLN A 1 958 ? -0.860 -9.985 4.431 1.00 90.50 958 GLN A O 1
ATOM 7705 N N . ALA A 1 959 ? 0.776 -9.398 3.051 1.00 90.81 959 ALA A N 1
ATOM 7706 C CA . ALA A 1 959 ? 0.991 -10.760 2.548 1.00 90.81 959 ALA A CA 1
ATOM 7707 C C . ALA A 1 959 ? 2.468 -11.189 2.693 1.00 90.81 959 ALA A C 1
ATOM 7709 O O . ALA A 1 959 ? 3.215 -11.196 1.709 1.00 90.81 959 ALA A O 1
ATOM 7710 N N . PRO A 1 960 ? 2.922 -11.533 3.921 1.00 91.31 960 PRO A N 1
ATOM 7711 C CA . PRO A 1 960 ? 4.274 -12.025 4.186 1.00 91.31 960 PRO A CA 1
ATOM 7712 C C . PRO A 1 960 ? 4.622 -13.298 3.397 1.00 91.31 960 PRO A C 1
ATOM 7714 O O . PRO A 1 960 ? 5.806 -13.563 3.181 1.00 91.31 960 PRO A O 1
ATOM 7717 N N . GLU A 1 961 ? 3.618 -14.055 2.943 1.00 87.69 961 GLU A N 1
ATOM 7718 C CA . GLU A 1 961 ? 3.760 -15.282 2.155 1.00 87.69 961 GLU A CA 1
ATOM 7719 C C . GLU A 1 961 ? 4.183 -15.082 0.686 1.00 87.69 961 GLU A C 1
ATOM 7721 O O . GLU A 1 961 ? 4.434 -16.071 0.003 1.00 87.69 961 GLU A O 1
ATOM 7726 N N . VAL A 1 962 ? 4.276 -13.842 0.184 1.00 84.44 962 VAL A N 1
ATOM 7727 C CA . VAL A 1 962 ? 4.697 -13.542 -1.200 1.00 84.44 962 VAL A CA 1
ATOM 7728 C C . VAL A 1 962 ? 5.667 -12.357 -1.283 1.00 84.44 962 VAL A C 1
ATOM 7730 O O . VAL A 1 962 ? 5.571 -11.396 -0.519 1.00 84.44 962 VAL A O 1
ATOM 7733 N N . ASP A 1 963 ? 6.576 -12.388 -2.265 1.00 75.06 963 ASP A N 1
ATOM 7734 C CA . ASP A 1 963 ? 7.584 -11.336 -2.505 1.00 75.06 963 ASP A CA 1
ATOM 7735 C C . ASP A 1 963 ? 6.981 -9.941 -2.754 1.00 75.06 963 ASP A C 1
ATOM 7737 O O . ASP A 1 963 ? 7.542 -8.927 -2.342 1.00 75.06 963 ASP A O 1
ATOM 7741 N N . LYS A 1 964 ? 5.834 -9.882 -3.443 1.00 75.75 964 LYS A N 1
ATOM 7742 C CA . LYS A 1 964 ? 5.080 -8.649 -3.707 1.00 75.75 964 LYS A CA 1
ATOM 7743 C C . LYS A 1 964 ? 3.722 -8.757 -3.027 1.00 75.75 964 LYS A C 1
ATOM 7745 O O . LYS A 1 964 ? 2.819 -9.395 -3.563 1.00 75.75 964 LYS A O 1
ATOM 7750 N N . PHE A 1 965 ? 3.569 -8.137 -1.864 1.00 74.12 965 PHE A N 1
ATOM 7751 C CA . PHE A 1 965 ? 2.401 -8.383 -1.022 1.00 74.12 965 PHE A CA 1
ATOM 7752 C C . PHE A 1 965 ? 1.064 -7.949 -1.674 1.00 74.12 965 PHE A C 1
ATOM 7754 O O . PHE A 1 965 ? 0.090 -8.695 -1.599 1.00 74.12 965 PHE A O 1
ATOM 7761 N N . ASN A 1 966 ? 1.050 -6.852 -2.451 1.00 72.00 966 ASN A N 1
ATOM 7762 C CA . ASN A 1 966 ? -0.095 -6.423 -3.278 1.00 72.00 966 ASN A CA 1
ATOM 7763 C C . ASN A 1 966 ? -0.597 -7.489 -4.280 1.00 72.00 966 ASN A C 1
ATOM 7765 O O . ASN A 1 966 ? -1.688 -7.333 -4.831 1.00 72.00 966 ASN A O 1
ATOM 7769 N N . LEU A 1 967 ? 0.154 -8.571 -4.551 1.00 75.44 967 LEU A N 1
ATOM 7770 C CA . LEU A 1 967 ? -0.329 -9.664 -5.404 1.00 75.44 967 LEU A CA 1
ATOM 7771 C C . LEU A 1 967 ? -1.487 -10.458 -4.773 1.00 75.44 967 LEU A C 1
ATOM 7773 O O . LEU A 1 967 ? -2.320 -10.978 -5.521 1.00 75.44 967 LEU A O 1
ATOM 7777 N N . HIS A 1 968 ? -1.594 -10.491 -3.442 1.00 86.50 968 HIS A N 1
ATOM 7778 C CA . HIS A 1 968 ? -2.740 -11.040 -2.711 1.00 86.50 968 HIS A CA 1
ATOM 7779 C C . HIS A 1 968 ? -3.641 -9.893 -2.219 1.00 86.50 968 HIS A C 1
ATOM 7781 O O . HIS A 1 968 ? -3.534 -9.466 -1.073 1.00 86.50 968 HIS A O 1
ATOM 7787 N N . GLU A 1 969 ? -4.529 -9.377 -3.082 1.00 88.19 969 GLU A N 1
ATOM 7788 C CA . GLU A 1 969 ? -5.392 -8.232 -2.716 1.00 88.19 969 GLU A CA 1
ATOM 7789 C C . GLU A 1 969 ? -6.337 -8.559 -1.562 1.00 88.19 969 GLU A C 1
ATOM 7791 O O . GLU A 1 969 ? -6.634 -7.666 -0.784 1.00 88.19 969 GLU A O 1
ATOM 7796 N N . GLU A 1 970 ? -6.794 -9.808 -1.421 1.00 91.12 970 GLU A N 1
ATOM 7797 C CA . GLU A 1 970 ? -7.612 -10.235 -0.277 1.00 91.12 970 GLU A CA 1
ATOM 7798 C C . GLU A 1 970 ? -6.841 -9.968 1.024 1.00 91.12 970 GLU A C 1
ATOM 7800 O O . GLU A 1 970 ? -7.226 -9.089 1.796 1.00 91.12 970 GLU A O 1
ATOM 7805 N N . SER A 1 971 ? -5.654 -10.578 1.154 1.00 92.12 971 SER A N 1
ATOM 7806 C CA . SER A 1 971 ? -4.729 -10.388 2.275 1.00 92.12 971 SER A CA 1
ATOM 7807 C C . SER A 1 971 ? -4.300 -8.936 2.508 1.00 92.12 971 SER A C 1
ATOM 7809 O O . SER A 1 971 ? -3.739 -8.672 3.568 1.00 92.12 971 SER A O 1
ATOM 7811 N N . ALA A 1 972 ? -4.485 -8.028 1.540 1.00 91.69 972 ALA A N 1
ATOM 7812 C CA . ALA A 1 972 ? -4.052 -6.629 1.585 1.00 91.69 972 ALA A CA 1
ATOM 7813 C C . ALA A 1 972 ? -5.200 -5.607 1.739 1.00 91.69 972 ALA A C 1
ATOM 7815 O O . ALA A 1 972 ? -4.949 -4.505 2.219 1.00 91.69 972 ALA A O 1
ATOM 7816 N N . THR A 1 973 ? -6.435 -5.944 1.352 1.00 93.94 973 THR A N 1
ATOM 7817 C CA . THR A 1 973 ? -7.576 -5.002 1.279 1.00 93.94 973 THR A CA 1
ATOM 7818 C C . THR A 1 973 ? -8.863 -5.519 1.917 1.00 93.94 973 THR A C 1
ATOM 7820 O O . THR A 1 973 ? -9.770 -4.721 2.137 1.00 93.94 973 THR A O 1
ATOM 7823 N N . ARG A 1 974 ? -8.970 -6.810 2.265 1.00 95.69 974 ARG A N 1
ATOM 7824 C CA . ARG A 1 974 ? -10.063 -7.304 3.111 1.00 95.69 974 ARG A CA 1
ATOM 7825 C C . ARG A 1 974 ? -9.611 -7.297 4.566 1.00 95.69 974 ARG A C 1
ATOM 7827 O O . ARG A 1 974 ? -8.668 -7.992 4.957 1.00 95.69 974 ARG A O 1
ATOM 7834 N N . VAL A 1 975 ? -10.298 -6.510 5.379 1.00 97.31 975 VAL A N 1
ATOM 7835 C CA . VAL A 1 975 ? -9.931 -6.250 6.774 1.00 97.31 975 VAL A CA 1
ATOM 7836 C C . VAL A 1 975 ? -11.012 -6.792 7.715 1.00 97.31 975 VAL A C 1
ATOM 7838 O O . VAL A 1 975 ? -12.152 -7.004 7.299 1.00 97.31 975 VAL A O 1
ATOM 7841 N N . PRO A 1 976 ? -10.694 -7.073 8.985 1.00 96.94 976 PRO A N 1
ATOM 7842 C CA . PRO A 1 976 ? -11.694 -7.396 9.988 1.00 96.94 976 PRO A CA 1
ATOM 7843 C C . PRO A 1 976 ? -12.185 -6.098 10.643 1.00 96.94 976 PRO A C 1
ATOM 7845 O O . PRO A 1 976 ? -11.416 -5.145 10.787 1.00 96.94 976 PRO A O 1
ATOM 7848 N N . ALA A 1 977 ? -13.436 -6.055 11.104 1.00 98.44 977 ALA A N 1
ATOM 7849 C CA . ALA A 1 977 ? -13.882 -4.982 11.994 1.00 98.44 977 ALA A CA 1
ATOM 7850 C C . ALA A 1 977 ? -14.927 -5.439 13.019 1.00 98.44 977 ALA A C 1
ATOM 7852 O O . ALA A 1 977 ? -15.600 -6.457 12.842 1.00 98.44 977 ALA A O 1
ATOM 7853 N N . ALA A 1 978 ? -15.069 -4.669 14.097 1.00 98.62 978 ALA A N 1
ATOM 7854 C CA . ALA A 1 978 ? -16.096 -4.845 15.114 1.00 98.62 978 ALA A CA 1
ATOM 7855 C C . ALA A 1 978 ? -16.492 -3.512 15.772 1.00 98.62 978 ALA A C 1
ATOM 7857 O O . ALA A 1 978 ? -15.647 -2.659 16.043 1.00 98.62 978 ALA A O 1
ATOM 7858 N N . ILE A 1 979 ? -17.781 -3.370 16.085 1.00 98.81 979 ILE A N 1
ATOM 7859 C CA . ILE A 1 979 ? -18.355 -2.261 16.855 1.00 98.81 979 ILE A CA 1
ATOM 7860 C C . ILE A 1 979 ? -18.751 -2.794 18.237 1.00 98.81 979 ILE A C 1
ATOM 7862 O O . ILE A 1 979 ? -19.682 -3.591 18.361 1.00 98.81 979 ILE A O 1
ATOM 7866 N N . ILE A 1 980 ? -18.054 -2.355 19.283 1.00 98.69 980 ILE A N 1
ATOM 7867 C CA . ILE A 1 980 ? -18.284 -2.740 20.678 1.00 98.69 980 ILE A CA 1
ATOM 7868 C C . ILE A 1 980 ? -18.939 -1.564 21.411 1.00 98.69 980 ILE A C 1
ATOM 7870 O O . ILE A 1 980 ? -18.360 -0.485 21.513 1.00 98.69 980 ILE A O 1
ATOM 7874 N N . ALA A 1 981 ? -20.135 -1.775 21.964 1.00 98.00 981 ALA A N 1
ATOM 7875 C CA . ALA A 1 981 ? -20.811 -0.808 22.831 1.00 98.00 981 ALA A CA 1
ATOM 7876 C C . ALA A 1 981 ? -21.444 -1.550 24.023 1.00 98.00 981 ALA A C 1
ATOM 7878 O O . ALA A 1 981 ? -22.593 -2.003 23.981 1.00 98.00 981 ALA A O 1
ATOM 7879 N N . GLU A 1 982 ? -20.642 -1.738 25.072 1.00 95.56 982 GLU A N 1
ATOM 7880 C CA . GLU A 1 982 ? -20.945 -2.597 26.223 1.00 95.56 982 GLU A CA 1
ATOM 7881 C C . GLU A 1 982 ? -22.215 -2.148 26.961 1.00 95.56 982 GLU A C 1
ATOM 7883 O O . GLU A 1 982 ? -22.297 -1.038 27.480 1.00 95.56 982 GLU A O 1
ATOM 7888 N N . GLY A 1 983 ? -23.217 -3.029 27.027 1.00 93.56 983 GLY A N 1
ATOM 7889 C CA . GLY A 1 983 ? -24.525 -2.735 27.627 1.00 93.56 983 GLY A CA 1
ATOM 7890 C C . GLY A 1 983 ? -25.488 -1.933 26.739 1.00 93.56 983 GLY A C 1
ATOM 7891 O O . GLY A 1 983 ? -26.644 -1.764 27.120 1.00 93.56 983 GLY A O 1
ATOM 7892 N N . ARG A 1 984 ? -25.062 -1.480 25.549 1.00 96.06 984 ARG A N 1
ATOM 7893 C CA . ARG A 1 984 ? -25.877 -0.650 24.638 1.00 96.06 984 ARG A CA 1
ATOM 7894 C C . ARG A 1 984 ? -26.414 -1.396 23.406 1.00 96.06 984 ARG A C 1
ATOM 7896 O O . ARG A 1 984 ? -27.333 -0.902 22.760 1.00 96.06 984 ARG A O 1
ATOM 7903 N N . LEU A 1 985 ? -25.880 -2.581 23.095 1.00 96.19 985 LEU A N 1
ATOM 7904 C CA . LEU A 1 985 ? -26.240 -3.389 21.912 1.00 96.19 985 LEU A CA 1
ATOM 7905 C C . LEU A 1 985 ? -27.491 -4.276 22.065 1.00 96.19 985 LEU A C 1
ATOM 7907 O O . LEU A 1 985 ? -28.078 -4.690 21.064 1.00 96.19 985 LEU A O 1
ATOM 7911 N N . GLY A 1 986 ? -27.902 -4.606 23.294 1.00 94.69 986 GLY A N 1
ATOM 7912 C CA . GLY A 1 986 ? -29.027 -5.517 23.544 1.00 94.69 986 GLY A CA 1
ATOM 7913 C C . GLY A 1 986 ? -28.882 -6.853 22.799 1.00 94.69 986 GLY A C 1
ATOM 7914 O O . GLY A 1 986 ? -27.863 -7.528 22.914 1.00 94.69 986 GLY A O 1
ATOM 7915 N N . ASN A 1 987 ? -29.887 -7.215 21.998 1.00 95.12 987 ASN A N 1
ATOM 7916 C CA . ASN A 1 987 ? -29.924 -8.478 21.247 1.00 95.12 987 ASN A CA 1
ATOM 7917 C C . ASN A 1 987 ? -28.937 -8.549 20.059 1.00 95.12 987 ASN A C 1
ATOM 7919 O O . ASN A 1 987 ? -28.879 -9.583 19.402 1.00 95.12 987 ASN A O 1
ATOM 7923 N N . ALA A 1 988 ? -28.191 -7.479 19.752 1.00 97.12 988 ALA A N 1
ATOM 7924 C CA . ALA A 1 988 ? -27.204 -7.466 18.666 1.00 97.12 988 ALA A CA 1
ATOM 7925 C C . ALA A 1 988 ? -25.798 -7.948 19.086 1.00 97.12 988 ALA A C 1
ATOM 7927 O O . ALA A 1 988 ? -24.902 -8.019 18.248 1.00 97.12 988 ALA A O 1
ATOM 7928 N N . VAL A 1 989 ? -25.588 -8.276 20.366 1.00 97.88 989 VAL A N 1
ATOM 7929 C CA . VAL A 1 989 ? -24.322 -8.838 20.866 1.00 97.88 989 VAL A CA 1
ATOM 7930 C C . VAL A 1 989 ? -24.021 -10.172 20.172 1.00 97.88 989 VAL A C 1
ATOM 7932 O O . VAL A 1 989 ? -24.822 -11.102 20.240 1.00 97.88 989 VAL A O 1
ATOM 7935 N N . GLY A 1 990 ? -22.860 -10.267 19.521 1.00 96.75 990 GLY A N 1
ATOM 7936 C CA . GLY A 1 990 ? -22.427 -11.455 18.780 1.00 96.75 990 GLY A CA 1
ATOM 7937 C C . GLY A 1 990 ? -22.976 -11.549 17.351 1.00 96.75 990 GLY A C 1
ATOM 7938 O O . GLY A 1 990 ? -22.763 -12.562 16.689 1.00 96.75 990 GLY A O 1
ATOM 7939 N N . LEU A 1 991 ? -23.660 -10.514 16.850 1.00 97.56 991 LEU A N 1
ATOM 7940 C CA . LEU A 1 991 ? -24.072 -10.432 15.447 1.00 97.56 991 LEU A CA 1
ATOM 7941 C C . LEU A 1 991 ? -22.842 -10.329 14.531 1.00 97.56 991 LEU A C 1
ATOM 7943 O O . LEU A 1 991 ? -21.960 -9.505 14.767 1.00 97.56 991 LEU A O 1
ATOM 7947 N N . VAL A 1 992 ? -22.824 -11.110 13.449 1.00 97.19 992 VAL A N 1
ATOM 7948 C CA . VAL A 1 992 ? -21.846 -10.983 12.358 1.00 97.19 992 VAL A CA 1
ATOM 7949 C C . VAL A 1 992 ? -22.560 -10.470 11.108 1.00 97.19 992 VAL A C 1
ATOM 7951 O O . VAL A 1 992 ? -23.517 -11.085 10.634 1.00 97.19 992 VAL A O 1
ATOM 7954 N N . LEU A 1 993 ? -22.104 -9.336 10.579 1.00 94.81 993 LEU A N 1
ATOM 7955 C CA . LEU A 1 993 ? -22.573 -8.753 9.327 1.00 94.81 993 LEU A CA 1
ATOM 7956 C C . LEU A 1 993 ? -21.772 -9.331 8.153 1.00 94.81 993 LEU A C 1
ATOM 7958 O O . LEU A 1 993 ? -20.546 -9.204 8.101 1.00 94.81 993 LEU A O 1
ATOM 7962 N N . ASN A 1 994 ? -22.492 -9.949 7.214 1.00 91.50 994 ASN A N 1
ATOM 7963 C CA . ASN A 1 994 ? -21.946 -10.550 5.991 1.00 91.50 994 ASN A CA 1
ATOM 7964 C C . ASN A 1 994 ? -22.218 -9.703 4.731 1.00 91.50 994 ASN A C 1
ATOM 7966 O O . ASN A 1 994 ? -21.596 -9.936 3.692 1.00 91.50 994 ASN A O 1
ATOM 7970 N N . ASP A 1 995 ? -23.132 -8.728 4.822 1.00 91.25 995 ASP A N 1
ATOM 7971 C CA . ASP A 1 995 ? -23.327 -7.705 3.791 1.00 91.25 995 ASP A CA 1
ATOM 7972 C C . ASP A 1 995 ? -21.995 -6.990 3.531 1.00 91.25 995 ASP A C 1
ATOM 7974 O O . ASP A 1 995 ? -21.267 -6.671 4.473 1.00 91.25 995 ASP A O 1
ATOM 7978 N N . VAL A 1 996 ? -21.694 -6.719 2.260 1.00 94.62 996 VAL A N 1
ATOM 7979 C CA . VAL A 1 996 ? -20.466 -6.017 1.874 1.00 94.62 996 VAL A CA 1
ATOM 7980 C C . VAL A 1 996 ? -20.451 -4.583 2.420 1.00 94.62 996 VAL A C 1
ATOM 7982 O O . VAL A 1 996 ? -21.494 -3.920 2.468 1.00 94.62 996 VAL A O 1
ATOM 7985 N N . ALA A 1 997 ? -19.277 -4.132 2.853 1.00 96.12 997 ALA A N 1
ATOM 7986 C CA . ALA A 1 997 ? -19.021 -2.806 3.401 1.00 96.12 997 ALA A CA 1
ATOM 7987 C C . ALA A 1 997 ? -17.612 -2.309 3.027 1.00 96.12 997 ALA A C 1
ATOM 7989 O O . ALA A 1 997 ? -16.730 -3.091 2.663 1.00 96.12 997 ALA A O 1
ATOM 7990 N N . GLU A 1 998 ? -17.385 -1.011 3.171 1.00 96.94 998 GLU A N 1
ATOM 7991 C CA . GLU A 1 998 ? -16.065 -0.373 3.096 1.00 96.94 998 GLU A CA 1
ATOM 7992 C C . GLU A 1 998 ? -15.844 0.466 4.364 1.00 96.94 998 GLU A C 1
ATOM 7994 O O . GLU A 1 998 ? -16.791 0.828 5.069 1.00 96.94 998 GLU A O 1
ATOM 7999 N N . GLN A 1 999 ? -14.594 0.788 4.679 1.00 97.50 999 GLN A N 1
ATOM 8000 C CA . GLN A 1 999 ? -14.245 1.738 5.734 1.00 97.50 999 GLN A CA 1
ATOM 8001 C C . GLN A 1 999 ? -14.998 3.077 5.636 1.00 97.50 999 GLN A C 1
ATOM 8003 O O . GLN A 1 999 ? -15.345 3.647 6.676 1.00 97.50 999 GLN A O 1
ATOM 8008 N N . TYR A 1 1000 ? -15.327 3.556 4.431 1.00 97.19 1000 TYR A N 1
ATOM 8009 C CA . TYR A 1 1000 ? -16.137 4.763 4.247 1.00 97.19 1000 TYR A CA 1
ATOM 8010 C C . TYR A 1 1000 ? -17.569 4.671 4.813 1.00 97.19 1000 TYR A C 1
ATOM 8012 O O . TYR A 1 1000 ? -18.174 5.702 5.116 1.00 97.19 1000 TYR A O 1
ATOM 8020 N N . ASP A 1 1001 ? -18.111 3.471 5.046 1.00 98.00 1001 ASP A N 1
ATOM 8021 C CA . ASP A 1 1001 ? -19.425 3.293 5.682 1.00 98.00 1001 ASP A CA 1
ATOM 8022 C C . ASP A 1 1001 ? -19.404 3.659 7.179 1.00 98.00 1001 ASP A C 1
ATOM 8024 O O . ASP A 1 1001 ? -20.448 3.934 7.782 1.00 98.00 1001 ASP A O 1
ATOM 8028 N N . LEU A 1 1002 ? -18.225 3.702 7.813 1.00 98.19 1002 LEU A N 1
ATOM 8029 C CA . LEU A 1 1002 ? -18.099 3.976 9.248 1.00 98.19 1002 LEU A CA 1
ATOM 8030 C C . LEU A 1 1002 ? -18.570 5.388 9.627 1.00 98.19 1002 LEU A C 1
ATOM 8032 O O . LEU A 1 1002 ? -19.144 5.553 10.705 1.00 98.19 1002 LEU A O 1
ATOM 8036 N N . LEU A 1 1003 ? -18.419 6.383 8.743 1.00 98.31 1003 LEU A N 1
ATOM 8037 C CA . LEU A 1 1003 ? -18.915 7.743 8.980 1.00 98.31 1003 LEU A CA 1
ATOM 8038 C C . LEU A 1 1003 ? -20.436 7.761 9.123 1.00 98.31 1003 LEU A C 1
ATOM 8040 O O . LEU A 1 1003 ? -20.954 8.165 10.166 1.00 98.31 1003 LEU A O 1
ATOM 8044 N N . ASN A 1 1004 ? -21.158 7.308 8.095 1.00 98.19 1004 ASN A N 1
ATOM 8045 C CA . ASN A 1 1004 ? -22.620 7.351 8.092 1.00 98.19 1004 ASN A CA 1
ATOM 8046 C C . ASN A 1 1004 ? -23.209 6.376 9.126 1.00 98.19 1004 ASN A C 1
ATOM 8048 O O . ASN A 1 1004 ? -24.241 6.663 9.733 1.00 98.19 1004 ASN A O 1
ATOM 8052 N N . THR A 1 1005 ? -22.503 5.283 9.429 1.00 98.44 1005 THR A N 1
ATOM 8053 C CA . THR A 1 1005 ? -22.818 4.396 10.558 1.00 98.44 1005 THR A CA 1
ATOM 8054 C C . THR A 1 1005 ? -22.725 5.125 11.901 1.00 98.44 1005 THR A C 1
ATOM 8056 O O . THR A 1 1005 ? -23.663 5.053 12.694 1.00 98.44 1005 THR A O 1
ATOM 8059 N N . LEU A 1 1006 ? -21.647 5.869 12.172 1.00 98.62 1006 LEU A N 1
ATOM 8060 C CA . LEU A 1 1006 ? -21.486 6.628 13.420 1.00 98.62 1006 LEU A CA 1
ATOM 8061 C C . LEU A 1 1006 ? -22.417 7.849 13.505 1.00 98.62 1006 LEU A C 1
ATOM 8063 O O . LEU A 1 1006 ? -22.879 8.173 14.603 1.00 98.62 1006 LEU A O 1
ATOM 8067 N N . ALA A 1 1007 ? -22.751 8.480 12.378 1.00 98.38 1007 ALA A N 1
ATOM 8068 C CA . ALA A 1 1007 ? -23.743 9.552 12.296 1.00 98.38 1007 ALA A CA 1
ATOM 8069 C C . ALA A 1 1007 ? -25.166 9.052 12.617 1.00 98.38 1007 ALA A C 1
ATOM 8071 O O . ALA A 1 1007 ? -25.878 9.674 13.404 1.00 98.38 1007 ALA A O 1
ATOM 8072 N N . ASP A 1 1008 ? -25.569 7.897 12.081 1.00 98.06 1008 ASP A N 1
ATOM 8073 C CA . ASP A 1 1008 ? -26.857 7.264 12.389 1.00 98.06 1008 ASP A CA 1
ATOM 8074 C C . ASP A 1 1008 ? -26.892 6.709 13.822 1.00 98.06 1008 ASP A C 1
ATOM 8076 O O . ASP A 1 1008 ? -27.894 6.851 14.524 1.00 98.06 1008 ASP A O 1
ATOM 8080 N N . ILE A 1 1009 ? -25.803 6.097 14.305 1.00 98.06 1009 ILE A N 1
ATOM 8081 C CA . ILE A 1 1009 ? -25.707 5.642 15.700 1.00 98.06 1009 ILE A CA 1
ATOM 8082 C C . ILE A 1 1009 ? -25.841 6.829 16.655 1.00 98.06 1009 ILE A C 1
ATOM 8084 O O . ILE A 1 1009 ? -26.726 6.806 17.499 1.00 98.06 1009 ILE A O 1
ATOM 8088 N N . THR A 1 1010 ? -24.982 7.846 16.537 1.00 97.12 1010 THR A N 1
ATOM 8089 C CA . THR A 1 1010 ? -24.843 8.904 17.556 1.00 97.12 1010 THR A CA 1
ATOM 8090 C C . THR A 1 1010 ? -25.728 10.133 17.322 1.00 97.12 1010 THR A C 1
ATOM 8092 O O . THR A 1 1010 ? -25.685 11.062 18.129 1.00 97.12 1010 THR A O 1
ATOM 8095 N N . GLY A 1 1011 ? -26.497 10.177 16.231 1.00 96.19 1011 GLY A N 1
ATOM 8096 C CA . GLY A 1 1011 ? -27.313 11.326 15.830 1.00 96.19 1011 GLY A CA 1
ATOM 8097 C C . GLY A 1 1011 ? -26.530 12.423 15.096 1.00 96.19 1011 GLY A C 1
ATOM 8098 O O . GLY A 1 1011 ? -25.299 12.473 15.123 1.00 96.19 1011 GLY A O 1
ATOM 8099 N N . LEU A 1 1012 ? -27.258 13.331 14.447 1.00 97.19 1012 LEU A N 1
ATOM 8100 C CA . LEU A 1 1012 ? -26.704 14.410 13.620 1.00 97.19 1012 LEU A CA 1
ATOM 8101 C C . LEU A 1 1012 ? -26.561 15.737 14.400 1.00 97.19 1012 LEU A C 1
ATOM 8103 O O . LEU A 1 1012 ? -27.241 15.923 15.412 1.00 97.19 1012 LEU A O 1
ATOM 8107 N N . PRO A 1 1013 ? -25.727 16.686 13.930 1.00 96.12 1013 PRO A N 1
ATOM 8108 C CA . PRO A 1 1013 ? -25.676 18.047 14.459 1.00 96.12 1013 PRO A CA 1
ATOM 8109 C C . PRO A 1 1013 ? -27.005 18.795 14.275 1.00 96.12 1013 PRO A C 1
ATOM 8111 O O . PRO A 1 1013 ? -27.846 18.444 13.440 1.00 96.12 1013 PRO A O 1
ATOM 8114 N N . LYS A 1 1014 ? -27.198 19.879 15.035 1.00 92.69 1014 LYS A N 1
ATOM 8115 C CA . LYS A 1 1014 ? -28.416 20.697 14.959 1.00 92.69 1014 LYS A CA 1
ATOM 8116 C C . LYS A 1 1014 ? -28.511 21.407 13.602 1.00 92.69 1014 LYS A C 1
ATOM 8118 O O . LYS A 1 1014 ? -27.835 22.403 13.371 1.00 92.69 1014 LYS A O 1
ATOM 8123 N N . GLY A 1 1015 ? -29.417 20.930 12.749 1.00 93.25 1015 GLY A N 1
ATOM 8124 C CA . GLY A 1 1015 ? -29.566 21.399 11.366 1.00 93.25 1015 GLY A CA 1
ATOM 8125 C C . GLY A 1 1015 ? -28.960 20.460 10.319 1.00 93.25 1015 GLY A C 1
ATOM 8126 O O . GLY A 1 1015 ? -28.844 20.855 9.162 1.00 93.25 1015 GLY A O 1
ATOM 8127 N N . GLY A 1 1016 ? -28.590 19.233 10.697 1.00 97.19 1016 GLY A N 1
ATOM 8128 C CA . GLY A 1 1016 ? -28.055 18.225 9.783 1.00 97.19 1016 GLY A CA 1
ATOM 8129 C C . GLY A 1 1016 ? -26.562 18.396 9.496 1.00 97.19 1016 GLY A C 1
ATOM 8130 O O . GLY A 1 1016 ? -26.019 19.499 9.573 1.00 97.19 1016 GLY A O 1
ATOM 8131 N N . PHE A 1 1017 ? -25.906 17.289 9.156 1.00 97.88 1017 PHE A N 1
ATOM 8132 C CA . PHE A 1 1017 ? -24.471 17.232 8.878 1.00 97.88 1017 PHE A CA 1
ATOM 8133 C C . PHE A 1 1017 ? -24.189 17.543 7.405 1.00 97.88 1017 PHE A C 1
ATOM 8135 O O . PHE A 1 1017 ? -24.889 17.047 6.527 1.00 97.88 1017 PHE A O 1
ATOM 8142 N N . GLN A 1 1018 ? -23.166 18.346 7.110 1.00 97.19 1018 GLN A N 1
ATOM 8143 C CA . GLN A 1 1018 ? -22.749 18.620 5.730 1.00 97.19 1018 GLN A CA 1
ATOM 8144 C C . GLN A 1 1018 ? -21.633 17.662 5.316 1.00 97.19 1018 GLN A C 1
ATOM 8146 O O . GLN A 1 1018 ? -20.612 17.600 5.994 1.00 97.19 1018 GLN A O 1
ATOM 8151 N N . GLN A 1 1019 ? -21.794 16.948 4.201 1.00 96.25 1019 GLN A N 1
ATOM 8152 C CA . GLN A 1 1019 ? -20.807 15.971 3.726 1.00 96.25 1019 GLN A CA 1
ATOM 8153 C C . GLN A 1 1019 ? -20.817 15.797 2.208 1.00 96.25 1019 GLN A C 1
ATOM 8155 O O . GLN A 1 1019 ? -21.680 16.333 1.514 1.00 96.25 1019 GLN A O 1
ATOM 8160 N N . ASN A 1 1020 ? -19.860 15.021 1.697 1.00 95.94 1020 ASN A N 1
ATOM 8161 C CA . ASN A 1 1020 ? -19.766 14.633 0.290 1.00 95.94 1020 ASN A CA 1
ATOM 8162 C C . ASN A 1 1020 ? -19.421 13.144 0.069 1.00 95.94 1020 ASN A C 1
ATOM 8164 O O . ASN A 1 1020 ? -19.082 12.771 -1.053 1.00 95.94 1020 ASN A O 1
ATOM 8168 N N . GLY A 1 1021 ? -19.479 12.315 1.118 1.00 95.94 1021 GLY A N 1
ATOM 8169 C CA . GLY A 1 1021 ? -19.090 10.905 1.069 1.00 95.94 1021 GLY A CA 1
ATOM 8170 C C . GLY A 1 1021 ? -20.132 9.972 0.442 1.00 95.94 1021 GLY A C 1
ATOM 8171 O O . GLY A 1 1021 ? -21.275 10.372 0.205 1.00 95.94 1021 GLY A O 1
ATOM 8172 N N . VAL A 1 1022 ? -19.734 8.723 0.192 1.00 95.25 1022 VAL A N 1
ATOM 8173 C CA . VAL A 1 1022 ? -20.534 7.674 -0.482 1.00 95.25 1022 VAL A CA 1
ATOM 8174 C C . VAL A 1 1022 ? -20.951 6.513 0.426 1.00 95.25 1022 VAL A C 1
ATOM 8176 O O . VAL A 1 1022 ? -21.697 5.634 0.001 1.00 95.25 1022 VAL A O 1
ATOM 8179 N N . GLY A 1 1023 ? -20.466 6.481 1.669 1.00 93.75 1023 GLY A N 1
ATOM 8180 C CA . GLY A 1 1023 ? -20.751 5.386 2.594 1.00 93.75 1023 GLY A CA 1
ATOM 8181 C C . GLY A 1 1023 ? -22.204 5.337 3.070 1.00 93.75 1023 GLY A C 1
ATOM 8182 O O . GLY A 1 1023 ? -22.867 6.365 3.218 1.00 93.75 1023 GLY A O 1
ATOM 8183 N N . ARG A 1 1024 ? -22.702 4.137 3.367 1.00 94.88 1024 ARG A N 1
ATOM 8184 C CA . ARG A 1 1024 ? -24.030 3.901 3.957 1.00 94.88 1024 ARG A CA 1
ATOM 8185 C C . ARG A 1 1024 ? -23.961 3.753 5.478 1.00 94.88 1024 ARG A C 1
ATOM 8187 O O . ARG A 1 1024 ? -22.900 3.574 6.064 1.00 94.88 1024 ARG A O 1
ATOM 8194 N N . SER A 1 1025 ? -25.119 3.771 6.136 1.00 97.06 1025 SER A N 1
ATOM 8195 C CA . SER A 1 1025 ? -25.211 3.360 7.540 1.00 97.06 1025 SER A CA 1
ATOM 8196 C C . SER A 1 1025 ? -25.354 1.838 7.650 1.00 97.06 1025 SER A C 1
ATOM 8198 O O . SER A 1 1025 ? -26.378 1.276 7.261 1.00 97.06 1025 SER A O 1
ATOM 8200 N N . LEU A 1 1026 ? -24.367 1.164 8.243 1.00 96.81 1026 LEU A N 1
ATOM 8201 C CA . LEU A 1 1026 ? -24.400 -0.277 8.536 1.00 96.81 1026 LEU A CA 1
ATOM 8202 C C . LEU A 1 1026 ? -25.370 -0.631 9.677 1.00 96.81 1026 LEU A C 1
ATOM 8204 O O . LEU A 1 1026 ? -25.746 -1.791 9.834 1.00 96.81 1026 LEU A O 1
ATOM 8208 N N . LYS A 1 1027 ? -25.827 0.367 10.449 1.00 96.69 1027 LYS A N 1
ATOM 8209 C CA . LYS A 1 1027 ? -26.944 0.232 11.400 1.00 96.69 1027 LYS A CA 1
ATOM 8210 C C . LYS A 1 1027 ? -28.265 -0.058 10.665 1.00 96.69 1027 LYS A C 1
ATOM 8212 O O . LYS A 1 1027 ? -29.187 -0.608 11.271 1.00 96.69 1027 LYS A O 1
ATOM 8217 N N . ARG A 1 1028 ? -28.360 0.238 9.361 1.00 95.44 1028 ARG A N 1
ATOM 8218 C CA . ARG A 1 1028 ? -29.491 -0.113 8.485 1.00 95.44 1028 ARG A CA 1
ATOM 8219 C C . ARG A 1 1028 ? -29.179 -1.347 7.643 1.00 95.44 1028 ARG A C 1
ATOM 8221 O O . ARG A 1 1028 ? -28.040 -1.570 7.235 1.00 95.44 1028 ARG A O 1
ATOM 8228 N N . LYS A 1 1029 ? -30.207 -2.151 7.362 1.00 91.56 1029 LYS A N 1
ATOM 8229 C CA . LYS A 1 1029 ? -30.092 -3.255 6.395 1.00 91.56 1029 LYS A CA 1
ATOM 8230 C C . LYS A 1 1029 ? -29.865 -2.695 4.992 1.00 91.56 1029 LYS A C 1
ATOM 8232 O O . LYS A 1 1029 ? -30.440 -1.663 4.651 1.00 91.56 1029 LYS A O 1
ATOM 8237 N N . ALA A 1 1030 ? -29.061 -3.385 4.181 1.00 81.44 1030 ALA A N 1
ATOM 8238 C CA . ALA A 1 1030 ? -28.778 -2.957 2.815 1.00 81.44 1030 ALA A CA 1
ATOM 8239 C C . ALA A 1 1030 ? -30.073 -2.778 1.997 1.00 81.44 1030 ALA A C 1
ATOM 8241 O O . ALA A 1 1030 ? -30.931 -3.662 1.950 1.00 81.44 1030 ALA A O 1
ATOM 8242 N N . SER A 1 1031 ? -30.201 -1.629 1.327 1.00 66.31 1031 SER A N 1
ATOM 8243 C CA . SER A 1 1031 ? -31.411 -1.227 0.594 1.00 66.31 1031 SER A CA 1
ATOM 8244 C C . SER A 1 1031 ? -31.677 -2.052 -0.679 1.00 66.31 1031 SER A C 1
ATOM 8246 O O . SER A 1 1031 ? -32.758 -1.969 -1.264 1.00 66.31 1031 SER A O 1
ATOM 8248 N N . SER A 1 1032 ? -30.711 -2.875 -1.107 1.00 64.88 1032 SER A N 1
ATOM 8249 C CA . SER A 1 1032 ? -30.782 -3.731 -2.293 1.00 64.88 1032 SER A CA 1
ATOM 8250 C C . SER A 1 1032 ? -29.912 -4.981 -2.143 1.00 64.88 1032 SER A C 1
ATOM 8252 O O . SER A 1 1032 ? -28.787 -4.907 -1.653 1.00 64.88 1032 SER A O 1
ATOM 8254 N N . LYS A 1 1033 ? -30.374 -6.117 -2.689 1.00 59.78 1033 LYS A N 1
ATOM 8255 C CA . LYS A 1 1033 ? -29.556 -7.339 -2.854 1.00 59.78 1033 LYS A CA 1
ATOM 8256 C C . LYS A 1 1033 ? -28.403 -7.185 -3.860 1.00 59.78 1033 LYS A C 1
ATOM 8258 O O . LYS A 1 1033 ? -27.589 -8.092 -3.972 1.00 59.78 1033 LYS A O 1
ATOM 8263 N N . LYS A 1 1034 ? -28.349 -6.070 -4.599 1.00 68.00 1034 LYS A N 1
ATOM 8264 C CA . LYS A 1 1034 ? -27.269 -5.716 -5.534 1.00 68.00 1034 LYS A CA 1
ATOM 8265 C C . LYS A 1 1034 ? -26.340 -4.611 -5.002 1.00 68.00 1034 LYS A C 1
ATOM 8267 O O . LYS A 1 1034 ? -25.665 -3.976 -5.799 1.00 68.00 1034 LYS A O 1
ATOM 8272 N N . HIS A 1 1035 ? -26.337 -4.328 -3.696 1.00 86.12 1035 HIS A N 1
ATOM 8273 C CA . HIS A 1 1035 ? -25.421 -3.335 -3.121 1.00 86.12 1035 HIS A CA 1
ATOM 8274 C C . HIS A 1 1035 ? -23.948 -3.709 -3.383 1.00 86.12 1035 HIS A C 1
ATOM 8276 O O . HIS A 1 1035 ? -23.579 -4.883 -3.296 1.00 86.12 1035 HIS A O 1
ATOM 8282 N N . VAL A 1 1036 ? -23.133 -2.702 -3.705 1.00 93.12 1036 VAL A N 1
ATOM 8283 C CA . VAL A 1 1036 ? -21.704 -2.826 -4.018 1.00 93.12 1036 VAL A CA 1
ATOM 8284 C C . VAL A 1 1036 ? -20.876 -1.799 -3.248 1.00 93.12 1036 VAL A C 1
ATOM 8286 O O . VAL A 1 1036 ? -21.400 -0.756 -2.853 1.00 93.12 1036 VAL A O 1
ATOM 8289 N N . VAL A 1 1037 ? -19.573 -2.058 -3.117 1.00 95.19 1037 VAL A N 1
ATOM 8290 C CA . VAL A 1 1037 ? -18.577 -1.076 -2.653 1.00 95.19 1037 VAL A CA 1
ATOM 8291 C C . VAL A 1 1037 ? -17.390 -0.970 -3.610 1.00 95.19 1037 VAL A C 1
ATOM 8293 O O . VAL A 1 1037 ? -17.061 -1.932 -4.306 1.00 95.19 1037 VAL A O 1
ATOM 8296 N N . TYR A 1 1038 ? -16.730 0.189 -3.620 1.00 94.94 1038 TYR A N 1
ATOM 8297 C CA . TYR A 1 1038 ? -15.607 0.533 -4.495 1.00 94.94 1038 TYR A CA 1
ATOM 8298 C C . TYR A 1 1038 ? -14.269 0.433 -3.733 1.00 94.94 1038 TYR A C 1
ATOM 8300 O O . TYR A 1 1038 ? -13.714 1.434 -3.285 1.00 94.94 1038 TYR A O 1
ATOM 8308 N N . SER A 1 1039 ? -13.751 -0.792 -3.584 1.00 91.81 1039 SER A N 1
ATOM 8309 C CA . SER A 1 1039 ? -12.489 -1.112 -2.883 1.00 91.81 1039 SER A CA 1
ATOM 8310 C C . SER A 1 1039 ? -11.282 -1.010 -3.832 1.00 91.81 1039 SER A C 1
ATOM 8312 O O . SER A 1 1039 ? -10.641 -1.998 -4.201 1.00 91.81 1039 SER A O 1
ATOM 8314 N N . ASN A 1 1040 ? -10.987 0.208 -4.283 1.00 90.25 1040 ASN A N 1
ATOM 8315 C CA . ASN A 1 1040 ? -9.858 0.465 -5.178 1.00 90.25 1040 ASN A CA 1
ATOM 8316 C C . ASN A 1 1040 ? -8.505 0.285 -4.467 1.00 90.25 1040 ASN A C 1
ATOM 8318 O O . ASN A 1 1040 ? -8.286 0.867 -3.405 1.00 90.25 1040 ASN A O 1
ATOM 8322 N N . ASP A 1 1041 ? -7.547 -0.382 -5.117 1.00 86.44 1041 ASP A N 1
ATOM 8323 C CA . ASP A 1 1041 ? -6.115 -0.234 -4.823 1.00 86.44 1041 ASP A CA 1
ATOM 8324 C C . ASP A 1 1041 ? -5.450 0.584 -5.948 1.00 86.44 1041 ASP A C 1
ATOM 8326 O O . ASP A 1 1041 ? -5.104 0.024 -6.995 1.00 86.44 1041 ASP A O 1
ATOM 8330 N N . PRO A 1 1042 ? -5.226 1.903 -5.767 1.00 82.00 1042 PRO A N 1
ATOM 8331 C CA . PRO A 1 1042 ? -4.527 2.728 -6.754 1.00 82.00 1042 PRO A CA 1
ATOM 8332 C C . PRO A 1 1042 ? -3.079 2.303 -7.041 1.00 82.00 1042 PRO A C 1
ATOM 8334 O O . PRO A 1 1042 ? -2.486 2.794 -7.997 1.00 82.00 1042 PRO A O 1
ATOM 8337 N N . LEU A 1 1043 ? -2.484 1.411 -6.239 1.00 77.31 1043 LEU A N 1
ATOM 8338 C CA . LEU A 1 1043 ? -1.163 0.838 -6.509 1.00 77.31 1043 LEU A CA 1
ATOM 8339 C C . LEU A 1 1043 ? -1.225 -0.417 -7.398 1.00 77.31 1043 LEU A C 1
ATOM 8341 O O . LEU A 1 1043 ? -0.166 -0.931 -7.761 1.00 77.31 1043 LEU A O 1
ATOM 8345 N N . ARG A 1 1044 ? -2.420 -0.921 -7.748 1.00 80.50 1044 ARG A N 1
ATOM 8346 C CA . ARG A 1 1044 ? -2.574 -2.129 -8.574 1.00 80.50 1044 ARG A CA 1
ATOM 8347 C C . ARG A 1 1044 ? -3.758 -2.103 -9.542 1.00 80.50 1044 ARG A C 1
ATOM 8349 O O . ARG A 1 1044 ? -3.537 -2.163 -10.750 1.00 80.50 1044 ARG A O 1
ATOM 8356 N N . LYS A 1 1045 ? -4.997 -2.099 -9.039 1.00 86.25 1045 LYS A N 1
ATOM 8357 C CA . LYS A 1 1045 ? -6.239 -2.150 -9.831 1.00 86.25 1045 LYS A CA 1
ATOM 8358 C C . LYS A 1 1045 ? -7.399 -1.497 -9.085 1.00 86.25 1045 LYS A C 1
ATOM 8360 O O . LYS A 1 1045 ? -7.501 -1.555 -7.860 1.00 86.25 1045 LYS A O 1
ATOM 8365 N N . MET A 1 1046 ? -8.320 -0.939 -9.861 1.00 91.31 1046 MET A N 1
ATOM 8366 C CA . MET A 1 1046 ? -9.631 -0.556 -9.358 1.00 91.31 1046 MET A CA 1
ATOM 8367 C C . MET A 1 1046 ? -10.463 -1.820 -9.112 1.00 91.31 1046 MET A C 1
ATOM 8369 O O . MET A 1 1046 ? -10.298 -2.820 -9.822 1.00 91.31 1046 MET A O 1
ATOM 8373 N N . ALA A 1 1047 ? -11.339 -1.804 -8.107 1.00 94.44 1047 ALA A N 1
ATOM 8374 C CA . ALA A 1 1047 ? -12.172 -2.965 -7.814 1.00 94.44 1047 ALA A CA 1
ATOM 8375 C C . ALA A 1 1047 ? -13.540 -2.604 -7.231 1.00 94.44 1047 ALA A C 1
ATOM 8377 O O . ALA A 1 1047 ? -13.726 -1.576 -6.580 1.00 94.44 1047 ALA A O 1
ATOM 8378 N N . ILE A 1 1048 ? -14.504 -3.482 -7.500 1.00 95.56 1048 ILE A N 1
ATOM 8379 C CA . ILE A 1 1048 ? -15.877 -3.429 -6.996 1.00 95.56 1048 ILE A CA 1
ATOM 8380 C C . ILE A 1 1048 ? -16.162 -4.763 -6.315 1.00 95.56 1048 ILE A C 1
ATOM 8382 O O . ILE A 1 1048 ? -15.841 -5.812 -6.877 1.00 95.56 1048 ILE A O 1
ATOM 8386 N N . VAL A 1 1049 ? -16.776 -4.737 -5.133 1.00 95.56 1049 VAL A N 1
ATOM 8387 C CA . VAL A 1 1049 ? -17.180 -5.955 -4.415 1.00 95.56 1049 VAL A CA 1
ATOM 8388 C C . VAL A 1 1049 ? -18.695 -5.984 -4.230 1.00 95.56 1049 VAL A C 1
ATOM 8390 O O . VAL A 1 1049 ? -19.289 -4.996 -3.794 1.00 95.56 1049 VAL A O 1
ATOM 8393 N N . ARG A 1 1050 ? -19.318 -7.121 -4.559 1.00 93.81 1050 ARG A N 1
ATOM 8394 C CA . ARG A 1 1050 ? -20.761 -7.390 -4.468 1.00 93.81 1050 ARG A CA 1
ATOM 8395 C C . ARG A 1 1050 ? -20.982 -8.728 -3.763 1.00 93.81 1050 ARG A C 1
ATOM 8397 O O . ARG A 1 1050 ? -20.857 -9.791 -4.364 1.00 93.81 1050 ARG A O 1
ATOM 8404 N N . GLY A 1 1051 ? -21.290 -8.698 -2.467 1.00 92.19 1051 GLY A N 1
ATOM 8405 C CA . GLY A 1 1051 ? -21.310 -9.926 -1.665 1.00 92.19 1051 GLY A CA 1
ATOM 8406 C C . GLY A 1 1051 ? -19.910 -10.551 -1.607 1.00 92.19 1051 GLY A C 1
ATOM 8407 O O . GLY A 1 1051 ? -19.006 -9.920 -1.074 1.00 92.19 1051 GLY A O 1
ATOM 8408 N N . HIS A 1 1052 ? -19.741 -11.758 -2.151 1.00 91.94 1052 HIS A N 1
ATOM 8409 C CA . HIS A 1 1052 ? -18.446 -12.446 -2.302 1.00 91.94 1052 HIS A CA 1
ATOM 8410 C C . HIS A 1 1052 ? -17.805 -12.251 -3.692 1.00 91.94 1052 HIS A C 1
ATOM 8412 O O . HIS A 1 1052 ? -16.683 -12.690 -3.923 1.00 91.94 1052 HIS A O 1
ATOM 8418 N N . GLU A 1 1053 ? -18.493 -11.603 -4.637 1.00 95.06 1053 GLU A N 1
ATOM 8419 C CA . GLU A 1 1053 ? -17.956 -11.352 -5.976 1.00 95.06 1053 GLU A CA 1
ATOM 8420 C C . GLU A 1 1053 ? -17.052 -10.102 -5.965 1.00 95.06 1053 GLU A C 1
ATOM 8422 O O . GLU A 1 1053 ? -17.546 -8.994 -5.741 1.00 95.06 1053 GLU A O 1
ATOM 8427 N N . ARG A 1 1054 ? -15.747 -10.243 -6.245 1.00 95.31 1054 ARG A N 1
ATOM 8428 C CA . ARG A 1 1054 ? -14.803 -9.124 -6.456 1.00 95.31 1054 ARG A CA 1
ATOM 8429 C C . ARG A 1 1054 ? -14.457 -8.996 -7.940 1.00 95.31 1054 ARG A C 1
ATOM 8431 O O . ARG A 1 1054 ? -13.759 -9.839 -8.507 1.00 95.31 1054 ARG A O 1
ATOM 8438 N N . LEU A 1 1055 ? -14.921 -7.913 -8.562 1.00 95.81 1055 LEU A N 1
ATOM 8439 C CA . LEU A 1 1055 ? -14.523 -7.493 -9.904 1.00 95.81 1055 LEU A CA 1
ATOM 8440 C C . LEU A 1 1055 ? -13.259 -6.635 -9.811 1.00 95.81 1055 LEU A C 1
ATOM 8442 O O . LEU A 1 1055 ? -13.262 -5.606 -9.138 1.00 95.81 1055 LEU A O 1
ATOM 8446 N N . ARG A 1 1056 ? -12.212 -7.013 -10.545 1.00 93.50 1056 ARG A N 1
ATOM 8447 C CA . ARG A 1 1056 ? -10.977 -6.238 -10.734 1.00 93.50 1056 ARG A CA 1
ATOM 8448 C C . ARG A 1 1056 ? -10.964 -5.631 -12.129 1.00 93.50 1056 ARG A C 1
ATOM 8450 O O . ARG A 1 1056 ? -11.229 -6.347 -13.094 1.00 93.50 1056 ARG A O 1
ATOM 8457 N N . TYR A 1 1057 ? -10.635 -4.350 -12.257 1.00 92.81 1057 TYR A N 1
ATOM 8458 C CA . TYR A 1 1057 ? -10.637 -3.656 -13.546 1.00 92.81 1057 TYR A CA 1
ATOM 8459 C C . TYR A 1 1057 ? -9.572 -2.560 -13.645 1.00 92.81 1057 TYR A C 1
ATOM 8461 O O . TYR A 1 1057 ? -9.015 -2.084 -12.654 1.00 92.81 1057 TYR A O 1
ATOM 8469 N N . ASP A 1 1058 ? -9.257 -2.196 -14.884 1.00 89.38 1058 ASP A N 1
ATOM 8470 C CA . ASP A 1 1058 ? -8.343 -1.105 -15.214 1.00 89.38 1058 ASP A CA 1
ATOM 8471 C C . ASP A 1 1058 ? -9.065 0.253 -15.237 1.00 89.38 1058 ASP A C 1
ATOM 8473 O O . ASP A 1 1058 ? -10.249 0.322 -15.577 1.00 89.38 1058 ASP A O 1
ATOM 8477 N N . GLU A 1 1059 ? -8.361 1.346 -14.932 1.00 85.00 1059 GLU A N 1
ATOM 8478 C CA . GLU A 1 1059 ? -8.934 2.699 -15.003 1.00 85.00 1059 GLU A CA 1
ATOM 8479 C C . GLU A 1 1059 ? -9.399 3.034 -16.431 1.00 85.00 1059 GLU A C 1
ATOM 8481 O O . GLU A 1 1059 ? -10.437 3.671 -16.602 1.00 85.00 1059 GLU A O 1
ATOM 8486 N N . ILE A 1 1060 ? -8.668 2.578 -17.460 1.00 84.62 1060 ILE A N 1
ATOM 8487 C CA . ILE A 1 1060 ? -8.817 3.086 -18.835 1.00 84.62 1060 ILE A CA 1
ATOM 8488 C C . ILE A 1 1060 ? -8.907 1.970 -19.893 1.00 84.62 1060 ILE A C 1
ATOM 8490 O O . ILE A 1 1060 ? -9.583 2.155 -20.906 1.00 84.62 1060 ILE A O 1
ATOM 8494 N N . THR A 1 1061 ? -8.275 0.804 -19.715 1.00 87.88 1061 THR A N 1
ATOM 8495 C CA . THR A 1 1061 ? -8.442 -0.321 -20.666 1.00 87.88 1061 THR A CA 1
ATOM 8496 C C . THR A 1 1061 ? -9.717 -1.122 -20.386 1.00 87.88 1061 THR A C 1
ATOM 8498 O O . THR A 1 1061 ? -10.228 -1.118 -19.274 1.00 87.88 1061 THR A O 1
ATOM 8501 N N . ASP A 1 1062 ? -10.240 -1.879 -21.355 1.00 87.19 1062 ASP A N 1
ATOM 8502 C CA . ASP A 1 1062 ? -11.406 -2.754 -21.124 1.00 87.19 1062 ASP A CA 1
ATOM 8503 C C . ASP A 1 1062 ? -11.119 -4.003 -20.263 1.00 87.19 1062 ASP A C 1
ATOM 8505 O O . ASP A 1 1062 ? -11.932 -4.927 -20.208 1.00 87.19 1062 ASP A O 1
ATOM 8509 N N . SER A 1 1063 ? -9.968 -4.062 -19.586 1.00 89.31 1063 SER A N 1
ATOM 8510 C CA . SER A 1 1063 ? -9.606 -5.193 -18.739 1.00 89.31 1063 SER A CA 1
ATOM 8511 C C . SER A 1 1063 ? -10.516 -5.295 -17.516 1.00 89.31 1063 SER A C 1
ATOM 8513 O O . SER A 1 1063 ? -10.647 -4.354 -16.731 1.00 89.31 1063 SER A O 1
ATOM 8515 N N . MET A 1 1064 ? -11.118 -6.472 -17.365 1.00 93.00 1064 MET A N 1
ATOM 8516 C CA . MET A 1 1064 ? -12.011 -6.868 -16.284 1.00 93.00 1064 MET A CA 1
ATOM 8517 C C . MET A 1 1064 ? -11.758 -8.344 -15.972 1.00 93.00 1064 MET A C 1
ATOM 8519 O O . MET A 1 1064 ? -11.669 -9.144 -16.902 1.00 93.00 1064 MET A O 1
ATOM 8523 N N . MET A 1 1065 ? -11.664 -8.702 -14.694 1.00 93.56 1065 MET A N 1
ATOM 8524 C CA . MET A 1 1065 ? -11.546 -10.085 -14.212 1.00 93.56 1065 MET A CA 1
ATOM 8525 C C . MET A 1 1065 ? -12.412 -10.238 -12.957 1.00 93.56 1065 MET A C 1
ATOM 8527 O O . MET A 1 1065 ? -12.315 -9.408 -12.049 1.00 93.56 1065 MET A O 1
ATOM 8531 N N . LEU A 1 1066 ? -13.267 -11.258 -12.902 1.00 95.94 1066 LEU A N 1
ATOM 8532 C CA . LEU A 1 1066 ? -14.244 -11.454 -11.824 1.00 95.94 1066 LEU A CA 1
ATOM 8533 C C . LEU A 1 1066 ? -13.917 -12.702 -11.003 1.00 95.94 1066 LEU A C 1
ATOM 8535 O O . LEU A 1 1066 ? -13.675 -13.759 -11.578 1.00 95.94 1066 LEU A O 1
ATOM 8539 N N . HIS A 1 1067 ? -13.961 -12.596 -9.676 1.00 95.56 1067 HIS A N 1
ATOM 8540 C CA . HIS A 1 1067 ? -13.596 -13.685 -8.766 1.00 95.56 1067 HIS A CA 1
ATOM 8541 C C . HIS A 1 1067 ? -14.591 -13.825 -7.615 1.00 95.56 1067 HIS A C 1
ATOM 8543 O O . HIS A 1 1067 ? -15.196 -12.842 -7.194 1.00 95.56 1067 HIS A O 1
ATOM 8549 N N . ASP A 1 1068 ? -14.720 -15.039 -7.089 1.00 94.94 1068 ASP A N 1
ATOM 8550 C CA . ASP A 1 1068 ? -15.420 -15.333 -5.837 1.00 94.94 1068 ASP A CA 1
ATOM 8551 C C . ASP A 1 1068 ? -14.377 -15.425 -4.713 1.00 94.94 1068 ASP A C 1
ATOM 8553 O O . ASP A 1 1068 ? -13.504 -16.291 -4.742 1.00 94.94 1068 ASP A O 1
ATOM 8557 N N . THR A 1 1069 ? -14.440 -14.523 -3.733 1.00 92.31 1069 THR A N 1
ATOM 8558 C CA . THR A 1 1069 ? -13.442 -14.427 -2.655 1.00 92.31 1069 THR A CA 1
ATOM 8559 C C . THR A 1 1069 ? -13.630 -15.454 -1.536 1.00 92.31 1069 THR A C 1
ATOM 8561 O O . THR A 1 1069 ? -12.759 -15.567 -0.674 1.00 92.31 1069 THR A O 1
ATOM 8564 N N . GLU A 1 1070 ? -14.732 -16.210 -1.535 1.00 91.25 1070 GLU A N 1
ATOM 8565 C CA . GLU A 1 1070 ? -14.998 -17.283 -0.571 1.00 91.25 1070 GLU A CA 1
ATOM 8566 C C . GLU A 1 1070 ? -14.659 -18.670 -1.157 1.00 91.25 1070 GLU A C 1
ATOM 8568 O O . GLU A 1 1070 ? -14.407 -19.594 -0.387 1.00 91.25 1070 GLU A O 1
ATOM 8573 N N . THR A 1 1071 ? -14.585 -18.830 -2.491 1.00 91.75 1071 THR A N 1
ATOM 8574 C CA . THR A 1 1071 ? -14.160 -20.098 -3.139 1.00 91.75 1071 THR A CA 1
ATOM 8575 C C . THR A 1 1071 ? -12.825 -20.040 -3.897 1.00 91.75 1071 THR A C 1
ATOM 8577 O O . THR A 1 1071 ? -12.179 -21.075 -4.064 1.00 91.75 1071 THR A O 1
ATOM 8580 N N . ASP A 1 1072 ? -12.354 -18.855 -4.299 1.00 91.69 1072 ASP A N 1
ATOM 8581 C CA . ASP A 1 1072 ? -11.064 -18.616 -4.967 1.00 91.69 1072 ASP A CA 1
ATOM 8582 C C . ASP A 1 1072 ? -10.311 -17.466 -4.274 1.00 91.69 1072 ASP A C 1
ATOM 8584 O O . ASP A 1 1072 ? -10.098 -16.386 -4.827 1.00 91.69 1072 ASP A O 1
ATOM 8588 N N . PHE A 1 1073 ? -9.877 -17.722 -3.035 1.00 90.00 1073 PHE A N 1
ATOM 8589 C CA . PHE A 1 1073 ? -9.117 -16.790 -2.187 1.00 90.00 1073 PHE A CA 1
ATOM 8590 C C . PHE A 1 1073 ? -7.944 -16.099 -2.917 1.00 90.00 1073 PHE A C 1
ATOM 8592 O O . PHE A 1 1073 ? -7.685 -14.909 -2.734 1.00 90.00 1073 PHE A O 1
ATOM 8599 N N . HIS A 1 1074 ? -7.231 -16.838 -3.772 1.00 89.31 1074 HIS A N 1
ATOM 8600 C CA . HIS A 1 1074 ? -6.076 -16.331 -4.521 1.00 89.31 1074 HIS A CA 1
ATOM 8601 C C . HIS A 1 1074 ? -6.452 -15.591 -5.823 1.00 89.31 1074 HIS A C 1
ATOM 8603 O O . HIS A 1 1074 ? -5.561 -15.072 -6.501 1.00 89.31 1074 HIS A O 1
ATOM 8609 N N . MET A 1 1075 ? -7.742 -15.518 -6.177 1.00 91.06 1075 MET A N 1
ATOM 8610 C CA . MET A 1 1075 ? -8.278 -14.891 -7.394 1.00 91.06 1075 MET A CA 1
ATOM 8611 C C . MET A 1 1075 ? -7.558 -15.365 -8.669 1.00 91.06 1075 MET A C 1
ATOM 8613 O O . MET A 1 1075 ? -7.027 -14.571 -9.459 1.00 91.06 1075 MET A O 1
ATOM 8617 N N . THR A 1 1076 ? -7.494 -16.686 -8.820 1.00 89.94 1076 THR A N 1
ATOM 8618 C CA . THR A 1 1076 ? -6.827 -17.424 -9.902 1.00 89.94 1076 THR A CA 1
ATOM 8619 C C . THR A 1 1076 ? -7.753 -17.779 -11.066 1.00 89.94 1076 THR A C 1
ATOM 8621 O O . THR A 1 1076 ? -7.280 -17.972 -12.188 1.00 89.94 1076 THR A O 1
ATOM 8624 N N . THR A 1 1077 ? -9.059 -17.847 -10.814 1.00 92.38 1077 THR A N 1
ATOM 8625 C CA . THR A 1 1077 ? -10.106 -18.279 -11.742 1.00 92.38 1077 THR A CA 1
ATOM 8626 C C . THR A 1 1077 ? -10.976 -17.084 -12.108 1.00 92.38 1077 THR A C 1
ATOM 8628 O O . THR A 1 1077 ? -11.713 -16.566 -11.276 1.00 92.38 1077 THR A O 1
ATOM 8631 N N . ASP A 1 1078 ? -10.886 -16.627 -13.357 1.00 94.06 1078 ASP A N 1
ATOM 8632 C CA . ASP A 1 1078 ? -11.746 -15.560 -13.873 1.00 94.06 1078 ASP A CA 1
ATOM 8633 C C . ASP A 1 1078 ? -13.119 -16.119 -14.282 1.00 94.06 1078 ASP A C 1
ATOM 8635 O O . ASP A 1 1078 ? -13.229 -16.968 -15.171 1.00 94.06 1078 ASP A O 1
ATOM 8639 N N . LEU A 1 1079 ? -14.163 -15.633 -13.613 1.00 95.75 1079 LEU A N 1
ATOM 8640 C CA . LEU A 1 1079 ? -15.563 -16.002 -13.810 1.00 95.75 1079 LEU A CA 1
ATOM 8641 C C . LEU A 1 1079 ? -16.242 -15.174 -14.912 1.00 95.75 1079 LEU A C 1
ATOM 8643 O O . LEU A 1 1079 ? -17.273 -15.595 -15.440 1.00 95.75 1079 LEU A O 1
ATOM 8647 N N . LEU A 1 1080 ? -15.680 -14.023 -15.303 1.00 93.94 1080 LEU A N 1
ATOM 8648 C CA . LEU A 1 1080 ? -16.294 -13.110 -16.277 1.00 93.94 1080 LEU A CA 1
ATOM 8649 C C . LEU A 1 1080 ? -16.581 -13.766 -17.651 1.00 93.94 1080 LEU A C 1
ATOM 8651 O O . LEU A 1 1080 ? -17.627 -13.465 -18.232 1.00 93.94 1080 LEU A O 1
ATOM 8655 N N . PRO A 1 1081 ? -15.746 -14.687 -18.185 1.00 92.94 1081 PRO A N 1
ATOM 8656 C CA . PRO A 1 1081 ? -16.029 -15.408 -19.430 1.00 92.94 1081 PRO A CA 1
ATOM 8657 C C . PRO A 1 1081 ? -17.134 -16.471 -19.320 1.00 92.94 1081 PRO A C 1
ATOM 8659 O O . PRO A 1 1081 ? -17.521 -17.035 -20.343 1.00 92.94 1081 PRO A O 1
ATOM 8662 N N . LEU A 1 1082 ? -17.605 -16.784 -18.106 1.00 93.81 1082 LEU A N 1
ATOM 8663 C CA . LEU A 1 1082 ? -18.638 -17.793 -17.835 1.00 93.81 1082 LEU A CA 1
ATOM 8664 C C . LEU A 1 1082 ? -20.039 -17.183 -17.649 1.00 93.81 1082 LEU A C 1
ATOM 8666 O O . LEU A 1 1082 ? -21.030 -17.915 -17.668 1.00 93.81 1082 LEU A O 1
ATOM 8670 N N . LEU A 1 1083 ? -20.126 -15.861 -17.467 1.00 95.06 1083 LEU A N 1
ATOM 8671 C CA . LEU A 1 1083 ? -21.385 -15.135 -17.299 1.00 95.06 1083 LEU A CA 1
ATOM 8672 C C . LEU A 1 1083 ? -22.211 -15.079 -18.590 1.00 95.06 1083 LEU A C 1
ATOM 8674 O O . LEU A 1 1083 ? -21.676 -15.092 -19.703 1.00 95.06 1083 LEU A O 1
ATOM 8678 N N . LYS A 1 1084 ? -23.532 -14.927 -18.445 1.00 96.12 1084 LYS A N 1
ATOM 8679 C CA . LYS A 1 1084 ? -24.405 -14.569 -19.573 1.00 96.12 1084 LYS A CA 1
ATOM 8680 C C . LYS A 1 1084 ? -24.137 -13.121 -20.024 1.00 96.12 1084 LYS A C 1
ATOM 8682 O O . LYS A 1 1084 ? -23.674 -12.315 -19.212 1.00 96.12 1084 LYS A O 1
ATOM 8687 N N . PRO A 1 1085 ? -24.459 -12.747 -21.278 1.00 95.44 1085 PRO A N 1
ATOM 8688 C CA . PRO A 1 1085 ? -24.273 -11.380 -21.772 1.00 95.44 1085 PRO A CA 1
ATOM 8689 C C . PRO A 1 1085 ? -24.930 -10.305 -20.896 1.00 95.44 1085 PRO A C 1
ATOM 8691 O O . PRO A 1 1085 ? -24.360 -9.235 -20.720 1.00 95.44 1085 PRO A O 1
ATOM 8694 N N . GLU A 1 1086 ? -26.091 -10.598 -20.310 1.00 93.50 1086 GLU A N 1
ATOM 8695 C CA . GLU A 1 1086 ? -26.828 -9.685 -19.432 1.00 93.50 1086 GLU A CA 1
ATOM 8696 C C . GLU A 1 1086 ? -26.114 -9.499 -18.083 1.00 93.50 1086 GLU A C 1
ATOM 8698 O O . GLU A 1 1086 ? -25.913 -8.378 -17.629 1.00 93.50 1086 GLU A O 1
ATOM 8703 N N . GLU A 1 1087 ? -25.662 -10.598 -17.473 1.00 93.19 1087 GLU A N 1
ATOM 8704 C CA . GLU A 1 1087 ? -24.922 -10.607 -16.200 1.00 93.19 1087 GLU A CA 1
ATOM 8705 C C . GLU A 1 1087 ? -23.563 -9.909 -16.338 1.00 93.19 1087 GLU A C 1
ATOM 8707 O O . GLU A 1 1087 ? -23.120 -9.199 -15.435 1.00 93.19 1087 GLU A O 1
ATOM 8712 N N . ARG A 1 1088 ? -22.920 -10.071 -17.498 1.00 94.19 1088 ARG A N 1
ATOM 8713 C CA . ARG A 1 1088 ? -21.701 -9.357 -17.875 1.00 94.19 1088 ARG A CA 1
ATOM 8714 C C . ARG A 1 1088 ? -21.957 -7.861 -18.093 1.00 94.19 1088 ARG A C 1
ATOM 8716 O O . ARG A 1 1088 ? -21.167 -7.058 -17.609 1.00 94.19 1088 ARG A O 1
ATOM 8723 N N . ALA A 1 1089 ? -23.049 -7.487 -18.762 1.00 93.38 1089 ALA A N 1
ATOM 8724 C CA . ALA A 1 1089 ? -23.400 -6.085 -18.993 1.00 93.38 1089 ALA A CA 1
ATOM 8725 C C . ALA A 1 1089 ? -23.678 -5.323 -17.682 1.00 93.38 1089 ALA A C 1
ATOM 8727 O O . ALA A 1 1089 ? -23.325 -4.151 -17.576 1.00 93.38 1089 ALA A O 1
ATOM 8728 N N . GLU A 1 1090 ? -24.235 -5.981 -16.656 1.00 92.94 1090 GLU A N 1
ATOM 8729 C CA . GLU A 1 1090 ? -24.351 -5.383 -15.315 1.00 92.94 1090 GLU A CA 1
ATOM 8730 C C . GLU A 1 1090 ? -22.979 -5.059 -14.700 1.00 92.94 1090 GLU A C 1
ATOM 8732 O O . GLU A 1 1090 ? -22.798 -3.989 -14.124 1.00 92.94 1090 GLU A O 1
ATOM 8737 N N . TRP A 1 1091 ? -21.994 -5.950 -14.843 1.00 95.06 1091 TRP A N 1
ATOM 8738 C CA . TRP A 1 1091 ? -20.627 -5.701 -14.374 1.00 95.06 1091 TRP A CA 1
ATOM 8739 C C . TRP A 1 1091 ? -19.884 -4.648 -15.208 1.00 95.06 1091 TRP A C 1
ATOM 8741 O O . TRP A 1 1091 ? -19.087 -3.889 -14.660 1.00 95.06 1091 TRP A O 1
ATOM 8751 N N . GLU A 1 1092 ? -20.147 -4.576 -16.515 1.00 93.56 1092 GLU A N 1
ATOM 8752 C CA . GLU A 1 1092 ? -19.607 -3.536 -17.402 1.00 93.56 1092 GLU A CA 1
ATOM 8753 C C . GLU A 1 1092 ? -20.194 -2.151 -17.077 1.00 93.56 1092 GLU A C 1
ATOM 8755 O O . GLU A 1 1092 ? -19.457 -1.169 -17.128 1.00 93.56 1092 GLU A O 1
ATOM 8760 N N . ALA A 1 1093 ? -21.461 -2.059 -16.653 1.00 91.31 1093 ALA A N 1
ATOM 8761 C CA . ALA A 1 1093 ? -22.041 -0.818 -16.130 1.00 91.31 1093 ALA A CA 1
ATOM 8762 C C . ALA A 1 1093 ? -21.373 -0.395 -14.808 1.00 91.31 1093 ALA A C 1
ATOM 8764 O O . ALA A 1 1093 ? -20.781 0.682 -14.738 1.00 91.31 1093 ALA A O 1
ATOM 8765 N N . LEU A 1 1094 ? -21.346 -1.293 -13.811 1.00 92.44 1094 LEU A N 1
ATOM 8766 C CA . LEU A 1 1094 ? -20.723 -1.039 -12.502 1.00 92.44 1094 LEU A CA 1
ATOM 8767 C C . LEU A 1 1094 ? -19.255 -0.582 -12.621 1.00 92.44 1094 LEU A C 1
ATOM 8769 O O . LEU A 1 1094 ? -18.804 0.251 -11.834 1.00 92.44 1094 LEU A O 1
ATOM 8773 N N . ARG A 1 1095 ? -18.510 -1.084 -13.620 1.00 92.81 1095 ARG A N 1
ATOM 8774 C CA . ARG A 1 1095 ? -17.150 -0.625 -13.957 1.00 92.81 1095 ARG A CA 1
ATOM 8775 C C . ARG A 1 1095 ? -17.105 0.865 -14.299 1.00 92.81 1095 ARG A C 1
ATOM 8777 O O . ARG A 1 1095 ? -16.245 1.579 -13.785 1.00 92.81 1095 ARG A O 1
ATOM 8784 N N . GLU A 1 1096 ? -17.991 1.335 -15.175 1.00 90.44 1096 GLU A N 1
ATOM 8785 C CA . GLU A 1 1096 ? -18.037 2.746 -15.576 1.00 90.44 1096 GLU A CA 1
ATOM 8786 C C . GLU A 1 1096 ? -18.467 3.651 -14.419 1.00 90.44 1096 GLU A C 1
ATOM 8788 O O . GLU A 1 1096 ? -17.959 4.764 -14.290 1.00 90.44 1096 GLU A O 1
ATOM 8793 N N . ASP A 1 1097 ? -19.315 3.161 -13.520 1.00 90.56 1097 ASP A N 1
ATOM 8794 C CA . ASP A 1 1097 ? -19.717 3.886 -12.312 1.00 90.56 1097 ASP A CA 1
ATOM 8795 C C . ASP A 1 1097 ? -18.575 3.979 -11.291 1.00 90.56 1097 ASP A C 1
ATOM 8797 O O . ASP A 1 1097 ? -18.310 5.057 -10.752 1.00 90.56 1097 ASP A O 1
ATOM 8801 N N . GLY A 1 1098 ? -17.795 2.905 -11.138 1.00 92.50 1098 GLY A N 1
ATOM 8802 C CA . GLY A 1 1098 ? -16.545 2.898 -10.375 1.00 92.50 1098 GLY A CA 1
ATOM 8803 C C . GLY A 1 1098 ? -15.478 3.847 -10.931 1.00 92.50 1098 GLY A C 1
ATOM 8804 O O . GLY A 1 1098 ? -14.838 4.580 -10.169 1.00 92.50 1098 GLY A O 1
ATOM 8805 N N . ARG A 1 1099 ? -15.333 3.923 -12.260 1.00 91.12 1099 ARG A N 1
ATOM 8806 C CA . ARG A 1 1099 ? -14.501 4.937 -12.939 1.00 91.12 1099 ARG A CA 1
ATOM 8807 C C . ARG A 1 1099 ? -15.000 6.349 -12.655 1.00 91.12 1099 ARG A C 1
ATOM 8809 O O . ARG A 1 1099 ? -14.219 7.203 -12.239 1.00 91.12 1099 ARG A O 1
ATOM 8816 N N . ARG A 1 1100 ? -16.304 6.584 -12.821 1.00 88.81 1100 ARG A N 1
ATOM 8817 C CA . ARG A 1 1100 ? -16.965 7.885 -12.650 1.00 88.81 1100 ARG A CA 1
ATOM 8818 C C . ARG A 1 1100 ? -16.774 8.453 -11.242 1.00 88.81 1100 ARG A C 1
ATOM 8820 O O . ARG A 1 1100 ? -16.378 9.611 -11.116 1.00 88.81 1100 ARG A O 1
ATOM 8827 N N . ILE A 1 1101 ? -16.995 7.656 -10.192 1.00 91.94 1101 ILE A N 1
ATOM 8828 C CA . ILE A 1 1101 ? -16.836 8.122 -8.804 1.00 91.94 1101 ILE A CA 1
ATOM 8829 C C . ILE A 1 1101 ? -15.371 8.366 -8.427 1.00 91.94 1101 ILE A C 1
ATOM 8831 O O . ILE A 1 1101 ? -15.055 9.330 -7.727 1.00 91.94 1101 ILE A O 1
ATOM 8835 N N . THR A 1 1102 ? -14.461 7.548 -8.954 1.00 92.88 1102 THR A N 1
ATOM 8836 C CA . THR A 1 1102 ? -13.018 7.699 -8.726 1.00 92.88 1102 THR A CA 1
ATOM 8837 C C . THR A 1 1102 ? -12.488 8.960 -9.411 1.00 92.88 1102 THR A C 1
ATOM 8839 O O . THR A 1 1102 ? -11.806 9.767 -8.778 1.00 92.88 1102 THR A O 1
ATOM 8842 N N . ALA A 1 1103 ? -12.881 9.196 -10.668 1.00 89.81 1103 ALA A N 1
ATOM 8843 C CA . ALA A 1 1103 ? -12.573 10.422 -11.400 1.00 89.81 1103 ALA A CA 1
ATOM 8844 C C . ALA A 1 1103 ? -13.192 11.666 -10.735 1.00 89.81 1103 ALA A C 1
ATOM 8846 O O . ALA A 1 1103 ? -12.544 12.711 -10.675 1.00 89.81 1103 ALA A O 1
ATOM 8847 N N . TYR A 1 1104 ? -14.406 11.556 -10.182 1.00 91.44 1104 TYR A N 1
ATOM 8848 C CA . TYR A 1 1104 ? -15.049 12.617 -9.404 1.00 91.44 1104 TYR A CA 1
ATOM 8849 C C . TYR A 1 1104 ? -14.213 13.000 -8.175 1.00 91.44 1104 TYR A C 1
ATOM 8851 O O . TYR A 1 1104 ? -13.827 14.165 -8.054 1.00 91.44 1104 TYR A O 1
ATOM 8859 N N . PHE A 1 1105 ? -13.876 12.054 -7.288 1.00 93.50 1105 PHE A N 1
ATOM 8860 C CA . PHE A 1 1105 ? -13.087 12.377 -6.091 1.00 93.50 1105 PHE A CA 1
ATOM 8861 C C . PHE A 1 1105 ? -11.684 12.861 -6.453 1.00 93.50 1105 PHE A C 1
ATOM 8863 O O . PHE A 1 1105 ? -11.240 13.867 -5.900 1.00 93.50 1105 PHE A O 1
ATOM 8870 N N . LYS A 1 1106 ? -11.023 12.233 -7.436 1.00 92.25 1106 LYS A N 1
ATOM 8871 C CA . LYS A 1 1106 ? -9.727 12.699 -7.944 1.00 92.25 1106 LYS A CA 1
ATOM 8872 C C . LYS A 1 1106 ? -9.794 14.151 -8.420 1.00 92.25 1106 LYS A C 1
ATOM 8874 O O . LYS A 1 1106 ? -9.049 14.982 -7.904 1.00 92.25 1106 LYS A O 1
ATOM 8879 N N . LYS A 1 1107 ? -10.722 14.478 -9.329 1.00 90.88 1107 LYS A N 1
ATOM 8880 C CA . LYS A 1 1107 ? -10.905 15.849 -9.824 1.00 90.88 1107 LYS A CA 1
ATOM 8881 C C . LYS A 1 1107 ? -11.157 16.818 -8.666 1.00 90.88 1107 LYS A C 1
ATOM 8883 O O . LYS A 1 1107 ? -10.564 17.893 -8.626 1.00 90.88 1107 LYS A O 1
ATOM 8888 N N . ARG A 1 1108 ? -12.023 16.453 -7.714 1.00 92.19 1108 ARG A N 1
ATOM 8889 C CA . ARG A 1 1108 ? -12.388 17.354 -6.613 1.00 92.19 1108 ARG A CA 1
ATOM 8890 C C . ARG A 1 1108 ? -11.274 17.575 -5.588 1.00 92.19 1108 ARG A C 1
ATOM 8892 O O . ARG A 1 1108 ? -11.225 18.658 -5.003 1.00 92.19 1108 ARG A O 1
ATOM 8899 N N . TRP A 1 1109 ? -10.377 16.607 -5.405 1.00 92.75 1109 TRP A N 1
ATOM 8900 C CA . TRP A 1 1109 ? -9.116 16.788 -4.681 1.00 92.75 1109 TRP A CA 1
ATOM 8901 C C . TRP A 1 1109 ? -8.140 17.696 -5.444 1.00 92.75 1109 TRP A C 1
ATOM 8903 O O . TRP A 1 1109 ? -7.569 18.597 -4.834 1.00 92.75 1109 TRP A O 1
ATOM 8913 N N . ASP A 1 1110 ? -7.976 17.489 -6.755 1.00 90.31 1110 ASP A N 1
ATOM 8914 C CA . ASP A 1 1110 ? -7.035 18.242 -7.602 1.00 90.31 1110 ASP A CA 1
ATOM 8915 C C . ASP A 1 1110 ? -7.434 19.725 -7.754 1.00 90.31 1110 ASP A C 1
ATOM 8917 O O . ASP A 1 1110 ? -6.596 20.616 -7.619 1.00 90.31 1110 ASP A O 1
ATOM 8921 N N . GLU A 1 1111 ? -8.724 20.006 -7.968 1.00 90.56 1111 GLU A N 1
ATOM 8922 C CA . GLU A 1 1111 ? -9.293 21.365 -8.062 1.00 90.56 1111 GLU A CA 1
ATOM 8923 C C . GLU A 1 1111 ? -9.732 21.938 -6.697 1.00 90.56 1111 GLU A C 1
ATOM 8925 O O . GLU A 1 1111 ? -10.318 23.019 -6.626 1.00 90.56 1111 GLU A O 1
ATOM 8930 N N . ASN A 1 1112 ? -9.436 21.244 -5.590 1.00 92.88 1112 ASN A N 1
ATOM 8931 C CA . ASN A 1 1112 ? -9.682 21.700 -4.216 1.00 92.88 1112 ASN A CA 1
ATOM 8932 C C . ASN A 1 1112 ? -11.159 22.074 -3.905 1.00 92.88 1112 ASN A C 1
ATOM 8934 O O . ASN A 1 1112 ? -11.441 22.959 -3.093 1.00 92.88 1112 ASN A O 1
ATOM 8938 N N . CYS A 1 1113 ? -12.114 21.396 -4.549 1.00 92.75 1113 CYS A N 1
ATOM 8939 C CA . CYS A 1 1113 ? -13.532 21.779 -4.639 1.00 92.75 1113 CYS A CA 1
ATOM 8940 C C . CYS A 1 1113 ? -14.494 20.781 -3.940 1.00 92.75 1113 CYS A C 1
ATOM 8942 O O . CYS A 1 1113 ? -15.685 20.712 -4.261 1.00 92.75 1113 CYS A O 1
ATOM 8944 N N . LEU A 1 1114 ? -13.990 19.961 -3.009 1.00 93.62 1114 LEU A N 1
ATOM 8945 C CA . LEU A 1 1114 ? -14.729 18.845 -2.391 1.00 93.62 1114 LEU A CA 1
ATOM 8946 C C . LEU A 1 1114 ? -16.059 19.242 -1.725 1.00 93.62 1114 LEU A C 1
ATOM 8948 O O . LEU A 1 1114 ? -17.027 18.492 -1.841 1.00 93.62 1114 LEU A O 1
ATOM 8952 N N . LEU A 1 1115 ? -16.125 20.420 -1.095 1.00 94.06 1115 LEU A N 1
ATOM 8953 C CA . LEU A 1 1115 ? -17.343 21.006 -0.509 1.00 94.06 1115 LEU A CA 1
ATOM 8954 C C . LEU A 1 1115 ? -17.837 22.231 -1.306 1.00 94.06 1115 LEU A C 1
ATOM 8956 O O . LEU A 1 1115 ? -18.184 23.269 -0.742 1.00 94.06 1115 LEU A O 1
ATOM 8960 N N . ALA A 1 1116 ? -17.812 22.132 -2.635 1.00 92.06 1116 ALA A N 1
ATOM 8961 C CA . ALA A 1 1116 ? -18.379 23.119 -3.550 1.00 92.06 1116 ALA A CA 1
ATOM 8962 C C . ALA A 1 1116 ? -19.497 22.493 -4.399 1.00 92.06 1116 ALA A C 1
ATOM 8964 O O . ALA A 1 1116 ? -19.521 21.282 -4.633 1.00 92.06 1116 ALA A O 1
ATOM 8965 N N . VAL A 1 1117 ? -20.423 23.314 -4.896 1.00 89.94 1117 VAL A N 1
ATOM 8966 C CA . VAL A 1 1117 ? -21.454 22.841 -5.833 1.00 89.94 1117 VAL A CA 1
ATOM 8967 C C . VAL A 1 1117 ? -20.807 22.571 -7.190 1.00 89.94 1117 VAL A C 1
ATOM 8969 O O . VAL A 1 1117 ? -20.605 21.418 -7.572 1.00 89.94 1117 VAL A O 1
ATOM 8972 N N . GLN A 1 1118 ? -20.384 23.638 -7.863 1.00 86.62 1118 GLN A N 1
ATOM 8973 C CA . GLN A 1 1118 ? -19.591 23.576 -9.086 1.00 86.62 1118 GLN A CA 1
ATOM 8974 C C . GLN A 1 1118 ? -18.111 23.342 -8.762 1.00 86.62 1118 GLN A C 1
ATOM 8976 O O . GLN A 1 1118 ? -17.627 23.703 -7.689 1.00 86.62 1118 GLN A O 1
ATOM 8981 N N . CYS A 1 1119 ? -17.406 22.723 -9.705 1.00 82.31 1119 CYS A N 1
ATOM 8982 C CA . CYS A 1 1119 ? -15.970 22.491 -9.646 1.00 82.31 1119 CYS A CA 1
ATOM 8983 C C . CYS A 1 1119 ? -15.369 22.988 -10.964 1.00 82.31 1119 CYS A C 1
ATOM 8985 O O . CYS A 1 1119 ? -15.384 22.275 -11.974 1.00 82.31 1119 CYS A O 1
ATOM 8987 N N . GLU A 1 1120 ? -14.988 24.264 -10.961 1.00 72.44 1120 GLU A N 1
ATOM 8988 C CA . GLU A 1 1120 ? -14.374 24.956 -12.091 1.00 72.44 1120 GLU A CA 1
ATOM 8989 C C . GLU A 1 1120 ? -12.853 24.809 -12.009 1.00 72.44 1120 GLU A C 1
ATOM 8991 O O . GLU A 1 1120 ? -12.250 25.085 -10.969 1.00 72.44 1120 GLU A O 1
ATOM 8996 N N . SER A 1 1121 ? -12.231 24.418 -13.120 1.00 52.19 1121 SER A N 1
ATOM 8997 C CA . SER A 1 1121 ? -10.778 24.332 -13.228 1.00 52.19 1121 SER A CA 1
ATOM 8998 C C . SER A 1 1121 ? -10.153 25.714 -13.051 1.00 52.19 1121 SER A C 1
ATOM 9000 O O . SER A 1 1121 ? -10.474 26.630 -13.812 1.00 52.19 1121 SER A O 1
ATOM 9002 N N . LEU A 1 1122 ? -9.235 25.850 -12.091 1.00 41.09 1122 LEU A N 1
ATOM 9003 C CA . LEU A 1 1122 ? -8.428 27.059 -11.912 1.00 41.09 1122 LEU A CA 1
ATOM 9004 C C . LEU A 1 1122 ? -7.629 27.340 -13.199 1.00 41.09 1122 LEU A C 1
ATOM 9006 O O . LEU A 1 1122 ? -6.750 26.560 -13.563 1.00 41.09 1122 LEU A O 1
ATOM 9010 N N . SER A 1 1123 ? -7.990 28.431 -13.883 1.00 28.47 1123 SER A N 1
ATOM 9011 C CA . SER A 1 1123 ? -7.532 28.817 -15.230 1.00 28.47 1123 SER A CA 1
ATOM 9012 C C . SER A 1 1123 ? -6.185 29.537 -15.261 1.00 28.47 1123 SER A C 1
ATOM 9014 O O . SER A 1 1123 ? -6.067 30.522 -14.492 1.00 28.47 1123 SER A O 1
#

Radius of gyration: 38.69 Å; chains: 1; bounding box: 127×75×116 Å

Organism: Phytophthora infestans (strain T30-4) (NCBI:txid403677)

Foldseek 3Di:
DVVVVLVVVLVVCVVVVHDLVVQCVVQVLLDPDNLVSQLRPSLVSSCVSCVVNVHHSLVVVVVSQVVPDFPLVVVVSVVVCVVVVRGPDDCVVNLVVVLVVCVVVVPDLQNVCVSNVLLVCFLCSLVPPCVVSSLVSLCVVPPPCSLVSVLVNNVVRDDPVSLLSSLVDPPRDDPSVVSNLSSVLNNCVVVVHDLLVLCVSLVLAPPFLCSCVDPSVVSSVVSVVVVVVVVPDDDLLVVVVSVCVRAPHVVSVLSSLVSNVVVPVVDDDDPPSSPVPNDSVVSVVSVVPDDDPDDDDDDDDDDDDDDYDDDDDDDDDDDDDDDDDDDDDDDDDDDDDDDDDDDDDDDDDPDPPLQDLCVLVVCLLVLQLVVQLVLLVVLLQLLLPLFFNNVSPDPVLVVLLSVLLSLLSNLLSLVLVVQLLVQLVVLVVVCVVPVPPDPVVSLVVSLVSLLVSLLVSLCLQVVQQNVQSLCSVQQSDGGDVLQVVLCVQCVLVCVQPDDDPVSVVVVVVSVVVSNVSSNVRSVCSNPRPSSRNVSDDPLCPVVDPDDPDDDDDDDDDDPDDDDPDDPDDDDDPPVSVVSSVVVCCCSNPVSVVVSLVVLQVDFQSSLSSSDSNSSCNVVVNSSHHPFPPLPLPCDDVHAGPLVVLAAPQFDWAAPASPFLWTFGDAGDFDFPFAFDADLLQGFFEEEEAEEAFALQLQCQLCDDLRLVCLCVNPPDGLQVLCNVQQLQFAKENFAWFEDDLLRLVVCQFAQANWAFDQRATLQAPQCLLFDTFGPLNFLVLVQAQAEEEEQFACSVSNNVRNVVSHRHPYYYHQVNLLVVCVVPPVDDPVCCPDLQVCDDSGGGALLSRLVVVLVVLLVLVVVQVVCVVVVHGGHHHHYYYYGDQLDPPLPGDGNVLVPDDDDDSCSSQPPAPQSVSVVSNSSSSSRNSVSVSVSVVSCVVSVSLLRYKYKYKHSFHFDSRDSNGVLQRSRTIHMIITIHRRPGGVPSNSHYDQFHAYSSQNGQQVCNRRDGRDRGGTHRHSHHHSSHDRPDLQDKDFNDHSSRFTWIDRRQKIWTRRLHGPHIFIDRCSNCSSSPDGCLVVDDPVRNVVVVVVSSSSSVSNVVVNLCSVQSQNNHRDRDRDD

InterPro domains:
  IPR000917 Sulfatase, N-terminal [PF00884] (683-1011)
  IPR017850 Alkaline-phosphatase-like, core domain superfamily [G3DSA:3.40.720.10] (677-1016)
  IPR017850 Alkaline-phosphatase-like, core domain superfamily [SSF53649] (682-1095)
  IPR052701 Glycosaminoglycan & Ulvan Degrading Sulfatases [PTHR43751] (678-1119)

pLDDT: mean 80.95, std 19.67, range [21.92, 98.88]

Secondary structure (DSSP, 8-state):
-HHHHHHHHHHHHHHTT--HHHHHHHTT---SSHHHHHH-THHHHHHHHHHHTT--HHHHHHHHHTTTS-HHHHHHHHHHHHHTT---S-SHHHHHHHHHHHHHTT--HHHHHHHTTGGG-GGGGGG-TTHHHHHHHHHHHHTTTHHHHHHHHHHHHS-HHHHHHHHT-TT--THHHHHHHHHHHHHHHHTT--HHHHHHHTT-TT-GGGGGGSTTHHHHHHHHHHHHHTTT---TTHHHHHHHTTSSSHHHHHHHHHHHHHHGGGS----GGGGGGGSTTHHHHHHHTS--------------------------------------------------------------GGG-TTHHHHHHHHHHHHHHHHHHHHHHHHHHHHTS-SSS--HHHHHHHHHHHHHHHHHHHHHHHHHHHHHHHHHHHHHHHHTTTTHHHHHHHHHHHHHHHHHHHHHHHHHHHHHHHHHHHHHS----HHHHHHHHHSTTGGGGS---HHHHHHHHHHHHHHHHHHHHHHHHHHH-GGG-GGG--GGGGGG-S-------------SS------------HHHHHHHHHHHHHIIIIIHHHHHHHHHHTS-HHHHHHH--HHHHHHTTTTTSPPPP-----S-BTTB-GGGGGS-TTEEEEES-SS---EEEEEE-S-BS------SSSPPEEEEEEETT--GGG-HHHH-SS-TT--STT-S--S-HHHHHHHTTSEEEEEEE--SSHHHHHHHHHH-PPPP--SS--SSTTT-TT----SHHHHHHTTTPEEEEEESB-TTGGGHHHHHHHTT-SEEE-HHHHHHHHHHHH---TTTTTSTT-SEETTEE-HHHHHHHHHHHHHHHHHHHHHHHHTTPPP--EEEEEE--TTSTT-----HHHHTS-----HHHHTT-TTHHHHHHHHHHHHHHHHHHHHHHHHHHHTT-GGGEEEEEEES----TTSSSGGG-HHHHHEEEEEEE-TTT-GGGTTEEE-S-EETTHHHHHHHHHH---TT-EEE------TTBPPS-TT--B---BTTTBEEEEETTEEEEE-SSSS-EEEEETTT-TT--S--GGGS-HHHHHHHHHHHHHHHHHHHHHHHHHHTT-TT-SS-----